Protein AF-A0A2W4LKV7-F1 (afdb_monomer)

Sequence (879 aa):
MAGLLAPLVTRWLGRWVFLPLAAIPAAAGVWVALQAPVVLAGEPVVERLEWIPELGIALSFRLDGLAWVMAMLVTVVGALVLTYCTWYFSDDEKGLGRFAALLLSFAGVMFGLVTSDDIVMMFIFWEATSVLSYLLIGHYTGRRESRGAALQALLVTTFGGLAMFVGIVILIAQAGTTSIAGILAAGLTLTDPLIVSAVILVLVGAVSKSALVPFHFWLPSAMAAPTPVSAYLHAAAMVKAGVYIVARFAPGFAETPGWTATLICLGAVTMVVSGWRSLRQYDLKLLLAYGTVSQLGFLTLVLAMGDPDVALAGLALLVGHAAFKATLFLVVGIIDHDTGTRDVRELSGVGRQRPVLAGVAIVAAASMAGLPPMLGFVAKEAVLSTMLDAADAAGGWAWVALAGAVVGSILTVAYSARFVWGAFATKPEAGATRVHRSSPAILVAPALLAVFGLVTGVAPALLERYLTPYADTLGAHPRYHLALWHGVEPALGITVLVVTAGLVMFWLRAPILRFQARAPRLPDASRGYWGVIRSVDLAGLFTTRVLQRRGLPGYLAMILVVFVGATGVTVLARLGALPGSVVAWDYPLQAVIGALMCAAAVLAAVVGQRFTAVLLAGMTGYGMVALFGFHGAPDLALTQALVETVTLVVFVLVLRRLPVKIAQRNKPTHRGLRALAGISVGVMMAVVAVIAMGSRTEPSIAEQWPEMALEGGHGQNVVNVVLVDIRAWDTLGEISLLVAVATGVASLLFVTGREGALPRLQRRGRRSAQRARAARSVQEPVAAQAVTEIGESSFDLFGDEPPVSLSDADAAPTRRSYLLAGRTLTPENRSILLEVLVRALFHPAMVVSVYLLFVGHNAPGGGFAGGLLAGLALVARYL

Radius of gyration: 43.35 Å; Cα contacts (8 Å, |Δi|>4): 1200; chains: 1; bounding box: 94×62×126 Å

Nearest PDB structures (foldseek):
  8e9h-assembly1_L  TM=8.135E-01  e=2.489E-23  Mycolicibacterium smegmatis MC2 155
  7zmb-assembly1_5  TM=7.156E-01  e=7.570E-20  Thermochaetoides thermophila DSM 1495
  6rfq-assembly1_5  TM=7.191E-01  e=1.501E-19  Yarrowia lipolytica
  8bpx-assembly1_M  TM=8.551E-01  e=3.368E-16  Arabidopsis thaliana
  8e73-assembly1_4M  TM=8.819E-01  e=2.431E-15  Vigna radiata

pLDDT: mean 87.04, std 17.15, range [24.28, 98.5]

Foldseek 3Di:
DCLVCQLVVCVPCQLNSLLVLLVVLVVQLVVLVVCLVCQLVLHKDWDWAQDPVVLQDILIFIHHLLLSLLSNLLSQLLSLLSLLSSQLDDSPDPCVSNLSSLSSVLSVLQNSLSGDQQQVSVLVSQLVNLVSLLCQLCVVVVDPLSNVLSVLSSVQLVVLSVLLVVLLVLLCVQQVHRGLVSSLVSPDDLAPPSNLSSVVSNLSNLCLQLLWPPNVVSQLSSLSGQLSSNLNCLQRGRNCSSLSSLLSCLLRHLPRPPQLVVLLVRLLCQLQVLLLVLLLDQFLSSNLSSLSSNLSSLLSNQSSNLALLSQLLSSLSSLLSNLLSSLSSLLLSLLCSFQVGRGLLQAAQVCVVCVVSLVLNLLSLCLQLLHPLFSSVLSLLSNLVVLVVVCVPPHDSSVSNNVSSLSSSLSRLQSSVVSSCSHHHHDPPNPHGHTHDGDPSSNVSSNVSSVVRNVCSQVVVVVSSSSQSSSVSSPHGHPDDRDSDPDPDVSVVSSVVSNVSSVVCNVVSVVSNVVVVPDPDDDRSVVVVVVVVVVVVVVVVVVCVVPVVDDPVVVVLVVLVVVLVVLVVVLVVVVVLFAPDDDPDPDPVLVVLVVLLVVLCVCLVVDFFQLSSLVSPLSNLLSVLVVCVVVVNNQCSLLSVLVSLVVNLVSVVVCVVPDGTPPPDHDPPCPPSSVVSVVSSVVSVVSVVSSVVSPPPDDDCVVVQQVCLCVVQVFRQSVQSCCCPVVVVVVVVVVVVVVVVVVVVVVVVVVVVVPPPDPPPCPPPPPVVVVVVVVPDPDDDDDDDDDDDDDDDDDDDDDDDYDDDDDDDDDDPPPPPPQDPPPDDDPVPDDPVLQVVLVVVLVVLLVVLVVLCVCVRYDRHHNSSSVSSNVVSVSSNRD

Structure (mmCIF, N/CA/C/O backbone):
data_AF-A0A2W4LKV7-F1
#
_entry.id   AF-A0A2W4LKV7-F1
#
loop_
_atom_site.group_PDB
_atom_site.id
_atom_site.type_symbol
_atom_site.label_atom_id
_atom_site.label_alt_id
_atom_site.label_comp_id
_atom_site.label_asym_id
_atom_site.label_entity_id
_atom_site.label_seq_id
_atom_site.pdbx_PDB_ins_code
_atom_site.Cartn_x
_atom_site.Cartn_y
_atom_site.Cartn_z
_atom_site.occupancy
_atom_site.B_iso_or_equiv
_atom_site.auth_seq_id
_atom_site.auth_comp_id
_atom_site.auth_asym_id
_atom_site.auth_atom_id
_atom_site.pdbx_PDB_model_num
ATOM 1 N N . MET A 1 1 ? 6.745 -23.989 0.542 1.00 86.94 1 MET A N 1
ATOM 2 C CA . MET A 1 1 ? 7.719 -24.989 1.051 1.00 86.94 1 MET A CA 1
ATOM 3 C C . MET A 1 1 ? 9.166 -24.655 0.691 1.00 86.94 1 MET A C 1
ATOM 5 O O . MET A 1 1 ? 9.957 -24.488 1.606 1.00 86.94 1 MET A O 1
ATOM 9 N N . ALA A 1 2 ? 9.530 -24.486 -0.587 1.00 89.06 2 ALA A N 1
ATOM 10 C CA . ALA A 1 2 ? 10.920 -24.202 -0.981 1.00 89.06 2 ALA A CA 1
ATOM 11 C C . ALA A 1 2 ? 11.547 -22.969 -0.296 1.00 89.06 2 ALA A C 1
ATOM 13 O O . ALA A 1 2 ? 12.691 -23.030 0.140 1.00 89.06 2 ALA A O 1
ATOM 14 N N . GLY A 1 3 ? 10.782 -21.886 -0.103 1.00 89.25 3 GLY A N 1
ATOM 15 C CA . GLY A 1 3 ? 11.243 -20.723 0.666 1.00 89.25 3 GLY A CA 1
ATOM 16 C C . GLY A 1 3 ? 11.610 -21.041 2.124 1.00 89.25 3 GLY A C 1
ATOM 17 O O . GLY A 1 3 ? 12.548 -20.456 2.648 1.00 89.25 3 GLY A O 1
ATOM 18 N N . LEU A 1 4 ? 10.943 -22.006 2.768 1.00 90.94 4 LEU A N 1
ATOM 19 C CA . LEU A 1 4 ? 11.266 -22.430 4.140 1.00 90.94 4 LEU A CA 1
ATOM 20 C C . LEU A 1 4 ? 12.567 -23.241 4.196 1.00 90.94 4 LEU A C 1
ATOM 22 O O . LEU A 1 4 ? 13.316 -23.136 5.162 1.00 90.94 4 LEU A O 1
ATOM 26 N N . LEU A 1 5 ? 12.840 -24.029 3.154 1.00 92.75 5 LEU A N 1
ATOM 27 C CA . LEU A 1 5 ? 14.045 -24.856 3.052 1.00 92.75 5 LEU A CA 1
ATOM 28 C C . LEU A 1 5 ? 15.261 -24.067 2.552 1.00 92.75 5 LEU A C 1
ATOM 30 O O . LEU A 1 5 ? 16.393 -24.439 2.858 1.00 92.75 5 LEU A O 1
ATOM 34 N N . ALA A 1 6 ? 15.045 -22.964 1.828 1.00 92.25 6 ALA A N 1
ATOM 35 C CA . ALA A 1 6 ? 16.108 -22.159 1.233 1.00 92.25 6 ALA A CA 1
ATOM 36 C C . ALA A 1 6 ? 17.235 -21.795 2.222 1.00 92.25 6 ALA A C 1
ATOM 38 O O . ALA A 1 6 ? 18.381 -22.078 1.885 1.00 92.25 6 ALA A O 1
ATOM 39 N N . PRO A 1 7 ? 16.985 -21.294 3.454 1.00 93.50 7 PRO A N 1
ATOM 40 C CA . PRO A 1 7 ? 18.062 -20.936 4.379 1.00 93.50 7 PRO A CA 1
ATOM 41 C C . PRO A 1 7 ? 18.931 -22.122 4.809 1.00 93.50 7 PRO A C 1
ATOM 43 O O . PRO A 1 7 ? 20.117 -21.937 5.077 1.00 93.50 7 PRO A O 1
ATOM 46 N N . LEU A 1 8 ? 18.353 -23.325 4.882 1.00 92.81 8 LEU A N 1
ATOM 47 C CA . LEU A 1 8 ? 19.078 -24.547 5.222 1.00 92.81 8 LEU A CA 1
ATOM 48 C C . LEU A 1 8 ? 19.970 -24.981 4.056 1.00 92.81 8 LEU A C 1
ATOM 50 O O . LEU A 1 8 ? 21.153 -25.236 4.261 1.00 92.81 8 LEU A O 1
ATOM 54 N N . VAL A 1 9 ? 19.439 -24.963 2.832 1.00 92.94 9 VAL A N 1
ATOM 55 C CA . VAL A 1 9 ? 20.188 -25.310 1.612 1.00 92.94 9 VAL A CA 1
ATOM 56 C C . VAL A 1 9 ? 21.293 -24.287 1.314 1.00 92.94 9 VAL A C 1
ATOM 58 O O . VAL A 1 9 ? 22.381 -24.659 0.874 1.00 92.94 9 VAL A O 1
ATOM 61 N N . THR A 1 10 ? 21.074 -23.000 1.614 1.00 94.38 10 THR A N 1
ATOM 62 C CA . THR A 1 10 ? 22.099 -21.953 1.449 1.00 94.38 10 THR A CA 1
ATOM 63 C C . THR A 1 10 ? 23.348 -22.220 2.285 1.00 94.38 10 THR A C 1
ATOM 65 O O . THR A 1 10 ? 24.434 -21.828 1.873 1.00 94.38 10 THR A O 1
ATOM 68 N N . ARG A 1 11 ? 23.240 -22.922 3.423 1.00 90.94 11 ARG A N 1
ATOM 69 C CA . ARG A 1 11 ? 24.422 -23.283 4.227 1.00 90.94 11 ARG A CA 1
ATOM 70 C C . ARG A 1 11 ? 25.385 -24.205 3.480 1.00 90.94 11 ARG A C 1
ATOM 72 O O . ARG A 1 11 ? 26.559 -24.221 3.819 1.00 90.94 11 ARG A O 1
ATOM 79 N N . TRP A 1 12 ? 24.891 -24.982 2.516 1.00 93.06 12 TRP A N 1
ATOM 80 C CA . TRP A 1 12 ? 25.694 -25.947 1.761 1.00 93.06 12 TRP A CA 1
ATOM 81 C C . TRP A 1 12 ? 26.114 -25.397 0.399 1.00 93.06 12 TRP A C 1
ATOM 83 O O . TRP A 1 12 ? 27.250 -25.589 -0.015 1.00 93.06 12 TRP A O 1
ATOM 93 N N . LEU A 1 13 ? 25.205 -24.702 -0.292 1.00 94.44 13 LEU A N 1
ATOM 94 C CA . LEU A 1 13 ? 25.440 -24.212 -1.654 1.00 94.44 13 LEU A CA 1
ATOM 95 C C . LEU A 1 13 ? 25.955 -22.765 -1.721 1.00 94.44 13 LEU A C 1
ATOM 97 O O . LEU A 1 13 ? 26.313 -22.307 -2.807 1.00 94.44 13 LEU A O 1
ATOM 101 N N . GLY A 1 14 ? 25.960 -22.017 -0.612 1.00 95.00 14 GLY A N 1
ATOM 102 C CA . GLY A 1 14 ? 26.306 -20.592 -0.619 1.00 95.00 14 GLY A CA 1
ATOM 103 C C . GLY A 1 14 ? 25.454 -19.817 -1.632 1.00 95.00 14 GLY A C 1
ATOM 104 O O . GLY A 1 14 ? 24.243 -20.031 -1.736 1.00 95.00 14 GLY A O 1
ATOM 105 N N . ARG A 1 15 ? 26.082 -18.963 -2.444 1.00 94.69 15 ARG A N 1
ATOM 106 C CA . ARG A 1 15 ? 25.440 -18.213 -3.541 1.00 94.69 15 ARG A CA 1
ATOM 107 C C . ARG A 1 15 ? 24.909 -19.085 -4.679 1.00 94.69 15 ARG A C 1
ATOM 109 O O . ARG A 1 15 ? 24.019 -18.661 -5.414 1.00 94.69 15 ARG A O 1
ATOM 116 N N . TRP A 1 16 ? 25.388 -20.319 -4.831 1.00 96.12 16 TRP A N 1
ATOM 117 C CA . TRP A 1 16 ? 24.883 -21.223 -5.869 1.00 96.12 16 TRP A CA 1
ATOM 118 C C . TRP A 1 16 ? 23.466 -21.718 -5.583 1.00 96.12 16 TRP A C 1
ATOM 120 O O . TRP A 1 16 ? 22.810 -22.211 -6.495 1.00 96.12 16 TRP A O 1
ATOM 130 N N . VAL A 1 17 ? 22.948 -21.504 -4.365 1.00 96.50 17 VAL A N 1
ATOM 131 C CA . VAL A 1 17 ? 21.556 -21.805 -3.999 1.00 96.50 17 VAL A CA 1
ATOM 132 C C . VAL A 1 17 ? 20.538 -21.127 -4.919 1.00 96.50 17 VAL A C 1
ATOM 134 O O . VAL A 1 17 ? 19.449 -21.654 -5.118 1.00 96.50 17 VAL A O 1
ATOM 137 N N . PHE A 1 18 ? 20.861 -19.975 -5.511 1.00 96.94 18 PHE A N 1
ATOM 138 C CA . PHE A 1 18 ? 19.891 -19.261 -6.332 1.00 96.94 18 PHE A CA 1
ATOM 139 C C . PHE A 1 18 ? 19.543 -19.976 -7.645 1.00 96.94 18 PHE A C 1
ATOM 141 O O . PHE A 1 18 ? 18.432 -19.786 -8.124 1.00 96.94 18 PHE A O 1
ATOM 148 N N . LEU A 1 19 ? 20.417 -20.828 -8.197 1.00 96.00 19 LEU A N 1
ATOM 149 C CA . LEU A 1 19 ? 20.120 -21.593 -9.418 1.00 96.00 19 LEU A CA 1
ATOM 150 C C . LEU A 1 19 ? 18.998 -22.631 -9.215 1.00 96.00 19 LEU A C 1
ATOM 152 O O . LEU A 1 19 ? 18.002 -22.561 -9.936 1.00 96.00 19 LEU A O 1
ATOM 156 N N . PRO A 1 20 ? 19.068 -23.554 -8.230 1.00 96.06 20 PRO A N 1
ATOM 157 C CA . PRO A 1 20 ? 17.959 -24.468 -7.969 1.00 96.06 20 PRO A CA 1
ATOM 158 C C . PRO A 1 20 ? 16.699 -23.731 -7.497 1.00 96.06 20 PRO A C 1
ATOM 160 O O . PRO A 1 20 ? 15.594 -24.165 -7.810 1.00 96.06 20 PRO A O 1
ATOM 163 N N . LEU A 1 21 ? 16.825 -22.591 -6.803 1.00 96.81 21 LEU A N 1
ATOM 164 C CA . LEU A 1 21 ? 15.650 -21.779 -6.466 1.00 96.81 21 LEU A CA 1
ATOM 165 C C . LEU A 1 21 ? 15.038 -21.089 -7.693 1.00 96.81 21 LEU A C 1
ATOM 167 O O . LEU A 1 21 ? 13.821 -20.955 -7.733 1.00 96.81 21 LEU A O 1
ATOM 171 N N . ALA A 1 22 ? 15.836 -20.679 -8.685 1.00 97.31 22 ALA A N 1
ATOM 172 C CA . ALA A 1 22 ? 15.364 -20.104 -9.948 1.00 97.31 22 ALA A CA 1
ATOM 173 C C . ALA A 1 22 ? 14.627 -21.126 -10.823 1.00 97.31 22 ALA A C 1
ATOM 175 O O . ALA A 1 22 ? 13.711 -20.753 -11.557 1.00 97.31 22 ALA A O 1
ATOM 176 N N . ALA A 1 23 ? 14.976 -22.412 -10.711 1.00 97.19 23 ALA A N 1
ATOM 177 C CA . ALA A 1 23 ? 14.299 -23.488 -11.428 1.00 97.19 23 ALA A CA 1
ATOM 178 C C . ALA A 1 23 ? 12.809 -23.601 -11.058 1.00 97.19 23 ALA A C 1
ATOM 180 O O . ALA A 1 23 ? 12.008 -24.012 -11.888 1.00 97.19 23 ALA A O 1
ATOM 181 N N . ILE A 1 24 ? 12.416 -23.189 -9.848 1.00 97.19 24 ILE A N 1
ATOM 182 C CA . ILE A 1 24 ? 11.025 -23.255 -9.377 1.00 97.19 24 ILE A CA 1
ATOM 183 C C . ILE A 1 24 ? 10.111 -22.284 -10.146 1.00 97.19 24 ILE A C 1
ATOM 185 O O . ILE A 1 24 ? 9.165 -22.753 -10.779 1.00 97.19 24 ILE A O 1
ATOM 189 N N . PRO A 1 25 ? 10.351 -20.955 -10.155 1.00 97.44 25 PRO A N 1
ATOM 190 C CA . PRO A 1 25 ? 9.565 -20.052 -10.983 1.00 97.44 25 PRO A CA 1
ATOM 191 C C . PRO A 1 25 ? 9.777 -20.313 -12.478 1.00 97.44 25 PRO A C 1
ATOM 193 O O . PRO A 1 25 ? 8.842 -20.103 -13.236 1.00 97.44 25 PRO A O 1
ATOM 196 N N . ALA A 1 26 ? 10.932 -20.830 -12.919 1.00 97.94 26 ALA A N 1
ATOM 197 C CA . ALA A 1 26 ? 11.102 -21.241 -14.315 1.00 97.94 26 ALA A CA 1
ATOM 198 C C . ALA A 1 26 ? 10.152 -22.392 -14.693 1.00 97.94 26 ALA A C 1
ATOM 200 O O . ALA A 1 26 ? 9.468 -22.305 -15.707 1.00 97.94 26 ALA A O 1
ATOM 201 N N . ALA A 1 27 ? 10.055 -23.432 -13.859 1.00 98.00 27 ALA A N 1
ATOM 202 C CA . ALA A 1 27 ? 9.130 -24.546 -14.060 1.00 98.00 27 ALA A CA 1
ATOM 203 C C . ALA A 1 27 ? 7.666 -24.085 -14.016 1.00 98.00 27 ALA A C 1
ATOM 205 O O . ALA A 1 27 ? 6.873 -24.495 -14.860 1.00 98.00 27 ALA A O 1
ATOM 206 N N . ALA A 1 28 ? 7.322 -23.179 -13.093 1.00 97.25 28 ALA A N 1
ATOM 207 C CA . ALA A 1 28 ? 6.001 -22.555 -13.064 1.00 97.25 28 ALA A CA 1
ATOM 208 C C . ALA A 1 28 ? 5.718 -21.764 -14.353 1.00 97.25 28 ALA A C 1
ATOM 210 O O . ALA A 1 28 ? 4.643 -21.900 -14.922 1.00 97.25 28 ALA A O 1
ATOM 211 N N . GLY A 1 29 ? 6.689 -20.998 -14.859 1.00 97.50 29 GLY A N 1
ATOM 212 C CA . GLY A 1 29 ? 6.564 -20.272 -16.125 1.00 97.50 29 GLY A CA 1
ATOM 213 C C . GLY A 1 29 ? 6.390 -21.198 -17.331 1.00 97.50 29 GLY A C 1
ATOM 214 O O . GLY A 1 29 ? 5.570 -20.919 -18.198 1.00 97.50 29 GLY A O 1
ATOM 215 N N . VAL A 1 30 ? 7.091 -22.337 -17.366 1.00 98.06 30 VAL A N 1
ATOM 216 C CA . VAL A 1 30 ? 6.875 -23.373 -18.392 1.00 98.06 30 VAL A CA 1
ATOM 217 C C . VAL A 1 30 ? 5.460 -23.937 -18.294 1.00 98.06 30 VAL A C 1
ATOM 219 O O . VAL A 1 30 ? 4.781 -24.036 -19.310 1.00 98.06 30 VAL A O 1
ATOM 222 N N . TRP A 1 31 ? 4.985 -24.259 -17.089 1.00 96.88 31 TRP A N 1
ATOM 223 C CA . TRP A 1 31 ? 3.622 -24.754 -16.898 1.00 96.88 31 TRP A CA 1
ATOM 224 C C . TRP A 1 31 ? 2.568 -23.735 -17.351 1.00 96.88 31 TRP A C 1
ATOM 226 O O . TRP A 1 31 ? 1.667 -24.103 -18.098 1.00 96.88 31 TRP A O 1
ATOM 236 N N . VAL A 1 32 ? 2.718 -22.454 -16.988 1.00 96.94 32 VAL A N 1
ATOM 237 C CA . VAL A 1 32 ? 1.839 -21.364 -17.451 1.00 96.94 32 VAL A CA 1
ATOM 238 C C . VAL A 1 32 ? 1.872 -21.263 -18.975 1.00 96.94 32 VAL A C 1
ATOM 240 O O . VAL A 1 32 ? 0.820 -21.191 -19.608 1.00 96.94 32 VAL A O 1
ATOM 243 N N . ALA A 1 33 ? 3.058 -21.316 -19.587 1.00 96.50 33 ALA A N 1
ATOM 244 C CA . ALA A 1 33 ? 3.199 -21.271 -21.039 1.00 96.50 33 ALA A CA 1
ATOM 245 C C . ALA A 1 33 ? 2.476 -22.436 -21.737 1.00 96.50 33 ALA A C 1
ATOM 247 O O . ALA A 1 33 ? 1.871 -22.235 -22.788 1.00 96.50 33 ALA A O 1
ATOM 248 N N . LEU A 1 34 ? 2.479 -23.632 -21.136 1.00 96.81 34 LEU A N 1
ATOM 249 C CA . LEU A 1 34 ? 1.752 -24.797 -21.650 1.00 96.81 34 LEU A CA 1
ATOM 250 C C . LEU A 1 34 ? 0.225 -24.638 -21.578 1.00 96.81 34 LEU A C 1
ATOM 252 O O . LEU A 1 34 ? -0.466 -25.270 -22.369 1.00 96.81 34 LEU A O 1
ATOM 256 N N . GLN A 1 35 ? -0.300 -23.773 -20.704 1.00 95.94 35 GLN A N 1
ATOM 257 C CA . GLN A 1 35 ? -1.736 -23.456 -20.650 1.00 95.94 35 GLN A CA 1
ATOM 258 C C . GLN A 1 35 ? -2.186 -22.466 -21.734 1.00 95.94 35 GLN A C 1
ATOM 260 O O . GLN A 1 35 ? -3.382 -22.206 -21.863 1.00 95.94 35 GLN A O 1
ATOM 265 N N . ALA A 1 36 ? -1.262 -21.914 -22.532 1.00 93.31 36 ALA A N 1
ATOM 266 C CA . ALA A 1 36 ? -1.600 -20.922 -23.548 1.00 93.31 36 ALA A CA 1
ATOM 267 C C . ALA A 1 36 ? -2.708 -21.376 -24.519 1.00 93.31 36 ALA A C 1
ATOM 269 O O . ALA A 1 36 ? -3.607 -20.578 -24.740 1.00 93.31 36 ALA A O 1
ATOM 270 N N . PRO A 1 37 ? -2.734 -22.608 -25.071 1.00 93.50 37 PRO A N 1
ATOM 271 C CA . PRO A 1 37 ? -3.789 -23.008 -26.007 1.00 93.50 37 PRO A CA 1
ATOM 272 C C . PRO A 1 37 ? -5.206 -22.905 -25.424 1.00 93.50 37 PRO A C 1
ATOM 274 O O . PRO A 1 37 ? -6.116 -22.496 -26.134 1.00 93.50 37 PRO A O 1
ATOM 277 N N . VAL A 1 38 ? -5.372 -23.230 -24.137 1.00 92.31 38 VAL A N 1
ATOM 278 C CA . VAL A 1 38 ? -6.666 -23.175 -23.435 1.00 92.31 38 VAL A CA 1
ATOM 279 C C . VAL A 1 38 ? -7.068 -21.719 -23.187 1.00 92.31 38 VAL A C 1
ATOM 281 O O . VAL A 1 38 ? -8.148 -21.294 -23.582 1.00 92.31 38 VAL A O 1
ATOM 284 N N . VAL A 1 39 ? -6.144 -20.915 -22.648 1.00 91.56 39 VAL A N 1
ATOM 285 C CA . VAL A 1 39 ? -6.386 -19.490 -22.361 1.00 91.56 39 VAL A CA 1
ATOM 286 C C . VAL A 1 39 ? -6.654 -18.683 -23.637 1.00 91.56 39 VAL A C 1
ATOM 288 O O . VAL A 1 39 ? -7.517 -17.808 -23.648 1.00 91.56 39 VAL A O 1
ATOM 291 N N . LEU A 1 40 ? -5.932 -18.979 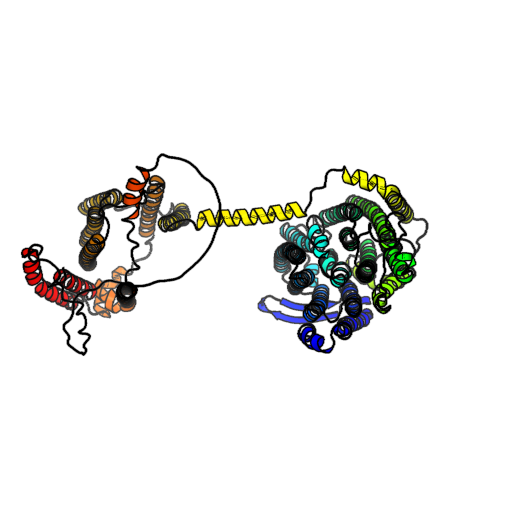-24.721 1.00 87.88 40 LEU A N 1
ATOM 292 C CA . LEU A 1 40 ? -6.103 -18.341 -26.031 1.00 87.88 40 LEU A CA 1
ATOM 293 C C . LEU A 1 40 ? -7.434 -18.710 -26.699 1.00 87.88 40 LEU A C 1
ATOM 295 O O . LEU A 1 40 ? -7.922 -17.937 -27.515 1.00 87.88 40 LEU A O 1
ATOM 299 N N . ALA A 1 41 ? -8.023 -19.858 -26.354 1.00 88.06 41 ALA A N 1
ATOM 300 C CA . ALA A 1 41 ? -9.359 -20.241 -26.806 1.00 88.06 41 ALA A CA 1
ATOM 301 C C . ALA A 1 41 ? -10.483 -19.504 -26.047 1.00 88.06 41 ALA A C 1
ATOM 303 O O . ALA A 1 41 ? -11.658 -19.744 -26.311 1.00 88.06 41 ALA A O 1
ATOM 304 N N . GLY A 1 42 ? -10.138 -18.617 -25.104 1.00 83.06 42 GLY A N 1
ATOM 305 C CA . GLY A 1 42 ? -11.094 -17.901 -24.256 1.00 83.06 42 GLY A CA 1
ATOM 306 C C . GLY A 1 42 ? -11.555 -18.703 -23.037 1.00 83.06 42 GLY A C 1
ATOM 307 O O . GLY A 1 42 ? -12.363 -18.208 -22.250 1.00 83.06 42 GLY A O 1
ATOM 308 N N . GLU A 1 43 ? -11.025 -19.913 -22.838 1.00 87.56 43 GLU A N 1
ATOM 309 C CA . GLU A 1 43 ? -11.362 -20.764 -21.702 1.00 87.56 43 GLU A CA 1
ATOM 310 C C . GLU A 1 43 ? -10.366 -20.542 -20.548 1.00 87.56 43 GLU A C 1
ATOM 312 O O . GLU A 1 43 ? -9.166 -20.797 -20.681 1.00 87.56 43 GLU A O 1
ATOM 317 N N . PRO A 1 44 ? -10.819 -20.045 -19.388 1.00 91.06 44 PRO A N 1
ATOM 318 C CA . PRO A 1 44 ? -9.959 -19.861 -18.230 1.00 91.06 44 PRO A CA 1
ATOM 319 C C . PRO A 1 44 ? -9.677 -21.204 -17.545 1.00 91.06 44 PRO A C 1
ATOM 321 O O . PRO A 1 44 ? -10.593 -21.989 -17.303 1.00 91.06 44 PRO A O 1
ATOM 324 N N . VAL A 1 45 ? -8.432 -21.436 -17.124 1.00 94.44 45 VAL A N 1
ATOM 325 C CA . VAL A 1 45 ? -8.112 -22.581 -16.252 1.00 94.44 45 VAL A CA 1
ATOM 326 C C . VAL A 1 45 ? -8.475 -22.204 -14.819 1.00 94.44 45 VAL A C 1
ATOM 328 O O . VAL A 1 45 ? -7.920 -21.243 -14.284 1.00 94.44 45 VAL A O 1
ATOM 331 N N . VAL A 1 46 ? -9.415 -22.926 -14.205 1.00 95.31 46 VAL A N 1
ATOM 332 C CA . VAL A 1 46 ? -9.919 -22.630 -12.856 1.00 95.31 46 VAL A CA 1
ATOM 333 C C . VAL A 1 46 ? -9.697 -23.817 -11.927 1.00 95.31 46 VAL A C 1
ATOM 335 O O . VAL A 1 46 ? -10.135 -24.927 -12.212 1.00 95.31 46 VAL A O 1
ATOM 338 N N . GLU A 1 47 ? -9.076 -23.558 -10.782 1.00 95.44 47 GLU A N 1
ATOM 339 C CA . GLU A 1 47 ? -8.994 -24.493 -9.663 1.00 95.44 47 GLU A CA 1
ATOM 340 C C . GLU A 1 47 ? -9.606 -23.849 -8.424 1.00 95.44 47 GLU A C 1
ATOM 342 O O . GLU A 1 47 ? -9.304 -22.704 -8.091 1.00 95.44 47 GLU A O 1
ATOM 347 N N . ARG A 1 48 ? -10.469 -24.583 -7.722 1.00 95.12 48 ARG A N 1
ATOM 348 C CA . ARG A 1 48 ? -11.161 -24.081 -6.536 1.00 95.12 48 ARG A CA 1
ATOM 349 C C . ARG A 1 48 ? -11.118 -25.119 -5.430 1.00 95.12 48 ARG A C 1
ATOM 351 O O . ARG A 1 48 ? -11.569 -26.244 -5.616 1.00 95.12 48 ARG A O 1
ATOM 358 N N . LEU A 1 49 ? -10.621 -24.709 -4.269 1.00 96.06 49 LEU A N 1
ATOM 359 C CA . LEU A 1 49 ? -10.655 -25.492 -3.036 1.00 96.06 49 LEU A CA 1
ATOM 360 C C . LEU A 1 49 ? -11.354 -24.671 -1.953 1.00 96.06 49 LEU A C 1
ATOM 362 O O . LEU A 1 49 ? -10.985 -23.524 -1.705 1.00 96.06 49 LEU A O 1
ATOM 366 N N . GLU A 1 50 ? -12.376 -25.233 -1.315 1.00 95.19 50 GLU A N 1
ATOM 367 C CA . GLU A 1 50 ? -13.067 -24.554 -0.216 1.00 95.19 50 GLU A CA 1
ATOM 368 C C . GLU A 1 50 ? -12.131 -24.363 0.983 1.00 95.19 50 GLU A C 1
ATOM 370 O O . GLU A 1 50 ? -11.363 -25.263 1.329 1.00 95.19 50 GLU A O 1
ATOM 375 N N . TRP A 1 51 ? -12.182 -23.182 1.610 1.00 95.25 51 TRP A N 1
ATOM 376 C CA . TRP A 1 51 ? -11.348 -22.871 2.773 1.00 95.25 51 TRP A CA 1
ATOM 377 C C . TRP A 1 51 ? -12.165 -22.463 3.995 1.00 95.25 51 TRP A C 1
ATOM 379 O O . TRP A 1 51 ? -11.994 -23.067 5.051 1.00 95.25 51 TRP A O 1
ATOM 389 N N . ILE A 1 52 ? -13.057 -21.474 3.856 1.00 96.00 52 ILE A N 1
ATOM 390 C CA . ILE A 1 52 ? -13.968 -21.034 4.925 1.00 96.00 52 ILE A CA 1
ATOM 391 C C . ILE A 1 52 ? -15.386 -20.936 4.342 1.00 96.00 52 ILE A C 1
ATOM 393 O O . ILE A 1 52 ? -15.798 -19.854 3.903 1.00 96.00 52 ILE A O 1
ATOM 397 N N . PRO A 1 53 ? -16.129 -22.058 4.291 1.00 92.44 53 PRO A N 1
ATOM 398 C CA . PRO A 1 53 ? -17.442 -22.118 3.656 1.00 92.44 53 PRO A CA 1
ATOM 399 C C . PRO A 1 53 ? -18.466 -21.155 4.262 1.00 92.44 53 PRO A C 1
ATOM 401 O O . PRO A 1 53 ? -19.254 -20.583 3.513 1.00 92.44 53 PRO A O 1
ATOM 404 N N . GLU A 1 54 ? -18.435 -20.897 5.579 1.00 92.88 54 GLU A N 1
ATOM 405 C CA . GLU A 1 54 ? -19.413 -19.996 6.216 1.00 92.88 54 GLU A CA 1
ATOM 406 C C . GLU A 1 54 ? -19.294 -18.543 5.737 1.00 92.88 54 GLU A C 1
ATOM 408 O O . GLU A 1 54 ? -20.252 -17.779 5.822 1.00 92.88 54 GLU A O 1
ATOM 413 N N . LEU A 1 55 ? -18.121 -18.160 5.227 1.00 89.81 55 LEU A N 1
ATOM 414 C CA . LEU A 1 55 ? -17.857 -16.838 4.660 1.00 89.81 55 LEU A CA 1
ATOM 415 C C . LEU A 1 55 ? -17.840 -16.851 3.123 1.00 89.81 55 LEU A C 1
ATOM 417 O O . LEU A 1 55 ? -17.552 -15.825 2.510 1.00 89.81 55 LEU A O 1
ATOM 421 N N . GLY A 1 56 ? -18.094 -18.005 2.498 1.00 91.38 56 GLY A N 1
ATOM 422 C CA . GLY A 1 56 ? -17.974 -18.195 1.052 1.00 91.38 56 GLY A CA 1
ATOM 423 C C . GLY A 1 56 ? -16.539 -18.104 0.515 1.00 91.38 56 GLY A C 1
ATOM 424 O O . GLY A 1 56 ? -16.360 -18.057 -0.700 1.00 91.38 56 GLY A O 1
ATOM 425 N N . ILE A 1 57 ? -15.521 -18.091 1.386 1.00 95.19 57 ILE A N 1
ATOM 426 C CA . ILE A 1 57 ? -14.118 -17.890 0.999 1.00 95.19 57 ILE A CA 1
ATOM 427 C C . ILE A 1 57 ? -13.518 -19.212 0.515 1.00 95.19 57 ILE A C 1
ATOM 429 O O . ILE A 1 57 ? -13.523 -20.225 1.227 1.00 95.19 57 ILE A O 1
ATOM 433 N N . ALA A 1 58 ? -12.925 -19.183 -0.675 1.00 94.75 58 ALA A N 1
ATOM 434 C CA . ALA A 1 58 ? -12.246 -20.325 -1.273 1.00 94.75 58 ALA A CA 1
ATOM 435 C C . ALA A 1 58 ? -10.818 -19.970 -1.709 1.00 94.75 58 ALA A C 1
ATOM 437 O O . ALA A 1 58 ? -10.521 -18.848 -2.115 1.00 94.75 58 ALA A O 1
ATOM 438 N N . LEU A 1 59 ? -9.930 -20.962 -1.702 1.00 96.44 59 LEU A N 1
ATOM 439 C CA . LEU A 1 59 ? -8.684 -20.915 -2.462 1.00 96.44 59 LEU A CA 1
ATOM 440 C C . LEU A 1 59 ? -9.041 -21.129 -3.940 1.00 96.44 59 LEU A C 1
ATOM 442 O O . LEU A 1 59 ?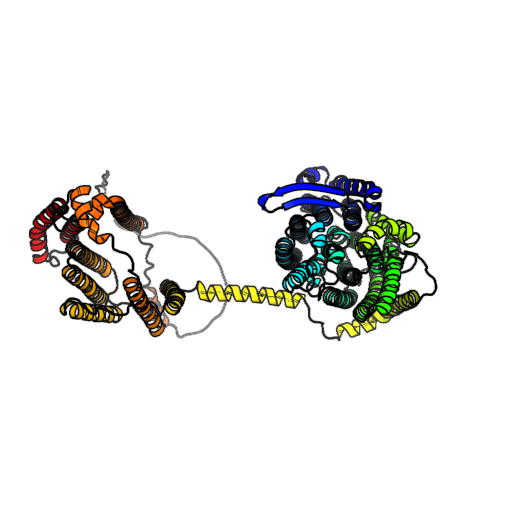 -8.981 -22.247 -4.451 1.00 96.44 59 LEU A O 1
ATOM 446 N N . SER A 1 60 ? -9.509 -20.060 -4.585 1.00 96.56 60 SER A N 1
ATOM 447 C CA . SER A 1 60 ? -9.924 -20.047 -5.989 1.00 96.56 60 SER A CA 1
ATOM 448 C C . SER A 1 60 ? -8.857 -19.372 -6.843 1.00 96.56 60 SER A C 1
ATOM 450 O O . SER A 1 60 ? -8.555 -18.191 -6.642 1.00 96.56 60 SER A O 1
ATOM 452 N N . PHE A 1 61 ? -8.303 -20.114 -7.797 1.00 97.00 61 PHE A N 1
ATOM 453 C CA . PHE A 1 61 ? -7.316 -19.647 -8.759 1.00 97.00 61 PHE A CA 1
ATOM 454 C C . PHE A 1 61 ? -7.887 -19.730 -10.173 1.00 97.00 61 PHE A C 1
ATOM 456 O O . PHE A 1 61 ? -8.416 -20.761 -10.576 1.00 97.00 61 PHE A O 1
ATOM 463 N N . ARG A 1 62 ? -7.765 -18.644 -10.934 1.00 96.12 62 ARG A N 1
ATOM 464 C CA . ARG A 1 62 ? -8.225 -18.500 -12.311 1.00 96.12 62 ARG A CA 1
ATOM 465 C C . ARG A 1 62 ? -7.106 -17.931 -13.172 1.00 96.12 62 ARG A C 1
ATOM 467 O O . ARG A 1 62 ? -6.625 -16.825 -12.937 1.00 96.12 62 ARG A O 1
ATOM 474 N N . LEU A 1 63 ? -6.732 -18.676 -14.204 1.00 96.62 63 LEU A N 1
ATOM 475 C CA . LEU A 1 63 ? -5.776 -18.261 -15.219 1.00 96.62 63 LEU A CA 1
ATOM 476 C C . LEU A 1 63 ? -6.532 -17.908 -16.508 1.00 96.62 63 LEU A C 1
ATOM 478 O O . LEU A 1 63 ? -6.841 -18.782 -17.312 1.00 96.62 63 LEU A O 1
ATOM 482 N N . ASP A 1 64 ? -6.850 -16.628 -16.679 1.00 94.88 64 ASP A N 1
ATOM 483 C CA . ASP A 1 64 ? -7.362 -16.038 -17.925 1.00 94.88 64 ASP A CA 1
ATOM 484 C C . ASP A 1 64 ? -6.288 -15.178 -18.618 1.00 94.88 64 ASP A C 1
ATOM 486 O O . ASP A 1 64 ? -5.151 -15.125 -18.153 1.00 94.88 64 ASP A O 1
ATOM 490 N N . GLY A 1 65 ? -6.610 -14.519 -19.739 1.00 94.19 65 GLY A N 1
ATOM 491 C CA . GLY A 1 65 ? -5.626 -13.799 -20.564 1.00 94.19 65 GLY A CA 1
ATOM 492 C C . GLY A 1 65 ? -4.775 -12.784 -19.789 1.00 94.19 65 GLY A C 1
ATOM 493 O O . GLY A 1 65 ? -3.547 -12.782 -19.903 1.00 94.19 65 GLY A O 1
ATOM 494 N N . LEU A 1 66 ? -5.399 -11.971 -18.929 1.00 96.00 66 LEU A N 1
ATOM 495 C CA . LEU A 1 66 ? -4.683 -10.996 -18.099 1.00 96.00 66 LEU A CA 1
ATOM 496 C C . LEU A 1 66 ? -3.791 -11.684 -17.059 1.00 96.00 66 LEU A C 1
ATOM 498 O O . LEU A 1 66 ? -2.610 -11.341 -16.923 1.00 96.00 66 LEU A O 1
ATOM 502 N N . ALA A 1 67 ? -4.353 -12.653 -16.328 1.00 96.88 67 ALA A N 1
ATOM 503 C CA . ALA A 1 67 ? -3.625 -13.417 -15.321 1.00 96.88 67 ALA A CA 1
ATOM 504 C C . ALA A 1 67 ? -2.449 -14.184 -15.943 1.00 96.88 67 ALA A C 1
ATOM 506 O O . ALA A 1 67 ? -1.379 -14.236 -15.346 1.00 96.88 67 ALA A O 1
ATOM 507 N N . TRP A 1 68 ? -2.604 -14.710 -17.161 1.00 97.19 68 TRP A N 1
ATOM 508 C CA . TRP A 1 68 ? -1.572 -15.428 -17.906 1.00 97.19 68 TRP A CA 1
ATOM 509 C C . TRP A 1 68 ? -0.385 -14.528 -18.253 1.00 97.19 68 TRP A C 1
ATOM 511 O O . TRP A 1 68 ? 0.759 -14.876 -17.949 1.00 97.19 68 TRP A O 1
ATOM 521 N N . VAL A 1 69 ? -0.637 -13.334 -18.806 1.00 96.88 69 VAL A N 1
ATOM 522 C CA . VAL A 1 69 ? 0.426 -12.361 -19.118 1.00 96.88 69 VAL A CA 1
ATOM 523 C C . VAL A 1 69 ? 1.177 -11.973 -17.844 1.00 96.88 69 VAL A C 1
ATOM 525 O O . VAL A 1 69 ? 2.409 -12.006 -17.802 1.00 96.88 69 VAL A O 1
ATOM 528 N N . MET A 1 70 ? 0.449 -11.659 -16.772 1.00 97.56 70 MET A N 1
ATOM 529 C CA . MET A 1 70 ? 1.050 -11.298 -15.489 1.00 97.56 70 MET A CA 1
ATOM 530 C C . MET A 1 70 ? 1.828 -12.456 -14.854 1.00 97.56 70 MET A C 1
ATOM 532 O O . MET A 1 70 ? 2.941 -12.253 -14.365 1.00 97.56 70 MET A O 1
ATOM 536 N N . ALA A 1 71 ? 1.291 -13.673 -14.901 1.00 97.75 71 ALA A N 1
ATOM 537 C CA . ALA A 1 71 ? 1.936 -14.886 -14.419 1.00 97.75 71 ALA A CA 1
ATOM 538 C C . ALA A 1 71 ? 3.247 -15.167 -15.163 1.00 97.75 71 ALA A C 1
ATOM 540 O O . ALA A 1 71 ? 4.261 -15.448 -14.517 1.00 97.75 71 ALA A O 1
ATOM 541 N N . MET A 1 72 ? 3.266 -15.028 -16.493 1.00 97.25 72 MET A N 1
ATOM 542 C CA . MET A 1 72 ? 4.482 -15.155 -17.302 1.00 97.25 72 MET A CA 1
ATOM 543 C C . MET A 1 72 ? 5.536 -14.117 -16.910 1.00 97.25 72 MET A C 1
ATOM 545 O O . MET A 1 72 ? 6.705 -14.458 -16.741 1.00 97.25 72 MET A O 1
ATOM 549 N N . LEU A 1 73 ? 5.142 -12.859 -16.687 1.00 97.38 73 LEU A N 1
ATOM 550 C CA . LEU A 1 73 ? 6.077 -11.817 -16.252 1.00 97.38 73 LEU A CA 1
ATOM 551 C C . LEU A 1 73 ? 6.661 -12.099 -14.864 1.00 97.38 73 LEU A C 1
ATOM 553 O O . LEU A 1 73 ? 7.875 -11.998 -14.679 1.00 97.38 73 LEU A O 1
ATOM 557 N N . VAL A 1 74 ? 5.818 -12.468 -13.898 1.00 97.81 74 VAL A N 1
ATOM 558 C CA . VAL A 1 74 ? 6.240 -12.790 -12.527 1.00 97.81 74 VAL A CA 1
ATOM 559 C C . VAL A 1 74 ? 7.204 -13.980 -12.534 1.00 97.81 74 VAL A C 1
ATOM 561 O O . VAL A 1 74 ? 8.296 -13.899 -11.973 1.00 97.81 74 VAL A O 1
ATOM 564 N N . THR A 1 75 ? 6.851 -15.069 -13.215 1.00 97.94 75 THR A N 1
ATOM 565 C CA . THR A 1 75 ? 7.646 -16.307 -13.225 1.00 97.94 75 THR A CA 1
ATOM 566 C C . THR A 1 75 ? 8.954 -16.171 -14.006 1.00 97.94 75 THR A C 1
ATOM 568 O O . THR A 1 75 ? 10.020 -16.468 -13.463 1.00 97.94 75 THR A O 1
ATOM 571 N N . VAL A 1 76 ? 8.918 -15.658 -15.241 1.00 97.62 76 VAL A N 1
ATOM 572 C CA . VAL A 1 76 ? 10.107 -15.551 -16.102 1.00 97.62 76 VAL A CA 1
ATOM 573 C C . VAL A 1 76 ? 11.094 -14.524 -15.556 1.00 97.62 76 VAL A C 1
ATOM 575 O O . VAL A 1 76 ? 12.276 -14.832 -15.388 1.00 97.62 76 VAL A O 1
ATOM 578 N N . VAL A 1 77 ? 10.638 -13.312 -15.218 1.00 97.94 77 VAL A N 1
ATOM 579 C CA . VAL A 1 77 ? 11.541 -12.294 -14.659 1.00 97.94 77 VAL A CA 1
ATOM 580 C C . VAL A 1 77 ? 12.028 -12.722 -13.275 1.00 97.94 77 VAL A C 1
ATOM 582 O O . VAL A 1 77 ? 13.200 -12.522 -12.963 1.00 97.94 77 VAL A O 1
ATOM 585 N N . GLY A 1 78 ? 11.186 -13.375 -12.468 1.00 97.38 78 GLY A N 1
ATOM 586 C CA . GLY A 1 78 ? 11.583 -13.932 -11.175 1.00 97.38 78 GLY A CA 1
ATOM 587 C C . GLY A 1 78 ? 12.705 -14.967 -11.295 1.00 97.38 78 GLY A C 1
ATOM 588 O O . GLY A 1 78 ? 13.700 -14.879 -10.573 1.00 97.38 78 GLY A O 1
ATOM 589 N N . ALA A 1 79 ? 12.598 -15.897 -12.248 1.00 98.25 79 ALA A N 1
ATOM 590 C CA . ALA A 1 79 ? 13.634 -16.890 -12.530 1.00 98.25 79 ALA A CA 1
ATOM 591 C C . ALA A 1 79 ? 14.949 -16.245 -12.998 1.00 98.25 79 ALA A C 1
ATOM 593 O O . ALA A 1 79 ? 16.027 -16.598 -12.512 1.00 98.25 79 ALA A O 1
ATOM 594 N N . LEU A 1 80 ? 14.873 -15.257 -13.894 1.00 98.25 80 LEU A N 1
ATOM 595 C CA . LEU A 1 80 ? 16.048 -14.541 -14.393 1.00 98.25 80 LEU A CA 1
ATOM 596 C C . LEU A 1 80 ? 16.730 -13.706 -13.301 1.00 98.25 80 LEU A C 1
ATOM 598 O O . LEU A 1 80 ? 17.957 -13.694 -13.220 1.00 98.25 80 LEU A O 1
ATOM 602 N N . VAL A 1 81 ? 15.962 -13.046 -12.430 1.00 98.25 81 VAL A N 1
ATOM 603 C CA . VAL A 1 81 ? 16.514 -12.279 -11.303 1.00 98.25 81 VAL A CA 1
ATOM 604 C C . VAL A 1 81 ? 17.148 -13.202 -10.263 1.00 98.25 81 VAL A C 1
ATOM 606 O O . VAL A 1 81 ? 18.234 -12.896 -9.776 1.00 98.25 81 VAL A O 1
ATOM 609 N N . LEU A 1 82 ? 16.526 -14.341 -9.937 1.00 97.81 82 LEU A N 1
ATOM 610 C CA . LEU A 1 82 ? 17.146 -15.337 -9.057 1.00 97.81 82 LEU A CA 1
ATOM 611 C C . LEU A 1 82 ? 18.453 -15.854 -9.667 1.00 97.81 82 LEU A C 1
ATOM 613 O O . LEU A 1 82 ? 19.478 -15.841 -8.998 1.00 97.81 82 LEU A O 1
ATOM 617 N N . THR A 1 83 ? 18.459 -16.192 -10.955 1.00 98.00 83 THR A N 1
ATOM 618 C CA . THR A 1 83 ? 19.675 -16.608 -11.673 1.00 98.00 83 THR A CA 1
ATOM 619 C C . THR A 1 83 ? 20.766 -15.532 -11.613 1.00 98.00 83 THR A C 1
ATOM 621 O O . THR A 1 83 ? 21.925 -15.825 -11.332 1.00 98.00 83 THR A O 1
ATOM 624 N N . TYR A 1 84 ? 20.400 -14.260 -11.788 1.00 98.12 84 TYR A N 1
ATOM 625 C CA . TYR A 1 84 ? 21.317 -13.127 -11.653 1.00 98.12 84 TYR A CA 1
ATOM 626 C C . TYR A 1 84 ? 21.938 -13.020 -10.246 1.00 98.12 84 TYR A C 1
ATOM 628 O O . TYR A 1 84 ? 23.123 -12.700 -10.119 1.00 98.12 84 TYR A O 1
ATOM 636 N N . CYS A 1 85 ? 21.181 -13.325 -9.184 1.00 97.38 85 CYS A N 1
ATOM 637 C CA . CYS A 1 85 ? 21.667 -13.262 -7.802 1.00 97.38 85 CYS A CA 1
ATOM 638 C C . CYS A 1 85 ? 22.897 -14.148 -7.543 1.00 97.38 85 CYS A C 1
ATOM 640 O O . CYS A 1 85 ? 23.716 -13.779 -6.702 1.00 97.38 85 CYS A O 1
ATOM 642 N N . THR A 1 86 ? 23.069 -15.260 -8.274 1.00 96.75 86 THR A N 1
ATOM 643 C CA . THR A 1 86 ? 24.232 -16.160 -8.146 1.00 96.75 86 THR A CA 1
ATOM 644 C C . THR A 1 86 ? 25.562 -15.446 -8.372 1.00 96.75 86 THR A C 1
ATOM 646 O O . THR A 1 86 ? 26.533 -15.734 -7.677 1.00 96.75 86 THR A O 1
ATOM 649 N N . TRP A 1 87 ? 25.615 -14.511 -9.325 1.00 96.12 87 TRP A N 1
ATOM 650 C CA . TRP A 1 87 ? 26.837 -13.761 -9.646 1.00 96.12 87 TRP A CA 1
ATOM 651 C C . TRP A 1 87 ? 26.866 -12.355 -9.049 1.00 96.12 87 TRP A C 1
ATOM 653 O O . TRP A 1 87 ? 27.910 -11.714 -9.089 1.00 96.12 87 TRP A O 1
ATOM 663 N N . TYR A 1 88 ? 25.745 -11.880 -8.504 1.00 96.06 88 TYR A N 1
ATOM 664 C CA . TYR A 1 88 ? 25.664 -10.585 -7.831 1.00 96.06 88 TYR A CA 1
ATOM 665 C C . TYR A 1 88 ? 26.123 -10.640 -6.369 1.00 96.06 88 TYR A C 1
ATOM 667 O O . TYR A 1 88 ? 26.750 -9.695 -5.897 1.00 96.06 88 TYR A O 1
ATOM 675 N N . PHE A 1 89 ? 25.791 -11.716 -5.648 1.00 95.56 89 PHE A N 1
ATOM 676 C CA . PHE A 1 89 ? 26.183 -11.885 -4.250 1.00 95.56 89 PHE A CA 1
ATOM 677 C C . PHE A 1 89 ? 27.463 -12.710 -4.098 1.00 95.56 89 PHE A C 1
ATOM 679 O O . PHE A 1 89 ? 27.764 -13.609 -4.888 1.00 95.56 89 PHE A O 1
ATOM 686 N N . SER A 1 90 ? 28.174 -12.426 -3.013 1.00 92.00 90 SER A N 1
ATOM 687 C CA . SER A 1 90 ? 29.291 -13.222 -2.513 1.00 92.00 90 SER A CA 1
ATOM 688 C C . SER A 1 90 ? 28.827 -14.146 -1.381 1.00 92.00 90 SER A C 1
ATOM 690 O O . SER A 1 90 ? 27.781 -13.915 -0.769 1.00 92.00 90 SER A O 1
ATOM 692 N N . ASP A 1 91 ? 29.590 -15.205 -1.101 1.00 90.25 91 ASP A N 1
ATOM 693 C CA . ASP A 1 91 ? 29.237 -16.206 -0.080 1.00 90.25 91 ASP A CA 1
ATOM 694 C C . ASP A 1 91 ? 29.260 -15.650 1.360 1.00 90.25 91 ASP A C 1
ATOM 696 O O . ASP A 1 91 ? 28.639 -16.217 2.257 1.00 90.25 91 ASP A O 1
ATOM 700 N N . ASP A 1 92 ? 29.928 -14.517 1.583 1.00 90.19 92 ASP A N 1
ATOM 701 C CA . ASP A 1 92 ? 30.020 -13.803 2.860 1.00 90.19 92 ASP A CA 1
ATOM 702 C C . ASP A 1 92 ? 28.858 -12.819 3.115 1.00 90.19 92 ASP A C 1
ATOM 704 O O . ASP A 1 92 ? 28.784 -12.205 4.186 1.00 90.19 92 ASP A O 1
ATOM 708 N N . GLU A 1 93 ? 27.915 -12.683 2.174 1.00 92.62 93 GLU A N 1
ATOM 709 C CA . GLU A 1 93 ? 26.757 -11.798 2.324 1.00 92.62 93 GLU A CA 1
ATOM 710 C C . GLU A 1 93 ? 25.903 -12.194 3.542 1.00 92.62 93 GLU A C 1
ATOM 712 O O . GLU A 1 93 ? 25.341 -13.292 3.656 1.00 92.62 93 GLU A O 1
ATOM 717 N N . LYS A 1 94 ? 25.736 -11.246 4.468 1.00 91.06 94 LYS A N 1
ATOM 718 C CA . LYS A 1 94 ? 24.982 -11.483 5.702 1.00 91.06 94 LYS A CA 1
ATOM 719 C C . LYS A 1 94 ? 23.503 -11.713 5.401 1.00 91.06 94 LYS A C 1
ATOM 721 O O . LYS A 1 94 ? 22.809 -10.855 4.864 1.00 91.06 94 LYS A O 1
ATOM 726 N N . GLY A 1 95 ? 22.987 -12.857 5.844 1.00 92.31 95 GLY A N 1
ATOM 727 C CA . GLY A 1 95 ? 21.574 -13.196 5.679 1.00 92.31 95 GLY A CA 1
ATOM 728 C C . GLY A 1 95 ? 21.198 -13.627 4.259 1.00 92.31 95 GLY A C 1
ATOM 729 O O . GLY A 1 95 ? 20.019 -13.550 3.917 1.00 92.31 95 GLY A O 1
ATOM 730 N N . LEU A 1 96 ? 22.158 -14.109 3.459 1.00 94.94 96 LEU A N 1
ATOM 731 C CA . LEU A 1 96 ? 21.941 -14.610 2.096 1.00 94.94 96 LEU A CA 1
ATOM 732 C C . LEU A 1 96 ? 20.788 -15.623 1.996 1.00 94.94 96 LEU A C 1
ATOM 734 O O . LEU A 1 96 ? 19.905 -15.480 1.154 1.00 94.94 96 LEU A O 1
ATOM 738 N N . GLY A 1 97 ? 20.735 -16.603 2.905 1.00 95.00 97 GLY A N 1
ATOM 739 C CA . GLY A 1 97 ? 19.677 -17.620 2.895 1.00 95.00 97 GLY A CA 1
ATOM 740 C C . GLY A 1 97 ? 18.288 -17.058 3.200 1.00 95.00 97 GLY A C 1
ATOM 741 O O . GLY A 1 97 ? 17.305 -17.450 2.573 1.00 95.00 97 GLY A O 1
ATOM 742 N N . ARG A 1 98 ? 18.204 -16.068 4.100 1.00 95.44 98 ARG A N 1
ATOM 743 C CA . ARG A 1 98 ? 16.963 -15.321 4.360 1.00 95.44 98 ARG A CA 1
ATOM 744 C C . ARG A 1 98 ? 16.550 -14.531 3.120 1.00 95.44 98 ARG A C 1
ATOM 746 O O . ARG A 1 98 ? 15.383 -14.550 2.755 1.00 95.44 98 ARG A O 1
ATOM 753 N N . PHE A 1 99 ? 17.492 -13.853 2.471 1.00 96.81 99 PHE A N 1
ATOM 754 C CA . PHE A 1 99 ? 17.225 -13.103 1.248 1.00 96.81 99 PHE A CA 1
ATOM 755 C C . PHE A 1 99 ? 16.674 -14.008 0.136 1.00 96.81 99 PHE A C 1
ATOM 757 O O . PHE A 1 99 ? 15.633 -13.703 -0.442 1.00 96.81 99 PHE A O 1
ATOM 764 N N . ALA A 1 100 ? 17.324 -15.149 -0.112 1.00 96.81 100 ALA A N 1
ATOM 765 C CA . ALA A 1 100 ? 16.904 -16.124 -1.114 1.00 96.81 100 ALA A CA 1
ATOM 766 C C . ALA A 1 100 ? 15.495 -16.676 -0.834 1.00 96.81 100 ALA A C 1
ATOM 768 O O . ALA A 1 100 ? 14.649 -16.710 -1.730 1.00 96.81 100 ALA A O 1
ATOM 769 N N . ALA A 1 101 ? 15.219 -17.023 0.427 1.00 97.25 101 ALA A N 1
ATOM 770 C CA . ALA A 1 101 ? 13.900 -17.449 0.887 1.00 97.25 101 ALA A CA 1
ATOM 771 C C . ALA A 1 101 ? 12.817 -16.393 0.634 1.00 97.25 101 ALA A C 1
ATOM 773 O O . ALA A 1 101 ? 11.751 -16.711 0.103 1.00 97.25 101 ALA A O 1
ATOM 774 N N . LEU A 1 102 ? 13.088 -15.138 1.003 1.00 97.38 102 LEU A N 1
ATOM 775 C CA . LEU A 1 102 ? 12.144 -14.031 0.864 1.00 97.38 102 LEU A CA 1
ATOM 776 C C . LEU A 1 102 ? 11.871 -13.698 -0.602 1.00 97.38 102 LEU A C 1
ATOM 778 O O . LEU A 1 102 ? 10.716 -13.493 -0.960 1.00 97.38 102 LEU A O 1
ATOM 782 N N . LEU A 1 103 ? 12.901 -13.683 -1.452 1.00 97.25 103 LEU A N 1
ATOM 783 C CA . LEU A 1 103 ? 12.751 -13.356 -2.869 1.00 97.25 103 LEU A CA 1
ATOM 784 C C . LEU A 1 103 ? 11.935 -14.427 -3.612 1.00 97.25 103 LEU A C 1
ATOM 786 O O . LEU A 1 103 ? 11.035 -14.086 -4.379 1.00 97.25 103 LEU A O 1
ATOM 790 N N . LEU A 1 104 ? 12.184 -15.712 -3.329 1.00 97.50 104 LEU A N 1
ATOM 791 C CA . LEU A 1 104 ? 11.379 -16.810 -3.871 1.00 97.50 104 LEU A CA 1
ATOM 792 C C . LEU A 1 104 ? 9.942 -16.790 -3.331 1.00 97.50 104 LEU A C 1
ATOM 794 O O . LEU A 1 104 ? 8.993 -16.955 -4.094 1.00 97.50 104 LEU A O 1
ATOM 798 N N . SER A 1 105 ? 9.767 -16.563 -2.025 1.00 97.94 105 SER A N 1
ATOM 799 C CA . SER A 1 105 ? 8.430 -16.470 -1.419 1.00 97.94 105 SER A CA 1
ATOM 800 C C . SER A 1 105 ? 7.641 -15.307 -2.011 1.00 97.94 105 SER A C 1
ATOM 802 O O . SER A 1 105 ? 6.454 -15.443 -2.281 1.00 97.94 105 SER A O 1
ATOM 804 N N . PHE A 1 106 ? 8.311 -14.187 -2.282 1.00 97.81 106 PHE A N 1
ATOM 805 C CA . PHE A 1 106 ? 7.707 -13.028 -2.922 1.00 97.81 106 PHE A CA 1
ATOM 806 C C . PHE A 1 106 ? 7.257 -13.349 -4.355 1.00 97.81 106 PHE A C 1
ATOM 808 O O . PHE A 1 106 ? 6.164 -12.948 -4.745 1.00 97.81 106 PHE A O 1
ATOM 815 N N . ALA A 1 107 ? 8.036 -14.133 -5.113 1.00 97.25 107 ALA A N 1
ATOM 816 C CA . ALA A 1 107 ? 7.614 -14.619 -6.426 1.00 97.25 107 ALA A CA 1
ATOM 817 C C . ALA A 1 107 ? 6.364 -15.510 -6.353 1.00 97.25 107 ALA A C 1
ATOM 819 O O . ALA A 1 107 ? 5.429 -15.299 -7.119 1.00 97.25 107 ALA A O 1
ATOM 820 N N . GLY A 1 108 ? 6.317 -16.450 -5.404 1.00 97.12 108 GLY A N 1
ATOM 821 C CA . GLY A 1 108 ? 5.152 -17.318 -5.207 1.00 97.12 108 GLY A CA 1
ATOM 822 C C . GLY A 1 108 ? 3.898 -16.552 -4.776 1.00 97.12 108 GLY A C 1
ATOM 823 O O . GLY A 1 108 ? 2.822 -16.780 -5.315 1.00 97.12 108 GLY A O 1
ATOM 824 N N . VAL A 1 109 ? 4.037 -15.596 -3.855 1.00 97.50 109 VAL A N 1
ATOM 825 C CA . VAL A 1 109 ? 2.925 -14.745 -3.405 1.00 97.50 109 VAL A CA 1
ATOM 826 C C . VAL A 1 109 ? 2.412 -13.852 -4.536 1.00 97.50 109 VAL A C 1
ATOM 828 O O . VAL A 1 109 ? 1.205 -13.705 -4.685 1.00 97.50 109 VAL A O 1
ATOM 831 N N . MET A 1 110 ? 3.296 -13.275 -5.355 1.00 97.56 110 MET A N 1
ATOM 832 C CA . MET A 1 110 ? 2.872 -12.493 -6.522 1.00 97.56 110 MET A CA 1
ATOM 833 C C . MET A 1 110 ? 2.183 -13.349 -7.581 1.00 97.56 110 MET A C 1
ATOM 835 O O . MET A 1 110 ? 1.220 -12.886 -8.179 1.00 97.56 110 MET A O 1
ATOM 839 N N . PHE A 1 111 ? 2.645 -14.583 -7.796 1.00 97.69 111 PHE A N 1
ATOM 840 C CA . PHE A 1 111 ? 1.972 -15.533 -8.679 1.00 97.69 111 PHE A CA 1
ATOM 841 C C . PHE A 1 111 ? 0.568 -15.875 -8.157 1.00 97.69 111 PHE A C 1
ATOM 843 O O . PHE A 1 111 ? -0.393 -15.828 -8.918 1.00 97.69 111 PHE A O 1
ATOM 850 N N . GLY A 1 112 ? 0.431 -16.114 -6.848 1.00 97.31 112 GLY A N 1
ATOM 851 C CA . GLY A 1 112 ? -0.867 -16.300 -6.196 1.00 97.31 112 GLY A CA 1
ATOM 852 C C . GLY A 1 112 ? -1.783 -15.081 -6.336 1.00 97.31 112 GLY A C 1
ATOM 853 O O . GLY A 1 112 ? -2.947 -15.233 -6.684 1.00 97.31 112 GLY A O 1
ATOM 854 N N . LEU A 1 113 ? -1.257 -13.865 -6.153 1.00 98.06 113 LEU A N 1
ATOM 855 C CA . LEU A 1 113 ? -2.018 -12.616 -6.294 1.00 98.06 113 LEU A CA 1
ATOM 856 C C . LEU A 1 113 ? -2.654 -12.482 -7.680 1.00 98.06 113 LEU A C 1
ATOM 858 O O . LEU A 1 113 ? -3.840 -12.188 -7.779 1.00 98.06 113 LEU A O 1
ATOM 862 N N . VAL A 1 114 ? -1.868 -12.687 -8.741 1.00 97.69 114 VAL A N 1
ATOM 863 C CA . VAL A 1 114 ? -2.330 -12.467 -10.124 1.00 97.69 114 VAL A CA 1
ATOM 864 C C . VAL A 1 114 ? -3.193 -13.604 -10.660 1.00 97.69 114 VAL A C 1
ATOM 866 O O . VAL A 1 114 ? -3.847 -13.427 -11.676 1.00 97.69 114 VAL A O 1
ATOM 869 N N . THR A 1 115 ? -3.195 -14.758 -9.994 1.00 97.50 115 THR A N 1
ATOM 870 C CA . THR A 1 115 ? -4.044 -15.902 -10.350 1.00 97.50 115 THR A CA 1
ATOM 871 C C . THR A 1 115 ? -5.257 -16.037 -9.439 1.00 97.50 115 THR A C 1
ATOM 873 O O . THR A 1 115 ? -6.085 -16.896 -9.689 1.00 97.50 115 THR A O 1
ATOM 876 N N . SER A 1 116 ? -5.402 -15.229 -8.385 1.00 97.88 116 SER A N 1
ATOM 877 C CA . SER A 1 116 ? -6.539 -15.346 -7.465 1.00 97.88 116 SER A CA 1
ATOM 878 C C . SER A 1 116 ? -7.836 -14.872 -8.116 1.00 97.88 116 SER A C 1
ATOM 880 O O . SER A 1 116 ? -7.909 -13.746 -8.606 1.00 97.88 116 SER A O 1
ATOM 882 N N . ASP A 1 117 ? -8.865 -15.715 -8.062 1.00 97.44 117 ASP A N 1
ATOM 883 C CA . ASP A 1 117 ? -10.244 -15.330 -8.370 1.00 97.44 117 ASP A CA 1
ATOM 884 C C . ASP A 1 117 ? -11.023 -14.957 -7.111 1.00 97.44 117 ASP A C 1
ATOM 886 O O . ASP A 1 117 ? -11.901 -14.112 -7.179 1.00 97.44 117 ASP A O 1
ATOM 890 N N . ASP A 1 118 ? -10.705 -15.531 -5.950 1.00 97.75 118 ASP A N 1
ATOM 891 C CA . ASP A 1 118 ? -11.298 -15.071 -4.693 1.00 97.75 118 ASP A CA 1
ATOM 892 C C . ASP A 1 118 ? -10.653 -13.736 -4.277 1.00 97.75 118 ASP A C 1
ATOM 894 O O . ASP A 1 118 ? -9.437 -13.640 -4.083 1.00 97.75 118 ASP A O 1
ATOM 898 N N . ILE A 1 119 ? -11.465 -12.684 -4.160 1.00 97.69 119 ILE A N 1
ATOM 899 C CA . ILE A 1 119 ? -11.012 -11.317 -3.884 1.00 97.69 119 ILE A CA 1
ATOM 900 C C . ILE A 1 119 ? -10.399 -11.174 -2.481 1.00 97.69 119 ILE A C 1
ATOM 902 O O . ILE A 1 119 ? -9.503 -10.349 -2.276 1.00 97.69 119 ILE A O 1
ATOM 906 N N . VAL A 1 120 ? -10.828 -11.997 -1.516 1.00 97.50 120 VAL A N 1
ATOM 907 C CA . VAL A 1 120 ? -10.246 -12.033 -0.169 1.00 97.50 120 VAL A CA 1
ATOM 908 C C . VAL A 1 120 ? -8.893 -12.732 -0.222 1.00 97.50 120 VAL A C 1
ATOM 910 O O . VAL A 1 120 ? -7.928 -12.237 0.362 1.00 97.50 120 VAL A O 1
ATOM 913 N N . MET A 1 121 ? -8.775 -13.825 -0.981 1.00 96.88 121 MET A N 1
ATOM 914 C CA . MET A 1 121 ? -7.485 -14.485 -1.198 1.00 96.88 121 MET A CA 1
ATOM 915 C C . MET A 1 121 ? -6.488 -13.570 -1.923 1.00 96.88 121 MET A C 1
ATOM 917 O O . MET A 1 121 ? -5.330 -13.448 -1.512 1.00 96.88 121 MET A O 1
ATOM 921 N N . MET A 1 122 ? -6.952 -12.843 -2.943 1.00 97.81 122 MET A N 1
ATOM 922 C CA . MET A 1 122 ? -6.177 -11.805 -3.620 1.00 97.81 122 MET A CA 1
ATOM 923 C C . MET A 1 122 ? -5.689 -10.741 -2.625 1.00 97.81 122 MET A C 1
ATOM 925 O O . MET A 1 122 ? -4.520 -10.354 -2.676 1.00 97.81 122 MET A O 1
ATOM 929 N N . PHE A 1 123 ? -6.539 -10.298 -1.689 1.00 98.06 123 PHE A N 1
ATOM 930 C CA . PHE A 1 123 ? -6.157 -9.360 -0.628 1.00 98.06 123 PHE A CA 1
ATOM 931 C C . PHE A 1 123 ? -5.121 -9.942 0.349 1.00 98.06 123 PHE A C 1
ATOM 933 O O . PHE A 1 123 ? -4.169 -9.261 0.735 1.00 98.06 123 PHE A O 1
ATOM 940 N N . ILE A 1 124 ? -5.243 -11.217 0.721 1.00 97.75 124 ILE A N 1
ATOM 941 C CA . ILE A 1 124 ? -4.249 -11.891 1.567 1.00 97.75 124 ILE A CA 1
ATOM 942 C C . ILE A 1 124 ? -2.889 -11.913 0.863 1.00 97.75 124 ILE A C 1
ATOM 944 O O . ILE A 1 124 ? -1.875 -11.535 1.459 1.00 97.75 124 ILE A O 1
ATOM 948 N N . PHE A 1 125 ? -2.847 -12.289 -0.420 1.00 98.19 125 PHE A N 1
ATOM 949 C CA . PHE A 1 125 ? -1.610 -12.208 -1.191 1.00 98.19 125 PHE A CA 1
ATOM 950 C C . PHE A 1 125 ? -1.129 -10.762 -1.339 1.00 98.19 125 PHE A C 1
ATOM 952 O O . PHE A 1 125 ? 0.069 -10.504 -1.222 1.00 98.19 125 PHE A O 1
ATOM 959 N N . TRP A 1 126 ? -2.033 -9.797 -1.511 1.00 98.25 126 TRP A N 1
ATOM 960 C CA . TRP A 1 126 ? -1.705 -8.374 -1.557 1.00 98.25 126 TRP A CA 1
ATOM 961 C C . TRP A 1 126 ? -0.941 -7.910 -0.316 1.00 98.25 126 TRP A C 1
ATOM 963 O O . TRP A 1 126 ? 0.126 -7.304 -0.457 1.00 98.25 126 TRP A O 1
ATOM 973 N N . GLU A 1 127 ? -1.405 -8.225 0.891 1.00 98.19 127 GLU A N 1
ATOM 974 C CA . GLU A 1 127 ? -0.679 -7.870 2.116 1.00 98.19 127 GLU A CA 1
ATOM 975 C C . GLU A 1 127 ? 0.580 -8.718 2.316 1.00 98.19 127 GLU A C 1
ATOM 977 O O . GLU A 1 127 ? 1.620 -8.194 2.727 1.00 98.19 127 GLU A O 1
ATOM 982 N N . ALA A 1 128 ? 0.567 -9.994 1.923 1.00 98.00 128 ALA A N 1
ATOM 983 C CA . ALA A 1 128 ? 1.770 -10.821 1.948 1.00 98.00 128 ALA A CA 1
ATOM 984 C C . ALA A 1 128 ? 2.889 -10.229 1.065 1.00 98.00 128 ALA A C 1
ATOM 986 O O . ALA A 1 128 ? 4.055 -10.229 1.471 1.00 98.00 128 ALA A O 1
ATOM 987 N N . THR A 1 129 ? 2.565 -9.628 -0.091 1.00 97.19 129 THR A N 1
ATOM 988 C CA . THR A 1 129 ? 3.563 -8.887 -0.887 1.00 97.19 129 THR A CA 1
ATOM 989 C C . THR A 1 129 ? 4.080 -7.648 -0.152 1.00 97.19 129 THR A C 1
ATOM 991 O O . THR A 1 129 ? 5.277 -7.367 -0.238 1.00 97.19 129 THR A O 1
ATOM 994 N N . SER A 1 130 ? 3.230 -6.923 0.598 1.00 96.75 130 SER A N 1
ATOM 995 C CA . SER A 1 130 ? 3.651 -5.773 1.421 1.00 96.75 130 SER A CA 1
ATOM 996 C C . SER A 1 130 ? 4.691 -6.217 2.448 1.00 96.75 130 SER A C 1
ATOM 998 O O . SER A 1 130 ? 5.788 -5.660 2.499 1.00 96.75 130 SER A O 1
ATOM 1000 N N . VAL A 1 131 ? 4.399 -7.279 3.201 1.00 97.69 131 VAL A N 1
ATOM 1001 C CA . VAL A 1 131 ? 5.282 -7.802 4.253 1.00 97.69 131 VAL A CA 1
ATOM 1002 C C . VAL A 1 131 ? 6.598 -8.332 3.678 1.00 97.69 131 VAL A C 1
ATOM 1004 O O . VAL A 1 131 ? 7.674 -8.002 4.178 1.00 97.69 131 VAL A O 1
ATOM 1007 N N . LEU A 1 132 ? 6.550 -9.119 2.602 1.00 97.50 132 LEU A N 1
ATOM 1008 C CA . LEU A 1 132 ? 7.763 -9.660 1.986 1.00 97.50 132 LEU A CA 1
ATOM 1009 C C . LEU A 1 132 ? 8.624 -8.556 1.359 1.00 97.50 132 LEU A C 1
ATOM 1011 O O . LEU A 1 132 ? 9.845 -8.575 1.513 1.00 97.50 132 LEU A O 1
ATOM 1015 N N . SER A 1 133 ? 8.010 -7.553 0.722 1.00 96.81 133 SER A N 1
ATOM 1016 C CA . SER A 1 133 ? 8.739 -6.394 0.195 1.00 96.81 133 SER A CA 1
ATOM 1017 C C . SER A 1 133 ? 9.392 -5.566 1.304 1.00 96.81 133 SER A C 1
ATOM 1019 O O . SER A 1 133 ? 10.550 -5.184 1.164 1.00 96.81 133 SER A O 1
ATOM 1021 N N . TYR A 1 134 ? 8.714 -5.367 2.439 1.00 97.12 134 TYR A N 1
ATOM 1022 C CA . TYR A 1 134 ? 9.275 -4.722 3.626 1.00 97.12 134 TYR A CA 1
ATOM 1023 C C . TYR A 1 134 ? 10.555 -5.429 4.090 1.00 97.12 134 TYR A C 1
ATOM 1025 O O . TYR A 1 134 ? 11.587 -4.786 4.293 1.00 97.12 134 TYR A O 1
ATOM 1033 N N . LEU A 1 135 ? 10.517 -6.760 4.188 1.00 96.94 135 LEU A N 1
ATOM 1034 C CA . LEU A 1 135 ? 11.670 -7.557 4.605 1.00 96.94 135 LEU A CA 1
ATOM 1035 C C . LEU A 1 135 ? 12.811 -7.530 3.573 1.00 96.94 135 LEU A C 1
ATOM 1037 O O . LEU A 1 135 ? 13.979 -7.508 3.963 1.00 96.94 135 LEU A O 1
ATOM 1041 N N . LEU A 1 136 ? 12.493 -7.492 2.273 1.00 97.19 136 LEU A N 1
ATOM 1042 C CA . LEU A 1 136 ? 13.480 -7.388 1.191 1.00 97.19 136 LEU A CA 1
ATOM 1043 C C . LEU A 1 136 ? 14.131 -5.995 1.118 1.00 97.19 136 LEU A C 1
ATOM 1045 O O . LEU A 1 136 ? 15.347 -5.895 0.952 1.00 97.19 136 LEU A O 1
ATOM 1049 N N . ILE A 1 137 ? 13.357 -4.918 1.289 1.00 97.00 137 ILE A N 1
ATOM 1050 C CA . ILE A 1 137 ? 13.870 -3.537 1.345 1.00 97.00 137 ILE A CA 1
ATOM 1051 C C . ILE A 1 137 ? 14.730 -3.339 2.602 1.00 97.00 137 ILE A C 1
ATOM 1053 O O . ILE A 1 137 ? 15.783 -2.695 2.561 1.00 97.00 137 ILE A O 1
ATOM 1057 N N . GLY A 1 138 ? 14.305 -3.941 3.715 1.00 95.81 138 GLY A N 1
ATOM 1058 C CA . GLY A 1 138 ? 14.983 -3.935 5.008 1.00 95.81 138 GLY A CA 1
ATOM 1059 C C . GLY A 1 138 ? 16.124 -4.949 5.145 1.00 95.81 138 GLY A C 1
ATOM 1060 O O . GLY A 1 138 ? 16.524 -5.239 6.275 1.00 95.81 138 GLY A O 1
ATOM 1061 N N . HIS A 1 139 ? 16.643 -5.509 4.040 1.00 95.44 139 HIS A N 1
ATOM 1062 C CA . HIS A 1 139 ? 17.678 -6.554 4.080 1.00 95.44 139 HIS A CA 1
ATOM 1063 C C . HIS A 1 139 ? 18.900 -6.125 4.908 1.00 95.44 139 HIS A C 1
ATOM 1065 O O . HIS A 1 139 ? 19.337 -6.860 5.799 1.00 95.44 139 HIS A O 1
ATOM 1071 N N . TYR A 1 140 ? 19.374 -4.889 4.708 1.00 93.94 140 TYR A N 1
ATOM 1072 C CA . TYR A 1 140 ? 20.483 -4.294 5.458 1.00 93.94 140 TYR A CA 1
ATOM 1073 C C . TYR A 1 140 ? 20.028 -3.703 6.802 1.00 93.94 140 TYR A C 1
ATOM 1075 O O . TYR A 1 140 ? 20.063 -2.489 7.020 1.00 93.94 140 TYR A O 1
ATOM 1083 N N . THR A 1 141 ? 19.660 -4.572 7.746 1.00 92.12 141 THR A N 1
ATOM 1084 C CA . THR A 1 141 ? 19.084 -4.197 9.055 1.00 92.12 141 THR A CA 1
ATOM 1085 C C . THR A 1 141 ? 19.959 -3.258 9.889 1.00 92.12 141 THR A C 1
ATOM 1087 O O . THR A 1 141 ? 19.427 -2.471 10.669 1.00 92.12 141 THR A O 1
ATOM 1090 N N . GLY A 1 142 ? 21.285 -3.270 9.715 1.00 91.31 142 GLY A N 1
ATOM 1091 C CA . GLY A 1 142 ? 22.204 -2.352 10.401 1.00 91.31 142 GLY A CA 1
ATOM 1092 C C . GLY A 1 142 ? 22.066 -0.885 9.963 1.00 91.31 142 GLY A C 1
ATOM 1093 O O . GLY A 1 142 ? 22.324 0.023 10.755 1.00 91.31 142 GLY A O 1
ATOM 1094 N N . ARG A 1 143 ? 21.582 -0.616 8.742 1.00 92.56 143 ARG A N 1
ATOM 1095 C CA . ARG A 1 143 ? 21.504 0.739 8.170 1.00 92.56 143 ARG A CA 1
ATOM 1096 C C . ARG A 1 143 ? 20.161 1.399 8.491 1.00 92.56 143 ARG A C 1
ATOM 1098 O O . ARG A 1 143 ? 19.106 0.887 8.125 1.00 92.56 143 ARG A O 1
ATOM 1105 N N . ARG A 1 144 ? 20.191 2.570 9.144 1.00 93.44 144 ARG A N 1
ATOM 1106 C CA . ARG A 1 144 ? 18.974 3.336 9.494 1.00 93.44 144 ARG A CA 1
ATOM 1107 C C . ARG A 1 144 ? 18.133 3.682 8.265 1.00 93.44 144 ARG A C 1
ATOM 1109 O O . ARG A 1 144 ? 16.912 3.618 8.344 1.00 93.44 144 ARG A O 1
ATOM 1116 N N . GLU A 1 145 ? 18.785 3.996 7.151 1.00 91.38 145 GLU A N 1
ATOM 1117 C CA . GLU A 1 145 ? 18.135 4.326 5.879 1.00 91.38 145 GLU A CA 1
ATOM 1118 C C . GLU A 1 145 ? 17.327 3.150 5.317 1.00 91.38 145 GLU A C 1
ATOM 1120 O O . GLU A 1 145 ? 16.158 3.328 4.995 1.00 91.38 145 GLU A O 1
ATOM 1125 N N . SER A 1 146 ? 17.896 1.937 5.293 1.00 93.50 146 SER A N 1
ATOM 1126 C CA . SER A 1 146 ? 17.199 0.723 4.830 1.00 93.50 146 SER A CA 1
ATOM 1127 C C . SER A 1 146 ? 15.989 0.397 5.712 1.00 93.50 146 SER A C 1
ATOM 1129 O O . SER A 1 146 ? 14.901 0.163 5.190 1.00 93.50 146 SER A O 1
ATOM 1131 N N . ARG A 1 147 ? 16.127 0.486 7.045 1.00 95.06 147 ARG A N 1
ATOM 1132 C CA . ARG A 1 147 ? 14.995 0.289 7.973 1.00 95.06 147 ARG A CA 1
ATOM 1133 C C . ARG A 1 147 ? 13.898 1.342 7.792 1.00 95.06 147 ARG A C 1
ATOM 1135 O O . ARG A 1 147 ? 12.720 1.003 7.779 1.00 95.06 147 ARG A O 1
ATOM 1142 N N . GLY A 1 148 ? 14.283 2.613 7.666 1.00 94.25 148 GLY A N 1
ATOM 1143 C CA . GLY A 1 148 ? 13.346 3.720 7.476 1.00 94.25 148 GLY A CA 1
ATOM 1144 C C . GLY A 1 148 ? 12.587 3.618 6.153 1.00 94.25 148 GLY A C 1
ATOM 1145 O O . GLY A 1 148 ? 11.369 3.772 6.143 1.00 94.25 148 GLY A O 1
ATOM 1146 N N . ALA A 1 149 ? 13.288 3.295 5.062 1.00 94.69 149 ALA A N 1
ATOM 1147 C CA . ALA A 1 149 ? 12.687 3.075 3.750 1.00 94.69 149 ALA A CA 1
ATOM 1148 C C . ALA A 1 149 ? 11.725 1.881 3.747 1.00 94.69 149 ALA A C 1
ATOM 1150 O O . ALA A 1 149 ? 10.624 1.988 3.210 1.00 94.69 149 ALA A O 1
ATOM 1151 N N . ALA A 1 150 ? 12.109 0.773 4.389 1.00 96.44 150 ALA A N 1
ATOM 1152 C CA . ALA A 1 150 ? 11.250 -0.395 4.531 1.00 96.44 150 ALA A CA 1
ATOM 1153 C C . ALA A 1 150 ? 9.953 -0.038 5.274 1.00 96.44 150 ALA A C 1
ATOM 1155 O O . ALA A 1 150 ? 8.866 -0.272 4.750 1.00 96.44 150 ALA A O 1
ATOM 1156 N N . LEU A 1 151 ? 10.051 0.586 6.455 1.00 95.31 151 LEU A N 1
ATOM 1157 C CA . LEU A 1 151 ? 8.877 0.998 7.237 1.00 95.31 151 LEU A CA 1
ATOM 1158 C C . LEU A 1 151 ? 7.982 1.972 6.466 1.00 95.31 151 LEU A C 1
ATOM 1160 O O . LEU A 1 151 ? 6.763 1.832 6.499 1.00 95.31 151 LEU A O 1
ATOM 1164 N N . GLN A 1 152 ? 8.570 2.931 5.746 1.00 95.38 152 GLN A N 1
ATOM 1165 C CA . GLN A 1 152 ? 7.814 3.864 4.915 1.00 95.38 152 GLN A CA 1
ATOM 1166 C C . GLN A 1 152 ? 7.030 3.133 3.814 1.00 95.38 152 GLN A C 1
ATOM 1168 O O . GLN A 1 152 ? 5.854 3.426 3.617 1.00 95.38 152 GLN A O 1
ATOM 1173 N N . ALA A 1 153 ? 7.652 2.173 3.123 1.00 95.56 153 ALA A N 1
ATOM 1174 C CA . ALA A 1 153 ? 6.976 1.373 2.106 1.00 95.56 153 ALA A CA 1
ATOM 1175 C C . ALA A 1 153 ? 5.839 0.528 2.701 1.00 95.56 153 ALA A C 1
ATOM 1177 O O . ALA A 1 153 ? 4.738 0.527 2.151 1.00 95.56 153 ALA A O 1
ATOM 1178 N N . LEU A 1 154 ? 6.065 -0.127 3.846 1.00 96.62 154 LEU A N 1
ATOM 1179 C CA . LEU A 1 154 ? 5.039 -0.924 4.525 1.00 96.62 154 LEU A CA 1
ATOM 1180 C C . LEU A 1 154 ? 3.842 -0.062 4.936 1.00 96.62 154 LEU A C 1
ATOM 1182 O O . LEU A 1 154 ? 2.718 -0.367 4.568 1.00 96.62 154 LEU A O 1
ATOM 1186 N N . LEU A 1 155 ? 4.077 1.051 5.638 1.00 96.19 155 LEU A N 1
ATOM 1187 C CA . LEU A 1 155 ? 3.000 1.909 6.138 1.00 96.19 155 LEU A CA 1
ATOM 1188 C C . LEU A 1 155 ? 2.147 2.493 5.008 1.00 96.19 155 LEU A C 1
ATOM 1190 O O . LEU A 1 155 ? 0.925 2.506 5.113 1.00 96.19 155 LEU A O 1
ATOM 1194 N N . VAL A 1 156 ? 2.772 2.953 3.921 1.00 96.31 156 VAL A N 1
ATOM 1195 C CA . VAL A 1 156 ? 2.040 3.533 2.785 1.00 96.31 156 VAL A CA 1
ATOM 1196 C C . VAL A 1 156 ? 1.233 2.472 2.039 1.00 96.31 156 VAL A C 1
ATOM 1198 O O . VAL A 1 156 ? 0.080 2.716 1.687 1.00 96.31 156 VAL A O 1
ATOM 1201 N N . THR A 1 157 ? 1.815 1.294 1.809 1.00 96.38 157 THR A N 1
ATOM 1202 C CA . THR A 1 157 ? 1.143 0.232 1.047 1.00 96.38 157 THR A CA 1
ATOM 1203 C C . THR A 1 157 ? 0.072 -0.490 1.859 1.00 96.38 157 THR A C 1
ATOM 1205 O O . THR A 1 157 ? -0.975 -0.799 1.301 1.00 96.38 157 THR A O 1
ATOM 1208 N N . THR A 1 158 ? 0.266 -0.675 3.168 1.00 96.81 158 THR A N 1
ATOM 1209 C CA . THR A 1 158 ? -0.765 -1.201 4.076 1.00 96.81 158 THR A CA 1
ATOM 1210 C C . THR A 1 158 ? -1.878 -0.183 4.316 1.00 96.81 158 THR A C 1
ATOM 1212 O O . THR A 1 158 ? -3.034 -0.575 4.401 1.00 96.81 158 THR A O 1
ATOM 1215 N N . PHE A 1 159 ? -1.592 1.126 4.361 1.00 96.56 159 PHE A N 1
ATOM 1216 C CA . PHE A 1 159 ? -2.653 2.141 4.398 1.00 96.56 159 PHE A CA 1
ATOM 1217 C C . PHE A 1 159 ? -3.588 2.015 3.186 1.00 96.56 159 PHE A C 1
ATOM 1219 O O . PHE A 1 159 ? -4.804 1.939 3.351 1.00 96.56 159 PHE A O 1
ATOM 1226 N N . GLY A 1 160 ? -3.025 1.943 1.975 1.00 97.25 160 GLY A N 1
ATOM 1227 C CA . GLY A 1 160 ? -3.834 1.751 0.773 1.00 97.25 160 GLY A CA 1
ATOM 1228 C C . GLY A 1 160 ? -4.496 0.374 0.710 1.00 97.25 160 GLY A C 1
ATOM 1229 O O . GLY A 1 160 ? -5.643 0.274 0.289 1.00 97.25 160 GLY A O 1
ATOM 1230 N N . GLY A 1 161 ? -3.817 -0.677 1.175 1.00 97.62 161 GLY A N 1
ATOM 1231 C CA . GLY A 1 161 ? -4.379 -2.023 1.274 1.00 97.62 161 GLY A CA 1
ATOM 1232 C C . GLY A 1 161 ? -5.591 -2.099 2.203 1.00 97.62 161 GLY A C 1
ATOM 1233 O O . GLY A 1 161 ? -6.623 -2.629 1.811 1.00 97.62 161 GLY A O 1
ATOM 1234 N N . LEU A 1 162 ? -5.526 -1.491 3.389 1.00 97.81 162 LEU A N 1
ATOM 1235 C CA . LEU A 1 162 ? -6.658 -1.429 4.318 1.00 97.81 162 LEU A CA 1
ATOM 1236 C C . LEU A 1 162 ? -7.828 -0.609 3.758 1.00 97.81 162 LEU A C 1
ATOM 1238 O O . LEU A 1 162 ? -8.976 -1.001 3.944 1.00 97.81 162 LEU A O 1
ATOM 1242 N N . ALA A 1 163 ? -7.560 0.489 3.043 1.00 98.19 163 ALA A N 1
ATOM 1243 C CA . ALA A 1 163 ? -8.609 1.226 2.337 1.00 98.19 163 ALA A CA 1
ATOM 1244 C C . ALA A 1 163 ? -9.284 0.345 1.269 1.00 98.19 163 ALA A C 1
ATOM 1246 O O . ALA A 1 163 ? -10.509 0.246 1.241 1.00 98.19 163 ALA A O 1
ATOM 1247 N N . MET A 1 164 ? -8.490 -0.367 0.462 1.00 98.38 164 MET A N 1
ATOM 1248 C CA . MET A 1 164 ? -8.993 -1.333 -0.516 1.00 98.38 164 MET A CA 1
ATOM 1249 C C . MET A 1 164 ? -9.798 -2.455 0.141 1.00 98.38 164 MET A C 1
ATOM 1251 O O . MET A 1 164 ? -10.825 -2.835 -0.404 1.00 98.38 164 MET A O 1
ATOM 1255 N N . PHE A 1 165 ? -9.397 -2.948 1.316 1.00 98.44 165 PHE A N 1
ATOM 1256 C CA . PHE A 1 165 ? -10.140 -3.981 2.037 1.00 98.44 165 PHE A CA 1
ATOM 1257 C C . PHE A 1 165 ? -11.561 -3.535 2.395 1.00 98.44 165 PHE A C 1
ATOM 1259 O O . PHE A 1 165 ? -12.502 -4.303 2.215 1.00 98.44 165 PHE A O 1
ATOM 1266 N N . VAL A 1 166 ? -11.744 -2.280 2.823 1.00 98.50 166 VAL A N 1
ATOM 1267 C CA . VAL A 1 166 ? -13.088 -1.721 3.056 1.00 98.50 166 VAL A CA 1
ATOM 1268 C C . VAL A 1 166 ? -13.911 -1.733 1.765 1.00 98.50 166 VAL A C 1
ATOM 1270 O O . VAL A 1 166 ? -15.065 -2.153 1.786 1.00 98.50 166 VAL A O 1
ATOM 1273 N N . GLY A 1 167 ? -13.316 -1.339 0.633 1.00 98.31 167 GLY A N 1
ATOM 1274 C CA . GLY A 1 167 ? -13.972 -1.413 -0.676 1.00 98.31 167 GLY A CA 1
ATOM 1275 C C . GLY A 1 167 ? -14.339 -2.845 -1.083 1.00 98.31 167 GLY A C 1
ATOM 1276 O O . GLY A 1 167 ? -15.463 -3.091 -1.508 1.00 98.31 167 GLY A O 1
ATOM 1277 N N . ILE A 1 168 ? -13.433 -3.804 -0.874 1.00 98.19 168 ILE A N 1
ATOM 1278 C CA . ILE A 1 168 ? -13.658 -5.234 -1.130 1.00 98.19 168 ILE A CA 1
ATOM 1279 C C . ILE A 1 168 ? -14.845 -5.759 -0.316 1.00 98.19 168 ILE A C 1
ATOM 1281 O O . ILE A 1 168 ? -15.717 -6.411 -0.878 1.00 98.19 168 ILE A O 1
ATOM 1285 N N . VAL A 1 169 ? -14.917 -5.453 0.984 1.00 97.81 169 VAL A N 1
ATOM 1286 C CA . VAL A 1 169 ? -16.024 -5.900 1.849 1.00 97.81 169 VAL A CA 1
ATOM 1287 C C . VAL A 1 169 ? -17.368 -5.361 1.355 1.00 97.81 169 VAL A C 1
ATOM 1289 O O . VAL A 1 169 ? -18.347 -6.104 1.333 1.00 97.81 169 VAL A O 1
ATOM 1292 N N . ILE A 1 170 ? -17.416 -4.101 0.913 1.00 98.06 170 ILE A N 1
ATOM 1293 C CA . ILE A 1 170 ? -18.633 -3.512 0.338 1.00 98.06 170 ILE A CA 1
ATOM 1294 C C . ILE A 1 170 ? -19.018 -4.227 -0.965 1.00 98.06 170 ILE A C 1
ATOM 1296 O O . ILE A 1 170 ? -20.182 -4.577 -1.136 1.00 98.06 170 ILE A O 1
ATOM 1300 N N . LEU A 1 171 ? -18.059 -4.488 -1.864 1.00 97.81 171 LEU A N 1
ATOM 1301 C CA . LEU A 1 171 ? -18.327 -5.208 -3.114 1.00 97.81 171 LEU A CA 1
ATOM 1302 C C . LEU A 1 171 ? -18.831 -6.634 -2.861 1.00 97.81 171 LEU A C 1
ATOM 1304 O O . LEU A 1 171 ? -19.792 -7.044 -3.502 1.00 97.81 171 LEU A O 1
ATOM 1308 N N . ILE A 1 172 ? -18.243 -7.362 -1.906 1.00 97.06 172 ILE A N 1
ATOM 1309 C CA . ILE A 1 172 ? -18.705 -8.705 -1.517 1.00 97.06 172 ILE A CA 1
ATOM 1310 C C . ILE A 1 172 ? -20.140 -8.641 -0.986 1.00 97.06 172 ILE A C 1
ATOM 1312 O O . ILE A 1 172 ? -20.977 -9.442 -1.396 1.00 97.06 172 ILE A O 1
ATOM 1316 N N . ALA A 1 173 ? -20.435 -7.685 -0.099 1.00 96.25 173 ALA A N 1
ATOM 1317 C CA . ALA A 1 173 ? -21.764 -7.536 0.487 1.00 96.25 173 ALA A CA 1
ATOM 1318 C C . ALA A 1 173 ? -22.840 -7.236 -0.570 1.00 96.25 173 ALA A C 1
ATOM 1320 O O . ALA A 1 173 ? -23.947 -7.754 -0.462 1.00 96.25 173 ALA A O 1
ATOM 1321 N N . GLN A 1 174 ? -22.503 -6.447 -1.597 1.00 96.62 174 GLN A N 1
ATOM 1322 C CA . GLN A 1 174 ? -23.438 -6.075 -2.664 1.00 96.62 174 GLN A CA 1
ATOM 1323 C C . GLN A 1 174 ? -23.551 -7.127 -3.774 1.00 96.62 174 GLN A C 1
ATOM 1325 O O . GLN A 1 174 ? -24.636 -7.324 -4.311 1.00 96.62 174 GLN A O 1
ATOM 1330 N N . ALA A 1 175 ? -22.461 -7.817 -4.119 1.00 96.19 175 ALA A N 1
ATOM 1331 C CA . ALA A 1 175 ? -22.464 -8.860 -5.147 1.00 96.19 175 ALA A CA 1
ATOM 1332 C C . ALA A 1 175 ? -22.913 -10.236 -4.623 1.00 96.19 175 ALA A C 1
ATOM 1334 O O . ALA A 1 175 ? -23.266 -11.107 -5.413 1.00 96.19 175 ALA A O 1
ATOM 1335 N N . GLY A 1 176 ? -22.857 -10.466 -3.305 1.00 95.50 176 GLY A N 1
ATOM 1336 C CA . GLY A 1 176 ? -23.197 -11.749 -2.681 1.00 95.50 176 GLY A CA 1
ATOM 1337 C C . GLY A 1 176 ? -22.185 -12.872 -2.944 1.00 95.50 176 GLY A C 1
ATOM 1338 O O . GLY A 1 176 ? -22.506 -14.044 -2.762 1.00 95.50 176 GLY A O 1
ATOM 1339 N N . THR A 1 177 ? -20.968 -12.546 -3.392 1.00 95.69 177 THR A N 1
ATOM 1340 C CA . THR A 1 177 ? -19.919 -13.521 -3.730 1.00 95.69 177 THR A CA 1
ATOM 1341 C C . THR A 1 177 ? -18.521 -12.951 -3.497 1.00 95.69 177 THR A C 1
ATOM 1343 O O . THR A 1 177 ? -18.306 -11.742 -3.580 1.00 95.69 177 THR A O 1
ATOM 1346 N N . THR A 1 178 ? -17.553 -13.825 -3.212 1.00 96.50 178 THR A N 1
ATOM 1347 C CA . THR A 1 178 ? -16.127 -13.478 -3.094 1.00 96.50 178 THR A CA 1
ATOM 1348 C C . THR A 1 178 ? -15.362 -13.653 -4.408 1.00 96.50 178 THR A C 1
ATOM 1350 O O . THR A 1 178 ? -14.215 -13.223 -4.503 1.00 96.50 178 THR A O 1
ATOM 1353 N N . SER A 1 179 ? -15.962 -14.267 -5.434 1.00 96.81 179 SER A N 1
ATOM 1354 C CA . SER A 1 179 ? -15.329 -14.429 -6.750 1.00 96.81 179 SER A CA 1
ATOM 1355 C C . SER A 1 179 ? -15.273 -13.091 -7.487 1.00 96.81 179 SER A C 1
ATOM 1357 O O . SER A 1 179 ? -16.303 -12.454 -7.680 1.00 96.81 179 SER A O 1
ATOM 1359 N N . ILE A 1 180 ? -14.093 -12.684 -7.956 1.00 97.12 180 ILE A N 1
ATOM 1360 C CA . ILE A 1 180 ? -13.888 -11.490 -8.780 1.00 97.12 180 ILE A CA 1
ATOM 1361 C C . ILE A 1 180 ? -14.681 -11.622 -10.079 1.00 97.12 180 ILE A C 1
ATOM 1363 O O . ILE A 1 180 ? -15.395 -10.690 -10.439 1.00 97.12 180 ILE A O 1
ATOM 1367 N N . ALA A 1 181 ? -14.615 -12.776 -10.755 1.00 95.00 181 ALA A N 1
ATOM 1368 C CA . ALA A 1 181 ? -15.432 -13.020 -11.943 1.00 95.00 181 ALA A CA 1
ATOM 1369 C C . ALA A 1 181 ? -16.937 -12.893 -11.635 1.00 95.00 181 ALA A C 1
ATOM 1371 O O . ALA A 1 181 ? -17.670 -12.274 -12.402 1.00 95.00 181 ALA A O 1
ATOM 1372 N N . GLY A 1 182 ? -17.382 -13.412 -10.484 1.00 95.69 182 GLY A N 1
ATOM 1373 C CA . GLY A 1 182 ? -18.760 -13.263 -10.014 1.00 95.69 182 GLY A CA 1
ATOM 1374 C C . GLY A 1 182 ? -19.156 -11.813 -9.714 1.00 95.69 182 GLY A C 1
ATOM 1375 O O . GLY A 1 182 ? -20.235 -11.391 -10.113 1.00 95.69 182 GLY A O 1
ATOM 1376 N N . ILE A 1 183 ? -18.280 -11.029 -9.074 1.00 97.12 183 ILE A N 1
ATOM 1377 C CA . ILE A 1 183 ? -18.507 -9.605 -8.769 1.00 97.12 183 ILE A CA 1
ATOM 1378 C C . ILE A 1 183 ? -18.665 -8.793 -10.058 1.00 97.12 183 ILE A C 1
ATOM 1380 O O . ILE A 1 183 ? -19.579 -7.979 -10.156 1.00 97.12 183 ILE A O 1
ATOM 1384 N N . LEU A 1 184 ? -17.801 -9.022 -11.053 1.00 95.00 184 LEU A N 1
ATOM 1385 C CA . LEU A 1 184 ? -17.875 -8.328 -12.344 1.00 95.00 184 LEU A CA 1
ATOM 1386 C C . LEU A 1 184 ? -19.151 -8.696 -13.121 1.00 95.00 184 LEU A C 1
ATOM 1388 O O . LEU A 1 184 ? -19.691 -7.860 -13.836 1.00 95.00 184 LEU A O 1
ATOM 1392 N N . ALA A 1 185 ? -19.655 -9.921 -12.947 1.00 94.25 185 ALA A N 1
ATOM 1393 C CA . ALA A 1 185 ? -20.876 -10.407 -13.588 1.00 94.25 185 ALA A CA 1
ATOM 1394 C C . ALA A 1 185 ? -22.172 -10.100 -12.808 1.00 94.25 185 ALA A C 1
ATOM 1396 O O . ALA A 1 185 ? -23.259 -10.360 -13.319 1.00 94.25 185 ALA A O 1
ATOM 1397 N N . ALA A 1 186 ? -22.092 -9.550 -11.590 1.00 93.62 186 ALA A N 1
ATOM 1398 C CA . ALA A 1 186 ? -23.245 -9.371 -10.701 1.00 93.62 186 ALA A CA 1
ATOM 1399 C C . ALA A 1 186 ? -24.245 -8.286 -11.157 1.00 93.62 186 ALA A C 1
ATOM 1401 O O . ALA A 1 186 ? -25.299 -8.136 -10.543 1.00 93.62 186 ALA A O 1
ATOM 1402 N N . GLY A 1 187 ? -23.932 -7.521 -12.213 1.00 89.88 187 GLY A N 1
ATOM 1403 C CA . GLY A 1 187 ? -24.824 -6.484 -12.744 1.00 89.88 187 GLY A CA 1
ATOM 1404 C C . GLY A 1 187 ? -25.052 -5.321 -11.773 1.00 89.88 187 GLY A C 1
ATOM 1405 O O . GLY A 1 187 ? -26.158 -4.793 -11.688 1.00 89.88 187 GLY A O 1
ATOM 1406 N N . LEU A 1 188 ? -24.021 -4.949 -11.005 1.00 93.94 188 LEU A N 1
ATOM 1407 C CA . LEU A 1 188 ? -24.100 -3.874 -10.014 1.00 93.94 188 LEU A CA 1
ATOM 1408 C C . LEU A 1 188 ? -24.390 -2.520 -10.678 1.00 93.94 188 LEU A C 1
ATOM 1410 O O . LEU A 1 188 ? -23.816 -2.176 -11.711 1.00 93.94 188 LEU A O 1
ATOM 1414 N N . THR A 1 189 ? -25.229 -1.706 -10.039 1.00 95.19 189 THR A N 1
ATOM 1415 C CA . THR A 1 189 ? -25.528 -0.348 -10.506 1.00 95.19 189 THR A CA 1
ATOM 1416 C C . THR A 1 189 ? -24.321 0.566 -10.292 1.00 95.19 189 THR A C 1
ATOM 1418 O O . THR A 1 189 ? -24.085 1.050 -9.186 1.00 95.19 189 THR A O 1
ATOM 1421 N N . LEU A 1 190 ? -23.567 0.845 -11.358 1.00 94.81 190 LEU A N 1
ATOM 1422 C CA . LEU A 1 190 ? -22.300 1.592 -11.293 1.00 94.81 190 LEU A CA 1
ATOM 1423 C C . LEU A 1 190 ? -22.441 3.039 -10.792 1.00 94.81 190 LEU A C 1
ATOM 1425 O O . LEU A 1 190 ? -21.466 3.638 -10.349 1.00 94.81 190 LEU A O 1
ATOM 1429 N N . THR A 1 191 ? -23.646 3.610 -10.834 1.00 95.50 191 THR A N 1
ATOM 1430 C CA . THR A 1 191 ? -23.934 4.960 -10.328 1.00 95.50 191 THR A CA 1
ATOM 1431 C C . THR A 1 191 ? -24.340 4.996 -8.853 1.00 95.50 191 THR A C 1
ATOM 1433 O O . THR A 1 191 ? -24.511 6.088 -8.312 1.00 95.50 191 THR A O 1
ATOM 1436 N N . ASP A 1 192 ? -24.524 3.846 -8.193 1.00 96.50 192 ASP A N 1
ATOM 1437 C CA . ASP A 1 192 ? -24.823 3.791 -6.757 1.00 96.50 192 ASP A CA 1
ATOM 1438 C C . ASP A 1 192 ? -23.650 4.401 -5.961 1.00 96.50 192 ASP A C 1
ATOM 1440 O O . ASP A 1 192 ? -22.518 3.916 -6.084 1.00 96.50 192 ASP A O 1
ATOM 1444 N N . PRO A 1 193 ? -23.877 5.435 -5.121 1.00 96.75 193 PRO A N 1
ATOM 1445 C CA . PRO A 1 193 ? -22.832 6.047 -4.303 1.00 96.75 193 PRO A CA 1
ATOM 1446 C C . PRO A 1 193 ? -22.010 5.050 -3.478 1.00 96.75 193 PRO A C 1
ATOM 1448 O O . PRO A 1 193 ? -20.821 5.286 -3.242 1.00 96.75 193 PRO A O 1
ATOM 1451 N N . LEU A 1 194 ? -22.616 3.943 -3.038 1.00 97.06 194 LEU A N 1
ATOM 1452 C CA . LEU A 1 194 ? -21.921 2.914 -2.272 1.00 97.06 194 LEU A CA 1
ATOM 1453 C C . LEU A 1 194 ? -20.946 2.113 -3.149 1.00 97.06 194 LEU A C 1
ATOM 1455 O O . LEU A 1 194 ? -19.806 1.898 -2.735 1.00 97.06 194 LEU A O 1
ATOM 1459 N N . ILE A 1 195 ? -21.346 1.748 -4.373 1.00 97.75 195 ILE A N 1
ATOM 1460 C CA . ILE A 1 195 ? -20.479 1.076 -5.356 1.00 97.75 195 ILE A CA 1
ATOM 1461 C C . ILE A 1 195 ? -19.365 2.011 -5.820 1.00 97.75 195 ILE A C 1
ATOM 1463 O O . ILE A 1 195 ? -18.199 1.622 -5.799 1.00 97.75 195 ILE A O 1
ATOM 1467 N N . VAL A 1 196 ? -19.690 3.268 -6.137 1.00 97.81 196 VAL A N 1
ATOM 1468 C CA . VAL A 1 196 ? -18.692 4.294 -6.481 1.00 97.81 196 VAL A CA 1
ATOM 1469 C C . VAL A 1 196 ? -17.651 4.413 -5.366 1.00 97.81 196 VAL A C 1
ATOM 1471 O O . VAL A 1 196 ? -16.449 4.357 -5.622 1.00 97.81 196 VAL A O 1
ATOM 1474 N N . SER A 1 197 ? -18.095 4.511 -4.110 1.00 97.69 197 SER A N 1
ATOM 1475 C CA . SER A 1 197 ? -17.193 4.595 -2.956 1.00 97.69 197 SER A CA 1
ATOM 1476 C C . SER A 1 197 ? -16.325 3.344 -2.811 1.00 97.69 197 SER A C 1
ATOM 1478 O O . SER A 1 197 ? -15.124 3.459 -2.564 1.00 97.69 197 SER A O 1
ATOM 1480 N N . ALA A 1 198 ? -16.903 2.155 -3.001 1.00 98.12 198 ALA A N 1
ATOM 1481 C CA . ALA A 1 198 ? -16.183 0.888 -2.931 1.00 98.12 198 ALA A CA 1
ATOM 1482 C C . ALA A 1 198 ? -15.090 0.789 -4.004 1.00 98.12 198 ALA A C 1
ATOM 1484 O O . ALA A 1 198 ? -13.944 0.464 -3.692 1.00 98.12 198 ALA A O 1
ATOM 1485 N N . VAL A 1 199 ? -15.415 1.153 -5.245 1.00 97.75 199 VAL A N 1
ATOM 1486 C CA . VAL A 1 199 ? -14.478 1.182 -6.372 1.00 97.75 199 VAL A CA 1
ATOM 1487 C C . VAL A 1 199 ? -13.348 2.179 -6.113 1.00 97.75 199 VAL A C 1
ATOM 1489 O O . VAL A 1 199 ? -12.178 1.818 -6.231 1.00 97.75 199 VAL A O 1
ATOM 1492 N N . ILE A 1 200 ? -13.654 3.407 -5.675 1.00 97.81 200 ILE A N 1
ATOM 1493 C CA . ILE A 1 200 ? -12.622 4.400 -5.333 1.00 97.81 200 ILE A CA 1
ATOM 1494 C C . ILE A 1 200 ? -11.713 3.900 -4.202 1.00 97.81 200 ILE A C 1
ATOM 1496 O O . ILE A 1 200 ? -10.496 4.070 -4.279 1.00 97.81 200 ILE A O 1
ATOM 1500 N N . LEU A 1 201 ? -12.259 3.241 -3.176 1.00 98.31 201 LEU A N 1
ATOM 1501 C CA . LEU A 1 201 ? -11.472 2.644 -2.094 1.00 98.31 201 LEU A CA 1
ATOM 1502 C C . LEU A 1 201 ? -10.538 1.532 -2.598 1.00 98.31 201 LEU A C 1
ATOM 1504 O O . LEU A 1 201 ? -9.371 1.493 -2.200 1.00 98.31 201 LEU A O 1
ATOM 1508 N N . VAL A 1 202 ? -11.001 0.684 -3.523 1.00 98.25 202 VAL A N 1
ATOM 1509 C CA . VAL A 1 202 ? -10.150 -0.310 -4.200 1.00 98.25 202 VAL A CA 1
ATOM 1510 C C . VAL A 1 202 ? -9.029 0.376 -4.988 1.00 98.25 202 VAL A C 1
ATOM 1512 O O . VAL A 1 202 ? -7.858 -0.009 -4.879 1.00 98.25 202 VAL A O 1
ATOM 1515 N N . LEU A 1 203 ? -9.347 1.459 -5.704 1.00 97.69 203 LEU A N 1
ATOM 1516 C CA . LEU A 1 203 ? -8.359 2.245 -6.441 1.00 97.69 203 LEU A CA 1
ATOM 1517 C C . LEU A 1 203 ? -7.324 2.914 -5.527 1.00 97.69 203 LEU A C 1
ATOM 1519 O O . LEU A 1 203 ? -6.158 2.986 -5.909 1.00 97.69 203 LEU A O 1
ATOM 1523 N N . VAL A 1 204 ? -7.672 3.344 -4.307 1.00 98.00 204 VAL A N 1
ATOM 1524 C CA . VAL A 1 204 ? -6.682 3.861 -3.336 1.00 98.00 204 VAL A CA 1
ATOM 1525 C C . VAL A 1 204 ? -5.602 2.811 -3.045 1.00 98.00 204 VAL A C 1
ATOM 1527 O O . VAL A 1 204 ? -4.411 3.143 -3.005 1.00 98.00 204 VAL A O 1
ATOM 1530 N N . GLY A 1 205 ? -5.983 1.535 -2.931 1.00 97.31 205 GLY A N 1
ATOM 1531 C CA . GLY A 1 205 ? -5.037 0.420 -2.865 1.00 97.31 205 GLY A CA 1
ATOM 1532 C C . GLY A 1 205 ? -4.134 0.359 -4.093 1.00 97.31 205 GLY A C 1
ATOM 1533 O O . GLY A 1 205 ? -2.906 0.433 -3.958 1.00 97.31 205 GLY A O 1
ATOM 1534 N N . ALA A 1 206 ? -4.724 0.314 -5.289 1.00 97.12 206 ALA A N 1
ATOM 1535 C CA . ALA A 1 206 ? -3.995 0.238 -6.557 1.00 97.12 206 ALA A CA 1
ATOM 1536 C C . ALA A 1 206 ? -2.986 1.389 -6.753 1.00 97.12 206 ALA A C 1
ATOM 1538 O O . ALA A 1 206 ? -1.816 1.155 -7.084 1.00 97.12 206 ALA A O 1
ATOM 1539 N N . VAL A 1 207 ? -3.417 2.624 -6.481 1.00 97.00 207 VAL A N 1
ATOM 1540 C CA . VAL A 1 207 ? -2.627 3.862 -6.578 1.00 97.00 207 VAL A CA 1
ATOM 1541 C C . VAL A 1 207 ? -1.462 3.841 -5.577 1.00 97.00 207 VAL A C 1
ATOM 1543 O O . VAL A 1 207 ? -0.338 4.204 -5.934 1.00 97.00 207 VAL A O 1
ATOM 1546 N N . SER A 1 208 ? -1.686 3.369 -4.343 1.00 97.00 208 SER A N 1
ATOM 1547 C CA . SER A 1 208 ? -0.638 3.308 -3.312 1.00 97.00 208 SER A CA 1
ATOM 1548 C C . SER A 1 208 ? 0.494 2.328 -3.665 1.00 97.00 208 SER A C 1
ATOM 1550 O O . SER A 1 208 ? 1.676 2.676 -3.566 1.00 97.00 208 SER A O 1
ATOM 1552 N N . LYS A 1 209 ? 0.150 1.123 -4.143 1.00 96.69 209 LYS A N 1
ATOM 1553 C CA . LYS A 1 209 ? 1.096 0.040 -4.468 1.00 96.69 209 LYS A CA 1
ATOM 1554 C C . LYS A 1 209 ? 1.825 0.258 -5.790 1.00 96.69 209 LYS A C 1
ATOM 1556 O O . LYS A 1 209 ? 2.969 -0.164 -5.931 1.00 96.69 209 LYS A O 1
ATOM 1561 N N . SER A 1 210 ? 1.202 0.969 -6.728 1.00 96.75 210 SER A N 1
ATOM 1562 C CA . SER A 1 210 ? 1.829 1.378 -7.995 1.00 96.75 210 SER A CA 1
ATOM 1563 C C . SER A 1 210 ? 2.613 2.686 -7.872 1.00 96.75 210 SER A C 1
ATOM 1565 O O . SER A 1 210 ? 3.082 3.223 -8.872 1.00 96.75 210 SER A O 1
ATOM 1567 N N . ALA A 1 211 ? 2.773 3.203 -6.647 1.00 96.38 211 ALA A N 1
ATOM 1568 C CA . ALA A 1 211 ? 3.541 4.407 -6.354 1.00 96.38 211 ALA A CA 1
ATOM 1569 C C . ALA A 1 211 ? 3.103 5.621 -7.197 1.00 96.38 211 ALA A C 1
ATOM 1571 O O . ALA A 1 211 ? 3.947 6.404 -7.625 1.00 96.38 211 ALA A O 1
ATOM 1572 N N . LEU A 1 212 ? 1.803 5.793 -7.443 1.00 96.94 212 LEU A N 1
ATOM 1573 C CA . LEU A 1 212 ? 1.290 6.989 -8.113 1.00 96.94 212 LEU A CA 1
ATOM 1574 C C . LEU A 1 212 ? 1.283 8.179 -7.148 1.00 96.94 212 LEU A C 1
ATOM 1576 O O . LEU A 1 212 ? 1.317 8.007 -5.929 1.00 96.94 212 LEU A O 1
ATOM 1580 N N . VAL A 1 213 ? 1.244 9.403 -7.669 1.00 94.38 213 VAL A N 1
ATOM 1581 C CA . VAL A 1 213 ? 1.063 10.613 -6.851 1.00 94.38 213 VAL A CA 1
ATOM 1582 C C . VAL A 1 213 ? -0.272 10.500 -6.093 1.00 94.38 213 VAL A C 1
ATOM 1584 O O . VAL A 1 213 ? -1.268 10.137 -6.710 1.00 94.38 213 VAL A O 1
ATOM 1587 N N . PRO A 1 214 ? -0.332 10.793 -4.777 1.00 93.69 214 PRO A N 1
ATOM 1588 C CA . PRO A 1 214 ? 0.717 11.356 -3.917 1.00 93.69 214 PRO A CA 1
ATOM 1589 C C . PRO A 1 214 ? 1.583 10.324 -3.166 1.00 93.69 214 PRO A C 1
ATOM 1591 O O . PRO A 1 214 ? 2.425 10.711 -2.359 1.00 93.69 214 PRO A O 1
ATOM 1594 N N . PHE A 1 215 ? 1.407 9.026 -3.398 1.00 96.00 215 PHE A N 1
ATOM 1595 C CA . PHE A 1 215 ? 2.107 7.944 -2.695 1.00 96.00 215 PHE A CA 1
ATOM 1596 C C . PHE A 1 215 ? 3.466 7.572 -3.305 1.00 96.00 215 PHE A C 1
ATOM 1598 O O . PHE A 1 215 ? 4.161 6.708 -2.786 1.00 96.00 215 PHE A O 1
ATOM 1605 N N . HIS A 1 216 ? 3.908 8.239 -4.370 1.00 95.06 216 HIS A N 1
ATOM 1606 C CA . HIS A 1 216 ? 5.102 7.868 -5.140 1.00 95.06 216 HIS A CA 1
ATOM 1607 C C . HIS A 1 216 ? 6.430 7.858 -4.378 1.00 95.06 216 HIS A C 1
ATOM 1609 O O . HIS A 1 216 ? 7.399 7.260 -4.838 1.00 95.06 216 HIS A O 1
ATOM 1615 N N . PHE A 1 217 ? 6.514 8.540 -3.238 1.00 93.56 217 PHE A N 1
ATOM 1616 C CA . PHE A 1 217 ? 7.766 8.775 -2.516 1.00 93.56 217 PHE A CA 1
ATOM 1617 C C . PHE A 1 217 ? 8.387 7.514 -1.897 1.00 93.56 217 PHE A C 1
ATOM 1619 O O . PHE A 1 217 ? 9.598 7.502 -1.678 1.00 93.56 217 PHE A O 1
ATOM 1626 N N . TRP A 1 218 ? 7.609 6.460 -1.622 1.00 95.44 218 TRP A N 1
ATOM 1627 C CA . TRP A 1 218 ? 8.159 5.241 -1.016 1.00 95.44 218 TRP A CA 1
ATOM 1628 C C . TRP A 1 218 ? 9.050 4.459 -1.991 1.00 95.44 218 TRP A C 1
ATOM 1630 O O . TRP A 1 218 ? 10.022 3.839 -1.562 1.00 95.44 218 TRP A O 1
ATOM 1640 N N . LEU A 1 219 ? 8.767 4.513 -3.299 1.00 95.50 219 LEU A N 1
ATOM 1641 C CA . LEU A 1 219 ? 9.484 3.725 -4.304 1.00 95.50 219 LEU A CA 1
ATOM 1642 C C . LEU A 1 219 ? 10.933 4.211 -4.503 1.00 95.50 219 LEU A C 1
ATOM 1644 O O . LEU A 1 219 ? 11.838 3.380 -4.453 1.00 95.50 219 LEU A O 1
ATOM 1648 N N . PRO A 1 220 ? 11.222 5.522 -4.651 1.00 94.88 220 PRO A N 1
ATOM 1649 C CA . PRO A 1 220 ? 12.596 6.018 -4.628 1.00 94.88 220 PRO A CA 1
ATOM 1650 C C . PRO A 1 220 ? 13.332 5.689 -3.322 1.00 94.88 220 PRO A C 1
ATOM 1652 O O . PRO A 1 220 ? 14.491 5.285 -3.374 1.00 94.88 220 PRO A O 1
ATOM 1655 N N . SER A 1 221 ? 12.671 5.793 -2.162 1.00 93.06 221 SER A N 1
ATOM 1656 C CA . SER A 1 221 ? 13.266 5.406 -0.872 1.00 93.06 221 SER A CA 1
ATOM 1657 C C . SER A 1 221 ? 13.631 3.916 -0.827 1.00 93.06 221 SER A C 1
ATOM 1659 O O . SER A 1 221 ? 14.667 3.547 -0.274 1.00 93.06 221 SER A O 1
ATOM 1661 N N . ALA A 1 222 ? 12.827 3.052 -1.458 1.00 95.31 222 ALA A N 1
ATOM 1662 C CA . ALA A 1 222 ? 13.061 1.610 -1.533 1.00 95.31 222 ALA A CA 1
ATOM 1663 C C . ALA A 1 222 ? 14.325 1.216 -2.329 1.00 95.31 222 ALA A C 1
ATOM 1665 O O . ALA A 1 222 ? 14.765 0.071 -2.232 1.00 95.31 222 ALA A O 1
ATOM 1666 N N . MET A 1 223 ? 14.983 2.151 -3.035 1.00 95.50 223 MET A N 1
ATOM 1667 C CA . MET A 1 223 ? 16.281 1.919 -3.701 1.00 95.50 223 MET A CA 1
ATOM 1668 C C . MET A 1 223 ? 17.447 1.659 -2.728 1.00 95.50 223 MET A C 1
ATOM 1670 O O . MET A 1 223 ? 18.578 1.421 -3.160 1.00 95.50 223 MET A O 1
ATOM 1674 N N . ALA A 1 224 ? 17.190 1.693 -1.417 1.00 92.38 224 ALA A N 1
ATOM 1675 C CA . ALA A 1 224 ? 18.097 1.179 -0.394 1.00 92.38 224 ALA A CA 1
ATOM 1676 C C . ALA A 1 224 ? 18.269 -0.356 -0.450 1.00 92.38 224 ALA A C 1
ATOM 1678 O O . ALA A 1 224 ? 19.233 -0.879 0.114 1.00 92.38 224 ALA A O 1
ATOM 1679 N N . ALA A 1 225 ? 17.350 -1.071 -1.108 1.00 94.69 225 ALA A N 1
ATOM 1680 C CA . ALA A 1 225 ? 17.408 -2.518 -1.288 1.00 94.69 225 ALA A CA 1
ATOM 1681 C C . ALA A 1 225 ? 18.548 -2.955 -2.240 1.00 94.69 225 ALA A C 1
ATOM 1683 O O . ALA A 1 225 ? 19.000 -2.167 -3.080 1.00 94.69 225 ALA A O 1
ATOM 1684 N N . PRO A 1 226 ? 18.992 -4.226 -2.173 1.00 95.69 226 PRO A N 1
ATOM 1685 C CA . PRO A 1 226 ? 19.859 -4.809 -3.196 1.00 95.69 226 PRO A CA 1
ATOM 1686 C C . PRO A 1 226 ? 19.243 -4.700 -4.598 1.00 95.69 226 PRO A C 1
ATOM 1688 O O . PRO A 1 226 ? 18.034 -4.854 -4.768 1.00 95.69 226 PRO A O 1
ATOM 1691 N N . THR A 1 227 ? 20.065 -4.492 -5.630 1.00 96.06 227 THR A N 1
ATOM 1692 C CA . THR A 1 227 ? 19.563 -4.264 -6.999 1.00 96.06 227 THR A CA 1
ATOM 1693 C C . THR A 1 227 ? 18.660 -5.373 -7.550 1.00 96.06 227 THR A C 1
ATOM 1695 O O . THR A 1 227 ? 17.688 -5.025 -8.220 1.00 96.06 227 THR A O 1
ATOM 1698 N N . PRO A 1 228 ? 18.905 -6.677 -7.289 1.00 96.81 228 PRO A N 1
ATOM 1699 C CA . PRO A 1 228 ? 17.994 -7.731 -7.736 1.00 96.81 228 PRO A CA 1
ATOM 1700 C C . PRO A 1 228 ? 16.563 -7.542 -7.216 1.00 96.81 228 PRO A C 1
ATOM 1702 O O . PRO A 1 228 ? 15.604 -7.764 -7.949 1.00 96.81 228 PRO A O 1
ATOM 1705 N N . VAL A 1 229 ? 16.407 -7.047 -5.981 1.00 96.94 229 VAL A N 1
ATOM 1706 C CA . VAL A 1 229 ? 15.091 -6.704 -5.416 1.00 96.94 229 VAL A CA 1
ATOM 1707 C C . VAL A 1 229 ? 14.453 -5.598 -6.240 1.00 96.94 229 VAL A C 1
ATOM 1709 O O . VAL A 1 229 ? 13.309 -5.738 -6.658 1.00 96.94 229 VAL A O 1
ATOM 1712 N N . SER A 1 230 ? 15.194 -4.524 -6.526 1.00 96.25 230 SER A N 1
ATOM 1713 C CA . SER A 1 230 ? 14.685 -3.421 -7.342 1.00 96.25 230 SER A CA 1
ATOM 1714 C C . SER A 1 230 ? 14.295 -3.879 -8.749 1.00 96.25 230 SER A C 1
ATOM 1716 O O . SER A 1 230 ? 13.228 -3.507 -9.232 1.00 96.25 230 SER A O 1
ATOM 1718 N N . ALA A 1 231 ? 15.115 -4.722 -9.383 1.00 96.81 231 ALA A N 1
ATOM 1719 C CA . ALA A 1 231 ? 14.824 -5.288 -10.693 1.00 96.81 231 ALA A CA 1
ATOM 1720 C C . ALA A 1 231 ? 13.522 -6.094 -10.673 1.00 96.81 231 ALA A C 1
ATOM 1722 O O . ALA A 1 231 ? 12.693 -5.916 -11.555 1.00 96.81 231 ALA A O 1
ATOM 1723 N N . TYR A 1 232 ? 13.288 -6.924 -9.657 1.00 96.62 232 TYR A N 1
ATOM 1724 C CA . TYR A 1 232 ? 12.079 -7.740 -9.624 1.00 96.62 232 TYR A CA 1
ATOM 1725 C C . TYR A 1 232 ? 10.831 -6.960 -9.194 1.00 96.62 232 TYR A C 1
ATOM 1727 O O . TYR A 1 232 ? 9.832 -6.923 -9.920 1.00 96.62 232 TYR A O 1
ATOM 1735 N N . LEU A 1 233 ? 10.891 -6.282 -8.042 1.00 94.19 233 LEU A N 1
ATOM 1736 C CA . LEU A 1 233 ? 9.749 -5.575 -7.455 1.00 94.19 233 LEU A CA 1
ATOM 1737 C C . LEU A 1 233 ? 9.266 -4.431 -8.346 1.00 94.19 233 LEU A C 1
ATOM 1739 O O . LEU A 1 233 ? 8.058 -4.210 -8.428 1.00 94.19 233 LEU A O 1
ATOM 1743 N N . HIS A 1 234 ? 10.182 -3.716 -9.005 1.00 90.50 234 HIS A N 1
ATOM 1744 C CA . HIS A 1 234 ? 9.845 -2.528 -9.791 1.00 90.50 234 HIS A CA 1
ATOM 1745 C C . HIS A 1 234 ? 9.720 -2.794 -11.290 1.00 90.50 234 HIS A C 1
ATOM 1747 O O . HIS A 1 234 ? 9.156 -1.958 -11.990 1.00 90.50 234 HIS A O 1
ATOM 1753 N N . ALA A 1 235 ? 10.193 -3.939 -11.795 1.00 88.31 235 ALA A N 1
ATOM 1754 C CA . ALA A 1 235 ? 10.010 -4.277 -13.202 1.00 88.31 235 ALA A CA 1
ATOM 1755 C C . ALA A 1 235 ? 8.909 -5.298 -13.460 1.00 88.31 235 ALA A C 1
ATOM 1757 O O . ALA A 1 235 ? 8.249 -5.151 -14.471 1.00 88.31 235 ALA A O 1
ATOM 1758 N N . ALA A 1 236 ? 8.647 -6.299 -12.620 1.00 86.88 236 ALA A N 1
ATOM 1759 C CA . ALA A 1 236 ? 7.692 -7.359 -12.990 1.00 86.88 236 ALA A CA 1
ATOM 1760 C C . ALA A 1 236 ? 6.592 -7.616 -11.960 1.00 86.88 236 ALA A C 1
ATOM 1762 O O . ALA A 1 236 ? 5.550 -8.152 -12.317 1.00 86.88 236 ALA A O 1
ATOM 1763 N N . ALA A 1 237 ? 6.805 -7.220 -10.707 1.00 91.75 237 ALA A N 1
ATOM 1764 C CA . ALA A 1 237 ? 6.025 -7.758 -9.605 1.00 91.75 237 ALA A CA 1
ATOM 1765 C C . ALA A 1 237 ? 5.245 -6.694 -8.811 1.00 91.75 237 ALA A C 1
ATOM 1767 O O . ALA A 1 237 ? 4.164 -6.287 -9.229 1.00 91.75 237 ALA A O 1
ATOM 1768 N N . MET A 1 238 ? 5.779 -6.233 -7.672 1.00 94.50 238 MET A N 1
ATOM 1769 C CA . MET A 1 238 ? 5.040 -5.445 -6.670 1.00 94.50 238 MET A CA 1
ATOM 1770 C C . MET A 1 238 ? 4.304 -4.246 -7.264 1.00 94.50 238 MET A C 1
ATOM 1772 O O . MET A 1 238 ? 3.125 -4.036 -7.003 1.00 94.50 238 MET A O 1
ATOM 1776 N N . VAL A 1 239 ? 5.010 -3.454 -8.065 1.00 96.44 239 VAL A N 1
ATOM 1777 C CA . VAL A 1 239 ? 4.481 -2.182 -8.563 1.00 96.44 239 VAL A CA 1
ATOM 1778 C C . VAL A 1 239 ? 3.454 -2.356 -9.678 1.00 96.44 239 VAL A C 1
ATOM 1780 O O . VAL A 1 239 ? 2.717 -1.427 -9.980 1.00 96.44 239 VAL A O 1
ATOM 1783 N N . LYS A 1 240 ? 3.400 -3.546 -10.288 1.00 96.88 240 LYS A N 1
ATOM 1784 C CA . LYS A 1 240 ? 2.377 -3.905 -11.269 1.00 96.88 240 LYS A CA 1
ATOM 1785 C C . LYS A 1 240 ? 1.126 -4.471 -10.617 1.00 96.88 240 LYS A C 1
ATOM 1787 O O . LYS A 1 240 ? 0.123 -4.564 -11.302 1.00 96.88 240 LYS A O 1
ATOM 1792 N N . ALA A 1 241 ? 1.147 -4.808 -9.326 1.00 97.00 241 ALA A N 1
ATOM 1793 C CA . ALA A 1 241 ? -0.037 -5.326 -8.648 1.00 97.00 241 ALA A CA 1
ATOM 1794 C C . ALA A 1 241 ? -1.206 -4.331 -8.715 1.00 97.00 241 ALA A C 1
ATOM 1796 O O . ALA A 1 241 ? -2.320 -4.729 -9.020 1.00 97.00 241 ALA A O 1
ATOM 1797 N N . GLY A 1 242 ? -0.967 -3.030 -8.511 1.00 96.62 242 GLY A N 1
ATOM 1798 C CA . GLY A 1 242 ? -2.042 -2.044 -8.651 1.00 96.62 242 GLY A CA 1
ATOM 1799 C C . GLY A 1 242 ? -2.472 -1.815 -10.103 1.00 96.62 242 GLY A C 1
ATOM 1800 O O . GLY A 1 242 ? -3.664 -1.702 -10.359 1.00 96.62 242 GLY A O 1
ATOM 1801 N N . VAL A 1 243 ? -1.538 -1.837 -11.061 1.00 97.25 243 VAL A N 1
ATOM 1802 C CA . VAL A 1 243 ? -1.861 -1.812 -12.503 1.00 97.25 243 VAL A CA 1
ATOM 1803 C C . VAL A 1 243 ? -2.715 -3.025 -12.897 1.00 97.25 243 VAL A C 1
ATOM 1805 O O . VAL A 1 243 ? -3.676 -2.884 -13.644 1.00 97.25 243 VAL A O 1
ATOM 1808 N N . TYR A 1 244 ? -2.409 -4.200 -12.343 1.00 97.69 244 TYR A N 1
ATOM 1809 C CA . TYR A 1 244 ? -3.195 -5.418 -12.506 1.00 97.69 244 TYR A CA 1
ATOM 1810 C C . TYR A 1 244 ? -4.598 -5.267 -11.921 1.00 97.69 244 TYR A C 1
ATOM 1812 O O . TYR A 1 244 ? -5.540 -5.647 -12.593 1.00 97.69 244 TYR A O 1
ATOM 1820 N N . ILE A 1 245 ? -4.770 -4.669 -10.735 1.00 97.38 245 ILE A N 1
ATOM 1821 C CA . ILE A 1 245 ? -6.109 -4.392 -10.183 1.00 97.38 245 ILE A CA 1
ATOM 1822 C C . ILE A 1 245 ? -6.902 -3.453 -11.095 1.00 97.38 245 ILE A C 1
ATOM 1824 O O . ILE A 1 245 ? -8.064 -3.724 -11.373 1.00 97.38 245 ILE A O 1
ATOM 1828 N N . VAL A 1 246 ? -6.283 -2.387 -11.611 1.00 97.44 246 VAL A N 1
ATOM 1829 C CA . VAL A 1 246 ? -6.954 -1.487 -12.565 1.00 97.44 246 VAL A CA 1
ATOM 1830 C C . VAL A 1 246 ? -7.416 -2.266 -13.798 1.00 97.44 246 VAL A C 1
ATOM 1832 O O . VAL A 1 246 ? -8.590 -2.207 -14.139 1.00 97.44 246 VAL A O 1
ATOM 1835 N N . ALA A 1 247 ? -6.534 -3.062 -14.406 1.00 97.06 247 ALA A N 1
ATOM 1836 C CA . ALA A 1 247 ? -6.875 -3.896 -15.558 1.00 97.06 247 ALA A CA 1
ATOM 1837 C C . ALA A 1 247 ? -7.938 -4.961 -15.233 1.00 97.06 247 ALA A C 1
ATOM 1839 O O . ALA A 1 247 ? -8.858 -5.196 -16.006 1.00 97.06 247 ALA A O 1
ATOM 1840 N N . ARG A 1 248 ? -7.845 -5.596 -14.061 1.00 96.81 248 ARG A N 1
ATOM 1841 C CA . ARG A 1 248 ? -8.736 -6.680 -13.637 1.00 96.81 248 ARG A CA 1
ATOM 1842 C C . ARG A 1 248 ? -10.166 -6.202 -13.420 1.00 96.81 248 ARG A C 1
ATOM 1844 O O . ARG A 1 248 ? -11.092 -6.950 -13.703 1.00 96.81 248 ARG A O 1
ATOM 1851 N N . PHE A 1 249 ? -10.333 -4.985 -12.907 1.00 96.38 249 PHE A N 1
ATOM 1852 C CA . PHE A 1 249 ? -11.640 -4.405 -12.601 1.00 96.38 249 PHE A CA 1
ATOM 1853 C C . PHE A 1 249 ? -12.186 -3.516 -13.729 1.00 96.38 249 PHE A C 1
ATOM 1855 O O . PHE A 1 249 ? -13.382 -3.230 -13.726 1.00 96.38 249 PHE A O 1
ATOM 1862 N N . ALA A 1 250 ? -11.364 -3.122 -14.711 1.00 95.44 250 ALA A N 1
ATOM 1863 C CA . ALA A 1 250 ? -11.797 -2.297 -15.839 1.00 95.44 250 ALA A CA 1
ATOM 1864 C C . ALA A 1 250 ? -13.025 -2.864 -16.588 1.00 95.44 250 ALA A C 1
ATOM 1866 O O . ALA A 1 250 ? -13.964 -2.089 -16.766 1.00 95.44 250 ALA A O 1
ATOM 1867 N N . PRO A 1 251 ? -13.115 -4.173 -16.924 1.00 93.94 251 PRO A N 1
ATOM 1868 C CA . PRO A 1 251 ? -14.277 -4.726 -17.631 1.00 93.94 251 PRO A CA 1
ATOM 1869 C C . PRO A 1 251 ? -15.633 -4.506 -16.958 1.00 93.94 251 PRO A C 1
ATOM 1871 O O . PRO A 1 251 ? -16.637 -4.390 -17.647 1.00 93.94 251 PRO A O 1
ATOM 1874 N N . GLY A 1 252 ? -15.678 -4.443 -15.623 1.00 93.06 252 GLY A N 1
ATOM 1875 C CA . GLY A 1 252 ? -16.929 -4.245 -14.883 1.00 93.06 252 GLY A CA 1
ATOM 1876 C C . GLY A 1 252 ? -17.128 -2.832 -14.339 1.00 93.06 252 GLY A C 1
ATOM 1877 O O . GLY A 1 252 ? -18.251 -2.467 -14.016 1.00 93.06 252 GLY A O 1
ATOM 1878 N N . PHE A 1 253 ? -16.061 -2.036 -14.202 1.00 95.44 253 PHE A N 1
ATOM 1879 C CA . PHE A 1 253 ? -16.109 -0.777 -13.448 1.00 95.44 253 PHE A CA 1
ATOM 1880 C C . PHE A 1 253 ? -15.540 0.444 -14.178 1.00 95.44 253 PHE A C 1
ATOM 1882 O O . PHE A 1 253 ? -15.602 1.533 -13.603 1.00 95.44 253 PHE A O 1
ATOM 1889 N N . ALA A 1 254 ? -15.034 0.328 -15.412 1.00 92.88 254 ALA A N 1
ATOM 1890 C CA . ALA A 1 254 ? -14.464 1.472 -16.138 1.00 92.88 254 ALA A CA 1
ATOM 1891 C C . ALA A 1 254 ? -15.461 2.630 -16.344 1.00 92.88 254 ALA A C 1
ATOM 1893 O O . ALA A 1 254 ? -15.067 3.796 -16.325 1.00 92.88 254 ALA A O 1
ATOM 1894 N N . GLU A 1 255 ? -16.755 2.322 -16.457 1.00 92.06 255 GLU A N 1
ATOM 1895 C CA . GLU A 1 255 ? -17.832 3.313 -16.603 1.00 92.06 255 GLU A CA 1
ATOM 1896 C C . GLU A 1 255 ? -18.297 3.926 -15.268 1.00 92.06 255 GLU A C 1
ATOM 1898 O O . GLU A 1 255 ? -19.133 4.832 -15.243 1.00 92.06 255 GLU A O 1
ATOM 1903 N N . THR A 1 256 ? -17.750 3.473 -14.134 1.00 95.44 256 THR A N 1
ATOM 1904 C CA . THR A 1 256 ? -18.102 4.001 -12.808 1.00 95.44 256 THR A CA 1
ATOM 1905 C C . THR A 1 256 ? -17.720 5.484 -12.707 1.00 95.44 256 THR A C 1
ATOM 1907 O O . THR A 1 256 ? -16.567 5.845 -12.986 1.00 95.44 256 THR A O 1
ATOM 1910 N N . PRO A 1 257 ? -18.622 6.369 -12.237 1.00 94.88 257 PRO A N 1
ATOM 1911 C CA . PRO A 1 257 ? -18.312 7.777 -12.029 1.00 94.88 257 PRO A CA 1
ATOM 1912 C C . PRO A 1 257 ? -17.031 7.985 -11.213 1.00 94.88 257 PRO A C 1
ATOM 1914 O O . PRO A 1 257 ? -16.882 7.490 -10.098 1.00 94.88 257 PRO A O 1
ATOM 1917 N N . GLY A 1 258 ? -16.090 8.745 -11.775 1.00 92.94 258 GLY A N 1
ATOM 1918 C CA . GLY A 1 258 ? -14.813 9.059 -11.134 1.00 92.94 258 GLY A CA 1
ATOM 1919 C C . GLY A 1 258 ? -13.667 8.085 -11.427 1.00 92.94 258 GLY A C 1
ATOM 1920 O O . GLY A 1 258 ? -12.527 8.473 -11.173 1.00 92.94 258 GLY A O 1
ATOM 1921 N N . TRP A 1 259 ? -13.902 6.902 -12.013 1.00 95.69 259 TRP A N 1
ATOM 1922 C CA . TRP A 1 259 ? -12.842 5.949 -12.394 1.00 95.69 259 TRP A CA 1
ATOM 1923 C C . TRP A 1 259 ? -11.834 6.579 -13.367 1.00 95.69 259 TRP A C 1
ATOM 1925 O O . TRP A 1 259 ? -10.679 6.841 -13.015 1.00 95.69 259 TRP A O 1
ATOM 1935 N N . THR A 1 260 ? -12.305 6.909 -14.571 1.00 93.69 260 THR A N 1
ATOM 1936 C CA . THR A 1 260 ? -11.486 7.410 -15.682 1.00 93.69 260 THR A CA 1
ATOM 1937 C C . THR A 1 260 ? -10.835 8.747 -15.339 1.00 93.69 260 THR A C 1
ATOM 1939 O O . THR A 1 260 ? -9.625 8.914 -15.494 1.00 93.69 260 THR A O 1
ATOM 1942 N N . ALA A 1 261 ? -11.609 9.680 -14.773 1.00 93.56 261 ALA A N 1
ATOM 1943 C CA . ALA A 1 261 ? -11.123 10.998 -14.364 1.00 93.56 261 ALA A CA 1
ATOM 1944 C C . ALA A 1 261 ? -9.987 10.905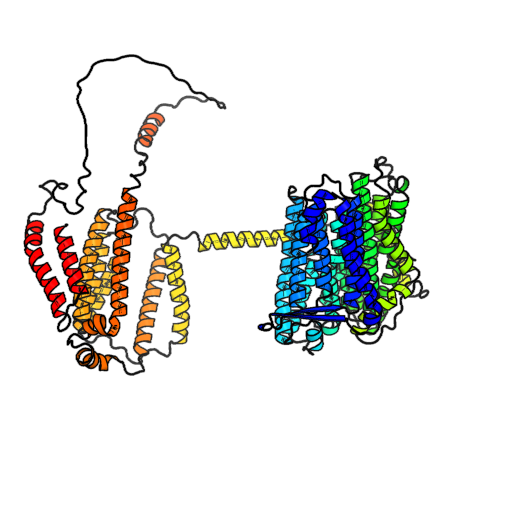 -13.330 1.00 93.56 261 ALA A C 1
ATOM 1946 O O . ALA A 1 261 ? -8.963 11.578 -13.465 1.00 93.56 261 ALA A O 1
ATOM 1947 N N . THR A 1 262 ? -10.143 10.051 -12.312 1.00 95.31 262 THR A N 1
ATOM 1948 C CA . THR A 1 262 ? -9.137 9.890 -11.255 1.00 95.31 262 THR A CA 1
ATOM 1949 C C . THR A 1 262 ? -7.875 9.240 -11.804 1.00 95.31 262 THR A C 1
ATOM 1951 O O . THR A 1 262 ? -6.781 9.770 -11.615 1.00 95.31 262 THR A O 1
ATOM 1954 N N . LEU A 1 263 ? -8.002 8.118 -12.513 1.00 96.94 263 LEU A N 1
ATOM 1955 C CA . LEU A 1 263 ? -6.847 7.350 -12.976 1.00 96.94 263 LEU A CA 1
ATOM 1956 C C . LEU A 1 263 ? -6.054 8.063 -14.077 1.00 96.94 263 LEU A C 1
ATOM 1958 O O . LEU A 1 263 ? -4.825 8.075 -14.010 1.00 96.94 263 LEU A O 1
ATOM 1962 N N . ILE A 1 264 ? -6.720 8.723 -15.032 1.00 95.69 264 ILE A N 1
ATOM 1963 C CA . ILE A 1 264 ? -6.040 9.515 -16.069 1.00 95.69 264 ILE A CA 1
ATOM 1964 C C . ILE A 1 264 ? -5.338 10.722 -15.446 1.00 95.69 264 ILE A C 1
ATOM 1966 O O . ILE A 1 264 ? -4.165 10.962 -15.737 1.00 95.69 264 ILE A O 1
ATOM 1970 N N . CYS A 1 265 ? -6.006 11.462 -14.554 1.00 95.75 265 CYS A N 1
ATOM 1971 C CA . CYS A 1 265 ? -5.404 12.622 -13.896 1.00 95.75 265 CYS A CA 1
ATOM 1972 C C . CYS A 1 265 ? -4.189 12.218 -13.049 1.00 95.75 265 CYS A C 1
ATOM 1974 O O . CYS A 1 265 ? -3.096 12.768 -13.215 1.00 95.75 265 CYS A O 1
ATOM 1976 N N . LEU A 1 266 ? -4.344 11.210 -12.183 1.00 96.75 266 LEU A N 1
ATOM 1977 C CA . LEU A 1 266 ? -3.250 10.711 -11.353 1.00 96.75 266 LEU A CA 1
ATOM 1978 C C . LEU A 1 266 ? -2.122 10.129 -12.207 1.00 96.75 266 LEU A C 1
ATOM 1980 O O . LEU A 1 266 ? -0.955 10.398 -11.919 1.00 96.75 266 LEU A O 1
ATOM 1984 N N . GLY A 1 267 ? -2.440 9.386 -13.266 1.00 97.44 267 GLY A N 1
ATOM 1985 C CA . GLY A 1 267 ? -1.468 8.829 -14.201 1.00 97.44 267 GLY A CA 1
ATOM 1986 C C . GLY A 1 267 ? -0.655 9.913 -14.910 1.00 97.44 267 GLY A C 1
ATOM 1987 O O . GLY A 1 267 ? 0.574 9.908 -14.814 1.00 97.44 267 GLY A O 1
ATOM 1988 N N . ALA A 1 268 ? -1.316 10.906 -15.512 1.00 96.94 268 ALA A N 1
ATOM 1989 C CA . ALA A 1 268 ? -0.672 12.022 -16.209 1.00 96.94 268 ALA A CA 1
ATOM 1990 C C . ALA A 1 268 ? 0.211 12.858 -15.267 1.00 96.94 268 ALA A C 1
ATOM 1992 O O . ALA A 1 268 ? 1.386 13.108 -15.555 1.00 96.94 268 ALA A O 1
ATOM 1993 N N . VAL A 1 269 ? -0.311 13.240 -14.096 1.00 96.38 269 VAL A N 1
ATOM 1994 C CA . VAL A 1 269 ? 0.463 13.986 -13.090 1.00 96.38 269 VAL A CA 1
ATOM 1995 C C . VAL A 1 269 ? 1.664 13.164 -12.623 1.00 96.38 269 VAL A C 1
ATOM 1997 O O . VAL A 1 269 ? 2.774 13.692 -12.514 1.00 96.38 269 VAL A O 1
ATOM 2000 N N . THR A 1 270 ? 1.485 11.861 -12.399 1.00 97.06 270 THR A N 1
ATOM 2001 C CA . THR A 1 270 ? 2.567 10.957 -11.994 1.00 97.06 270 THR A CA 1
ATOM 2002 C C . THR A 1 270 ? 3.652 10.852 -13.063 1.00 97.06 270 THR A C 1
ATOM 2004 O O . THR A 1 270 ? 4.840 10.951 -12.726 1.00 97.06 270 THR A O 1
ATOM 2007 N N . MET A 1 271 ? 3.265 10.705 -14.335 1.00 96.38 271 MET A N 1
ATOM 2008 C CA . MET A 1 271 ? 4.178 10.667 -15.480 1.00 96.38 271 MET A CA 1
ATOM 2009 C C . MET A 1 271 ? 5.073 11.903 -15.511 1.00 96.38 271 MET A C 1
ATOM 2011 O O . MET A 1 271 ? 6.302 11.770 -15.557 1.00 96.38 271 MET A O 1
ATOM 2015 N N . VAL A 1 272 ? 4.463 13.089 -15.432 1.00 95.81 272 VAL A N 1
ATOM 2016 C CA . VAL A 1 272 ? 5.151 14.379 -15.555 1.00 95.81 272 VAL A CA 1
ATOM 2017 C C . VAL A 1 272 ? 6.012 14.677 -14.329 1.00 95.81 272 VAL A C 1
ATOM 2019 O O . VAL A 1 272 ? 7.210 14.942 -14.464 1.00 95.81 272 VAL A O 1
ATOM 2022 N N . VAL A 1 273 ? 5.448 14.587 -13.119 1.00 94.19 273 VAL A N 1
ATOM 2023 C CA . VAL A 1 273 ? 6.169 14.890 -11.869 1.00 94.19 273 VAL A CA 1
ATOM 2024 C C . VAL A 1 273 ? 7.377 13.969 -11.703 1.00 94.19 273 VAL A C 1
ATOM 2026 O O . VAL A 1 273 ? 8.463 14.426 -11.331 1.00 94.19 273 VAL A O 1
ATOM 2029 N N . SER A 1 274 ? 7.221 12.681 -12.007 1.00 94.81 274 SER A N 1
ATOM 2030 C CA . SER A 1 274 ? 8.294 11.700 -11.833 1.00 94.81 274 SER A CA 1
ATOM 2031 C C . SER A 1 274 ? 9.328 11.769 -12.950 1.00 94.81 274 SER A C 1
ATOM 2033 O O . SER A 1 274 ? 10.521 11.694 -12.663 1.00 94.81 274 SER A O 1
ATOM 2035 N N . GLY A 1 275 ? 8.912 12.017 -14.197 1.00 95.31 275 GLY A N 1
ATOM 2036 C CA . GLY A 1 275 ? 9.834 12.276 -15.305 1.00 95.31 275 GLY A CA 1
ATOM 2037 C C . GLY A 1 275 ? 10.712 13.504 -15.043 1.00 95.31 275 GLY A C 1
ATOM 2038 O O . GLY A 1 275 ? 11.936 13.440 -15.172 1.00 95.31 275 GLY A O 1
ATOM 2039 N N . TRP A 1 276 ? 10.117 14.593 -14.547 1.00 93.31 276 TRP A N 1
ATOM 2040 C CA . TRP A 1 276 ? 10.847 15.802 -14.162 1.00 93.31 276 TRP A CA 1
ATOM 2041 C C . TRP A 1 276 ? 11.811 15.561 -12.991 1.00 93.31 276 TRP A C 1
ATOM 2043 O O . TRP A 1 276 ? 12.957 16.017 -13.019 1.00 93.31 276 TRP A O 1
ATOM 2053 N N . ARG A 1 277 ? 11.385 14.802 -11.968 1.00 92.31 277 ARG A N 1
ATOM 2054 C CA . ARG A 1 277 ? 12.247 14.419 -10.834 1.00 92.31 277 ARG A CA 1
ATOM 2055 C C . ARG A 1 277 ? 13.375 13.468 -11.243 1.00 92.31 277 ARG A C 1
ATOM 2057 O O . ARG A 1 277 ? 14.454 13.570 -10.662 1.00 92.31 277 ARG A O 1
ATOM 2064 N N . SER A 1 278 ? 13.168 12.599 -12.232 1.00 94.75 278 SER A N 1
ATOM 2065 C CA . SER A 1 278 ? 14.186 11.675 -12.756 1.00 94.75 278 SER A CA 1
ATOM 2066 C C . SER A 1 278 ? 15.395 12.423 -13.332 1.00 94.75 278 SER A C 1
ATOM 2068 O O . SER A 1 278 ? 16.540 12.109 -13.007 1.00 94.75 278 SER A O 1
ATOM 2070 N N . LEU A 1 279 ? 15.155 13.505 -14.085 1.00 92.75 279 LEU A N 1
ATOM 2071 C CA . LEU A 1 279 ? 16.212 14.342 -14.673 1.00 92.75 279 LEU A CA 1
ATOM 2072 C C . LEU A 1 279 ? 17.128 15.014 -13.633 1.00 92.75 279 LEU A C 1
ATOM 2074 O O . LEU A 1 279 ? 18.268 15.355 -13.954 1.00 92.75 279 LEU A O 1
ATOM 2078 N N . ARG A 1 280 ? 16.658 15.173 -12.387 1.00 90.38 280 ARG A N 1
ATOM 2079 C CA . ARG A 1 280 ? 17.437 15.732 -11.267 1.00 90.38 280 ARG A CA 1
ATOM 2080 C C . ARG A 1 280 ? 18.344 14.728 -10.577 1.00 90.38 280 ARG A C 1
ATOM 2082 O O . ARG A 1 280 ? 19.198 15.143 -9.796 1.00 90.38 280 ARG A O 1
ATOM 2089 N N . GLN A 1 281 ? 18.141 13.435 -10.802 1.00 93.75 281 GLN A N 1
ATOM 2090 C CA . GLN A 1 281 ? 18.890 12.419 -10.079 1.00 93.75 281 GLN A CA 1
ATOM 2091 C C . GLN A 1 281 ? 20.309 12.286 -10.638 1.00 93.75 281 GLN A C 1
ATOM 2093 O O . GLN A 1 281 ? 20.553 12.428 -11.845 1.00 93.75 281 GLN A O 1
ATOM 2098 N N . TYR A 1 282 ? 21.240 12.023 -9.723 1.00 94.81 282 TYR A N 1
ATOM 2099 C CA . TYR A 1 282 ? 22.630 11.686 -10.033 1.00 94.81 282 TYR A CA 1
ATOM 2100 C C . TYR A 1 282 ? 22.923 10.199 -9.826 1.00 94.81 282 TYR A C 1
ATOM 2102 O O . TYR A 1 282 ? 23.830 9.662 -10.440 1.00 94.81 282 TYR A O 1
ATOM 2110 N N . ASP A 1 283 ? 22.126 9.516 -9.015 1.00 97.00 283 ASP A N 1
ATOM 2111 C CA . ASP A 1 283 ? 22.217 8.078 -8.796 1.00 97.00 283 ASP A CA 1
ATOM 2112 C C . ASP A 1 283 ? 21.425 7.326 -9.877 1.00 97.00 283 ASP A C 1
ATOM 2114 O O . ASP A 1 283 ? 20.248 7.621 -10.110 1.00 97.00 283 ASP A O 1
ATOM 2118 N N . LEU A 1 284 ? 22.061 6.354 -10.542 1.00 97.12 284 LEU A N 1
ATOM 2119 C CA . LEU A 1 284 ? 21.433 5.584 -11.620 1.00 97.12 284 LEU A CA 1
ATOM 2120 C C . LEU A 1 284 ? 20.205 4.776 -11.161 1.00 97.12 284 LEU A C 1
ATOM 2122 O O . LEU A 1 284 ? 19.226 4.706 -11.908 1.00 97.12 284 LEU A O 1
ATOM 2126 N N . LYS A 1 285 ? 20.204 4.195 -9.949 1.00 96.44 285 LYS A N 1
ATOM 2127 C CA . LYS A 1 285 ? 19.036 3.456 -9.430 1.00 96.44 285 LYS A CA 1
ATOM 2128 C C . LYS A 1 285 ? 17.890 4.413 -9.133 1.00 96.44 285 LYS A C 1
ATOM 2130 O O . LYS A 1 285 ? 16.762 4.125 -9.519 1.00 96.44 285 LYS A O 1
ATOM 2135 N N . LEU A 1 286 ? 18.163 5.566 -8.518 1.00 96.12 286 LEU A N 1
ATOM 2136 C CA . LEU A 1 286 ? 17.136 6.584 -8.254 1.00 96.12 286 LEU A CA 1
ATOM 2137 C C . LEU A 1 286 ? 16.567 7.190 -9.543 1.00 96.12 286 LEU A C 1
ATOM 2139 O O . LEU A 1 286 ? 15.359 7.421 -9.623 1.00 96.12 286 LEU A O 1
ATOM 2143 N N . LEU A 1 287 ? 17.400 7.412 -10.565 1.00 97.38 287 LEU A N 1
ATOM 2144 C CA . LEU A 1 287 ? 16.945 7.827 -11.897 1.00 97.38 287 LEU A CA 1
ATOM 2145 C C . LEU A 1 287 ? 15.958 6.794 -12.460 1.00 97.38 287 LEU A C 1
ATOM 2147 O O . LEU A 1 287 ? 14.843 7.140 -12.859 1.00 97.38 287 LEU A O 1
ATOM 2151 N N . LEU A 1 288 ? 16.319 5.507 -12.430 1.00 97.31 288 LEU A N 1
ATOM 2152 C CA . LEU A 1 288 ? 15.432 4.439 -12.890 1.00 97.31 288 LEU A CA 1
ATOM 2153 C C . LEU A 1 288 ? 14.181 4.279 -12.022 1.00 97.31 288 LEU A C 1
ATOM 2155 O O . LEU A 1 288 ? 13.134 3.949 -12.580 1.00 97.31 288 LEU A O 1
ATOM 2159 N N . ALA A 1 289 ? 14.256 4.534 -10.716 1.00 97.12 289 ALA A N 1
ATOM 2160 C CA . ALA A 1 289 ? 13.130 4.486 -9.787 1.00 97.12 289 ALA A CA 1
ATOM 2161 C C . ALA A 1 289 ? 12.059 5.517 -10.155 1.00 97.12 289 ALA A C 1
ATOM 2163 O O . ALA A 1 289 ? 10.922 5.146 -10.438 1.00 97.12 289 ALA A O 1
ATOM 2164 N N . TYR A 1 290 ? 12.434 6.795 -10.277 1.00 97.12 290 TYR A N 1
ATOM 2165 C CA . TYR A 1 290 ? 11.516 7.840 -10.746 1.00 97.12 290 TYR A CA 1
ATOM 2166 C C . TYR A 1 290 ? 11.038 7.593 -12.180 1.00 97.12 290 TYR A C 1
ATOM 2168 O O . TYR A 1 290 ? 9.867 7.811 -12.487 1.00 97.12 290 TYR A O 1
ATOM 2176 N N . GLY A 1 291 ? 11.906 7.072 -13.051 1.00 97.00 291 GLY A N 1
ATOM 2177 C CA . GLY A 1 291 ? 11.488 6.625 -14.376 1.00 97.00 291 GLY A CA 1
ATOM 2178 C C . GLY A 1 291 ? 10.462 5.486 -14.321 1.00 97.00 291 GLY A C 1
ATOM 2179 O O . GLY A 1 291 ? 9.600 5.410 -15.180 1.00 97.00 291 GLY A O 1
ATOM 2180 N N . THR A 1 292 ? 10.519 4.602 -13.321 1.00 97.62 292 THR A N 1
ATOM 2181 C CA . THR A 1 292 ? 9.529 3.527 -13.142 1.00 97.62 292 THR A CA 1
ATOM 2182 C C . THR A 1 292 ? 8.197 4.097 -12.694 1.00 97.62 292 THR A C 1
ATOM 2184 O O . THR A 1 292 ? 7.190 3.792 -13.315 1.00 97.62 292 THR A O 1
ATOM 2187 N N . VAL A 1 293 ? 8.196 4.997 -11.707 1.00 97.75 293 VAL A N 1
ATOM 2188 C CA . VAL A 1 293 ? 6.980 5.718 -11.306 1.00 97.75 293 VAL A CA 1
ATOM 2189 C C . VAL A 1 293 ? 6.326 6.405 -12.511 1.00 97.75 293 VAL A C 1
ATOM 2191 O O . VAL A 1 293 ? 5.118 6.307 -12.699 1.00 97.75 293 VAL A O 1
ATOM 2194 N N . SER A 1 294 ? 7.128 7.049 -13.365 1.00 97.75 294 SER A N 1
ATOM 2195 C CA . SER A 1 294 ? 6.635 7.673 -14.597 1.00 97.75 294 SER A CA 1
ATOM 2196 C C . SER A 1 294 ? 5.949 6.652 -15.519 1.00 97.75 294 SER A C 1
ATOM 2198 O O . SER A 1 294 ? 4.825 6.882 -15.946 1.00 97.75 294 SER A O 1
ATOM 2200 N N . GLN A 1 295 ? 6.558 5.487 -15.759 1.00 97.94 295 GLN A N 1
ATOM 2201 C CA . GLN A 1 295 ? 5.959 4.432 -16.590 1.00 97.94 295 GLN A CA 1
ATOM 2202 C C . GLN A 1 295 ? 4.715 3.779 -15.963 1.00 97.94 295 GLN A C 1
ATOM 2204 O O . GLN A 1 295 ? 3.807 3.398 -16.688 1.00 97.94 295 GLN A O 1
ATOM 2209 N N . LEU A 1 296 ? 4.631 3.671 -14.635 1.00 97.75 296 LEU A N 1
ATOM 2210 C CA . LEU A 1 296 ? 3.428 3.170 -13.957 1.00 97.75 296 LEU A CA 1
ATOM 2211 C C . LEU A 1 296 ? 2.263 4.152 -14.074 1.00 97.75 296 LEU A C 1
ATOM 2213 O O . LEU A 1 296 ? 1.128 3.728 -14.278 1.00 97.75 296 LEU A O 1
ATOM 2217 N N . GLY A 1 297 ? 2.553 5.457 -14.016 1.00 97.81 297 GLY A N 1
ATOM 2218 C CA . GLY A 1 297 ? 1.586 6.494 -14.367 1.00 97.81 297 GLY A CA 1
ATOM 2219 C C . GLY A 1 297 ? 1.085 6.338 -15.802 1.00 97.81 297 GLY A C 1
ATOM 2220 O O . GLY A 1 297 ? -0.114 6.449 -16.032 1.00 97.81 297 GLY A O 1
ATOM 2221 N N . PHE A 1 298 ? 1.980 5.993 -16.734 1.00 97.81 298 PHE A N 1
ATOM 2222 C CA . PHE A 1 298 ? 1.617 5.743 -18.130 1.00 97.81 298 PHE A CA 1
ATOM 2223 C C . PHE A 1 298 ? 0.710 4.519 -18.276 1.00 97.81 298 PHE A C 1
ATOM 2225 O O . PHE A 1 298 ? -0.373 4.625 -18.837 1.00 97.81 298 PHE A O 1
ATOM 2232 N N . LEU A 1 299 ? 1.101 3.384 -17.697 1.00 97.81 299 LEU A N 1
ATOM 2233 C CA . LEU A 1 299 ? 0.306 2.154 -17.729 1.00 97.81 299 LEU A CA 1
ATOM 2234 C C . LEU A 1 299 ? -1.082 2.339 -17.112 1.00 97.81 299 LEU A C 1
ATOM 2236 O O . LEU A 1 299 ? -2.066 1.874 -17.674 1.00 97.81 299 LEU A O 1
ATOM 2240 N N . THR A 1 300 ? -1.162 3.041 -15.980 1.00 97.56 300 THR A N 1
ATOM 2241 C CA . THR A 1 300 ? -2.440 3.307 -15.306 1.00 97.56 300 THR A CA 1
ATOM 2242 C C . THR A 1 300 ? -3.343 4.186 -16.165 1.00 97.56 300 THR A C 1
ATOM 2244 O O . THR A 1 300 ? -4.523 3.897 -16.296 1.00 97.56 300 THR A O 1
ATOM 2247 N N . LEU A 1 301 ? -2.788 5.244 -16.763 1.00 95.00 301 LEU A N 1
ATOM 2248 C CA . LEU A 1 301 ? -3.530 6.164 -17.623 1.00 95.00 301 LEU A CA 1
ATOM 2249 C C . LEU A 1 301 ? -4.095 5.463 -18.863 1.00 95.00 301 LEU A C 1
ATOM 2251 O O . LEU A 1 301 ? -5.231 5.735 -19.232 1.00 95.00 301 LEU A O 1
ATOM 2255 N N . VAL A 1 302 ? -3.325 4.561 -19.475 1.00 94.94 302 VAL A N 1
ATOM 2256 C CA . VAL A 1 302 ? -3.748 3.801 -20.663 1.00 94.94 302 VAL A CA 1
ATOM 2257 C C . VAL A 1 302 ? -4.840 2.792 -20.299 1.00 94.94 302 VAL A C 1
ATOM 2259 O O . VAL A 1 302 ? -5.918 2.806 -20.882 1.00 94.94 302 VAL A O 1
ATOM 2262 N N . LEU A 1 303 ? -4.611 1.963 -19.277 1.00 94.75 303 LEU A N 1
ATOM 2263 C CA . LEU A 1 303 ? -5.548 0.899 -18.890 1.00 94.75 303 LEU A CA 1
ATOM 2264 C C . LEU A 1 303 ? -6.825 1.419 -18.206 1.00 94.75 303 LEU A C 1
ATOM 2266 O O . LEU A 1 303 ? -7.757 0.651 -17.990 1.00 94.75 303 LEU A O 1
ATOM 2270 N N . ALA A 1 304 ? -6.890 2.710 -17.874 1.00 93.06 304 ALA A N 1
ATOM 2271 C CA . ALA A 1 304 ? -8.071 3.334 -17.288 1.00 93.06 304 ALA A CA 1
ATOM 2272 C C . ALA A 1 304 ? -9.204 3.601 -18.288 1.00 93.06 304 ALA A C 1
ATOM 2274 O O . ALA A 1 304 ? -10.328 3.813 -17.843 1.00 93.06 304 ALA A O 1
ATOM 2275 N N . MET A 1 305 ? -8.926 3.630 -19.598 1.00 88.62 305 MET A N 1
ATOM 2276 C CA . MET A 1 305 ? -9.919 4.029 -20.607 1.00 88.62 305 MET A CA 1
ATOM 2277 C C . MET A 1 305 ? -11.038 3.010 -20.816 1.00 88.62 305 MET A C 1
ATOM 2279 O O . MET A 1 305 ? -12.123 3.405 -21.222 1.00 88.62 305 MET A O 1
ATOM 2283 N N . GLY A 1 306 ? -10.785 1.729 -20.536 1.00 87.31 306 GLY A N 1
ATOM 2284 C CA . GLY A 1 306 ? -11.769 0.665 -20.745 1.00 87.31 306 GLY A CA 1
ATOM 2285 C C . GLY A 1 306 ? -12.037 0.322 -22.215 1.00 87.31 306 GLY A C 1
ATOM 2286 O O . GLY A 1 306 ? -13.007 -0.366 -22.493 1.00 87.31 306 GLY A O 1
ATOM 2287 N N . ASP A 1 307 ? -11.193 0.781 -23.143 1.00 90.50 307 ASP A N 1
ATOM 2288 C CA . ASP A 1 307 ? -11.322 0.504 -24.576 1.00 90.50 307 ASP A CA 1
ATOM 2289 C C . ASP A 1 307 ? -10.474 -0.723 -24.997 1.00 90.50 307 ASP A C 1
ATOM 2291 O O . ASP A 1 307 ? -9.319 -0.821 -24.557 1.00 90.50 307 ASP A O 1
ATOM 2295 N N . PRO A 1 308 ? -10.996 -1.651 -25.830 1.00 92.00 308 PRO A N 1
ATOM 2296 C CA . PRO A 1 308 ? -10.274 -2.851 -26.268 1.00 92.00 308 PRO A CA 1
ATOM 2297 C C . PRO A 1 308 ? -8.957 -2.574 -27.011 1.00 92.00 308 PRO A C 1
ATOM 2299 O O . PRO A 1 308 ? -7.945 -3.228 -26.735 1.00 92.00 308 PRO A O 1
ATOM 2302 N N . ASP A 1 309 ? -8.935 -1.598 -27.922 1.00 92.62 309 ASP A N 1
ATOM 2303 C CA . ASP A 1 309 ? -7.754 -1.279 -28.731 1.00 92.62 309 ASP A CA 1
ATOM 2304 C C . ASP A 1 309 ? -6.663 -0.646 -27.849 1.00 92.62 309 ASP A C 1
ATOM 2306 O O . ASP A 1 309 ? -5.493 -1.055 -27.867 1.00 92.62 309 ASP A O 1
ATOM 2310 N N . VAL A 1 310 ? -7.062 0.284 -26.975 1.00 92.94 310 VAL A N 1
ATOM 2311 C CA . VAL A 1 310 ? -6.168 0.905 -25.985 1.00 92.94 310 VAL A CA 1
ATOM 2312 C C . VAL A 1 310 ? -5.646 -0.132 -24.979 1.00 92.94 310 VAL A C 1
ATOM 2314 O O . VAL A 1 310 ? -4.485 -0.076 -24.562 1.00 92.94 310 VAL A O 1
ATOM 2317 N N . ALA A 1 311 ? -6.467 -1.110 -24.592 1.00 94.12 311 ALA A N 1
ATOM 2318 C CA . ALA A 1 311 ? -6.086 -2.184 -23.681 1.00 94.12 311 ALA A CA 1
ATOM 2319 C C . ALA A 1 311 ? -5.031 -3.128 -24.276 1.00 94.12 311 ALA A C 1
ATOM 2321 O O . ALA A 1 311 ? -4.069 -3.478 -23.580 1.00 94.12 311 ALA A O 1
ATOM 2322 N N . LEU A 1 312 ? -5.160 -3.487 -25.560 1.00 95.56 312 LEU A N 1
ATOM 2323 C CA . LEU A 1 312 ? -4.151 -4.259 -26.291 1.00 95.56 312 LEU A CA 1
ATOM 2324 C C . LEU A 1 312 ? -2.798 -3.529 -26.285 1.00 95.56 312 LEU A C 1
ATOM 2326 O O . LEU A 1 312 ? -1.766 -4.103 -25.914 1.00 95.56 312 LEU A O 1
ATOM 2330 N N . ALA A 1 313 ? -2.810 -2.235 -26.616 1.00 95.69 313 ALA A N 1
ATOM 2331 C CA . ALA A 1 313 ? -1.620 -1.390 -26.596 1.00 95.69 313 ALA A CA 1
ATOM 2332 C C . ALA A 1 313 ? -1.031 -1.242 -25.176 1.00 95.69 313 ALA A C 1
ATOM 2334 O O . ALA A 1 313 ? 0.187 -1.323 -24.976 1.00 95.69 313 ALA A O 1
ATOM 2335 N N . GLY A 1 314 ? -1.891 -1.101 -24.164 1.00 96.50 314 GLY A N 1
ATOM 2336 C CA . GLY A 1 314 ? -1.516 -1.026 -22.753 1.00 96.50 314 GLY A CA 1
ATOM 2337 C C . GLY A 1 314 ? -0.838 -2.294 -22.233 1.00 96.50 314 GLY A C 1
ATOM 2338 O O . GLY A 1 314 ? 0.155 -2.204 -21.506 1.00 96.50 314 GLY A O 1
ATOM 2339 N N . LEU A 1 315 ? -1.301 -3.477 -22.644 1.00 96.69 315 LEU A N 1
ATOM 2340 C CA . LEU A 1 315 ? -0.639 -4.742 -22.322 1.00 96.69 315 LEU A CA 1
ATOM 2341 C C . LEU A 1 315 ? 0.718 -4.889 -23.019 1.00 96.69 315 LEU A C 1
ATOM 2343 O O . LEU A 1 315 ? 1.686 -5.320 -22.384 1.00 96.69 315 LEU A O 1
ATOM 2347 N N . ALA A 1 316 ? 0.829 -4.484 -24.287 1.00 97.56 316 ALA A N 1
ATOM 2348 C CA . ALA A 1 316 ? 2.112 -4.474 -24.989 1.00 97.56 316 ALA A CA 1
ATOM 2349 C C . ALA A 1 316 ? 3.116 -3.555 -24.270 1.00 97.56 316 ALA A C 1
ATOM 2351 O O . ALA A 1 316 ? 4.277 -3.925 -24.054 1.00 97.56 316 ALA A O 1
ATOM 2352 N N . LEU A 1 317 ? 2.648 -2.391 -23.803 1.00 97.50 317 LEU A N 1
ATOM 2353 C CA . LEU A 1 317 ? 3.439 -1.463 -22.997 1.00 97.50 317 LEU A CA 1
ATOM 2354 C C . LEU A 1 317 ? 3.826 -2.076 -21.646 1.00 97.50 317 LEU A C 1
ATOM 2356 O O . LEU A 1 317 ? 4.959 -1.894 -21.198 1.00 97.50 317 LEU A O 1
ATOM 2360 N N . LEU A 1 318 ? 2.927 -2.828 -21.005 1.00 97.75 318 LEU A N 1
ATOM 2361 C CA . LEU A 1 318 ? 3.165 -3.497 -19.724 1.00 97.75 318 LEU A CA 1
ATOM 2362 C C . LEU A 1 318 ? 4.284 -4.542 -19.833 1.00 97.75 318 LEU A C 1
ATOM 2364 O O . LEU A 1 318 ? 5.192 -4.560 -18.989 1.00 97.75 318 LEU A O 1
ATOM 2368 N N . VAL A 1 319 ? 4.247 -5.367 -20.884 1.00 97.81 319 VAL A N 1
ATOM 2369 C CA . VAL A 1 319 ? 5.266 -6.384 -21.190 1.00 97.81 319 VAL A CA 1
ATOM 2370 C C . VAL A 1 319 ? 6.598 -5.725 -21.542 1.00 97.81 319 VAL A C 1
ATOM 2372 O O . VAL A 1 319 ? 7.629 -6.062 -20.950 1.00 97.81 319 VAL A O 1
ATOM 2375 N N . GLY A 1 320 ? 6.582 -4.729 -22.434 1.00 97.38 320 GLY A N 1
ATOM 2376 C CA . GLY A 1 320 ? 7.775 -3.963 -22.789 1.00 97.38 320 GLY A CA 1
ATOM 2377 C C . GLY A 1 320 ? 8.421 -3.331 -21.559 1.00 97.38 320 GLY A C 1
ATOM 2378 O O . GLY A 1 320 ? 9.622 -3.489 -21.335 1.00 97.38 320 GLY A O 1
ATOM 2379 N N . HIS A 1 321 ? 7.613 -2.700 -20.704 1.00 98.00 321 HIS A N 1
ATOM 2380 C CA . HIS A 1 321 ? 8.059 -2.089 -19.459 1.00 98.00 321 HIS A CA 1
ATOM 2381 C C . HIS A 1 321 ? 8.732 -3.076 -18.513 1.00 98.00 321 HIS A C 1
ATOM 2383 O O . HIS A 1 321 ? 9.773 -2.743 -17.937 1.00 98.00 321 HIS A O 1
ATOM 2389 N N . ALA A 1 322 ? 8.189 -4.286 -18.374 1.00 97.62 322 ALA A N 1
ATOM 2390 C CA . ALA A 1 322 ? 8.835 -5.323 -17.584 1.00 97.62 322 ALA A CA 1
ATOM 2391 C C . ALA A 1 322 ? 10.212 -5.698 -18.136 1.00 97.62 322 ALA A C 1
ATOM 2393 O O . ALA A 1 322 ? 11.186 -5.696 -17.381 1.00 97.62 322 ALA A O 1
ATOM 2394 N N . ALA A 1 323 ? 10.308 -5.937 -19.446 1.00 97.81 323 ALA A N 1
ATOM 2395 C CA . ALA A 1 323 ? 11.555 -6.321 -20.093 1.00 97.81 323 ALA A CA 1
ATOM 2396 C C . ALA A 1 323 ? 12.631 -5.233 -19.953 1.00 97.81 323 ALA A C 1
ATOM 2398 O O . ALA A 1 323 ? 13.693 -5.482 -19.375 1.00 97.81 323 ALA A O 1
ATOM 2399 N N . PHE A 1 324 ? 12.352 -3.998 -20.394 1.00 97.88 324 PHE A N 1
ATOM 2400 C CA . PHE A 1 324 ? 13.375 -2.952 -20.384 1.00 97.88 324 PHE A CA 1
ATOM 2401 C C . PHE A 1 324 ? 13.751 -2.491 -18.972 1.00 97.88 324 PHE A C 1
ATOM 2403 O O . PHE A 1 324 ? 14.921 -2.194 -18.730 1.00 97.88 324 PHE A O 1
ATOM 2410 N N . LYS A 1 325 ? 12.819 -2.442 -18.003 1.00 97.94 325 LYS A N 1
ATOM 2411 C CA . LYS A 1 325 ? 13.185 -2.046 -16.631 1.00 97.94 325 LYS A CA 1
ATOM 2412 C C . LYS A 1 325 ? 13.981 -3.115 -15.917 1.00 97.94 325 LYS A C 1
ATOM 2414 O O . LYS A 1 325 ? 14.945 -2.756 -15.241 1.00 97.94 325 LYS A O 1
ATOM 2419 N N . ALA A 1 326 ? 13.616 -4.387 -16.070 1.00 98.00 326 ALA A N 1
ATOM 2420 C CA . ALA A 1 326 ? 14.375 -5.475 -15.476 1.00 98.00 326 ALA A CA 1
ATOM 2421 C C . ALA A 1 326 ? 15.809 -5.444 -16.017 1.00 98.00 326 ALA A C 1
ATOM 2423 O O . ALA A 1 326 ? 16.747 -5.375 -15.225 1.00 98.00 326 ALA A O 1
ATOM 2424 N N . THR A 1 327 ? 15.989 -5.336 -17.342 1.00 98.50 327 THR A N 1
ATOM 2425 C CA . THR A 1 327 ? 17.319 -5.174 -17.946 1.00 98.50 327 THR A CA 1
ATOM 2426 C C . THR A 1 327 ? 18.072 -3.977 -17.371 1.00 98.50 327 THR A C 1
ATOM 2428 O O . THR A 1 327 ? 19.203 -4.139 -16.923 1.00 98.50 327 THR A O 1
ATOM 2431 N N . LEU A 1 328 ? 17.472 -2.782 -17.344 1.00 98.44 328 LEU A N 1
ATOM 2432 C CA . LEU A 1 328 ? 18.164 -1.568 -16.899 1.00 98.44 328 LEU A CA 1
ATOM 2433 C C . LEU A 1 328 ? 18.558 -1.621 -15.416 1.00 98.44 328 LEU A C 1
ATOM 2435 O O . LEU A 1 328 ? 19.665 -1.209 -15.076 1.00 98.44 328 LEU A O 1
ATOM 2439 N N . PHE A 1 329 ? 17.710 -2.154 -14.530 1.00 98.44 329 PHE A N 1
ATOM 2440 C CA . PHE A 1 329 ? 18.082 -2.329 -13.124 1.00 98.44 329 PHE A CA 1
ATOM 2441 C C . PHE A 1 329 ? 19.207 -3.352 -12.959 1.00 98.44 329 PHE A C 1
ATOM 2443 O O . PHE A 1 329 ? 20.161 -3.074 -12.235 1.00 98.44 329 PHE A O 1
ATOM 2450 N N . LEU A 1 330 ? 19.147 -4.492 -13.652 1.00 98.31 330 LEU A N 1
ATOM 2451 C CA . LEU A 1 330 ? 20.220 -5.489 -13.614 1.00 98.31 330 LEU A CA 1
ATOM 2452 C C . LEU A 1 330 ? 21.539 -4.916 -14.162 1.00 98.31 330 LEU A C 1
ATOM 2454 O O . LEU A 1 330 ? 22.576 -5.081 -13.531 1.00 98.31 330 LEU A O 1
ATOM 2458 N N . VAL A 1 331 ? 21.501 -4.142 -15.253 1.00 98.31 331 VAL A N 1
ATOM 2459 C CA . VAL A 1 331 ? 22.663 -3.404 -15.785 1.00 98.31 331 VAL A CA 1
ATOM 2460 C C . VAL A 1 331 ? 23.247 -2.453 -14.742 1.00 98.31 331 VAL A C 1
ATOM 2462 O O . VAL A 1 331 ? 24.460 -2.440 -14.547 1.00 98.31 331 VAL A O 1
ATOM 2465 N N . VAL A 1 332 ? 22.415 -1.672 -14.045 1.00 98.00 332 VAL A N 1
ATOM 2466 C CA . VAL A 1 332 ? 22.900 -0.796 -12.965 1.00 98.00 332 VAL A CA 1
ATOM 2467 C C . VAL A 1 332 ? 23.524 -1.609 -11.837 1.00 98.00 332 VAL A C 1
ATOM 2469 O O . VAL A 1 332 ? 24.505 -1.167 -11.252 1.00 98.00 332 VAL A O 1
ATOM 2472 N N . GLY A 1 333 ? 23.000 -2.800 -11.549 1.00 97.19 333 GLY A N 1
ATOM 2473 C CA . GLY A 1 333 ? 23.586 -3.719 -10.578 1.00 97.19 333 GLY A CA 1
ATOM 2474 C C . GLY A 1 333 ? 24.981 -4.190 -10.978 1.00 97.19 333 GLY A C 1
ATOM 2475 O O . GLY A 1 333 ? 25.853 -4.235 -10.117 1.00 97.19 333 GLY A O 1
ATOM 2476 N N . ILE A 1 334 ? 25.196 -4.473 -12.266 1.00 97.50 334 ILE A N 1
ATOM 2477 C CA . ILE A 1 334 ? 26.511 -4.829 -12.815 1.00 97.50 334 ILE A CA 1
ATOM 2478 C C . ILE A 1 334 ? 27.464 -3.633 -12.734 1.00 97.50 334 ILE A C 1
ATOM 2480 O O . ILE A 1 334 ? 28.604 -3.811 -12.330 1.00 97.50 334 ILE A O 1
ATOM 2484 N N . ILE A 1 335 ? 27.007 -2.419 -13.068 1.00 96.94 335 ILE A N 1
ATOM 2485 C CA . ILE A 1 335 ? 27.827 -1.201 -12.945 1.00 96.94 335 ILE A CA 1
ATOM 2486 C C . ILE A 1 335 ? 28.257 -1.004 -11.488 1.00 96.94 335 ILE A C 1
ATOM 2488 O O . ILE A 1 335 ? 29.448 -0.927 -11.229 1.00 96.94 335 ILE A O 1
ATOM 2492 N N . ASP A 1 336 ? 27.306 -0.996 -10.551 1.00 95.38 336 ASP A N 1
ATOM 2493 C CA . ASP A 1 336 ? 27.543 -0.819 -9.107 1.00 95.38 336 ASP A CA 1
ATOM 2494 C C . ASP A 1 336 ? 28.553 -1.855 -8.576 1.00 95.38 336 ASP A C 1
ATOM 2496 O O . ASP A 1 336 ? 29.479 -1.514 -7.845 1.00 95.38 336 ASP A O 1
ATOM 2500 N N . HIS A 1 337 ? 28.422 -3.111 -9.013 1.00 93.94 337 HIS A N 1
ATOM 2501 C CA . HIS A 1 337 ? 29.333 -4.200 -8.662 1.00 93.94 337 HIS A CA 1
ATOM 2502 C C . HIS A 1 337 ? 30.736 -4.042 -9.284 1.00 93.94 337 HIS A C 1
ATOM 2504 O O . HIS A 1 337 ? 31.739 -4.282 -8.618 1.00 93.94 337 HIS A O 1
ATOM 2510 N N . ASP A 1 338 ? 30.824 -3.646 -10.556 1.00 94.44 338 ASP A N 1
ATOM 2511 C CA . ASP A 1 338 ? 32.085 -3.568 -11.302 1.00 94.44 338 ASP A CA 1
ATOM 2512 C C . ASP A 1 338 ? 32.896 -2.296 -10.977 1.00 94.44 338 ASP A C 1
ATOM 2514 O O . ASP A 1 338 ? 34.124 -2.310 -11.080 1.00 94.44 338 ASP A O 1
ATOM 2518 N N . THR A 1 339 ? 32.246 -1.185 -10.613 1.00 94.44 339 THR A N 1
ATOM 2519 C CA . THR A 1 339 ? 32.900 0.126 -10.402 1.00 94.44 339 THR A CA 1
ATOM 2520 C C . THR A 1 339 ? 32.873 0.605 -8.949 1.00 94.44 339 THR A C 1
ATOM 2522 O O . THR A 1 339 ? 33.632 1.510 -8.603 1.00 94.44 339 THR A O 1
ATOM 2525 N N . GLY A 1 340 ? 31.991 0.059 -8.103 1.00 93.31 340 GLY A N 1
ATOM 2526 C CA . GLY A 1 340 ? 31.774 0.509 -6.722 1.00 93.31 340 GLY A CA 1
ATOM 2527 C C . GLY A 1 340 ? 31.028 1.843 -6.583 1.00 93.31 340 GLY A C 1
ATOM 2528 O O . GLY A 1 340 ? 30.828 2.315 -5.464 1.00 93.31 340 GLY A O 1
ATOM 2529 N N . THR A 1 341 ? 30.616 2.466 -7.692 1.00 93.94 341 THR A N 1
ATOM 2530 C CA . THR A 1 341 ? 29.831 3.707 -7.700 1.00 93.94 341 THR A CA 1
ATOM 2531 C C . THR A 1 341 ? 28.763 3.666 -8.783 1.00 93.94 341 THR A C 1
ATOM 2533 O O . THR A 1 341 ? 28.937 3.105 -9.864 1.00 93.94 341 THR A O 1
ATOM 2536 N N . ARG A 1 342 ? 27.640 4.319 -8.508 1.00 95.44 342 ARG A N 1
ATOM 2537 C CA . ARG A 1 342 ? 26.505 4.463 -9.430 1.00 95.44 342 ARG A CA 1
ATOM 2538 C C . ARG A 1 342 ? 26.137 5.927 -9.671 1.00 95.44 342 ARG A C 1
ATOM 2540 O O . ARG A 1 342 ? 25.039 6.213 -10.156 1.00 95.44 342 ARG A O 1
ATOM 2547 N N . ASP A 1 343 ? 27.031 6.847 -9.305 1.00 95.75 343 ASP A N 1
ATOM 2548 C CA . ASP A 1 343 ? 26.862 8.282 -9.513 1.00 95.75 343 ASP A CA 1
ATOM 2549 C C . ASP A 1 343 ? 27.260 8.670 -10.945 1.00 95.75 343 ASP A C 1
ATOM 2551 O O . ASP A 1 343 ? 28.401 8.505 -11.379 1.00 95.75 343 ASP A O 1
ATOM 2555 N N . VAL A 1 344 ? 26.318 9.245 -11.693 1.00 93.94 344 VAL A N 1
ATOM 2556 C CA . VAL A 1 344 ? 26.535 9.714 -13.069 1.00 93.94 344 VAL A CA 1
ATOM 2557 C C . VAL A 1 344 ? 27.553 10.849 -13.174 1.00 93.94 344 VAL A C 1
ATOM 2559 O O . VAL A 1 344 ? 27.883 11.245 -14.285 1.00 93.94 344 VAL A O 1
ATOM 2562 N N . ARG A 1 345 ? 28.026 11.438 -12.079 1.00 91.81 345 ARG A N 1
ATOM 2563 C CA . ARG A 1 345 ? 29.095 12.447 -12.090 1.00 91.81 345 ARG A CA 1
ATOM 2564 C C . ARG A 1 345 ? 30.480 11.804 -12.031 1.00 91.81 345 ARG A C 1
ATOM 2566 O O . ARG A 1 345 ? 31.421 12.382 -12.557 1.00 91.81 345 ARG A O 1
ATOM 2573 N N . GLU A 1 346 ? 30.577 10.609 -11.454 1.00 92.50 346 GLU A N 1
ATOM 2574 C CA . GLU A 1 346 ? 31.830 9.868 -11.254 1.00 92.50 346 GLU A CA 1
ATOM 2575 C C . GLU A 1 346 ? 32.077 8.823 -12.352 1.00 92.50 346 GLU A C 1
ATOM 2577 O O . GLU A 1 346 ? 33.220 8.506 -12.681 1.00 92.50 346 GLU A O 1
ATOM 2582 N N . LEU A 1 347 ? 31.006 8.285 -12.944 1.00 94.25 347 LEU A N 1
ATOM 2583 C CA . LEU A 1 347 ? 31.093 7.286 -14.008 1.00 94.25 347 LEU A CA 1
ATOM 2584 C C . LEU A 1 347 ? 31.590 7.902 -15.321 1.00 94.25 347 LEU A C 1
ATOM 2586 O O . LEU A 1 347 ? 30.959 8.804 -15.876 1.00 94.25 347 LEU A O 1
ATOM 2590 N N . SER A 1 348 ? 32.693 7.389 -15.859 1.00 95.00 348 SER A N 1
ATOM 2591 C CA . SER A 1 348 ? 33.304 7.870 -17.096 1.00 95.00 348 SER A CA 1
ATOM 2592 C C . SER A 1 348 ? 34.087 6.762 -17.801 1.00 95.00 348 SER A C 1
ATOM 2594 O O . SER A 1 348 ? 34.921 6.074 -17.210 1.00 95.00 348 SER A O 1
ATOM 2596 N N . GLY A 1 349 ? 33.815 6.576 -19.095 1.00 91.94 349 GLY A N 1
ATOM 2597 C CA . GLY A 1 349 ? 34.536 5.626 -19.950 1.00 91.94 349 GLY A CA 1
ATOM 2598 C C . GLY A 1 349 ? 34.142 4.154 -19.774 1.00 91.94 349 GLY A C 1
ATOM 2599 O O . GLY A 1 349 ? 34.759 3.287 -20.394 1.00 91.94 349 GLY A O 1
ATOM 2600 N N . VAL A 1 350 ? 33.101 3.851 -18.988 1.00 94.38 350 VAL A N 1
ATOM 2601 C CA . VAL A 1 350 ? 32.610 2.477 -18.756 1.00 94.38 350 VAL A CA 1
ATOM 2602 C C . VAL A 1 350 ? 32.169 1.807 -20.061 1.00 94.38 350 VAL A C 1
ATOM 2604 O O . VAL A 1 350 ? 32.444 0.627 -20.262 1.00 94.38 350 VAL A O 1
ATOM 2607 N N . GLY A 1 351 ? 31.563 2.552 -20.995 1.00 94.25 351 GLY A N 1
ATOM 2608 C CA . GLY A 1 351 ? 31.095 1.996 -22.270 1.00 94.25 351 GLY A CA 1
ATOM 2609 C C . GLY A 1 351 ? 32.214 1.431 -23.144 1.00 94.25 351 GLY A C 1
ATOM 2610 O O . GLY A 1 351 ? 32.043 0.383 -23.758 1.00 94.25 351 GLY A O 1
ATOM 2611 N N . ARG A 1 352 ? 33.392 2.071 -23.141 1.00 92.88 352 ARG A N 1
ATOM 2612 C CA . ARG A 1 352 ? 34.575 1.569 -23.863 1.00 92.88 352 ARG A CA 1
ATOM 2613 C C . ARG A 1 352 ? 35.189 0.345 -23.182 1.00 92.88 352 ARG A C 1
ATOM 2615 O O . ARG A 1 352 ? 35.704 -0.534 -23.860 1.00 92.88 352 ARG A O 1
ATOM 2622 N N . GLN A 1 353 ? 35.120 0.277 -21.852 1.00 93.81 353 GLN A N 1
ATOM 2623 C CA . GLN A 1 353 ? 35.673 -0.832 -21.068 1.00 93.81 353 GLN A CA 1
ATOM 2624 C C . GLN A 1 353 ? 34.762 -2.077 -21.064 1.00 93.81 353 GLN A C 1
ATOM 2626 O O . GLN A 1 353 ? 35.260 -3.202 -20.967 1.00 93.81 353 GLN A O 1
ATOM 2631 N N . ARG A 1 354 ? 33.436 -1.888 -21.172 1.00 94.56 354 ARG A N 1
ATOM 2632 C CA . ARG A 1 354 ? 32.393 -2.933 -21.143 1.00 94.56 354 ARG A CA 1
ATOM 2633 C C . ARG A 1 354 ? 31.383 -2.747 -22.301 1.00 94.56 354 ARG A C 1
ATOM 2635 O O . ARG A 1 354 ? 30.212 -2.459 -22.048 1.00 94.56 354 ARG A O 1
ATOM 2642 N N . PRO A 1 355 ? 31.788 -2.941 -23.572 1.00 95.56 355 PRO A N 1
ATOM 2643 C CA . PRO A 1 355 ? 30.948 -2.629 -24.736 1.00 95.56 355 PRO A CA 1
ATOM 2644 C C . PRO A 1 355 ? 29.679 -3.484 -24.835 1.00 95.56 355 PRO A C 1
ATOM 2646 O O . PRO A 1 355 ? 28.628 -2.970 -25.203 1.00 95.56 355 PRO A O 1
ATOM 2649 N N . VAL A 1 356 ? 29.733 -4.765 -24.449 1.00 96.38 356 VAL A N 1
ATOM 2650 C CA . VAL A 1 356 ? 28.551 -5.649 -24.479 1.00 96.38 356 VAL A CA 1
ATOM 2651 C C . VAL A 1 356 ? 27.501 -5.201 -23.454 1.00 96.38 356 VAL A C 1
ATOM 2653 O O . VAL A 1 356 ? 26.316 -5.142 -23.770 1.00 96.38 356 VAL A O 1
ATOM 2656 N N . LEU A 1 357 ? 27.935 -4.807 -22.249 1.00 97.12 357 LEU A N 1
ATOM 2657 C CA . LEU A 1 357 ? 27.051 -4.243 -21.223 1.00 97.12 357 LEU A CA 1
ATOM 2658 C C . LEU A 1 357 ? 26.393 -2.949 -21.719 1.00 97.12 357 LEU A C 1
ATOM 2660 O O . LEU A 1 357 ? 25.189 -2.770 -21.549 1.00 97.12 357 LEU A O 1
ATOM 2664 N N . ALA A 1 358 ? 27.173 -2.075 -22.366 1.00 97.69 358 ALA A N 1
ATOM 2665 C CA . ALA A 1 358 ? 26.660 -0.851 -22.970 1.00 97.69 358 ALA A CA 1
ATOM 2666 C C . ALA A 1 358 ? 25.641 -1.146 -24.080 1.00 97.69 358 ALA A C 1
ATOM 2668 O O . ALA A 1 358 ? 24.585 -0.525 -24.098 1.00 97.69 358 ALA A O 1
ATOM 2669 N N . GLY A 1 359 ? 25.903 -2.124 -24.953 1.00 98.00 359 GLY A N 1
ATOM 2670 C CA . GLY A 1 359 ? 24.973 -2.546 -26.004 1.00 98.00 359 GLY A CA 1
ATOM 2671 C C . GLY A 1 359 ? 23.630 -3.023 -25.447 1.00 98.00 359 GLY A C 1
ATOM 2672 O O . GLY A 1 359 ? 22.586 -2.509 -25.842 1.00 98.00 359 GLY A O 1
ATOM 2673 N N . VAL A 1 360 ? 23.651 -3.928 -24.460 1.00 98.38 360 VAL A N 1
ATOM 2674 C CA . VAL A 1 360 ? 22.438 -4.413 -23.770 1.00 98.38 360 VAL A CA 1
ATOM 2675 C C . VAL A 1 360 ? 21.664 -3.255 -23.128 1.00 98.38 360 VAL A C 1
ATOM 2677 O O . VAL A 1 360 ? 20.441 -3.169 -23.247 1.00 98.38 360 VAL A O 1
ATOM 2680 N N . ALA A 1 361 ? 22.373 -2.327 -22.483 1.00 98.25 361 ALA A N 1
ATOM 2681 C CA . ALA A 1 361 ? 21.767 -1.160 -21.856 1.00 98.25 361 ALA A CA 1
ATOM 2682 C C . ALA A 1 361 ? 21.163 -0.177 -22.870 1.00 98.25 361 ALA A C 1
ATOM 2684 O O . ALA A 1 361 ? 20.098 0.377 -22.612 1.00 98.25 361 ALA A O 1
ATOM 2685 N N . ILE A 1 362 ? 21.823 0.035 -24.013 1.00 98.31 362 ILE A N 1
ATOM 2686 C CA . ILE A 1 362 ? 21.347 0.901 -25.098 1.00 98.31 362 ILE A CA 1
ATOM 2687 C C . ILE A 1 362 ? 20.083 0.317 -25.723 1.00 98.31 362 ILE A C 1
ATOM 2689 O O . ILE A 1 362 ? 19.125 1.060 -25.895 1.00 98.31 362 ILE A O 1
ATOM 2693 N N . VAL A 1 363 ? 20.036 -0.993 -25.991 1.00 98.31 363 VAL A N 1
ATOM 2694 C CA . VAL A 1 363 ? 18.831 -1.671 -26.507 1.00 98.31 363 VAL A CA 1
ATOM 2695 C C . VAL A 1 363 ? 17.657 -1.492 -25.539 1.00 98.31 363 VAL A C 1
ATOM 2697 O O . VAL A 1 363 ? 16.581 -1.041 -25.933 1.00 98.31 363 VAL A O 1
ATOM 2700 N N . ALA A 1 364 ? 17.867 -1.741 -24.244 1.00 98.31 364 ALA A N 1
ATOM 2701 C CA . ALA A 1 364 ? 16.817 -1.549 -23.246 1.00 98.31 364 ALA A CA 1
ATOM 2702 C C . ALA A 1 364 ? 16.411 -0.071 -23.081 1.00 98.31 364 ALA A C 1
ATOM 2704 O O . ALA A 1 364 ? 15.225 0.234 -22.956 1.00 98.31 364 ALA A O 1
ATOM 2705 N N . ALA A 1 365 ? 17.360 0.868 -23.116 1.00 98.38 365 ALA A N 1
ATOM 2706 C CA . ALA A 1 365 ? 17.071 2.299 -23.043 1.00 98.38 365 ALA A CA 1
ATOM 2707 C C . ALA A 1 365 ? 16.354 2.816 -24.300 1.00 98.38 365 ALA A C 1
ATOM 2709 O O . ALA A 1 365 ? 15.474 3.664 -24.178 1.00 98.38 365 ALA A O 1
ATOM 2710 N N . ALA A 1 366 ? 16.677 2.288 -25.483 1.00 98.31 366 ALA A N 1
ATOM 2711 C CA . ALA A 1 366 ? 15.975 2.567 -26.731 1.00 98.31 366 ALA A CA 1
ATOM 2712 C C . ALA A 1 366 ? 14.530 2.057 -26.667 1.00 98.31 366 ALA A C 1
ATOM 2714 O O . ALA A 1 366 ? 13.608 2.786 -27.029 1.00 98.31 366 ALA A O 1
ATOM 2715 N N . SER A 1 367 ? 14.309 0.864 -26.103 1.00 98.31 367 SER A N 1
ATOM 2716 C CA . SER A 1 367 ? 12.958 0.362 -25.843 1.00 98.31 367 SER A CA 1
ATOM 2717 C C . SER A 1 367 ? 12.214 1.241 -24.838 1.00 98.31 367 SER A C 1
ATOM 2719 O O . SER A 1 367 ? 11.061 1.582 -25.066 1.00 98.31 367 SER A O 1
ATOM 2721 N N . MET A 1 368 ? 12.860 1.667 -23.748 1.00 97.94 368 MET A N 1
ATOM 2722 C CA . MET A 1 368 ? 12.249 2.579 -22.773 1.00 97.94 368 MET A CA 1
ATOM 2723 C C . MET A 1 368 ? 11.916 3.945 -23.387 1.00 97.94 368 MET A C 1
ATOM 2725 O O . MET A 1 368 ? 10.879 4.520 -23.062 1.00 97.94 368 MET A O 1
ATOM 2729 N N . ALA A 1 369 ? 12.765 4.465 -24.277 1.00 97.62 369 ALA A N 1
ATOM 2730 C CA . ALA A 1 369 ? 12.534 5.707 -25.010 1.00 97.62 369 ALA A CA 1
ATOM 2731 C C . ALA A 1 369 ? 11.399 5.563 -26.039 1.00 97.62 369 ALA A C 1
ATOM 2733 O O . ALA A 1 369 ? 10.625 6.500 -26.203 1.00 97.62 369 ALA A O 1
ATOM 2734 N N . GLY A 1 370 ? 11.211 4.372 -26.609 1.00 96.31 370 GLY A N 1
ATOM 2735 C CA . GLY A 1 370 ? 10.250 4.112 -27.681 1.00 96.31 370 GLY A CA 1
ATOM 2736 C C . GLY A 1 370 ? 10.857 4.374 -29.056 1.00 96.31 370 GLY A C 1
ATOM 2737 O O . GLY A 1 370 ? 10.288 5.122 -29.834 1.00 96.31 370 GLY A O 1
ATOM 2738 N N . LEU A 1 371 ? 12.043 3.820 -29.330 1.00 96.81 371 LEU A N 1
ATOM 2739 C CA . LEU A 1 371 ? 12.720 3.941 -30.627 1.00 96.81 371 LEU A CA 1
ATOM 2740 C C . LEU A 1 371 ? 12.551 2.665 -31.475 1.00 96.81 371 LEU A C 1
ATOM 2742 O O . LEU A 1 371 ? 12.661 1.566 -30.918 1.00 96.81 371 LEU A O 1
ATOM 2746 N N . PRO A 1 372 ? 12.342 2.767 -32.802 1.00 94.50 372 PRO A N 1
ATOM 2747 C CA . PRO A 1 372 ? 12.332 1.602 -33.685 1.00 94.50 372 PRO A CA 1
ATOM 2748 C C . PRO A 1 372 ? 13.686 0.860 -33.677 1.00 94.50 372 PRO A C 1
ATOM 2750 O O . PRO A 1 372 ? 14.726 1.520 -33.594 1.00 94.50 372 PRO A O 1
ATOM 2753 N N . PRO A 1 373 ? 13.729 -0.485 -33.796 1.00 95.62 373 PRO A N 1
ATOM 2754 C CA . PRO A 1 373 ? 12.608 -1.427 -33.902 1.00 95.62 373 PRO A CA 1
ATOM 2755 C C . PRO A 1 373 ? 12.230 -2.108 -32.566 1.00 95.62 373 PRO A C 1
ATOM 2757 O O . PRO A 1 373 ? 11.993 -3.311 -32.519 1.00 95.62 373 PRO A O 1
ATOM 2760 N N . ME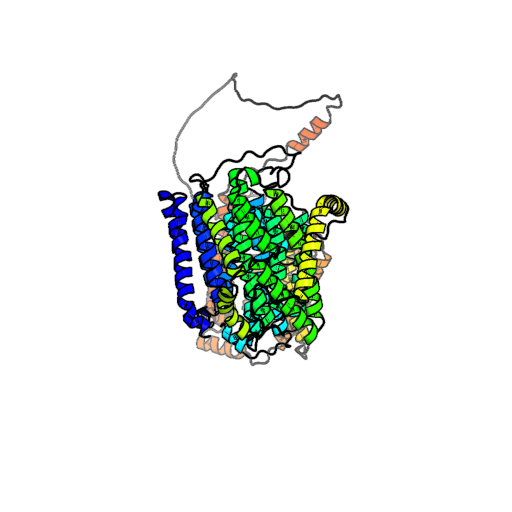T A 1 374 ? 12.249 -1.388 -31.441 1.00 97.50 374 MET A N 1
ATOM 2761 C CA . MET A 1 374 ? 12.028 -1.992 -30.117 1.00 97.50 374 MET A CA 1
ATOM 2762 C C . MET A 1 374 ? 10.541 -2.204 -29.798 1.00 97.50 374 MET A C 1
ATOM 2764 O O . MET A 1 374 ? 9.706 -1.402 -30.208 1.00 97.50 374 MET A O 1
ATOM 2768 N N . LEU A 1 375 ? 10.206 -3.183 -28.944 1.00 96.88 375 LEU A N 1
ATOM 2769 C CA . LEU A 1 375 ? 8.829 -3.390 -28.461 1.00 96.88 375 LEU A CA 1
ATOM 2770 C C . LEU A 1 375 ? 8.233 -2.127 -27.821 1.00 96.88 375 LEU A C 1
ATOM 2772 O O . LEU A 1 375 ? 7.054 -1.838 -27.982 1.00 96.88 375 LEU A O 1
ATOM 2776 N N . GLY A 1 376 ? 9.046 -1.336 -27.117 1.00 96.50 376 GLY A N 1
ATOM 2777 C CA . GLY A 1 376 ? 8.562 -0.085 -26.538 1.00 96.50 376 GLY A CA 1
ATOM 2778 C C . GLY A 1 376 ? 8.209 1.001 -27.562 1.00 96.50 376 GLY A C 1
ATOM 2779 O O . GLY A 1 376 ? 7.477 1.915 -27.201 1.00 96.50 376 GLY A O 1
ATOM 2780 N N . PHE A 1 377 ? 8.701 0.922 -28.806 1.00 97.06 377 PHE A N 1
ATOM 2781 C CA . PHE A 1 377 ? 8.200 1.755 -29.905 1.00 97.06 377 PHE A CA 1
ATOM 2782 C C . PHE A 1 377 ? 6.824 1.260 -30.341 1.00 97.06 377 PHE A C 1
ATOM 2784 O O . PHE A 1 377 ? 5.876 2.025 -30.243 1.00 97.06 377 PHE A O 1
ATOM 2791 N N . VAL A 1 378 ? 6.696 -0.031 -30.676 1.00 96.88 378 VAL A N 1
ATOM 2792 C CA . VAL A 1 378 ? 5.418 -0.651 -31.080 1.00 96.88 378 VAL A CA 1
ATOM 2793 C C . VAL A 1 378 ? 4.310 -0.358 -30.070 1.00 96.88 378 VAL A C 1
ATOM 2795 O O . VAL A 1 378 ? 3.232 0.094 -30.436 1.00 96.88 378 VAL A O 1
ATOM 2798 N N . ALA A 1 379 ? 4.589 -0.568 -28.783 1.00 96.56 379 ALA A N 1
ATOM 2799 C CA . ALA A 1 379 ? 3.611 -0.356 -27.729 1.00 96.56 379 ALA A CA 1
ATOM 2800 C C . ALA A 1 379 ? 3.193 1.115 -27.590 1.00 96.56 379 ALA A C 1
ATOM 2802 O O . ALA A 1 379 ? 2.015 1.400 -27.420 1.00 96.56 379 ALA A O 1
ATOM 2803 N N . LYS A 1 380 ? 4.138 2.063 -27.646 1.00 96.12 380 LYS A N 1
ATOM 2804 C CA . LYS A 1 380 ? 3.809 3.489 -27.504 1.00 96.12 380 LYS A CA 1
ATOM 2805 C C . LYS A 1 380 ? 3.137 4.056 -28.741 1.00 96.12 380 LYS A C 1
ATOM 2807 O O . LYS A 1 380 ? 2.237 4.867 -28.588 1.00 96.12 380 LYS A O 1
ATOM 2812 N N . GLU A 1 381 ? 3.558 3.626 -29.922 1.00 95.19 381 GLU A N 1
ATOM 2813 C CA . GLU A 1 381 ? 2.921 3.990 -31.183 1.00 95.19 381 GLU A CA 1
ATOM 2814 C C . GLU A 1 381 ? 1.467 3.504 -31.195 1.00 95.19 381 GLU A C 1
ATOM 2816 O O . GLU A 1 381 ? 0.563 4.298 -31.429 1.00 95.19 381 GLU A O 1
ATOM 2821 N N . ALA A 1 382 ? 1.233 2.246 -30.796 1.00 95.12 382 ALA A N 1
ATOM 2822 C CA . ALA A 1 382 ? -0.109 1.695 -30.632 1.00 95.12 382 ALA A CA 1
ATOM 2823 C C . ALA A 1 382 ? -0.946 2.482 -29.620 1.00 95.12 382 ALA A C 1
ATOM 2825 O O . ALA A 1 382 ? -2.099 2.802 -29.889 1.00 95.12 382 ALA A O 1
ATOM 2826 N N . VAL A 1 383 ? -0.365 2.852 -28.475 1.00 95.31 383 VAL A N 1
ATOM 2827 C CA . VAL A 1 383 ? -1.052 3.687 -27.483 1.00 95.31 383 VAL A CA 1
ATOM 2828 C C . VAL A 1 383 ? -1.413 5.055 -28.070 1.00 95.31 383 VAL A C 1
ATOM 2830 O O . VAL A 1 383 ? -2.531 5.513 -27.881 1.00 95.31 383 VAL A O 1
ATOM 2833 N N . LEU A 1 384 ? -0.504 5.718 -28.790 1.00 94.62 384 LEU A N 1
ATOM 2834 C CA . LEU A 1 384 ? -0.781 7.029 -29.383 1.00 94.62 384 LEU A CA 1
ATOM 2835 C C . LEU A 1 384 ? -1.855 6.956 -30.474 1.00 94.62 384 LEU A C 1
ATOM 2837 O O . LEU A 1 384 ? -2.728 7.817 -30.492 1.00 94.62 384 LEU A O 1
ATOM 2841 N N . SER A 1 385 ? -1.803 5.942 -31.342 1.00 94.12 385 SER A N 1
ATOM 2842 C CA . SER A 1 385 ? -2.778 5.737 -32.420 1.00 94.12 385 SER A CA 1
ATOM 2843 C C . SER A 1 385 ? -4.178 5.462 -31.858 1.00 94.12 385 SER A C 1
ATOM 2845 O O . SER A 1 385 ? -5.107 6.231 -32.084 1.00 94.12 385 SER A O 1
ATOM 2847 N N . THR A 1 386 ? -4.300 4.472 -30.971 1.00 92.06 386 THR A N 1
ATOM 2848 C CA . THR A 1 386 ? -5.589 4.100 -30.356 1.00 92.06 386 THR A CA 1
ATOM 2849 C C . THR A 1 386 ? -6.175 5.200 -29.465 1.00 92.06 386 THR A C 1
ATOM 2851 O O . THR A 1 386 ? -7.387 5.396 -29.432 1.00 92.06 386 THR A O 1
ATOM 2854 N N . MET A 1 387 ? -5.340 5.983 -28.767 1.00 91.25 387 MET A N 1
ATOM 2855 C CA . MET A 1 387 ? -5.817 7.130 -27.984 1.00 91.25 387 MET A CA 1
ATOM 2856 C C . MET A 1 387 ? -6.258 8.312 -28.852 1.00 91.25 387 MET A C 1
ATOM 2858 O O . MET A 1 387 ? -7.125 9.063 -28.409 1.00 91.25 387 MET A O 1
ATOM 2862 N N . LEU A 1 388 ? -5.665 8.513 -30.035 1.00 91.12 388 LEU A N 1
ATOM 2863 C CA . LEU A 1 388 ? -6.131 9.519 -30.996 1.00 91.12 388 LEU A CA 1
ATOM 2864 C C . LEU A 1 388 ? -7.526 9.149 -31.504 1.00 91.12 388 LEU A C 1
ATOM 2866 O O . LEU A 1 388 ? -8.438 9.965 -31.394 1.00 91.12 388 LEU A O 1
ATOM 2870 N N . ASP A 1 389 ? -7.707 7.899 -31.932 1.00 88.62 389 ASP A N 1
ATOM 2871 C CA . ASP A 1 389 ? -9.003 7.390 -32.391 1.00 88.62 389 ASP A CA 1
ATOM 2872 C C . ASP A 1 389 ? -10.074 7.504 -31.291 1.00 88.62 389 ASP A C 1
ATOM 2874 O O . ASP A 1 389 ? -11.187 7.982 -31.525 1.00 88.62 389 ASP A O 1
ATOM 2878 N N . ALA A 1 390 ? -9.722 7.146 -30.050 1.00 85.75 390 ALA A N 1
ATOM 2879 C CA . ALA A 1 390 ? -10.611 7.288 -28.898 1.00 85.75 390 ALA A CA 1
ATOM 2880 C C . ALA A 1 390 ? -10.937 8.760 -28.569 1.00 85.75 390 ALA A C 1
ATOM 2882 O O . ALA A 1 390 ? -12.059 9.077 -28.157 1.00 85.75 390 ALA A O 1
ATOM 2883 N N . ALA A 1 391 ? -9.974 9.673 -28.741 1.00 84.69 391 ALA A N 1
ATOM 2884 C CA . ALA A 1 391 ? -10.160 11.101 -28.488 1.00 84.69 391 ALA A CA 1
ATOM 2885 C C . ALA A 1 391 ? -11.085 11.771 -29.510 1.00 84.69 391 ALA A C 1
ATOM 2887 O O . ALA A 1 391 ? -11.862 12.65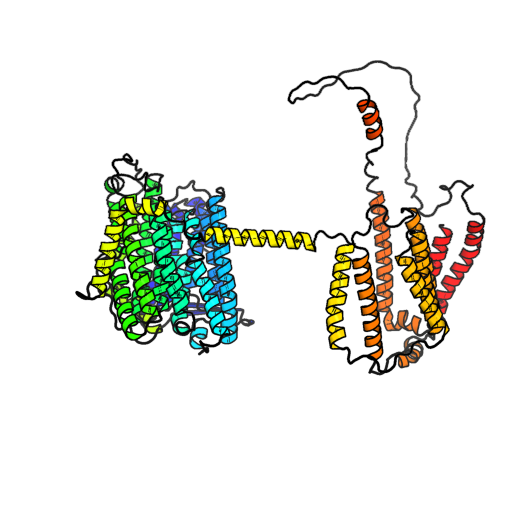4 -29.128 1.00 84.69 391 ALA A O 1
ATOM 2888 N N . ASP A 1 392 ? -11.041 11.320 -30.762 1.00 80.06 392 ASP A N 1
ATOM 2889 C CA . ASP A 1 392 ? -11.933 11.778 -31.826 1.00 80.06 392 ASP A CA 1
ATOM 2890 C C . ASP A 1 392 ? -13.362 11.231 -31.657 1.00 80.06 392 ASP A C 1
ATOM 2892 O O . ASP A 1 392 ? -14.330 11.921 -31.981 1.00 80.06 392 ASP A O 1
ATOM 2896 N N . ALA A 1 393 ? -13.518 10.029 -31.087 1.00 73.06 393 ALA A N 1
ATOM 2897 C CA . ALA A 1 393 ? -14.817 9.379 -30.912 1.00 73.06 393 ALA A CA 1
ATOM 2898 C C . ALA A 1 393 ? -15.601 9.800 -29.647 1.00 73.06 393 ALA A C 1
ATOM 2900 O O . ALA A 1 393 ? -16.825 9.928 -29.715 1.00 73.06 393 ALA A O 1
ATOM 2901 N N . ALA A 1 394 ? -14.946 9.977 -28.487 1.00 57.59 394 ALA A N 1
ATOM 2902 C CA . ALA A 1 394 ? -15.631 9.936 -27.179 1.00 57.59 394 ALA A CA 1
ATOM 2903 C C . ALA A 1 394 ? -15.300 11.066 -26.167 1.00 57.59 394 ALA A C 1
ATOM 2905 O O . ALA A 1 394 ? -15.815 11.059 -25.046 1.00 57.59 394 ALA A O 1
ATOM 2906 N N . GLY A 1 395 ? -14.514 12.092 -26.526 1.00 65.12 395 GLY A N 1
ATOM 2907 C CA . GLY A 1 395 ? -14.437 13.351 -25.759 1.00 65.12 395 GLY A CA 1
ATOM 2908 C C . GLY A 1 395 ? -13.248 13.556 -24.794 1.00 65.12 395 GLY A C 1
ATOM 2909 O O . GLY A 1 395 ? -12.216 12.891 -24.840 1.00 65.12 395 GLY A O 1
ATOM 2910 N N . GLY A 1 396 ? -13.365 14.584 -23.935 1.00 78.56 396 GLY A N 1
ATOM 2911 C CA . GLY A 1 396 ? -12.243 15.364 -23.372 1.00 78.56 396 GLY A CA 1
ATOM 2912 C C . GLY A 1 396 ? -11.196 14.654 -22.495 1.00 78.56 396 GLY A C 1
ATOM 2913 O O . GLY A 1 396 ? -10.045 15.091 -22.480 1.00 78.56 396 GLY A O 1
ATOM 2914 N N . TRP A 1 397 ? -11.523 13.568 -21.782 1.00 87.62 397 TRP A N 1
ATOM 2915 C CA . TRP A 1 397 ? -10.531 12.874 -20.936 1.00 87.62 397 TRP A CA 1
ATOM 2916 C C . TRP A 1 397 ? -9.465 12.133 -21.750 1.00 87.62 397 TRP A C 1
ATOM 2918 O O . TRP A 1 397 ? -8.315 12.075 -21.314 1.00 87.62 397 TRP A O 1
ATOM 2928 N N . ALA A 1 398 ? -9.808 11.635 -22.941 1.00 86.75 398 ALA A N 1
ATOM 2929 C CA . ALA A 1 398 ? -8.847 11.019 -23.854 1.00 86.75 398 ALA A CA 1
ATOM 2930 C C . ALA A 1 398 ? -7.806 12.041 -24.349 1.00 86.75 398 ALA A C 1
ATOM 2932 O O . ALA A 1 398 ? -6.615 11.740 -24.362 1.00 86.75 398 ALA A O 1
ATOM 2933 N N . TRP A 1 399 ? -8.208 13.295 -24.604 1.00 90.38 399 TRP A N 1
ATOM 2934 C CA . TRP A 1 399 ? -7.276 14.393 -24.910 1.00 90.38 399 TRP A CA 1
ATOM 2935 C C . TRP A 1 399 ? -6.328 14.713 -23.750 1.00 90.38 399 TRP A C 1
ATOM 2937 O O . TRP A 1 399 ? -5.130 14.914 -23.960 1.00 90.38 399 TRP A O 1
ATOM 2947 N N . VAL A 1 400 ? -6.837 14.730 -22.513 1.00 92.44 400 VAL A N 1
ATOM 2948 C CA . VAL A 1 400 ? -5.998 14.907 -21.313 1.00 92.44 400 VAL A CA 1
ATOM 2949 C C . VAL A 1 400 ? -4.999 13.757 -21.185 1.00 92.44 400 VAL A C 1
ATOM 2951 O O . VAL A 1 400 ? -3.823 13.982 -20.886 1.00 92.44 400 VAL A O 1
ATOM 2954 N N . ALA A 1 401 ? -5.452 12.531 -21.441 1.00 92.56 401 ALA A N 1
ATOM 2955 C CA . ALA A 1 401 ? -4.617 11.346 -21.398 1.00 92.56 401 ALA A CA 1
ATOM 2956 C C . ALA A 1 401 ? -3.515 11.393 -22.465 1.00 92.56 401 ALA A C 1
ATOM 2958 O O . ALA A 1 401 ? -2.346 11.192 -22.137 1.00 92.56 401 ALA A O 1
ATOM 2959 N N . LEU A 1 402 ? -3.863 11.732 -23.710 1.00 94.06 402 LEU A N 1
ATOM 2960 C CA . LEU A 1 402 ? -2.927 11.878 -24.823 1.00 94.06 402 LEU A CA 1
ATOM 2961 C C . LEU A 1 402 ? -1.885 12.963 -24.528 1.00 94.06 402 LEU A C 1
ATOM 2963 O O . LEU A 1 402 ? -0.685 12.720 -24.642 1.00 94.06 402 LEU A O 1
ATOM 2967 N N . ALA A 1 403 ? -2.313 14.138 -24.057 1.00 94.62 403 ALA A N 1
ATOM 2968 C CA . ALA A 1 403 ? -1.401 15.211 -23.667 1.00 94.62 403 ALA A CA 1
ATOM 2969 C C . ALA A 1 403 ? -0.435 14.764 -22.552 1.00 94.62 403 ALA A C 1
ATOM 2971 O O . ALA A 1 403 ? 0.775 14.999 -22.635 1.00 94.62 403 ALA A O 1
ATOM 2972 N N . GLY A 1 404 ? -0.948 14.070 -21.530 1.00 95.31 404 GLY A N 1
ATOM 2973 C CA . GLY A 1 404 ? -0.138 13.478 -20.463 1.00 95.31 404 GLY A CA 1
ATOM 2974 C C . GLY A 1 404 ? 0.870 12.448 -20.983 1.00 95.31 404 GLY A C 1
ATOM 2975 O O . GLY A 1 404 ? 2.048 12.495 -20.608 1.00 95.31 404 GLY A O 1
ATOM 2976 N N . ALA A 1 405 ? 0.434 11.567 -21.887 1.00 96.19 405 ALA A N 1
ATOM 2977 C CA . ALA A 1 405 ? 1.258 10.544 -22.520 1.00 96.19 405 ALA A CA 1
ATOM 2978 C C . ALA A 1 405 ? 2.390 11.155 -23.358 1.00 96.19 405 ALA A C 1
ATOM 2980 O O . ALA A 1 405 ? 3.544 10.741 -23.216 1.00 96.19 405 ALA A O 1
ATOM 2981 N N . VAL A 1 406 ? 2.102 12.186 -24.158 1.00 97.31 406 VAL A N 1
ATOM 2982 C CA . VAL A 1 406 ? 3.088 12.902 -24.985 1.00 97.31 406 VAL A CA 1
ATOM 2983 C C . VAL A 1 406 ? 4.121 13.616 -24.115 1.00 97.31 406 VAL A C 1
ATOM 2985 O O . VAL A 1 406 ? 5.322 13.366 -24.246 1.00 97.31 406 VAL A O 1
ATOM 2988 N N . VAL A 1 407 ? 3.685 14.453 -23.166 1.00 97.69 407 VAL A N 1
ATOM 2989 C CA . VAL A 1 407 ? 4.601 15.215 -22.296 1.00 97.69 407 VAL A CA 1
ATOM 2990 C C . VAL A 1 407 ? 5.448 14.280 -21.427 1.00 97.69 407 VAL A C 1
ATOM 2992 O O . VAL A 1 407 ? 6.663 14.461 -21.300 1.00 97.69 407 VAL A O 1
ATOM 2995 N N . GLY A 1 408 ? 4.840 13.244 -20.845 1.00 97.31 408 GLY A N 1
ATOM 2996 C CA . GLY A 1 408 ? 5.568 12.243 -20.068 1.00 97.31 408 GLY A CA 1
ATOM 2997 C C . GLY A 1 408 ? 6.535 11.409 -20.918 1.00 97.31 408 GLY A C 1
ATOM 2998 O O . GLY A 1 408 ? 7.623 11.053 -20.447 1.00 97.31 408 GLY A O 1
ATOM 2999 N N . SER A 1 409 ? 6.204 11.144 -22.183 1.00 98.06 409 SER A N 1
ATOM 3000 C CA . SER A 1 409 ? 7.090 10.432 -23.109 1.00 98.06 409 SER A CA 1
ATOM 3001 C C . SER A 1 409 ? 8.285 11.282 -23.550 1.00 98.06 409 SER A C 1
ATOM 3003 O O . SER A 1 409 ? 9.395 10.752 -23.603 1.00 98.06 409 SER A O 1
ATOM 3005 N N . ILE A 1 410 ? 8.125 12.601 -23.732 1.00 98.50 410 ILE A N 1
ATOM 3006 C CA . ILE A 1 410 ? 9.245 13.540 -23.965 1.00 98.50 410 ILE A CA 1
ATOM 3007 C C . ILE A 1 410 ? 10.255 13.454 -22.815 1.00 98.50 410 ILE A C 1
ATOM 3009 O O . ILE A 1 410 ? 11.459 13.272 -23.028 1.00 98.50 410 ILE A O 1
ATOM 3013 N N . LEU A 1 411 ? 9.761 13.521 -21.573 1.00 97.81 411 LEU A N 1
ATOM 3014 C CA . LEU A 1 411 ? 10.596 13.373 -20.378 1.00 97.81 411 LEU A CA 1
ATOM 3015 C C . LEU A 1 411 ? 11.262 11.994 -20.329 1.00 97.81 411 LEU A C 1
ATOM 3017 O O . LEU A 1 411 ? 12.421 11.889 -19.924 1.00 97.81 411 LEU A O 1
ATOM 3021 N N . THR A 1 412 ? 10.555 10.952 -20.776 1.00 98.19 412 THR A N 1
ATOM 3022 C CA . THR A 1 412 ? 11.073 9.583 -20.863 1.00 98.19 412 THR A CA 1
ATOM 3023 C C . THR A 1 412 ? 12.249 9.455 -21.809 1.00 98.19 412 THR A C 1
ATOM 3025 O O . THR A 1 412 ? 13.276 8.895 -21.420 1.00 98.19 412 THR A O 1
ATOM 3028 N N . VAL A 1 413 ? 12.158 10.021 -23.009 1.00 98.44 413 VAL A N 1
ATOM 3029 C CA . VAL A 1 413 ? 13.285 10.071 -23.946 1.00 98.44 413 VAL A CA 1
ATOM 3030 C C . VAL A 1 413 ? 14.458 10.832 -23.320 1.00 98.44 413 VAL A C 1
ATOM 3032 O O . VAL A 1 413 ? 15.582 10.325 -23.303 1.00 98.44 413 VAL A O 1
ATOM 3035 N N . ALA A 1 414 ? 14.199 11.994 -22.711 1.00 98.06 414 ALA A N 1
ATOM 3036 C CA . ALA A 1 414 ? 15.236 12.822 -22.100 1.00 98.06 414 ALA A CA 1
ATOM 3037 C C . ALA A 1 414 ? 15.997 12.096 -20.972 1.00 98.06 414 ALA A C 1
ATOM 3039 O O . ALA A 1 414 ? 17.233 12.107 -20.949 1.00 98.06 414 ALA A O 1
ATOM 3040 N N . TYR A 1 415 ? 15.294 11.433 -20.040 1.00 97.56 415 TYR A N 1
ATOM 3041 C CA . TYR A 1 415 ? 15.967 10.701 -18.960 1.00 97.56 415 TYR A CA 1
ATOM 3042 C C . TYR A 1 415 ? 16.581 9.374 -19.429 1.00 97.56 415 TYR A C 1
ATOM 3044 O O . TYR A 1 415 ? 17.565 8.936 -18.833 1.00 97.56 415 TYR A O 1
ATOM 3052 N N . SER A 1 416 ? 16.069 8.754 -20.499 1.00 98.19 416 SER A N 1
ATOM 3053 C CA . SER A 1 416 ? 16.682 7.563 -21.114 1.00 98.19 416 SER A CA 1
ATOM 3054 C C . SER A 1 416 ? 18.027 7.911 -21.756 1.00 98.19 416 SER A C 1
ATOM 3056 O O . SER A 1 416 ? 19.032 7.255 -21.486 1.00 98.19 416 SER A O 1
ATOM 3058 N N . ALA A 1 417 ? 18.083 9.010 -22.516 1.00 97.88 417 ALA A N 1
ATOM 3059 C CA . ALA A 1 417 ? 19.328 9.537 -23.070 1.00 97.88 417 ALA A CA 1
ATOM 3060 C C . ALA A 1 417 ? 20.315 9.938 -21.959 1.00 97.88 417 ALA A C 1
ATOM 3062 O O . ALA A 1 417 ? 21.500 9.596 -22.012 1.00 97.88 417 ALA A O 1
ATOM 3063 N N . ARG A 1 418 ? 19.818 10.586 -20.893 1.00 96.44 418 ARG A N 1
ATOM 3064 C CA . ARG A 1 418 ? 20.616 10.918 -19.702 1.00 96.44 418 ARG A CA 1
ATOM 3065 C C . ARG A 1 418 ? 21.185 9.678 -19.015 1.00 96.44 418 ARG A C 1
ATOM 3067 O O . ARG A 1 418 ? 22.327 9.738 -18.573 1.00 96.44 418 ARG A O 1
ATOM 3074 N N . PHE A 1 419 ? 20.426 8.588 -18.919 1.00 97.94 419 PHE A N 1
ATOM 3075 C CA . PHE A 1 419 ? 20.898 7.327 -18.350 1.00 97.94 419 PHE A CA 1
ATOM 3076 C C . PHE A 1 419 ? 22.069 6.760 -19.158 1.00 97.94 419 PHE A C 1
ATOM 3078 O O . PHE A 1 419 ? 23.133 6.515 -18.593 1.00 97.94 419 PHE A O 1
ATOM 3085 N N . VAL A 1 420 ? 21.910 6.622 -20.481 1.00 97.81 420 VAL A N 1
ATOM 3086 C CA . VAL A 1 420 ? 22.952 6.064 -21.363 1.00 97.81 420 VAL A CA 1
ATOM 3087 C C . VAL A 1 420 ? 24.218 6.922 -21.325 1.00 97.81 420 VAL A C 1
ATOM 3089 O O . VAL A 1 420 ? 25.314 6.406 -21.107 1.00 97.81 420 VAL A O 1
ATOM 3092 N N . TRP A 1 421 ? 24.075 8.244 -21.463 1.00 96.44 421 TRP A N 1
ATOM 3093 C CA . TRP A 1 421 ? 25.199 9.176 -21.359 1.00 96.44 421 TRP A CA 1
ATOM 3094 C C . TRP A 1 421 ? 25.845 9.148 -19.967 1.00 96.44 421 TRP A C 1
ATOM 3096 O O . TRP A 1 421 ? 27.067 9.113 -19.838 1.00 96.44 421 TRP A O 1
ATOM 3106 N N . GLY A 1 422 ? 25.025 9.145 -18.916 1.00 94.75 422 GLY A N 1
ATOM 3107 C CA . GLY A 1 422 ? 25.467 9.162 -17.528 1.00 94.75 422 GLY A CA 1
ATOM 3108 C C . GLY A 1 422 ? 26.262 7.917 -17.149 1.00 94.75 422 GLY A C 1
ATOM 3109 O O . GLY A 1 422 ? 27.281 8.051 -16.479 1.00 94.75 422 GLY A O 1
ATOM 3110 N N . ALA A 1 423 ? 25.833 6.744 -17.612 1.00 96.19 423 ALA A N 1
ATOM 3111 C CA . ALA A 1 423 ? 26.463 5.467 -17.302 1.00 96.19 423 ALA A CA 1
ATOM 3112 C C . ALA A 1 423 ? 27.691 5.159 -18.175 1.00 96.19 423 ALA A C 1
ATOM 3114 O O . ALA A 1 423 ? 28.679 4.642 -17.661 1.00 96.19 423 ALA A O 1
ATOM 3115 N N . PHE A 1 424 ? 27.650 5.459 -19.481 1.00 96.88 424 PHE A N 1
ATOM 3116 C CA . PHE A 1 424 ? 28.613 4.888 -20.434 1.00 96.88 424 PHE A CA 1
ATOM 3117 C C . PHE A 1 424 ? 29.506 5.896 -21.164 1.00 96.88 424 PHE A C 1
ATOM 3119 O O . PHE A 1 424 ? 30.530 5.478 -21.712 1.00 96.88 424 PHE A O 1
ATOM 3126 N N . ALA A 1 425 ? 29.172 7.191 -21.182 1.00 94.44 425 ALA A N 1
ATOM 3127 C CA . ALA A 1 425 ? 29.967 8.179 -21.913 1.00 94.44 425 ALA A CA 1
ATOM 3128 C C . ALA A 1 425 ? 31.349 8.409 -21.277 1.00 94.44 425 ALA A C 1
ATOM 3130 O O . ALA A 1 425 ? 31.536 8.281 -20.066 1.00 94.44 425 ALA A O 1
ATOM 3131 N N . THR A 1 426 ? 32.321 8.805 -22.097 1.00 92.62 426 THR A N 1
ATOM 3132 C CA . THR A 1 426 ? 33.613 9.309 -21.616 1.00 92.62 426 THR A CA 1
ATOM 3133 C C . THR A 1 426 ? 33.473 10.790 -21.285 1.00 92.62 426 THR A C 1
ATOM 3135 O O . THR A 1 426 ? 33.140 11.587 -22.162 1.00 92.62 426 THR A O 1
ATOM 3138 N N . LYS A 1 427 ? 33.714 11.160 -20.026 1.00 89.88 427 LYS A N 1
ATOM 3139 C CA . LYS A 1 427 ? 33.611 12.537 -19.531 1.00 89.88 427 LYS A CA 1
ATOM 3140 C C . LYS A 1 427 ? 35.022 13.068 -19.269 1.00 89.88 427 LYS A C 1
ATOM 3142 O O . LYS A 1 427 ? 35.685 12.531 -18.383 1.00 89.88 427 LYS A O 1
ATOM 3147 N N . PRO A 1 428 ? 35.486 14.093 -20.012 1.00 76.81 428 PRO A N 1
ATOM 3148 C CA . PRO A 1 428 ? 36.856 14.601 -19.893 1.00 76.81 428 PRO A CA 1
ATOM 3149 C C . PRO A 1 428 ? 37.220 15.055 -18.473 1.00 76.81 428 PRO A C 1
ATOM 3151 O O . PRO A 1 428 ? 38.339 14.846 -18.025 1.00 76.81 428 PRO A O 1
ATOM 3154 N N . GLU A 1 429 ? 36.253 15.628 -17.756 1.00 76.12 429 GLU A N 1
ATOM 3155 C CA . GLU A 1 429 ? 36.451 16.250 -16.441 1.00 76.12 429 GLU A CA 1
ATOM 3156 C C . GLU A 1 429 ? 36.525 15.249 -15.270 1.00 76.12 429 GLU A C 1
ATOM 3158 O O . GLU A 1 429 ? 36.989 15.615 -14.196 1.00 76.12 429 GLU A O 1
ATOM 3163 N N . ALA A 1 430 ? 36.080 13.997 -15.445 1.00 74.25 430 ALA A N 1
ATOM 3164 C CA . ALA A 1 430 ? 35.870 13.048 -14.338 1.00 74.25 430 ALA A CA 1
ATOM 3165 C C . ALA A 1 430 ? 36.966 11.967 -14.190 1.00 74.25 430 ALA A C 1
ATOM 3167 O O . ALA A 1 430 ? 36.861 11.104 -13.320 1.00 74.25 430 ALA A O 1
ATOM 3168 N N . GLY A 1 431 ? 38.013 11.979 -15.027 1.00 77.56 431 GLY A N 1
ATOM 3169 C CA . GLY A 1 431 ? 38.972 10.865 -15.116 1.00 77.56 431 GLY A CA 1
ATOM 3170 C C . GLY A 1 431 ? 38.320 9.566 -15.623 1.00 77.56 431 GLY A C 1
ATOM 3171 O O . GLY A 1 431 ? 37.117 9.519 -15.866 1.00 77.56 431 GLY A O 1
ATOM 3172 N N . ALA A 1 432 ? 39.096 8.502 -15.852 1.00 82.81 432 ALA A N 1
ATOM 3173 C CA . ALA A 1 432 ? 38.539 7.197 -16.229 1.00 82.81 432 ALA A CA 1
ATOM 3174 C C . ALA A 1 432 ? 38.166 6.392 -14.975 1.00 82.81 432 ALA A C 1
ATOM 3176 O O . ALA A 1 432 ? 39.007 6.187 -14.098 1.00 82.81 432 ALA A O 1
ATOM 3177 N N . THR A 1 433 ? 36.930 5.892 -14.899 1.00 89.69 433 THR A N 1
ATOM 3178 C CA . THR A 1 433 ? 36.509 5.030 -13.787 1.00 89.69 433 THR A CA 1
ATOM 3179 C C . THR A 1 433 ? 37.221 3.681 -13.880 1.00 89.69 433 THR A C 1
ATOM 3181 O O . THR A 1 433 ? 37.266 3.073 -14.953 1.00 89.69 433 THR A O 1
ATOM 3184 N N . ARG A 1 434 ? 37.767 3.193 -12.761 1.00 89.12 434 ARG A N 1
ATOM 3185 C CA . ARG A 1 434 ? 38.326 1.836 -12.678 1.00 89.12 434 ARG A CA 1
ATOM 3186 C C . ARG A 1 434 ? 37.186 0.815 -12.679 1.00 89.12 434 ARG A C 1
ATOM 3188 O O . ARG A 1 434 ? 36.240 0.963 -11.914 1.00 89.12 434 ARG A O 1
ATOM 3195 N N . VAL A 1 435 ? 37.287 -0.207 -13.528 1.00 90.19 435 VAL A N 1
ATOM 3196 C CA . VAL A 1 435 ? 36.264 -1.250 -13.690 1.00 90.19 435 VAL A CA 1
ATOM 3197 C C . VAL A 1 435 ? 36.887 -2.617 -13.412 1.00 90.19 435 VAL A C 1
ATOM 3199 O O . VAL A 1 435 ? 37.773 -3.061 -14.144 1.00 90.19 435 VAL A O 1
ATOM 3202 N N . HIS A 1 436 ? 36.416 -3.301 -12.373 1.00 91.25 436 HIS A N 1
ATOM 3203 C CA . HIS A 1 436 ? 36.666 -4.725 -12.176 1.00 91.25 436 HIS A CA 1
ATOM 3204 C C . HIS A 1 436 ? 35.709 -5.541 -13.057 1.00 91.25 436 HIS A C 1
ATOM 3206 O O . HIS A 1 436 ? 34.549 -5.180 -13.224 1.00 91.25 436 HIS A O 1
ATOM 3212 N N . ARG A 1 437 ? 36.180 -6.638 -13.659 1.00 83.75 437 ARG A N 1
ATOM 3213 C CA . ARG A 1 437 ? 35.352 -7.454 -14.557 1.00 83.75 437 ARG A CA 1
ATOM 3214 C C . ARG A 1 437 ? 34.678 -8.587 -13.788 1.00 83.75 437 ARG A C 1
ATOM 3216 O O . ARG A 1 437 ? 35.321 -9.588 -13.491 1.00 83.75 437 ARG A O 1
ATOM 3223 N N . SER A 1 438 ? 33.375 -8.453 -13.550 1.00 87.06 438 SER A N 1
ATOM 3224 C CA . SER A 1 438 ? 32.522 -9.567 -13.122 1.00 87.06 438 SER A CA 1
ATOM 3225 C C . SER A 1 438 ? 32.440 -10.687 -14.167 1.00 87.06 438 SER A C 1
ATOM 3227 O O . SER A 1 438 ? 32.701 -10.488 -15.360 1.00 87.06 438 SER A O 1
ATOM 3229 N N . SER A 1 439 ? 32.038 -11.877 -13.703 1.00 91.44 439 SER A N 1
ATOM 3230 C CA . SER A 1 439 ? 31.772 -13.044 -14.551 1.00 91.44 439 SER A CA 1
ATOM 3231 C C . SER A 1 439 ? 30.841 -12.681 -15.717 1.00 91.44 439 SER A C 1
ATOM 3233 O O . SER A 1 439 ? 29.787 -12.095 -15.469 1.00 91.44 439 SER A O 1
ATOM 3235 N N . PRO A 1 440 ? 31.145 -13.068 -16.972 1.00 91.81 440 PRO A N 1
ATOM 3236 C CA . PRO A 1 440 ? 30.262 -12.822 -18.116 1.00 91.81 440 PRO A CA 1
ATOM 3237 C C . PRO A 1 440 ? 28.834 -13.356 -17.928 1.00 91.81 440 PRO A C 1
ATOM 3239 O O . PRO A 1 440 ? 27.892 -12.790 -18.478 1.00 91.81 440 PRO A O 1
ATOM 3242 N N . ALA A 1 441 ? 28.660 -14.400 -17.110 1.00 94.56 441 ALA A N 1
ATOM 3243 C CA . ALA A 1 441 ? 27.363 -15.011 -16.831 1.00 94.56 441 ALA A CA 1
ATOM 3244 C C . ALA A 1 441 ? 26.360 -14.054 -16.157 1.00 94.56 441 ALA A C 1
ATOM 3246 O O . ALA A 1 441 ? 25.156 -14.188 -16.370 1.00 94.56 441 ALA A O 1
ATOM 3247 N N . ILE A 1 442 ? 26.832 -13.029 -15.429 1.00 95.94 442 ILE A N 1
ATOM 3248 C CA . ILE A 1 442 ? 25.958 -12.014 -14.813 1.00 95.94 442 ILE A CA 1
ATOM 3249 C C . ILE A 1 442 ? 25.129 -11.243 -15.859 1.00 95.94 442 ILE A C 1
ATOM 3251 O O . ILE A 1 442 ? 24.072 -10.697 -15.547 1.00 95.94 442 ILE A O 1
ATOM 3255 N N . LEU A 1 443 ? 25.587 -11.218 -17.117 1.00 96.56 443 LEU A N 1
ATOM 3256 C CA . LEU A 1 443 ? 24.933 -10.517 -18.219 1.00 96.56 443 LEU A CA 1
ATOM 3257 C C . LEU A 1 443 ? 23.826 -11.343 -18.896 1.00 96.56 443 LEU A C 1
ATOM 3259 O O . LEU A 1 443 ? 23.039 -10.778 -19.651 1.00 96.56 443 LEU A O 1
ATOM 3263 N N . VAL A 1 444 ? 23.723 -12.651 -18.628 1.00 97.00 444 VAL A N 1
ATOM 3264 C CA . VAL A 1 444 ? 22.767 -13.543 -19.313 1.00 97.00 444 VAL A CA 1
ATOM 3265 C C . VAL A 1 444 ? 21.327 -13.064 -19.125 1.00 97.00 444 VAL A C 1
ATOM 3267 O O . VAL A 1 444 ? 20.620 -12.844 -20.103 1.00 97.00 444 VAL A O 1
ATOM 3270 N N . ALA A 1 445 ? 20.908 -12.821 -17.881 1.00 97.44 445 ALA A N 1
ATOM 3271 C CA . ALA A 1 445 ? 19.557 -12.355 -17.572 1.00 97.44 445 ALA A CA 1
ATOM 3272 C C . ALA A 1 445 ? 19.189 -11.016 -18.256 1.00 97.44 445 ALA A C 1
ATOM 3274 O O . ALA A 1 445 ? 18.187 -10.979 -18.976 1.00 97.44 445 ALA A O 1
ATOM 3275 N N . PRO A 1 446 ? 19.962 -9.918 -18.102 1.00 98.06 446 PRO A N 1
ATOM 3276 C CA . PRO A 1 446 ? 19.646 -8.661 -18.782 1.00 98.06 446 PRO A CA 1
ATOM 3277 C C . PRO A 1 446 ? 19.729 -8.754 -20.313 1.00 98.06 446 PRO A C 1
ATOM 3279 O O . PRO A 1 446 ? 18.940 -8.090 -20.988 1.00 98.06 446 PRO A O 1
ATOM 3282 N N . ALA A 1 447 ? 20.634 -9.571 -20.867 1.00 98.06 447 ALA A N 1
ATOM 3283 C CA . ALA A 1 447 ? 20.748 -9.772 -22.311 1.00 98.06 447 ALA A CA 1
ATOM 3284 C C . ALA A 1 447 ? 19.532 -10.508 -22.890 1.00 98.06 447 ALA A C 1
ATOM 3286 O O . ALA A 1 447 ? 18.986 -10.051 -23.890 1.00 98.06 447 ALA A O 1
ATOM 3287 N N . LEU A 1 448 ? 19.060 -11.583 -22.246 1.00 98.19 448 LEU A N 1
ATOM 3288 C CA . LEU A 1 448 ? 17.864 -12.316 -22.682 1.00 98.19 448 LEU A CA 1
ATOM 3289 C C . LEU A 1 448 ? 16.626 -11.412 -22.725 1.00 98.19 448 LEU A C 1
ATOM 3291 O O . LEU A 1 448 ? 15.879 -11.437 -23.698 1.00 98.19 448 LEU A O 1
ATOM 3295 N N . LEU A 1 449 ? 16.445 -10.560 -21.714 1.00 98.00 449 LEU A N 1
ATOM 3296 C CA . LEU A 1 449 ? 15.341 -9.596 -21.663 1.00 98.00 449 LEU A CA 1
ATOM 3297 C C . LEU A 1 449 ? 15.454 -8.502 -22.739 1.00 98.00 449 LEU A C 1
ATOM 3299 O O . LEU A 1 449 ? 14.448 -8.117 -23.334 1.00 98.00 449 LEU A O 1
ATOM 3303 N N . ALA A 1 450 ? 16.670 -8.023 -23.027 1.00 98.06 450 ALA A N 1
ATOM 3304 C CA . ALA A 1 450 ? 16.901 -7.051 -24.097 1.00 98.06 450 ALA A CA 1
ATOM 3305 C C . ALA A 1 450 ? 16.634 -7.655 -25.484 1.00 98.06 450 ALA A C 1
ATOM 3307 O O . ALA A 1 450 ? 15.985 -7.024 -26.316 1.00 98.06 450 ALA A O 1
ATOM 3308 N N . VAL A 1 451 ? 17.095 -8.889 -25.714 1.00 97.94 451 VAL A N 1
ATOM 3309 C CA . VAL A 1 451 ? 16.837 -9.638 -26.951 1.00 97.94 451 VAL A CA 1
ATOM 3310 C C . VAL A 1 451 ? 15.346 -9.907 -27.108 1.00 97.94 451 VAL A C 1
ATOM 3312 O O . VAL A 1 451 ? 14.815 -9.677 -28.187 1.00 97.94 451 VAL A O 1
ATOM 3315 N N . PHE A 1 452 ? 14.648 -10.304 -26.040 1.00 97.19 452 PHE A N 1
ATOM 3316 C CA . PHE A 1 452 ? 13.195 -10.472 -26.063 1.00 97.19 452 PHE A CA 1
ATOM 3317 C C . PHE A 1 452 ? 12.482 -9.190 -26.516 1.00 97.19 452 PHE A C 1
ATOM 3319 O O . PHE A 1 452 ? 11.656 -9.248 -27.424 1.00 97.19 452 PHE A O 1
ATOM 3326 N N . GLY A 1 453 ? 12.842 -8.029 -25.953 1.00 96.31 453 GLY A N 1
ATOM 3327 C CA . GLY A 1 453 ? 12.261 -6.738 -26.344 1.00 96.31 453 GLY A CA 1
ATOM 3328 C C . GLY A 1 453 ? 12.576 -6.309 -27.784 1.00 96.31 453 GLY A C 1
ATOM 3329 O O . GLY A 1 453 ? 11.764 -5.632 -28.411 1.00 96.31 453 GLY A O 1
ATOM 3330 N N . LEU A 1 454 ? 13.727 -6.710 -28.332 1.00 97.38 454 LEU A N 1
ATOM 3331 C CA . LEU A 1 454 ? 14.073 -6.482 -29.738 1.00 97.38 454 LEU A CA 1
ATOM 3332 C C . LEU A 1 454 ? 13.294 -7.424 -30.669 1.00 97.38 454 LEU A C 1
ATOM 3334 O O . LEU A 1 454 ? 12.686 -6.966 -31.630 1.00 97.38 454 LEU A O 1
ATOM 3338 N N . VAL A 1 455 ? 13.277 -8.728 -30.379 1.00 97.06 455 VAL A N 1
ATOM 3339 C CA . VAL A 1 455 ? 12.601 -9.744 -31.206 1.00 97.06 455 VAL A CA 1
ATOM 3340 C C . VAL A 1 455 ? 11.100 -9.474 -31.281 1.00 97.06 455 VAL A C 1
ATOM 3342 O O . VAL A 1 455 ? 10.533 -9.468 -32.368 1.00 97.06 455 VAL A O 1
ATOM 3345 N N . THR A 1 456 ? 10.466 -9.187 -30.143 1.00 95.38 456 THR A N 1
ATOM 3346 C CA . THR A 1 456 ? 9.035 -8.840 -30.091 1.00 95.38 456 THR A CA 1
ATOM 3347 C C . THR A 1 456 ? 8.730 -7.447 -30.641 1.00 95.38 456 THR A C 1
ATOM 3349 O O . THR A 1 456 ? 7.592 -7.185 -31.003 1.00 95.38 456 THR A O 1
ATOM 3352 N N . GLY A 1 457 ? 9.723 -6.560 -30.753 1.00 94.62 457 GLY A N 1
ATOM 3353 C CA . GLY A 1 457 ? 9.577 -5.287 -31.461 1.00 94.62 457 GLY A CA 1
ATOM 3354 C C . GLY A 1 457 ? 9.614 -5.437 -32.981 1.00 94.62 457 GLY A C 1
ATOM 3355 O O . GLY A 1 457 ? 8.844 -4.788 -33.680 1.00 94.62 457 GLY A O 1
ATOM 3356 N N . VAL A 1 458 ? 10.469 -6.328 -33.493 1.00 96.00 458 VAL A N 1
ATOM 3357 C CA . VAL A 1 458 ? 10.559 -6.638 -34.930 1.00 96.00 458 VAL A CA 1
ATOM 3358 C C . VAL A 1 458 ? 9.383 -7.498 -35.396 1.00 96.00 458 VAL A C 1
ATOM 3360 O O . VAL A 1 458 ? 8.863 -7.281 -36.487 1.00 96.00 458 VAL A O 1
ATOM 3363 N N . ALA A 1 459 ? 8.951 -8.457 -34.574 1.00 94.56 459 ALA A N 1
ATOM 3364 C CA . ALA A 1 459 ? 7.850 -9.373 -34.867 1.00 94.56 459 ALA A CA 1
ATOM 3365 C C . ALA A 1 459 ? 6.730 -9.264 -33.808 1.00 94.56 459 ALA A C 1
ATOM 3367 O O . ALA A 1 459 ? 6.520 -10.201 -33.030 1.00 94.56 459 ALA A O 1
ATOM 3368 N N . PRO A 1 460 ? 5.998 -8.135 -33.758 1.00 93.25 460 PRO A N 1
ATOM 3369 C CA . PRO A 1 460 ? 4.984 -7.879 -32.732 1.00 93.25 460 PRO A CA 1
ATOM 3370 C C . PRO A 1 460 ? 3.785 -8.830 -32.775 1.00 93.25 460 PRO A C 1
ATOM 3372 O O . PRO A 1 460 ? 3.221 -9.134 -31.724 1.00 93.25 460 PRO A O 1
ATOM 3375 N N . ALA A 1 461 ? 3.482 -9.414 -33.937 1.00 90.94 461 ALA A N 1
ATOM 3376 C CA . ALA A 1 461 ? 2.470 -10.461 -34.084 1.00 90.94 461 ALA A CA 1
ATOM 3377 C C . ALA A 1 461 ? 2.724 -11.691 -33.183 1.00 90.94 461 ALA A C 1
ATOM 3379 O O . ALA A 1 461 ? 1.785 -12.382 -32.788 1.00 90.94 461 ALA A O 1
ATOM 3380 N N . LEU A 1 462 ? 3.987 -11.964 -32.810 1.00 90.81 462 LEU A N 1
ATOM 3381 C CA . LEU A 1 462 ? 4.316 -13.032 -31.857 1.00 90.81 462 LEU A CA 1
ATOM 3382 C C . LEU A 1 462 ? 3.754 -12.756 -30.462 1.00 90.81 462 LEU A C 1
ATOM 3384 O O . LEU A 1 462 ? 3.475 -13.702 -29.728 1.00 90.81 462 LEU A O 1
ATOM 3388 N N . LEU A 1 463 ? 3.639 -11.481 -30.090 1.00 92.69 463 LEU A N 1
ATOM 3389 C CA . LEU A 1 463 ? 3.137 -11.054 -28.793 1.00 92.69 463 LEU A CA 1
ATOM 3390 C C . LEU A 1 463 ? 1.628 -10.809 -28.834 1.00 92.69 463 LEU A C 1
ATOM 3392 O O . LEU A 1 463 ? 0.941 -11.253 -27.921 1.00 92.69 463 LEU A O 1
ATOM 3396 N N . GLU A 1 464 ? 1.127 -10.164 -29.892 1.00 93.31 464 GLU A N 1
ATOM 3397 C CA . GLU A 1 464 ? -0.278 -9.761 -30.058 1.00 93.31 464 GLU A CA 1
ATOM 3398 C C . GLU A 1 464 ? -1.260 -10.874 -29.701 1.00 93.31 464 GLU A C 1
ATOM 3400 O O . GLU A 1 464 ? -2.109 -10.678 -28.835 1.00 93.31 464 GLU A O 1
ATOM 3405 N N . ARG A 1 465 ? -1.050 -12.076 -30.256 1.00 90.81 465 ARG A N 1
ATOM 3406 C CA . ARG A 1 465 ? -1.922 -13.237 -30.034 1.00 90.81 465 ARG A CA 1
ATOM 3407 C C . ARG A 1 465 ? -2.174 -13.553 -28.558 1.00 90.81 465 ARG A C 1
ATOM 3409 O O . ARG A 1 465 ? -3.225 -14.072 -28.224 1.00 90.81 465 ARG A O 1
ATOM 3416 N N . TYR A 1 466 ? -1.206 -13.278 -27.681 1.00 92.69 466 TYR A N 1
ATOM 3417 C CA . TYR A 1 466 ? -1.306 -13.554 -26.246 1.00 92.69 466 TYR A CA 1
ATOM 3418 C C . TYR A 1 466 ? -1.942 -12.414 -25.452 1.00 92.69 466 TYR A C 1
ATOM 3420 O O . TYR A 1 466 ? -2.291 -12.605 -24.290 1.00 92.69 466 TYR A O 1
ATOM 3428 N N . LEU A 1 467 ? -2.052 -11.228 -26.047 1.00 94.62 467 LEU A N 1
ATOM 3429 C CA . LEU A 1 467 ? -2.603 -10.038 -25.409 1.00 94.62 467 LEU A CA 1
ATOM 3430 C C . LEU A 1 467 ? -4.083 -9.836 -25.765 1.00 94.62 467 LEU A C 1
ATOM 3432 O O . LEU A 1 467 ? -4.846 -9.369 -24.920 1.00 94.62 467 LEU A O 1
ATOM 3436 N N . THR A 1 468 ? -4.494 -10.237 -26.973 1.00 92.25 468 THR A N 1
ATOM 3437 C CA . THR A 1 468 ? -5.873 -10.123 -27.478 1.00 92.25 468 THR A CA 1
ATOM 3438 C C . THR A 1 468 ? -6.942 -10.687 -26.531 1.00 92.25 468 THR A C 1
ATOM 3440 O O . THR A 1 468 ? -7.909 -9.969 -26.288 1.00 92.25 468 THR A O 1
ATOM 3443 N N . PRO A 1 469 ? -6.776 -11.865 -25.885 1.00 92.31 469 PRO A N 1
ATOM 3444 C CA . PRO A 1 469 ? -7.837 -12.422 -25.038 1.00 92.31 469 PRO A CA 1
ATOM 3445 C C . PRO A 1 469 ? -8.254 -11.534 -23.860 1.00 92.31 469 PRO A C 1
ATOM 3447 O O . PRO A 1 469 ? -9.362 -11.667 -23.357 1.00 92.31 469 PRO A O 1
ATOM 3450 N N . TYR A 1 470 ? -7.379 -10.643 -23.379 1.00 92.69 470 TYR A N 1
ATOM 3451 C CA . TYR A 1 470 ? -7.775 -9.644 -22.383 1.00 92.69 470 TYR A CA 1
ATOM 3452 C C . TYR A 1 470 ? -8.531 -8.472 -23.015 1.00 92.69 470 TYR A C 1
ATOM 3454 O O . TYR A 1 470 ? -9.528 -8.035 -22.448 1.00 92.69 470 TYR A O 1
ATOM 3462 N N . ALA A 1 471 ? -8.078 -7.970 -24.167 1.00 91.38 471 ALA A N 1
ATOM 3463 C CA . ALA A 1 471 ? -8.758 -6.886 -24.877 1.00 91.38 471 ALA A CA 1
ATOM 3464 C C . ALA A 1 471 ? -10.216 -7.259 -25.201 1.00 91.38 471 ALA A C 1
ATOM 3466 O O . ALA A 1 471 ? -11.113 -6.447 -24.991 1.00 91.38 471 ALA A O 1
ATOM 3467 N N . ASP A 1 472 ? -10.460 -8.519 -25.566 1.00 89.75 472 ASP A N 1
ATOM 3468 C CA . ASP A 1 472 ? -11.798 -9.062 -25.830 1.00 89.75 472 ASP A CA 1
ATOM 3469 C C . ASP A 1 472 ? -12.740 -8.992 -24.611 1.00 89.75 472 ASP A C 1
ATOM 3471 O O . ASP A 1 472 ? -13.957 -8.952 -24.761 1.00 89.75 472 ASP A O 1
ATOM 3475 N N . THR A 1 473 ? -12.208 -8.936 -23.383 1.00 89.44 473 THR A N 1
ATOM 3476 C CA . THR A 1 473 ? -13.045 -8.801 -22.173 1.00 89.44 473 THR A CA 1
ATOM 3477 C C . THR A 1 473 ? -13.652 -7.408 -22.003 1.00 89.44 473 THR A C 1
ATOM 3479 O O . THR A 1 473 ? -14.565 -7.245 -21.198 1.00 89.44 473 THR A O 1
ATOM 3482 N N . LEU A 1 474 ? -13.162 -6.411 -22.746 1.00 88.00 474 LEU A N 1
ATOM 3483 C CA . LEU A 1 474 ? -13.604 -5.015 -22.678 1.00 88.00 474 LEU A CA 1
ATOM 3484 C C . LEU A 1 474 ? -14.638 -4.654 -23.756 1.00 88.00 474 LEU A C 1
ATOM 3486 O O . LEU A 1 474 ? -15.001 -3.488 -23.885 1.00 88.00 474 LEU A O 1
ATOM 3490 N N . GLY A 1 475 ? -15.130 -5.628 -24.529 1.00 80.94 475 GLY A N 1
ATOM 3491 C CA . GLY A 1 475 ? -16.186 -5.409 -25.514 1.00 80.94 475 GLY A CA 1
ATOM 3492 C C . GLY A 1 475 ? -15.948 -6.164 -26.816 1.00 80.94 475 GLY A C 1
ATOM 3493 O O . GLY A 1 475 ? -15.764 -7.377 -26.820 1.00 80.94 475 GLY A O 1
ATOM 3494 N N . ALA A 1 476 ? -16.018 -5.454 -27.942 1.00 75.44 476 ALA A N 1
ATOM 3495 C CA . ALA A 1 476 ? -15.760 -6.047 -29.250 1.00 75.44 476 ALA A CA 1
ATOM 3496 C C . ALA A 1 476 ? -14.266 -6.355 -29.437 1.00 75.44 476 ALA A C 1
ATOM 3498 O O . ALA A 1 476 ? -13.415 -5.657 -28.885 1.00 75.44 476 ALA A O 1
ATOM 3499 N N . HIS A 1 477 ? -13.966 -7.364 -30.262 1.00 79.56 477 HIS A N 1
ATOM 3500 C CA . HIS A 1 477 ? -12.595 -7.693 -30.652 1.00 79.56 477 HIS A CA 1
ATOM 3501 C C . HIS A 1 477 ? -11.832 -6.439 -31.111 1.00 79.56 477 HIS A C 1
ATOM 3503 O O . HIS A 1 477 ? -12.394 -5.650 -31.886 1.00 79.56 477 HIS A O 1
ATOM 3509 N N . PRO A 1 478 ? -10.572 -6.256 -30.668 1.00 79.06 478 PRO A N 1
ATOM 3510 C CA . PRO A 1 478 ? -9.781 -5.099 -31.049 1.00 79.06 478 PRO A CA 1
ATOM 3511 C C . PRO A 1 478 ? -9.627 -5.057 -32.572 1.00 79.06 478 PRO A C 1
ATOM 3513 O O . PRO A 1 478 ? -9.357 -6.068 -33.225 1.00 79.06 478 PRO A O 1
ATOM 3516 N N . ARG A 1 479 ? -9.841 -3.873 -33.142 1.00 83.44 479 ARG A N 1
ATOM 3517 C CA . ARG A 1 479 ? -9.664 -3.600 -34.573 1.00 83.44 479 ARG A CA 1
ATOM 3518 C C . ARG A 1 479 ? -8.220 -3.222 -34.888 1.00 83.44 479 ARG A C 1
ATOM 3520 O O . ARG A 1 479 ? -7.786 -3.353 -36.034 1.00 83.44 479 ARG A O 1
ATOM 3527 N N . TYR A 1 480 ? -7.481 -2.764 -33.883 1.00 88.06 480 TYR A N 1
ATOM 3528 C CA . TYR A 1 480 ? -6.072 -2.434 -33.988 1.00 88.06 480 TYR A CA 1
ATOM 3529 C C . TYR A 1 480 ? -5.196 -3.695 -33.946 1.00 88.06 480 TYR A C 1
ATOM 3531 O O . TYR A 1 480 ? -5.429 -4.601 -33.151 1.00 88.06 480 TYR A O 1
ATOM 3539 N N . HIS A 1 481 ? -4.140 -3.722 -34.760 1.00 90.94 481 HIS A N 1
ATOM 3540 C CA . HIS A 1 481 ? -3.136 -4.789 -34.774 1.00 90.94 481 HIS A CA 1
ATOM 3541 C C . HIS A 1 481 ? -1.745 -4.213 -34.494 1.00 90.94 481 HIS A C 1
ATOM 3543 O O . HIS A 1 481 ? -1.397 -3.108 -34.931 1.00 90.94 481 HIS A O 1
ATOM 3549 N N . LEU A 1 482 ? -0.917 -4.958 -33.763 1.00 91.94 482 LEU A N 1
ATOM 3550 C CA . LEU A 1 482 ? 0.429 -4.527 -33.414 1.00 91.94 482 LEU A CA 1
ATOM 3551 C C . LEU A 1 482 ? 1.353 -4.737 -34.616 1.00 91.94 482 LEU A C 1
ATOM 3553 O O . LEU A 1 482 ? 1.711 -5.861 -34.964 1.00 91.94 482 LEU A O 1
ATOM 3557 N N . ALA A 1 483 ? 1.820 -3.642 -35.208 1.00 90.88 483 ALA A N 1
ATOM 3558 C CA . ALA A 1 483 ? 2.841 -3.661 -36.248 1.00 90.88 483 ALA A CA 1
ATOM 3559 C C . ALA A 1 483 ? 4.025 -2.761 -35.886 1.00 90.88 483 ALA A C 1
ATOM 3561 O O . ALA A 1 483 ? 3.913 -1.818 -35.104 1.00 90.88 483 ALA A O 1
ATOM 3562 N N . LEU A 1 484 ? 5.188 -3.075 -36.464 1.00 88.44 484 LEU A N 1
ATOM 3563 C CA . LEU A 1 484 ? 6.371 -2.223 -36.357 1.00 88.44 484 LEU A CA 1
ATOM 3564 C C . LEU A 1 484 ? 6.210 -0.934 -37.172 1.00 88.44 484 LEU A C 1
ATOM 3566 O O . LEU A 1 484 ? 6.876 0.052 -36.886 1.00 88.44 484 LEU A O 1
ATOM 3570 N N . TRP A 1 485 ? 5.389 -0.947 -38.217 1.00 84.88 485 TRP A N 1
ATOM 3571 C CA . TRP A 1 485 ? 5.235 0.193 -39.105 1.00 84.88 485 TRP A CA 1
ATOM 3572 C C . TRP A 1 485 ? 3.862 0.170 -39.771 1.00 84.88 485 TRP A C 1
ATOM 3574 O O . TRP A 1 485 ? 3.595 -0.715 -40.582 1.00 84.88 485 TRP A O 1
ATOM 3584 N N . HIS A 1 486 ? 3.025 1.157 -39.451 1.00 81.75 486 HIS A N 1
ATOM 3585 C CA . HIS A 1 486 ? 1.687 1.328 -40.035 1.00 81.75 486 HIS A CA 1
ATOM 3586 C C . HIS A 1 486 ? 1.659 2.336 -41.196 1.00 81.75 486 HIS A C 1
ATOM 3588 O O . HIS A 1 486 ? 0.696 2.392 -41.948 1.00 81.75 486 HIS A O 1
ATOM 3594 N N . GLY A 1 487 ? 2.749 3.080 -41.420 1.00 85.94 487 GLY A N 1
ATOM 3595 C CA . GLY A 1 487 ? 2.835 4.124 -42.445 1.00 85.94 487 GLY A CA 1
ATOM 3596 C C . GLY A 1 487 ? 3.111 5.501 -41.847 1.00 85.94 487 GLY A C 1
ATOM 3597 O O . GLY A 1 487 ? 3.513 5.624 -40.692 1.00 85.94 487 GLY A O 1
ATOM 3598 N N . VAL A 1 488 ? 2.930 6.553 -42.649 1.00 87.19 488 VAL A N 1
ATOM 3599 C CA . VAL A 1 488 ? 3.024 7.940 -42.168 1.00 87.19 488 VAL A CA 1
ATOM 3600 C C . VAL A 1 488 ? 1.669 8.344 -41.592 1.00 87.19 488 VAL A C 1
ATOM 3602 O O . VAL A 1 488 ? 0.853 8.963 -42.269 1.00 87.19 488 VAL A O 1
ATOM 3605 N N . GLU A 1 489 ? 1.433 7.952 -40.345 1.00 89.12 489 GLU A N 1
ATOM 3606 C CA . GLU A 1 489 ? 0.221 8.275 -39.589 1.00 89.12 489 GLU A CA 1
ATOM 3607 C C . GLU A 1 489 ? 0.454 9.451 -38.620 1.00 89.12 489 GLU A C 1
ATOM 3609 O O . GLU A 1 489 ? 1.604 9.766 -38.283 1.00 89.12 489 GLU A O 1
ATOM 3614 N N . PRO A 1 490 ? -0.609 10.121 -38.130 1.00 91.69 490 PRO A N 1
ATOM 3615 C CA . PRO A 1 490 ? -0.477 11.187 -37.135 1.00 91.69 490 PRO A CA 1
ATOM 3616 C C . PRO A 1 490 ? 0.271 10.747 -35.867 1.00 91.69 490 PRO A C 1
ATOM 3618 O O . PRO A 1 490 ? 1.072 11.521 -35.335 1.00 91.69 490 PRO A O 1
ATOM 3621 N N . ALA A 1 491 ? 0.071 9.498 -35.425 1.00 91.94 491 ALA A N 1
ATOM 3622 C CA . ALA A 1 491 ? 0.785 8.902 -34.296 1.00 91.94 491 ALA A CA 1
ATOM 3623 C C . ALA A 1 491 ? 2.312 8.949 -34.493 1.00 91.94 491 ALA A C 1
ATOM 3625 O O . ALA A 1 491 ? 3.030 9.408 -33.599 1.00 91.94 491 ALA A O 1
ATOM 3626 N N . LEU A 1 492 ? 2.796 8.648 -35.704 1.00 93.19 492 LEU A N 1
ATOM 3627 C CA . LEU A 1 492 ? 4.223 8.675 -36.020 1.00 93.19 492 LEU A CA 1
ATOM 3628 C C . LEU A 1 492 ? 4.766 10.103 -35.943 1.00 93.19 492 LEU A C 1
ATOM 3630 O O . LEU A 1 492 ? 5.861 10.327 -35.423 1.00 93.19 492 LEU A O 1
ATOM 3634 N N . GLY A 1 493 ? 3.992 11.087 -36.413 1.00 94.38 493 GLY A N 1
ATOM 3635 C CA . GLY A 1 493 ? 4.319 12.507 -36.269 1.00 94.38 493 GLY A CA 1
ATOM 3636 C C . GLY A 1 493 ? 4.486 12.923 -34.803 1.00 94.38 493 GLY A C 1
ATOM 3637 O O . GLY A 1 493 ? 5.457 13.605 -34.455 1.00 94.38 493 GLY A O 1
ATOM 3638 N N . ILE A 1 494 ? 3.596 12.452 -33.923 1.00 95.50 494 ILE A N 1
ATOM 3639 C CA . ILE A 1 494 ? 3.702 12.657 -32.473 1.00 95.50 494 ILE A CA 1
ATOM 3640 C C . ILE A 1 494 ? 4.936 11.942 -31.913 1.00 95.50 494 ILE A C 1
ATOM 3642 O O . ILE A 1 494 ? 5.665 12.532 -31.115 1.00 95.50 494 ILE A O 1
ATOM 3646 N N . THR A 1 495 ? 5.236 10.718 -32.344 1.00 96.25 495 THR A N 1
ATOM 3647 C CA . THR A 1 495 ? 6.433 9.991 -31.901 1.00 96.25 495 THR A CA 1
ATOM 3648 C C . THR A 1 495 ? 7.722 10.696 -32.325 1.00 96.25 495 THR A C 1
ATOM 3650 O O . THR A 1 495 ? 8.630 10.859 -31.502 1.00 96.25 495 THR A O 1
ATOM 3653 N N . VAL A 1 496 ? 7.804 11.216 -33.556 1.00 96.50 496 VAL A N 1
ATOM 3654 C CA . VAL A 1 496 ? 8.936 12.051 -33.996 1.00 96.50 496 VAL A CA 1
ATOM 3655 C C . VAL A 1 496 ? 9.049 13.303 -33.129 1.00 96.50 496 VAL A C 1
ATOM 3657 O O . VAL A 1 496 ? 10.150 13.638 -32.681 1.00 96.50 496 VAL A O 1
ATOM 3660 N N . LEU A 1 497 ? 7.936 13.973 -32.820 1.00 97.06 497 LEU A N 1
ATOM 3661 C CA . LEU A 1 497 ? 7.927 15.124 -31.914 1.00 97.06 497 LEU A CA 1
ATOM 3662 C C . LEU A 1 497 ? 8.433 14.746 -30.512 1.00 97.06 497 LEU A C 1
ATOM 3664 O O . LEU A 1 497 ? 9.283 15.438 -29.955 1.00 97.06 497 LEU A O 1
ATOM 3668 N N . VAL A 1 498 ? 7.963 13.630 -29.953 1.00 97.88 498 VAL A N 1
ATOM 3669 C CA . VAL A 1 498 ? 8.358 13.127 -28.630 1.00 97.88 498 VAL A CA 1
ATOM 3670 C C . VAL A 1 498 ? 9.860 12.856 -28.570 1.00 97.88 498 VAL A C 1
ATOM 3672 O O . VAL A 1 498 ? 10.542 13.294 -27.636 1.00 97.88 498 VAL A O 1
ATOM 3675 N N . VAL A 1 499 ? 10.389 12.158 -29.576 1.00 97.75 499 VAL A N 1
ATOM 3676 C CA . VAL A 1 499 ? 11.809 11.804 -29.660 1.00 97.75 499 VAL A CA 1
ATOM 3677 C C . VAL A 1 499 ? 12.667 13.050 -29.852 1.00 97.75 499 VAL A C 1
ATOM 3679 O O . VAL A 1 499 ? 13.635 13.248 -29.114 1.00 97.75 499 VAL A O 1
ATOM 3682 N N . THR A 1 500 ? 12.308 13.921 -30.794 1.00 97.94 500 THR A N 1
ATOM 3683 C CA . THR A 1 500 ? 13.078 15.140 -31.080 1.00 97.94 500 THR A CA 1
ATOM 3684 C C . THR A 1 500 ? 13.062 16.099 -29.892 1.00 97.94 500 THR A C 1
ATOM 3686 O O . THR A 1 500 ? 14.130 16.502 -29.432 1.00 97.94 500 THR A O 1
ATOM 3689 N N . ALA A 1 501 ? 11.897 16.393 -29.306 1.00 97.81 501 ALA A N 1
ATOM 3690 C CA . ALA A 1 501 ? 11.791 17.254 -28.131 1.00 97.81 501 ALA A CA 1
ATOM 3691 C C . ALA A 1 501 ? 12.534 16.672 -26.918 1.00 97.81 501 ALA A C 1
ATOM 3693 O O . ALA A 1 501 ? 13.233 17.403 -26.213 1.00 97.81 501 ALA A O 1
ATOM 3694 N N . GLY A 1 502 ? 12.455 15.356 -26.688 1.00 97.69 502 GLY A N 1
ATOM 3695 C CA . GLY A 1 502 ? 13.173 14.692 -25.599 1.00 97.69 502 GLY A CA 1
ATOM 3696 C C . GLY A 1 502 ? 14.695 14.724 -25.769 1.00 97.69 502 GLY A C 1
ATOM 3697 O O . GLY A 1 502 ? 15.427 14.981 -24.808 1.00 97.69 502 GLY A O 1
ATOM 3698 N N . LEU A 1 503 ? 15.194 14.525 -26.993 1.00 97.56 503 LEU A N 1
ATOM 3699 C CA . LEU A 1 503 ? 16.622 14.633 -27.306 1.00 97.56 503 LEU A CA 1
ATOM 3700 C C . LEU A 1 503 ? 17.125 16.078 -27.225 1.00 97.56 503 LEU A C 1
ATOM 3702 O O . LEU A 1 503 ? 18.200 16.307 -26.670 1.00 97.56 503 LEU A O 1
ATOM 3706 N N . VAL A 1 504 ? 16.343 17.055 -27.693 1.00 97.56 504 VAL A N 1
ATOM 3707 C CA . VAL A 1 504 ? 16.639 18.489 -27.525 1.00 97.56 504 VAL A CA 1
ATOM 3708 C C . VAL A 1 504 ? 16.706 18.845 -26.042 1.00 97.56 504 VAL A C 1
ATOM 3710 O O . VAL A 1 504 ? 17.645 19.510 -25.604 1.00 97.56 504 VAL A O 1
ATOM 3713 N N . MET A 1 505 ? 15.774 18.340 -25.235 1.00 96.19 505 MET A N 1
ATOM 3714 C CA . MET A 1 505 ? 15.790 18.523 -23.787 1.00 96.19 505 MET A CA 1
ATOM 3715 C C . MET A 1 505 ? 17.056 17.924 -23.150 1.00 96.19 505 MET A C 1
ATOM 3717 O O . MET A 1 505 ? 17.688 18.552 -22.301 1.00 96.19 505 MET A O 1
ATOM 3721 N N . PHE A 1 506 ? 17.487 16.736 -23.579 1.00 96.25 506 PHE A N 1
ATOM 3722 C CA . PHE A 1 506 ? 18.755 16.150 -23.133 1.00 96.25 506 PHE A CA 1
ATOM 3723 C C . PHE A 1 506 ? 19.986 16.950 -23.606 1.00 96.25 506 PHE A C 1
ATOM 3725 O O . PHE A 1 506 ? 20.956 17.116 -22.855 1.00 96.25 506 PHE A O 1
ATOM 3732 N N . TRP A 1 507 ? 19.967 17.485 -24.825 1.00 95.56 507 TRP A N 1
ATOM 3733 C CA . TRP A 1 507 ? 21.030 18.351 -25.333 1.00 95.56 507 TRP A CA 1
ATOM 3734 C C . TRP A 1 507 ? 21.144 19.629 -24.485 1.00 95.56 507 TRP A C 1
ATOM 3736 O O . TRP A 1 507 ? 22.230 19.966 -24.009 1.00 95.56 507 TRP A O 1
ATOM 3746 N N . LEU A 1 508 ? 20.003 20.229 -24.133 1.00 94.69 508 LEU A N 1
ATOM 3747 C CA . LEU A 1 508 ? 19.859 21.369 -23.221 1.00 94.69 508 LEU A CA 1
ATOM 3748 C C . LEU A 1 508 ? 19.926 20.992 -21.725 1.00 94.69 508 LEU A C 1
ATOM 3750 O O . LEU A 1 508 ? 19.513 21.768 -20.860 1.00 94.69 508 LEU A O 1
ATOM 3754 N N . ARG A 1 509 ? 20.483 19.831 -21.359 1.00 91.88 509 ARG A N 1
ATOM 3755 C CA . ARG A 1 509 ? 20.539 19.373 -19.954 1.00 91.88 509 ARG A CA 1
ATOM 3756 C C . ARG A 1 509 ? 21.186 20.374 -18.993 1.00 91.88 509 ARG A C 1
ATOM 3758 O O . ARG A 1 509 ? 20.717 20.511 -17.869 1.00 91.88 509 ARG A O 1
ATOM 3765 N N . ALA A 1 510 ? 22.248 21.074 -19.402 1.00 88.81 510 ALA A N 1
ATOM 3766 C CA . ALA A 1 510 ? 22.961 22.024 -18.542 1.00 88.81 510 ALA A CA 1
ATOM 3767 C C . ALA A 1 510 ? 22.108 23.254 -18.160 1.00 88.81 510 ALA A C 1
ATOM 3769 O O . ALA A 1 510 ? 21.961 23.513 -16.960 1.00 88.81 510 ALA A O 1
ATOM 3770 N N . PRO A 1 511 ? 21.502 23.999 -19.109 1.00 91.56 511 PRO A N 1
ATOM 3771 C CA . PRO A 1 511 ? 20.583 25.078 -18.757 1.00 91.56 511 PRO A CA 1
ATOM 3772 C C . PRO A 1 511 ? 19.335 24.571 -18.021 1.00 91.56 511 PRO A C 1
ATOM 3774 O O . PRO A 1 511 ? 18.904 25.227 -17.076 1.00 91.56 511 PRO A O 1
ATOM 3777 N N . ILE A 1 512 ? 18.808 23.386 -18.354 1.00 88.88 512 ILE A N 1
ATOM 3778 C CA . ILE A 1 512 ? 17.654 22.802 -17.648 1.00 88.88 512 ILE A CA 1
ATOM 3779 C C . ILE A 1 512 ? 17.987 22.489 -16.189 1.00 88.88 512 ILE A C 1
ATOM 3781 O O . ILE A 1 512 ? 17.196 22.813 -15.307 1.00 88.88 512 ILE A O 1
ATOM 3785 N N . LEU A 1 513 ? 19.165 21.927 -15.903 1.00 87.06 513 LEU A N 1
ATOM 3786 C CA . LEU A 1 513 ? 19.630 21.694 -14.531 1.00 87.06 513 LEU A CA 1
ATOM 3787 C C . LEU A 1 513 ? 19.766 23.010 -13.751 1.00 87.06 513 LEU A C 1
ATOM 3789 O O . LEU A 1 513 ? 19.353 23.080 -12.594 1.00 87.06 513 LEU A O 1
ATOM 3793 N N . ARG A 1 514 ? 20.285 24.073 -14.382 1.00 88.06 514 ARG A N 1
ATOM 3794 C CA . ARG A 1 514 ? 20.385 25.413 -13.769 1.00 88.06 514 ARG A CA 1
ATOM 3795 C C . ARG A 1 514 ? 19.011 26.028 -13.505 1.00 88.06 514 ARG A C 1
ATOM 3797 O O . ARG A 1 514 ? 18.787 26.574 -12.427 1.00 88.06 514 ARG A O 1
ATOM 3804 N N . PHE A 1 515 ? 18.088 25.917 -14.459 1.00 88.50 515 PHE A N 1
ATOM 3805 C CA . PHE A 1 515 ? 16.701 26.354 -14.296 1.00 88.50 515 PHE A CA 1
ATOM 3806 C C . PHE A 1 515 ? 16.029 25.596 -13.153 1.00 88.50 515 PHE A C 1
ATOM 3808 O O . PHE A 1 515 ? 15.466 26.194 -12.242 1.00 88.50 515 PHE A O 1
ATOM 3815 N N . GLN A 1 516 ? 16.178 24.275 -13.138 1.00 86.81 516 GLN A N 1
ATOM 3816 C CA . GLN A 1 516 ? 15.682 23.428 -12.072 1.00 86.81 516 GLN A CA 1
ATOM 3817 C C . GLN A 1 516 ? 16.266 23.816 -10.707 1.00 86.81 516 GLN A C 1
ATOM 3819 O O . GLN A 1 516 ? 15.521 23.840 -9.735 1.00 86.81 516 GLN A O 1
ATOM 3824 N N . ALA A 1 517 ? 17.552 24.142 -10.602 1.00 84.38 517 ALA A N 1
ATOM 3825 C CA . ALA A 1 517 ? 18.139 24.567 -9.333 1.00 84.38 517 ALA A CA 1
ATOM 3826 C C . ALA A 1 517 ? 17.532 25.880 -8.794 1.00 84.38 517 ALA A C 1
ATOM 3828 O O . ALA A 1 517 ? 17.472 26.058 -7.579 1.00 84.38 517 ALA A O 1
ATOM 3829 N N . ARG A 1 518 ? 17.066 26.771 -9.683 1.00 85.25 518 ARG A N 1
ATOM 3830 C CA . ARG A 1 518 ? 16.423 28.053 -9.335 1.00 85.25 518 ARG A CA 1
ATOM 3831 C C . ARG A 1 518 ? 14.914 27.943 -9.115 1.00 85.25 518 ARG A C 1
ATOM 3833 O O . ARG A 1 518 ? 14.357 28.726 -8.355 1.00 85.25 518 ARG A O 1
ATOM 3840 N N . ALA A 1 519 ? 14.253 26.999 -9.782 1.00 80.56 519 ALA A N 1
ATOM 3841 C CA . ALA A 1 519 ? 12.812 26.816 -9.678 1.00 80.56 519 ALA A CA 1
ATOM 3842 C C . ALA A 1 519 ? 12.402 26.411 -8.246 1.00 80.56 519 ALA A C 1
ATOM 3844 O O . ALA A 1 519 ? 13.081 25.571 -7.635 1.00 80.56 519 ALA A O 1
ATOM 3845 N N . PRO A 1 520 ? 11.274 26.933 -7.720 1.00 74.50 520 PRO A N 1
ATOM 3846 C CA . PRO A 1 520 ? 10.731 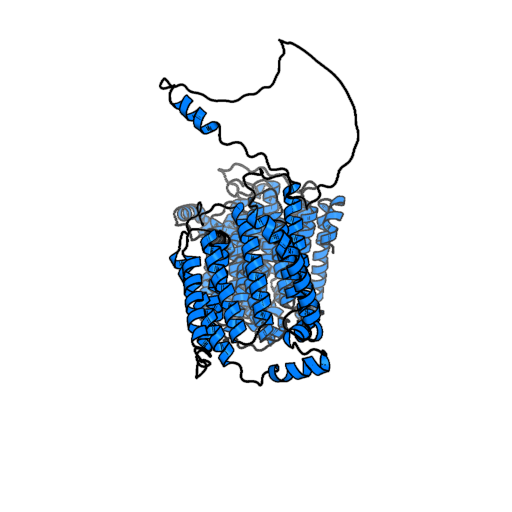26.502 -6.439 1.00 74.50 520 PRO A CA 1
ATOM 3847 C C . PRO A 1 520 ? 10.610 24.978 -6.394 1.00 74.50 520 PRO A C 1
ATOM 3849 O O . PRO A 1 520 ? 10.202 24.328 -7.362 1.00 74.50 520 PRO A O 1
ATOM 3852 N N . ARG A 1 521 ? 10.992 24.372 -5.268 1.00 69.06 521 ARG A N 1
ATOM 3853 C CA . ARG A 1 521 ? 10.827 22.927 -5.098 1.00 69.06 521 ARG A CA 1
ATOM 3854 C C . ARG A 1 521 ? 9.326 22.636 -5.039 1.00 69.06 521 ARG A C 1
ATOM 3856 O O . ARG A 1 521 ? 8.666 23.116 -4.122 1.00 69.06 521 ARG A O 1
ATOM 3863 N N . LEU A 1 522 ? 8.814 21.860 -6.001 1.00 68.38 522 LEU A N 1
ATOM 3864 C CA . LEU A 1 522 ? 7.445 21.329 -5.969 1.00 68.38 522 LEU A CA 1
ATOM 3865 C C . LEU A 1 522 ? 7.147 20.716 -4.587 1.00 68.38 522 LEU A C 1
ATOM 3867 O O . LEU A 1 522 ? 8.075 20.157 -3.984 1.00 68.38 522 LEU A O 1
ATOM 3871 N N . PRO A 1 523 ? 5.889 20.780 -4.102 1.00 67.94 523 PRO A N 1
ATOM 3872 C CA . PRO A 1 523 ? 5.492 20.161 -2.844 1.00 67.94 523 PRO A CA 1
ATOM 3873 C C . PRO A 1 523 ? 6.019 18.731 -2.761 1.00 67.94 523 PRO A C 1
ATOM 3875 O O . PRO A 1 523 ? 5.853 17.921 -3.678 1.00 67.94 523 PRO A O 1
ATOM 3878 N N . ASP A 1 524 ? 6.737 18.437 -1.682 1.00 78.94 524 ASP A N 1
ATOM 3879 C CA . ASP A 1 524 ? 7.361 17.137 -1.523 1.00 78.94 524 ASP A CA 1
ATOM 3880 C C . ASP A 1 524 ? 6.427 16.206 -0.762 1.00 78.94 524 ASP A C 1
ATOM 3882 O O . ASP A 1 524 ? 6.233 16.373 0.442 1.00 78.94 524 ASP A O 1
ATOM 3886 N N . ALA A 1 525 ? 5.858 15.223 -1.460 1.00 83.00 525 ALA A N 1
ATOM 3887 C CA . ALA A 1 525 ? 4.940 14.255 -0.865 1.00 83.00 525 ALA A CA 1
ATOM 3888 C C . ALA A 1 525 ? 5.551 13.541 0.354 1.00 83.00 525 ALA A C 1
ATOM 3890 O O . ALA A 1 525 ? 4.854 13.293 1.336 1.00 83.00 525 ALA A O 1
ATOM 3891 N N . SER A 1 526 ? 6.876 13.331 0.366 1.00 85.38 526 SER A N 1
ATOM 3892 C CA . SER A 1 526 ? 7.561 12.791 1.544 1.00 85.38 526 SER A CA 1
ATOM 3893 C C . SER A 1 526 ? 7.454 13.705 2.771 1.00 85.38 526 SER A C 1
ATOM 3895 O O . SER A 1 526 ? 7.377 13.196 3.886 1.00 85.38 526 SER A O 1
ATOM 3897 N N . ARG A 1 527 ? 7.450 15.037 2.613 1.00 86.75 527 ARG A N 1
ATOM 3898 C CA . ARG A 1 527 ? 7.237 15.975 3.733 1.00 86.75 527 ARG A CA 1
ATOM 3899 C C . ARG A 1 527 ? 5.799 15.919 4.234 1.00 86.75 527 ARG A C 1
ATOM 3901 O O . ARG A 1 527 ? 5.593 15.987 5.441 1.00 86.75 527 ARG A O 1
ATOM 3908 N N . GLY A 1 528 ? 4.837 15.762 3.321 1.00 87.12 528 GLY A N 1
ATOM 3909 C CA . GLY A 1 528 ? 3.432 15.535 3.664 1.00 87.12 528 GLY A CA 1
ATOM 3910 C C . GLY A 1 528 ? 3.266 14.292 4.537 1.00 87.12 528 GLY A C 1
ATOM 3911 O O . GLY A 1 528 ? 2.708 14.384 5.626 1.00 87.12 528 GLY A O 1
ATOM 3912 N N . TYR A 1 529 ? 3.864 13.171 4.123 1.00 90.94 529 TYR A N 1
ATOM 3913 C CA . TYR A 1 529 ? 3.903 11.933 4.908 1.00 90.94 529 TYR A CA 1
ATOM 3914 C C . TYR A 1 529 ? 4.455 12.149 6.325 1.00 90.94 529 TYR A C 1
ATOM 3916 O O . TYR A 1 529 ? 3.791 11.811 7.303 1.00 90.94 529 TYR A O 1
ATOM 3924 N N . TRP A 1 530 ? 5.632 12.769 6.466 1.00 90.38 530 TRP A N 1
ATOM 3925 C CA . TRP A 1 530 ? 6.208 13.030 7.792 1.00 90.38 530 TRP A CA 1
ATOM 3926 C C . TRP A 1 530 ? 5.358 13.990 8.633 1.00 90.38 530 TRP A C 1
ATOM 3928 O O . TRP A 1 530 ? 5.317 13.855 9.855 1.00 90.38 530 TRP A O 1
ATOM 3938 N N . GLY A 1 531 ? 4.655 14.930 7.995 1.00 92.62 531 GLY A N 1
ATOM 3939 C CA . GLY A 1 531 ? 3.658 15.775 8.646 1.00 92.62 531 GLY A CA 1
ATOM 3940 C C . GLY A 1 531 ? 2.500 14.963 9.229 1.00 92.62 531 GLY A C 1
ATOM 3941 O O . GLY A 1 531 ? 2.156 15.161 10.391 1.00 92.62 531 GLY A O 1
ATOM 3942 N N . VAL A 1 532 ? 1.952 14.011 8.466 1.00 92.31 532 VAL A N 1
ATOM 3943 C CA . VAL A 1 532 ? 0.879 13.110 8.926 1.00 92.31 532 VAL A CA 1
ATOM 3944 C C . VAL A 1 532 ? 1.345 12.247 10.097 1.00 92.31 532 VAL A C 1
ATOM 3946 O O . VAL A 1 532 ? 0.684 12.239 11.132 1.00 92.31 532 VAL A O 1
ATOM 3949 N N . ILE A 1 533 ? 2.502 11.585 9.982 1.00 92.94 533 ILE A N 1
ATOM 3950 C CA . ILE A 1 533 ? 3.050 10.753 11.068 1.00 92.94 533 ILE A CA 1
ATOM 3951 C C . ILE A 1 533 ? 3.249 11.580 12.343 1.00 92.94 533 ILE A C 1
ATOM 3953 O O . ILE A 1 533 ? 2.801 11.185 13.417 1.00 92.94 533 ILE A O 1
ATOM 3957 N N . ARG A 1 534 ? 3.823 12.784 12.225 1.00 94.94 534 ARG A N 1
ATOM 3958 C CA . ARG A 1 534 ? 3.989 13.692 13.365 1.00 94.94 534 ARG A CA 1
ATOM 3959 C C . ARG A 1 534 ? 2.650 14.085 13.994 1.00 94.94 534 ARG A C 1
ATOM 3961 O O . ARG A 1 534 ? 2.571 14.192 15.214 1.00 94.94 534 ARG A O 1
ATOM 3968 N N . SER A 1 535 ? 1.611 14.318 13.196 1.00 95.44 535 SER A N 1
ATOM 3969 C CA . SER A 1 535 ? 0.272 14.630 13.706 1.00 95.44 535 SER A CA 1
ATOM 3970 C C . SER A 1 535 ? -0.334 13.461 14.481 1.00 95.44 535 SER A C 1
ATOM 3972 O O . SER A 1 535 ? -0.926 13.689 15.534 1.00 95.44 535 SER A O 1
ATOM 3974 N N . VAL A 1 536 ? -0.140 12.222 14.017 1.00 95.25 536 VAL A N 1
ATOM 3975 C CA . VAL A 1 536 ? -0.571 11.011 14.735 1.00 95.25 536 VAL A CA 1
ATOM 3976 C C . VAL A 1 536 ? 0.156 10.887 16.074 1.00 95.25 536 VAL A C 1
ATOM 3978 O O . VAL A 1 536 ? -0.496 10.711 17.103 1.00 95.25 536 VAL A O 1
ATOM 3981 N N . ASP A 1 537 ? 1.477 11.073 16.098 1.00 95.12 537 ASP A N 1
ATOM 3982 C CA . ASP A 1 537 ? 2.259 11.040 17.341 1.00 95.12 537 ASP A CA 1
ATOM 3983 C C . ASP A 1 537 ? 1.797 12.123 18.328 1.00 95.12 537 ASP A C 1
ATOM 3985 O O . ASP A 1 537 ? 1.591 11.863 19.516 1.00 95.12 537 ASP A O 1
ATOM 3989 N N . LEU A 1 538 ? 1.577 13.349 17.839 1.00 95.56 538 LEU A N 1
ATOM 3990 C CA . LEU A 1 538 ? 1.070 14.453 18.654 1.00 95.56 538 LEU A CA 1
ATOM 3991 C C . LEU A 1 538 ? -0.343 14.177 19.182 1.00 95.56 538 LEU A C 1
ATOM 3993 O O . LEU A 1 538 ? -0.621 14.492 20.340 1.00 95.56 538 LEU A O 1
ATOM 3997 N N . ALA A 1 539 ? -1.216 13.561 18.382 1.00 95.94 539 ALA A N 1
ATOM 3998 C CA . ALA A 1 539 ? -2.551 13.151 18.807 1.00 95.94 539 ALA A CA 1
ATOM 3999 C C . ALA A 1 539 ? -2.498 12.041 19.869 1.00 95.94 539 ALA A C 1
ATOM 4001 O O . ALA A 1 539 ? -3.231 12.105 20.859 1.00 95.94 539 ALA A O 1
ATOM 4002 N N . GLY A 1 540 ? -1.594 11.068 19.724 1.00 95.94 540 GLY A N 1
ATOM 4003 C CA . GLY A 1 540 ? -1.359 10.026 20.724 1.00 95.94 540 GLY A CA 1
ATOM 4004 C C . GLY A 1 540 ? -0.872 10.612 22.050 1.00 95.94 540 GLY A C 1
ATOM 4005 O O . GLY A 1 540 ? -1.430 10.321 23.113 1.00 95.94 540 GLY A O 1
ATOM 4006 N N . LEU A 1 541 ? 0.107 11.520 21.991 1.00 94.69 541 LEU A N 1
ATOM 4007 C CA . LEU A 1 541 ? 0.609 12.245 23.160 1.00 94.69 541 LEU A CA 1
ATOM 4008 C C . LEU A 1 541 ? -0.481 13.099 23.815 1.00 94.69 541 LEU A C 1
ATOM 4010 O O . LEU A 1 541 ? -0.598 13.112 25.042 1.00 94.69 541 LEU A O 1
ATOM 4014 N N . PHE A 1 542 ? -1.293 13.795 23.018 1.00 93.44 542 PHE A N 1
ATOM 4015 C CA . PHE A 1 542 ? -2.408 14.598 23.511 1.00 93.44 542 PHE A CA 1
ATOM 4016 C C . PHE A 1 542 ? -3.454 13.730 24.216 1.00 93.44 542 PHE A C 1
ATOM 4018 O O . PHE A 1 542 ? -3.793 13.999 25.369 1.00 93.44 542 PHE A O 1
ATOM 4025 N N . THR A 1 543 ? -3.900 12.650 23.575 1.00 92.81 543 THR A N 1
ATOM 4026 C CA . THR A 1 543 ? -4.905 11.721 24.116 1.00 92.81 543 THR A CA 1
ATOM 4027 C C . THR A 1 543 ? -4.426 11.098 25.423 1.00 92.81 543 THR A C 1
ATOM 4029 O O . THR A 1 543 ? -5.130 11.131 26.434 1.00 92.81 543 THR A O 1
ATOM 4032 N N . THR A 1 544 ? -3.177 10.632 25.448 1.00 91.75 544 THR A N 1
ATOM 4033 C CA . THR A 1 544 ? -2.542 10.065 26.644 1.00 91.75 544 THR A CA 1
ATOM 4034 C C . THR A 1 544 ? -2.455 11.099 27.764 1.00 91.75 544 THR A C 1
ATOM 4036 O O . THR A 1 544 ? -2.820 10.830 28.910 1.00 91.75 544 THR A O 1
ATOM 4039 N N . ARG A 1 545 ? -2.041 12.328 27.441 1.00 88.44 545 ARG A N 1
ATOM 4040 C CA . ARG A 1 545 ? -1.945 13.427 28.408 1.00 88.44 545 ARG A CA 1
ATOM 4041 C C . ARG A 1 545 ? -3.305 13.818 28.990 1.00 88.44 545 ARG A C 1
ATOM 4043 O O . ARG A 1 545 ? -3.359 14.183 30.167 1.00 88.44 545 ARG A O 1
ATOM 4050 N N . VAL A 1 546 ? -4.372 13.783 28.194 1.00 84.62 546 VAL A N 1
ATOM 4051 C CA . VAL A 1 546 ? -5.730 14.155 28.621 1.00 84.62 546 VAL A CA 1
ATOM 4052 C C . VAL A 1 546 ? -6.374 13.050 29.461 1.00 84.62 546 VAL A C 1
ATOM 4054 O O . VAL A 1 546 ? -6.944 13.355 30.513 1.00 84.62 546 VAL A O 1
ATOM 4057 N N . LEU A 1 547 ? -6.258 11.789 29.032 1.00 84.81 547 LEU A N 1
ATOM 4058 C CA . LEU A 1 547 ? -6.953 10.657 29.651 1.00 84.81 547 LEU A CA 1
ATOM 4059 C C . LEU A 1 547 ? -6.164 10.014 30.801 1.00 84.81 547 LEU A C 1
ATOM 4061 O O . LEU A 1 547 ? -6.730 9.800 31.870 1.00 84.81 547 LEU A O 1
ATOM 4065 N N . GLN A 1 548 ? -4.863 9.749 30.632 1.00 85.25 548 GLN A N 1
ATOM 4066 C CA . GLN A 1 548 ? -4.089 8.894 31.553 1.00 85.25 548 GLN A CA 1
ATOM 4067 C C . GLN A 1 548 ? -3.314 9.649 32.651 1.00 85.25 548 GLN A C 1
ATOM 4069 O O . GLN A 1 548 ? -2.784 9.042 33.579 1.00 85.25 548 GLN A O 1
ATOM 4074 N N . ARG A 1 549 ? -3.241 10.986 32.604 1.00 70.62 549 ARG A N 1
ATOM 4075 C CA . ARG A 1 549 ? -2.510 11.790 33.613 1.00 70.62 549 ARG A CA 1
ATOM 4076 C C . ARG A 1 549 ? -3.290 11.989 34.923 1.00 70.62 549 ARG A C 1
ATOM 4078 O O . ARG A 1 549 ? -2.784 12.590 35.873 1.00 70.62 549 ARG A O 1
ATOM 4085 N N . ARG A 1 550 ? -4.557 11.580 34.975 1.00 65.69 550 ARG A N 1
ATOM 4086 C CA . ARG A 1 550 ? -5.440 11.896 36.102 1.00 65.69 550 ARG A CA 1
ATOM 4087 C C . ARG A 1 550 ? -5.178 10.947 37.277 1.00 65.69 550 ARG A C 1
ATOM 4089 O O . ARG A 1 550 ? -4.958 9.761 37.095 1.00 65.69 550 ARG A O 1
ATOM 4096 N N . GLY A 1 551 ? -5.192 11.474 38.503 1.00 80.00 551 GLY A N 1
ATOM 4097 C CA . GLY A 1 551 ? -5.276 10.631 39.704 1.00 80.00 551 GLY A CA 1
ATOM 4098 C C . GLY A 1 551 ? -6.682 10.042 39.861 1.00 80.00 551 GLY A C 1
ATOM 4099 O O . GLY A 1 551 ? -7.597 10.454 39.147 1.00 80.00 551 GLY A O 1
ATOM 4100 N N . LEU A 1 552 ? -6.886 9.162 40.849 1.00 82.88 552 LEU A N 1
ATOM 4101 C CA . LEU A 1 552 ? -8.186 8.532 41.143 1.00 82.88 552 LEU A CA 1
ATOM 4102 C C . LEU A 1 552 ? -9.397 9.495 41.068 1.00 82.88 552 LEU A C 1
ATOM 4104 O O . LEU A 1 552 ? -10.369 9.148 40.402 1.00 82.88 552 LEU A O 1
ATOM 4108 N N . PRO A 1 553 ? -9.358 10.730 41.625 1.00 81.12 553 PRO A N 1
ATOM 4109 C CA . PRO A 1 553 ? -10.499 11.647 41.532 1.00 81.12 553 PRO A CA 1
ATOM 4110 C C . PRO A 1 553 ? -10.859 12.068 40.104 1.00 81.12 553 PRO A C 1
ATOM 4112 O O . PRO A 1 553 ? -12.006 12.404 39.838 1.00 81.12 553 PRO A O 1
ATOM 4115 N N . GLY A 1 554 ? -9.886 12.109 39.192 1.00 81.56 554 GLY A N 1
ATOM 4116 C CA . GLY A 1 554 ? -10.135 12.465 37.798 1.00 81.56 554 GLY A CA 1
ATOM 4117 C C . GLY A 1 554 ? -10.681 11.299 36.975 1.00 81.56 554 GLY A C 1
ATOM 4118 O O . GLY A 1 554 ? -11.498 11.544 36.093 1.00 81.56 554 GLY A O 1
ATOM 4119 N N . TYR A 1 555 ? -10.297 10.056 37.290 1.00 87.81 555 TYR A N 1
ATOM 4120 C CA . TYR A 1 555 ? -10.952 8.869 36.729 1.00 87.81 555 TYR A CA 1
ATOM 4121 C C . TYR A 1 555 ? -12.386 8.736 37.239 1.00 87.81 555 TYR A C 1
ATOM 4123 O O . TYR A 1 555 ? -13.296 8.557 36.440 1.00 87.81 555 TYR A O 1
ATOM 4131 N N . LEU A 1 556 ? -12.606 8.932 38.543 1.00 88.38 556 LEU A N 1
ATOM 4132 C CA . LEU A 1 556 ? -13.948 8.911 39.123 1.00 88.38 556 LEU A CA 1
ATOM 4133 C C . LEU A 1 556 ? -14.840 9.995 38.510 1.00 88.38 556 LEU A C 1
ATOM 4135 O O . LEU A 1 556 ? -15.955 9.708 38.100 1.00 88.38 556 LEU A O 1
ATOM 4139 N N . ALA A 1 557 ? -14.334 11.225 38.369 1.00 85.75 557 ALA A N 1
ATOM 4140 C CA . ALA A 1 557 ? -15.075 12.289 37.697 1.00 85.75 557 ALA A CA 1
ATOM 4141 C C . ALA A 1 557 ? -15.434 11.921 36.248 1.00 85.75 557 ALA A C 1
ATOM 4143 O O . ALA A 1 557 ? -16.532 12.229 35.806 1.00 85.75 557 ALA A O 1
ATOM 4144 N N . MET A 1 558 ? -14.539 11.246 35.520 1.00 87.44 558 MET A N 1
ATOM 4145 C CA . MET A 1 558 ? -14.820 10.777 34.161 1.00 87.44 558 MET A CA 1
ATOM 4146 C C . MET A 1 558 ? -15.929 9.722 34.141 1.00 87.44 558 MET A C 1
ATOM 4148 O O . MET A 1 558 ? -16.856 9.859 33.353 1.00 87.44 558 MET A O 1
ATOM 4152 N N . ILE A 1 559 ? -15.880 8.733 35.040 1.00 91.75 559 ILE A N 1
ATOM 4153 C CA . ILE A 1 559 ? -16.934 7.715 35.189 1.00 91.75 559 ILE A CA 1
ATOM 4154 C C . ILE A 1 559 ? -18.282 8.381 35.483 1.00 91.75 559 ILE A C 1
ATOM 4156 O O . ILE A 1 559 ? -19.265 8.099 34.808 1.00 91.75 559 ILE A O 1
ATOM 4160 N N . LEU A 1 560 ? -18.318 9.307 36.445 1.00 92.25 560 LEU A N 1
ATOM 4161 C CA . LEU A 1 560 ? -19.540 10.013 36.833 1.00 92.25 560 LEU A CA 1
ATOM 4162 C C . LEU A 1 560 ? -20.098 10.886 35.699 1.00 92.25 560 LEU A C 1
ATOM 4164 O O . LEU A 1 560 ? -21.307 10.922 35.497 1.00 92.25 560 LEU A O 1
ATOM 4168 N N . VAL A 1 561 ? -19.237 11.563 34.935 1.00 89.94 561 VAL A N 1
ATOM 4169 C CA . VAL A 1 561 ? -19.659 12.363 33.774 1.00 89.94 561 VAL A CA 1
ATOM 4170 C C . VAL A 1 561 ? -20.207 11.475 32.658 1.00 89.94 561 VAL A C 1
ATOM 4172 O O . VAL A 1 561 ? -21.242 11.806 32.088 1.00 89.94 561 VAL A O 1
ATOM 4175 N N . VAL A 1 562 ? -19.558 10.344 32.365 1.00 92.56 562 VAL A N 1
ATOM 4176 C CA . VAL A 1 562 ? -20.057 9.374 31.377 1.00 92.56 562 VAL A CA 1
ATOM 4177 C C . VAL A 1 562 ? -21.388 8.779 31.831 1.00 92.56 562 VAL A C 1
ATOM 4179 O O . VAL A 1 562 ? -22.303 8.697 31.021 1.00 92.56 562 VAL A O 1
ATOM 4182 N N . PHE A 1 563 ? -21.534 8.441 33.116 1.00 93.75 563 PHE A N 1
ATOM 4183 C CA . PHE A 1 563 ? -22.799 7.978 33.691 1.00 93.75 563 PHE A CA 1
ATOM 4184 C C . PHE A 1 563 ? -23.919 9.010 33.508 1.00 93.75 563 PHE A C 1
ATOM 4186 O O . PHE A 1 563 ? -24.969 8.681 32.968 1.00 93.75 563 PHE A O 1
ATOM 4193 N N . VAL A 1 564 ? -23.690 10.271 33.892 1.00 94.31 564 VAL A N 1
ATOM 4194 C CA . VAL A 1 564 ? -24.687 11.341 33.717 1.00 94.31 564 VAL A CA 1
ATOM 4195 C C . VAL A 1 564 ? -25.008 11.561 32.238 1.00 94.31 564 VAL A C 1
ATOM 4197 O O . VAL A 1 564 ? -26.173 11.730 31.897 1.00 94.31 564 VAL A O 1
ATOM 4200 N N . GLY A 1 565 ? -24.009 11.543 31.353 1.00 92.81 565 GLY A N 1
ATOM 4201 C CA . GLY A 1 565 ? -24.214 11.725 29.916 1.00 92.81 565 GLY A CA 1
ATOM 4202 C C . GLY A 1 565 ? -25.021 10.590 29.285 1.00 92.81 565 GLY A C 1
ATOM 4203 O O . GLY A 1 565 ? -26.041 10.842 28.651 1.00 92.81 565 GLY A O 1
ATOM 4204 N N . ALA A 1 566 ? -24.596 9.341 29.489 1.00 91.44 566 ALA A N 1
ATOM 4205 C CA . ALA A 1 566 ? -25.241 8.166 28.909 1.00 91.44 566 ALA A CA 1
ATOM 4206 C C . ALA A 1 566 ? -26.661 7.963 29.461 1.00 91.44 566 ALA A C 1
ATOM 4208 O O . ALA A 1 566 ? -27.616 7.867 28.691 1.00 91.44 566 ALA A O 1
ATOM 4209 N N . THR A 1 567 ? -26.821 7.975 30.789 1.00 89.38 567 THR A N 1
ATOM 4210 C CA . THR A 1 567 ? -28.134 7.826 31.433 1.00 89.38 567 THR A CA 1
ATOM 4211 C C . THR A 1 567 ? -29.021 9.040 31.153 1.00 89.38 567 THR A C 1
ATOM 4213 O O . THR A 1 567 ? -30.213 8.888 30.900 1.00 89.38 567 THR A O 1
ATOM 4216 N N . GLY A 1 568 ? -28.454 10.247 31.101 1.00 87.69 568 GLY A N 1
ATOM 4217 C CA . GLY A 1 568 ? -29.201 11.466 30.802 1.00 87.69 568 GLY A CA 1
ATOM 4218 C C . GLY A 1 568 ? -29.859 11.456 29.429 1.00 87.69 568 GLY A C 1
ATOM 4219 O O . GLY A 1 568 ? -31.023 11.826 29.330 1.00 87.69 568 GLY A O 1
ATOM 4220 N N . VAL A 1 569 ? -29.179 10.956 28.391 1.00 87.12 569 VAL A N 1
ATOM 4221 C CA . VAL A 1 569 ? -29.793 10.780 27.061 1.00 87.12 569 VAL A CA 1
ATOM 4222 C C . VAL A 1 569 ? -31.009 9.850 27.137 1.00 87.12 569 VAL A C 1
ATOM 4224 O O . VAL A 1 569 ? -32.057 10.163 26.574 1.00 87.12 569 VAL A O 1
ATOM 4227 N N . THR A 1 570 ? -30.913 8.744 27.883 1.00 83.88 570 THR A N 1
ATOM 4228 C CA . THR A 1 570 ? -32.040 7.808 28.044 1.00 83.88 570 THR A CA 1
ATOM 4229 C C . THR A 1 570 ? -33.202 8.394 28.847 1.00 83.88 570 THR A C 1
ATOM 4231 O O . THR A 1 570 ? -34.358 8.184 28.487 1.00 83.88 570 THR A O 1
ATOM 4234 N N . VAL A 1 571 ? -32.910 9.169 29.896 1.00 83.94 571 VAL A N 1
ATOM 4235 C CA . VAL A 1 571 ? -33.914 9.870 30.708 1.00 83.94 571 VAL A CA 1
ATOM 4236 C C . VAL A 1 571 ? -34.633 10.927 29.874 1.00 83.94 571 VAL A C 1
ATOM 4238 O O . VAL A 1 571 ? -35.859 10.971 29.889 1.00 83.94 571 VAL A O 1
ATOM 4241 N N . LEU A 1 572 ? -33.895 11.727 29.094 1.00 83.75 572 LEU A N 1
ATOM 4242 C CA . LEU A 1 572 ? -34.468 12.726 28.186 1.00 83.75 572 LEU A CA 1
ATOM 4243 C C . LEU A 1 572 ? -35.402 12.085 27.150 1.00 83.75 572 LEU A C 1
ATOM 4245 O O . LEU A 1 572 ? -36.485 12.605 26.898 1.00 83.75 572 LEU A O 1
ATOM 4249 N N . ALA A 1 573 ? -35.029 10.923 26.607 1.00 81.88 573 ALA A N 1
ATOM 4250 C CA . ALA A 1 573 ? -35.870 10.170 25.677 1.00 81.88 573 ALA A CA 1
ATOM 4251 C C . ALA A 1 573 ? -37.146 9.585 26.320 1.00 81.88 573 ALA A C 1
ATOM 4253 O O . ALA A 1 573 ? -38.063 9.193 25.602 1.00 81.88 573 ALA A O 1
ATOM 4254 N N . ARG A 1 574 ? -37.224 9.513 27.658 1.00 74.75 574 ARG A N 1
ATOM 4255 C CA . ARG A 1 574 ? -38.340 8.918 28.418 1.00 74.75 574 ARG A CA 1
ATOM 4256 C C . ARG A 1 574 ? -39.025 9.894 29.380 1.00 74.75 574 ARG A C 1
ATOM 4258 O O . ARG A 1 574 ? -39.727 9.457 30.286 1.00 74.75 574 ARG A O 1
ATOM 4265 N N . LEU A 1 575 ? -38.886 11.206 29.175 1.00 70.56 575 LEU A N 1
ATOM 4266 C CA . LEU A 1 575 ? -39.523 12.227 30.024 1.00 70.56 575 LEU A CA 1
ATOM 4267 C C . LEU A 1 575 ? -41.057 12.103 30.098 1.00 70.56 575 LEU A C 1
ATOM 4269 O O . LEU A 1 575 ? -41.651 12.518 31.086 1.00 70.56 575 LEU A O 1
ATOM 4273 N N . GLY A 1 576 ? -41.698 11.498 29.091 1.00 68.19 576 GLY A N 1
ATOM 4274 C CA . GLY A 1 576 ? -43.137 11.210 29.101 1.00 68.19 576 GLY A CA 1
ATOM 4275 C C . GLY A 1 576 ? -43.570 10.081 30.049 1.00 68.19 576 GLY A C 1
ATOM 4276 O O . GLY A 1 576 ? -44.763 9.900 30.247 1.00 68.19 576 GLY A O 1
ATOM 4277 N N . ALA A 1 577 ? -42.630 9.333 30.640 1.00 67.31 577 ALA A N 1
ATOM 4278 C CA . ALA A 1 577 ? -42.895 8.239 31.582 1.00 67.31 577 ALA A CA 1
ATOM 4279 C C . ALA A 1 577 ? -42.817 8.680 33.058 1.00 67.31 577 ALA A C 1
ATOM 4281 O O . ALA A 1 577 ? -42.643 7.850 33.951 1.00 67.31 577 ALA A O 1
ATOM 4282 N N . LEU A 1 578 ? -42.887 9.988 33.327 1.00 71.88 578 LEU A N 1
ATOM 4283 C CA . LEU A 1 578 ? -42.958 10.493 34.694 1.00 71.88 578 LEU A CA 1
ATOM 4284 C C . LEU A 1 578 ? -44.295 10.079 35.335 1.00 71.88 578 LEU A C 1
ATOM 4286 O O . LEU A 1 578 ? -45.339 10.196 34.690 1.00 71.88 578 LEU A O 1
ATOM 4290 N N . PRO A 1 579 ? -44.289 9.608 36.593 1.00 71.12 579 PRO A N 1
ATOM 4291 C CA . PRO A 1 579 ? -45.515 9.228 37.280 1.00 71.12 579 PRO A CA 1
ATOM 4292 C C . PRO A 1 579 ? -46.452 10.434 37.432 1.00 71.12 579 PRO A C 1
ATOM 4294 O O . PRO A 1 579 ? -46.016 11.529 37.786 1.00 71.12 579 PRO A O 1
ATOM 4297 N N . GLY A 1 580 ? -47.752 10.224 37.193 1.00 70.50 580 GLY A N 1
ATOM 4298 C CA . GLY A 1 580 ? -48.777 11.276 37.268 1.00 70.50 580 GLY A CA 1
ATOM 4299 C C . GLY A 1 580 ? -49.042 11.812 38.681 1.00 70.50 580 GLY A C 1
ATOM 4300 O O . GLY A 1 580 ? -49.589 12.901 38.830 1.00 70.50 580 GLY A O 1
ATOM 4301 N N . SER A 1 581 ? -48.627 11.084 39.721 1.00 75.12 581 SER A N 1
ATOM 4302 C CA . SER A 1 581 ? -48.708 11.511 41.120 1.00 75.12 581 SER A CA 1
ATOM 4303 C C . SER A 1 581 ? -47.485 11.034 41.899 1.00 75.12 581 SER A C 1
ATOM 4305 O O . SER A 1 581 ? -47.133 9.856 41.837 1.00 75.12 581 SER A O 1
ATOM 4307 N N . VAL A 1 582 ? -46.862 11.934 42.661 1.00 76.38 582 VAL A N 1
ATOM 4308 C CA . VAL A 1 582 ? -45.740 11.623 43.556 1.00 76.38 582 VAL A CA 1
ATOM 4309 C C . VAL A 1 582 ? -46.221 11.758 44.996 1.00 76.38 582 VAL A C 1
ATOM 4311 O O . VAL A 1 582 ? -46.636 12.839 45.411 1.00 76.38 582 VAL A O 1
ATOM 4314 N N . VAL A 1 583 ? -46.162 10.667 45.760 1.00 81.25 583 VAL A N 1
ATOM 4315 C CA . VAL A 1 583 ? -46.392 10.701 47.210 1.00 81.25 583 VAL A CA 1
ATOM 4316 C C . VAL A 1 583 ? -45.133 11.259 47.870 1.00 81.25 583 VAL A C 1
ATOM 4318 O O . VAL A 1 583 ? -44.046 10.715 47.694 1.00 81.25 583 VAL A O 1
ATOM 4321 N N . ALA A 1 584 ? -45.267 12.375 48.588 1.00 79.44 584 ALA A N 1
ATOM 4322 C CA . ALA A 1 584 ? -44.121 13.066 49.178 1.00 79.44 584 ALA A CA 1
ATOM 4323 C C . ALA A 1 584 ? -43.609 12.390 50.465 1.00 79.44 584 ALA A C 1
ATOM 4325 O O . ALA A 1 584 ? -42.400 12.323 50.681 1.00 79.44 584 ALA A O 1
ATOM 4326 N N . TRP A 1 585 ? -44.518 11.906 51.315 1.00 85.06 585 TRP A N 1
ATOM 4327 C CA . TRP A 1 585 ? -44.239 11.137 52.533 1.00 85.06 585 TRP A CA 1
ATOM 4328 C C . TRP A 1 585 ? -45.522 10.448 53.017 1.00 85.06 585 TRP A C 1
ATOM 4330 O O . TRP A 1 585 ? -46.611 11.001 52.855 1.00 85.06 585 TRP A O 1
ATOM 4340 N N . ASP A 1 586 ? -45.388 9.289 53.660 1.00 87.81 586 ASP A N 1
ATOM 4341 C CA . ASP A 1 586 ? -46.498 8.584 54.318 1.00 87.81 586 ASP A CA 1
ATOM 4342 C C . ASP A 1 586 ? -46.745 9.157 55.722 1.00 87.81 586 ASP A C 1
ATOM 4344 O O . ASP A 1 586 ? -47.881 9.357 56.151 1.00 87.81 586 ASP A O 1
ATOM 4348 N N . TYR A 1 587 ? -45.658 9.499 56.423 1.00 89.31 587 TYR A N 1
ATOM 4349 C CA . TYR A 1 587 ? -45.687 10.113 57.750 1.00 89.31 587 TYR A CA 1
ATOM 4350 C C . TYR A 1 587 ? -44.913 11.438 57.736 1.00 89.31 587 TYR A C 1
ATOM 4352 O O . TYR A 1 587 ? -43.770 11.456 57.275 1.00 89.31 587 TYR A O 1
ATOM 4360 N N . PRO A 1 588 ? -45.436 12.539 58.316 1.00 88.62 588 PRO A N 1
ATOM 4361 C CA . PRO A 1 588 ? -44.741 13.834 58.330 1.00 88.62 588 PRO A CA 1
ATOM 4362 C C . PRO A 1 588 ? -43.321 13.780 58.914 1.00 88.62 588 PRO A C 1
ATOM 4364 O O . PRO A 1 588 ? -42.449 14.554 58.521 1.00 88.62 588 PRO A O 1
ATOM 4367 N N . LEU A 1 589 ? -43.056 12.840 59.829 1.00 90.88 589 LEU A N 1
ATOM 4368 C CA . LEU A 1 589 ? -41.732 12.670 60.423 1.00 90.88 589 LEU A CA 1
ATOM 4369 C C . LEU A 1 589 ? -40.681 12.172 59.416 1.00 90.88 589 LEU A C 1
ATOM 4371 O O . LEU A 1 589 ? -39.509 12.512 59.560 1.00 90.88 589 LEU A O 1
ATOM 4375 N N . GLN A 1 590 ? -41.074 11.445 58.364 1.00 92.69 590 GLN A N 1
ATOM 4376 C CA . GLN A 1 590 ? -40.158 11.033 57.292 1.00 92.69 590 GLN A CA 1
ATOM 4377 C C . GLN A 1 590 ? -39.566 12.252 56.573 1.00 92.69 590 GLN A C 1
ATOM 4379 O O . GLN A 1 590 ? -38.372 12.266 56.280 1.00 92.69 590 GLN A O 1
ATOM 4384 N N . ALA A 1 591 ? -40.360 13.309 56.362 1.00 90.88 591 ALA A N 1
ATOM 4385 C CA . ALA A 1 591 ? -39.885 14.556 55.763 1.00 90.88 591 ALA A CA 1
ATOM 4386 C C . ALA A 1 591 ? -38.850 15.259 56.656 1.00 90.88 591 ALA A C 1
ATOM 4388 O O . ALA A 1 591 ? -37.834 15.752 56.167 1.00 90.88 591 ALA A O 1
ATOM 4389 N N . VAL A 1 592 ? -39.069 15.252 57.976 1.00 93.31 592 VAL A N 1
ATOM 4390 C CA . VAL A 1 592 ? -38.119 15.804 58.956 1.00 93.31 592 VAL A CA 1
ATOM 4391 C C . VAL A 1 592 ? -36.812 15.008 58.953 1.00 93.31 592 VAL A C 1
ATOM 4393 O O . VAL A 1 592 ? -35.735 15.599 58.876 1.00 93.31 592 VAL A O 1
ATOM 4396 N N . ILE A 1 593 ? -36.890 13.674 58.980 1.00 94.12 593 ILE A N 1
ATOM 4397 C CA . ILE A 1 593 ? -35.715 12.792 58.916 1.00 94.12 593 ILE A CA 1
ATOM 4398 C C . ILE A 1 593 ? -34.956 13.013 57.600 1.00 94.12 593 ILE A C 1
ATOM 4400 O O . ILE A 1 593 ? -33.743 13.211 57.620 1.00 94.12 593 ILE A O 1
ATOM 4404 N N . GLY A 1 594 ? -35.659 13.067 56.467 1.00 92.75 594 GLY A N 1
ATOM 4405 C CA . GLY A 1 594 ? -35.071 13.343 55.157 1.00 92.75 594 GLY A CA 1
ATOM 4406 C C . GLY A 1 594 ? -34.379 14.708 55.087 1.00 92.75 594 GLY A C 1
ATOM 4407 O O . GLY A 1 594 ? -33.257 14.804 54.585 1.00 92.75 594 GLY A O 1
ATOM 4408 N N . ALA A 1 595 ? -34.986 15.756 55.653 1.00 93.62 595 ALA A N 1
ATOM 4409 C CA . ALA A 1 595 ? -34.379 17.085 55.739 1.00 93.62 595 ALA A CA 1
ATOM 4410 C C . ALA A 1 595 ? -33.095 17.077 56.588 1.00 93.62 595 ALA A C 1
ATOM 4412 O O . ALA A 1 595 ? -32.083 17.656 56.184 1.00 93.62 595 ALA A O 1
ATOM 4413 N N . LEU A 1 596 ? -33.102 16.369 57.724 1.00 94.69 596 LEU A N 1
ATOM 4414 C CA . LEU A 1 596 ? -31.918 16.184 58.568 1.00 94.69 596 LEU A CA 1
ATOM 4415 C C . LEU A 1 596 ? -30.814 15.405 57.842 1.00 94.69 596 LEU A C 1
ATOM 4417 O O . LEU A 1 596 ? -29.650 15.798 57.916 1.00 94.69 596 LEU A O 1
ATOM 4421 N N . MET A 1 597 ? -31.160 14.352 57.094 1.00 95.56 597 MET A N 1
ATOM 4422 C CA . MET A 1 597 ? -30.207 13.596 56.274 1.00 95.56 597 MET A CA 1
ATOM 4423 C C . MET A 1 597 ? -29.588 14.468 55.175 1.00 95.56 597 MET A C 1
ATOM 4425 O O . MET A 1 597 ? -28.370 14.447 54.993 1.00 95.56 597 MET A O 1
ATOM 4429 N N . CYS A 1 598 ? -30.393 15.278 54.480 1.00 93.44 598 CYS A N 1
ATOM 4430 C CA . CYS A 1 598 ? -29.905 16.212 53.463 1.00 93.44 598 CYS A CA 1
ATOM 4431 C C . CYS A 1 598 ? -28.944 17.245 54.067 1.00 93.44 598 CYS A C 1
ATOM 4433 O O . CYS A 1 598 ? -27.855 17.468 53.532 1.00 93.44 598 CYS A O 1
ATOM 4435 N N . ALA A 1 599 ? -29.309 17.837 55.209 1.00 95.06 599 ALA A N 1
ATOM 4436 C CA . ALA A 1 599 ? -28.453 18.778 55.924 1.00 95.06 599 ALA A CA 1
ATOM 4437 C C . ALA A 1 599 ? -27.136 18.119 56.369 1.00 95.06 599 ALA A C 1
ATOM 4439 O O . ALA A 1 599 ? -26.060 18.671 56.132 1.00 95.06 599 ALA A O 1
ATOM 4440 N N . ALA A 1 600 ? -27.200 16.917 56.948 1.00 94.69 600 ALA A N 1
ATOM 4441 C CA . ALA A 1 600 ? -26.029 16.162 57.380 1.00 94.69 600 ALA A CA 1
ATOM 4442 C C . ALA A 1 600 ? -25.099 15.809 56.206 1.00 94.69 600 ALA A C 1
ATOM 4444 O O . ALA A 1 600 ? -23.889 16.006 56.313 1.00 94.69 600 ALA A O 1
ATOM 4445 N N . ALA A 1 601 ? -25.643 15.384 55.061 1.00 92.50 601 ALA A N 1
ATOM 4446 C CA . ALA A 1 601 ? -24.870 15.078 53.856 1.00 92.50 601 ALA A CA 1
ATOM 4447 C C . ALA A 1 601 ? -24.161 16.318 53.278 1.00 92.50 601 ALA A C 1
ATOM 4449 O O . ALA A 1 601 ? -22.971 16.264 52.950 1.00 92.50 601 ALA A O 1
ATOM 4450 N N . VAL A 1 602 ? -24.857 17.461 53.201 1.00 91.56 602 VAL A N 1
ATOM 4451 C CA . VAL A 1 602 ? -24.269 18.733 52.742 1.00 91.56 602 VAL A CA 1
ATOM 4452 C C . VAL A 1 602 ? -23.168 19.193 53.699 1.00 91.56 602 VAL A C 1
ATOM 4454 O O . VAL A 1 602 ? -22.071 19.544 53.258 1.00 91.56 602 VAL A O 1
ATOM 4457 N N . LEU A 1 603 ? -23.414 19.145 55.011 1.00 92.38 603 LEU A N 1
ATOM 4458 C CA . LEU A 1 603 ? -22.418 19.509 56.019 1.00 92.38 603 LEU A CA 1
ATOM 4459 C C . LEU A 1 603 ? -21.203 18.571 55.976 1.00 92.38 603 LEU A C 1
ATOM 4461 O O . LEU A 1 603 ? -20.069 19.052 56.012 1.00 92.38 603 LEU A O 1
ATOM 4465 N N . ALA A 1 604 ? -21.407 17.259 55.819 1.00 90.69 604 ALA A N 1
ATOM 4466 C CA . ALA A 1 604 ? -20.328 16.279 55.695 1.00 90.69 604 ALA A CA 1
ATOM 4467 C C . ALA A 1 604 ? -19.411 16.576 54.494 1.00 90.69 604 ALA A C 1
ATOM 4469 O O . ALA A 1 604 ? -18.192 16.423 54.595 1.00 90.69 604 ALA A O 1
ATOM 4470 N N . ALA A 1 605 ? -19.973 17.058 53.380 1.00 86.38 605 ALA A N 1
ATOM 4471 C CA . ALA A 1 605 ? -19.218 17.426 52.182 1.00 86.38 605 ALA A CA 1
ATOM 4472 C C . ALA A 1 605 ? -18.400 18.727 52.333 1.00 86.38 605 ALA A C 1
ATOM 4474 O O . ALA A 1 605 ? -17.409 18.922 51.619 1.00 86.38 605 ALA A O 1
ATOM 4475 N N . VAL A 1 606 ? -18.797 19.622 53.245 1.00 86.00 606 VAL A N 1
ATOM 4476 C CA . VAL A 1 606 ? -18.182 20.951 53.433 1.00 86.00 606 VAL A CA 1
ATOM 4477 C C . VAL A 1 606 ? -17.187 20.978 54.598 1.00 86.00 606 VAL A C 1
ATOM 4479 O O . VAL A 1 606 ? -16.200 21.722 54.562 1.00 86.00 606 VAL A O 1
ATOM 4482 N N . VAL A 1 607 ? -17.412 20.167 55.632 1.00 89.56 607 VAL A N 1
ATOM 4483 C CA . VAL A 1 607 ? -16.605 20.161 56.854 1.00 89.56 607 VAL A CA 1
ATOM 4484 C C . VAL A 1 607 ? -15.152 19.748 56.586 1.00 89.56 607 VAL A C 1
ATOM 4486 O O . VAL A 1 607 ? -14.848 18.771 55.910 1.00 89.56 607 VAL A O 1
ATOM 4489 N N . GLY A 1 608 ? -14.207 20.498 57.163 1.00 81.38 608 GLY A N 1
ATOM 4490 C CA . GLY A 1 608 ? -12.768 20.272 56.969 1.00 81.38 608 GLY A CA 1
ATOM 4491 C C . GLY A 1 608 ? -12.125 19.248 57.915 1.00 81.38 608 GLY A C 1
ATOM 4492 O O . GLY A 1 608 ? -10.949 18.914 57.741 1.00 81.38 608 GLY A O 1
ATOM 4493 N N . GLN A 1 609 ? -12.852 18.777 58.931 1.00 88.12 609 GLN A N 1
ATOM 4494 C CA . GLN A 1 609 ? -12.369 17.842 59.953 1.00 88.12 609 GLN A CA 1
ATOM 4495 C C . GLN A 1 609 ? -12.876 16.428 59.660 1.00 88.12 609 GLN A C 1
ATOM 4497 O O . GLN A 1 609 ? -14.074 16.224 59.491 1.00 88.12 609 GLN A O 1
ATOM 4502 N N . ARG A 1 610 ? -11.973 15.438 59.624 1.00 86.56 610 ARG A N 1
ATOM 4503 C CA . ARG A 1 610 ? -12.330 14.054 59.261 1.00 86.56 610 ARG A CA 1
ATOM 4504 C C . ARG A 1 610 ? -13.327 13.422 60.225 1.00 86.56 610 ARG A C 1
ATOM 4506 O O . ARG A 1 610 ? -14.262 12.776 59.780 1.00 86.56 610 ARG A O 1
ATOM 4513 N N . PHE A 1 611 ? -13.105 13.613 61.523 1.00 87.75 611 PHE A N 1
ATOM 4514 C CA . PHE A 1 611 ? -13.951 13.040 62.566 1.00 87.75 611 PHE A CA 1
ATOM 4515 C C . PHE A 1 611 ? -15.388 13.561 62.457 1.00 87.75 611 PHE A C 1
ATOM 4517 O O . PHE A 1 611 ? -16.323 12.780 62.352 1.00 87.75 611 PHE A O 1
ATOM 4524 N N . THR A 1 612 ? -15.547 14.880 62.347 1.00 90.19 612 THR A N 1
ATOM 4525 C CA . THR A 1 612 ? -16.849 15.527 62.161 1.00 90.19 612 THR A CA 1
ATOM 4526 C C . THR A 1 612 ? -17.527 15.104 60.854 1.00 90.19 612 THR A C 1
ATOM 4528 O O . THR A 1 612 ? -18.725 14.860 60.854 1.00 90.19 612 THR A O 1
ATOM 4531 N N . ALA A 1 613 ? -16.781 14.953 59.752 1.00 88.75 613 ALA A N 1
ATOM 4532 C CA . ALA A 1 613 ? -17.340 14.461 58.490 1.00 88.75 613 ALA A CA 1
ATOM 4533 C C . ALA A 1 613 ? -17.859 13.015 58.598 1.00 88.75 613 ALA A C 1
ATOM 4535 O O . ALA A 1 613 ? -18.918 12.713 58.058 1.00 88.75 613 ALA A O 1
ATOM 4536 N N . VAL A 1 614 ? -17.149 12.140 59.320 1.00 89.94 614 VAL A N 1
ATOM 4537 C CA . VAL A 1 614 ? -17.595 10.760 59.579 1.00 89.94 614 VAL A CA 1
ATOM 4538 C C . VAL A 1 614 ? -18.837 10.734 60.469 1.00 89.94 614 VAL A C 1
ATOM 4540 O O . VAL A 1 614 ? -19.773 10.010 60.157 1.00 89.94 614 VAL A O 1
ATOM 4543 N N . LEU A 1 615 ? -18.894 11.552 61.525 1.00 90.81 615 LEU A N 1
ATOM 4544 C CA . LEU A 1 615 ? -20.087 11.644 62.376 1.00 90.81 615 LEU A CA 1
ATOM 4545 C C . LEU A 1 615 ? -21.315 12.137 61.602 1.00 90.81 615 LEU A C 1
ATOM 4547 O O . LEU A 1 615 ? -22.390 11.559 61.725 1.00 90.81 615 LEU A O 1
ATOM 4551 N N . LEU A 1 616 ? -21.153 13.174 60.775 1.00 92.50 616 L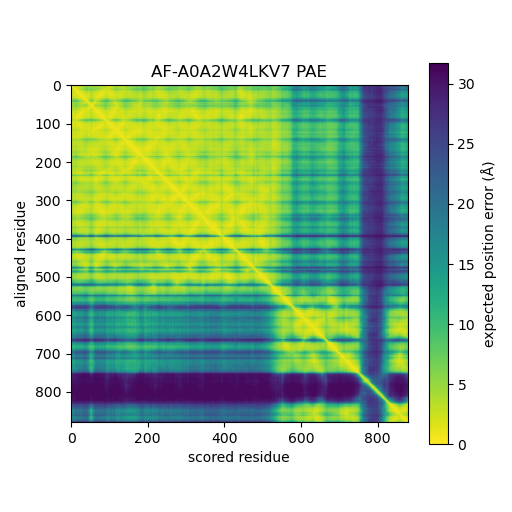EU A N 1
ATOM 4552 C CA . LEU A 1 616 ? -22.229 13.698 59.930 1.00 92.50 616 LEU A CA 1
ATOM 4553 C C . LEU A 1 616 ? -22.669 12.684 58.866 1.00 92.50 616 LEU A C 1
ATOM 4555 O O . LEU A 1 616 ? -23.861 12.559 58.607 1.00 92.50 616 LEU A O 1
ATOM 4559 N N . ALA A 1 617 ? -21.737 11.923 58.285 1.00 90.50 617 ALA A N 1
ATOM 4560 C CA . ALA A 1 617 ? -22.087 10.803 57.416 1.00 90.50 617 ALA A CA 1
ATOM 4561 C C . ALA A 1 617 ? -22.883 9.736 58.187 1.00 90.50 617 ALA A C 1
ATOM 4563 O O . ALA A 1 617 ? -23.919 9.291 57.701 1.00 90.50 617 ALA A O 1
ATOM 4564 N N . GLY A 1 618 ? -22.489 9.406 59.419 1.00 92.19 618 GLY A N 1
ATOM 4565 C CA . GLY A 1 618 ? -23.214 8.429 60.231 1.00 92.19 618 GLY A CA 1
ATOM 4566 C C . GLY A 1 618 ? -24.609 8.874 60.668 1.00 92.19 618 GLY A C 1
ATOM 4567 O O . GLY A 1 618 ? -25.510 8.044 60.777 1.00 92.19 618 GLY A O 1
ATOM 4568 N N . MET A 1 619 ? -24.856 10.183 60.805 1.00 94.12 619 MET A N 1
ATOM 4569 C CA . MET A 1 619 ? -26.221 10.700 60.983 1.00 94.12 619 MET A CA 1
ATOM 4570 C C . MET A 1 619 ? -27.142 10.310 59.820 1.00 94.12 619 MET A C 1
ATOM 4572 O O . MET A 1 619 ? -28.326 10.068 60.042 1.00 94.12 619 MET A O 1
ATOM 4576 N N . THR A 1 620 ? -26.619 10.207 58.592 1.00 94.00 620 THR A N 1
ATOM 4577 C CA . THR A 1 620 ? -27.416 9.723 57.453 1.00 94.00 620 THR A CA 1
ATOM 4578 C C . THR A 1 620 ? -27.728 8.230 57.569 1.00 94.00 620 THR A C 1
ATOM 4580 O O . THR A 1 620 ? -28.851 7.827 57.281 1.00 94.00 620 THR A O 1
ATOM 4583 N N . GLY A 1 621 ? -26.797 7.427 58.094 1.00 93.88 621 GLY A N 1
ATOM 4584 C CA . GLY A 1 621 ? -27.008 6.008 58.388 1.00 93.88 621 GLY A CA 1
ATOM 4585 C C . GLY A 1 621 ? -28.102 5.763 59.426 1.00 93.88 621 GLY A C 1
ATOM 4586 O O . GLY A 1 621 ? -29.021 4.984 59.181 1.00 93.88 621 GLY A O 1
ATOM 4587 N N . TYR A 1 622 ? -28.075 6.485 60.549 1.00 94.69 622 TYR A N 1
ATOM 4588 C CA . TYR A 1 622 ? -29.145 6.416 61.555 1.00 94.69 622 TYR A CA 1
ATOM 4589 C C . TYR A 1 622 ? -30.474 7.010 61.063 1.00 94.69 622 TYR A C 1
ATOM 4591 O O . TYR A 1 622 ? -31.540 6.549 61.470 1.00 94.69 622 TYR A O 1
ATOM 4599 N N . GLY A 1 623 ? -30.434 7.979 60.144 1.00 95.50 623 GLY A N 1
ATOM 4600 C CA . GLY A 1 623 ? -31.622 8.426 59.417 1.00 95.50 623 GLY A CA 1
ATOM 4601 C C . GLY A 1 623 ? -32.276 7.287 58.625 1.00 95.50 623 GLY A C 1
ATOM 4602 O O . GLY A 1 623 ? -33.488 7.107 58.713 1.00 95.50 623 GLY A O 1
ATOM 4603 N N . MET A 1 624 ? -31.481 6.452 57.940 1.00 95.12 624 MET A N 1
ATOM 4604 C CA . MET A 1 624 ? -31.997 5.257 57.254 1.00 95.12 624 MET A CA 1
ATOM 4605 C C . MET A 1 624 ? -32.596 4.232 58.223 1.00 95.12 624 MET A C 1
ATOM 4607 O O . MET A 1 624 ? -33.630 3.657 57.906 1.00 95.12 624 MET A O 1
ATOM 4611 N N . VAL A 1 625 ? -32.010 4.037 59.412 1.00 96.19 625 VAL A N 1
ATOM 4612 C CA . VAL A 1 625 ? -32.588 3.165 60.458 1.00 96.19 625 VAL A CA 1
ATOM 4613 C C . VAL A 1 625 ? -34.004 3.614 60.816 1.00 96.19 625 VAL A C 1
ATOM 4615 O O . VAL A 1 625 ? -34.923 2.797 60.852 1.00 96.19 625 VAL A O 1
ATOM 4618 N N . ALA A 1 626 ? -34.192 4.917 61.042 1.00 94.38 626 ALA A N 1
ATOM 4619 C CA . ALA A 1 626 ? -35.505 5.468 61.351 1.00 94.38 626 ALA A CA 1
ATOM 4620 C C . ALA A 1 626 ? -36.487 5.279 60.182 1.00 94.38 626 ALA A C 1
ATOM 4622 O O . ALA A 1 626 ? -37.615 4.845 60.405 1.00 94.38 626 ALA A O 1
ATOM 4623 N N . LEU A 1 627 ? -36.057 5.539 58.940 1.00 94.38 627 LEU A N 1
ATOM 4624 C CA . LEU A 1 627 ? -36.895 5.337 57.752 1.00 94.38 627 LEU A CA 1
ATOM 4625 C C . LEU A 1 627 ? -37.291 3.865 57.556 1.00 94.38 627 LEU A C 1
ATOM 4627 O O . LEU A 1 627 ? -38.463 3.596 57.307 1.00 94.38 627 LEU A O 1
ATOM 4631 N N . PHE A 1 628 ? -36.372 2.909 57.730 1.00 95.00 628 PHE A N 1
ATOM 4632 C CA . PHE A 1 628 ? -36.702 1.479 57.687 1.00 95.00 628 PHE A CA 1
ATOM 4633 C C . PHE A 1 628 ? -37.718 1.093 58.763 1.00 95.00 628 PHE A C 1
ATOM 4635 O O . PHE A 1 628 ? -38.654 0.352 58.472 1.00 95.00 628 PHE A O 1
ATOM 4642 N N . GLY A 1 629 ? -37.592 1.647 59.972 1.00 92.50 629 GLY A N 1
ATOM 4643 C CA . GLY A 1 629 ? -38.587 1.469 61.030 1.00 92.50 629 GLY A CA 1
ATOM 4644 C C . GLY A 1 629 ? -39.979 1.962 60.621 1.00 92.50 629 GLY A C 1
ATOM 4645 O O . GLY A 1 629 ? -40.951 1.225 60.768 1.00 92.50 629 GLY A O 1
ATOM 4646 N N . PHE A 1 630 ? -40.079 3.165 60.040 1.00 92.12 630 PHE A N 1
ATOM 4647 C CA . PHE A 1 630 ? -41.353 3.715 59.550 1.00 92.12 630 PHE A CA 1
ATOM 4648 C C . PHE A 1 630 ? -41.949 2.941 58.371 1.00 92.12 630 PHE A C 1
ATOM 4650 O O . PHE A 1 630 ? -43.166 2.931 58.216 1.00 92.12 630 PHE A O 1
ATOM 4657 N N . HIS A 1 631 ? -41.119 2.278 57.566 1.00 90.88 631 HIS A N 1
ATOM 4658 C CA . HIS A 1 631 ? -41.569 1.403 56.481 1.00 90.88 631 HIS A CA 1
ATOM 4659 C C . HIS A 1 631 ? -41.844 -0.043 56.926 1.00 90.88 631 HIS A C 1
ATOM 4661 O O . HIS A 1 631 ? -42.081 -0.900 56.080 1.00 90.88 631 HIS A O 1
ATOM 4667 N N . GLY A 1 632 ? -41.817 -0.337 58.232 1.00 91.06 632 GLY A N 1
ATOM 4668 C CA . GLY A 1 632 ? -42.116 -1.675 58.746 1.00 91.06 632 GLY A CA 1
ATOM 4669 C C . GLY A 1 632 ? -41.038 -2.716 58.432 1.00 91.06 632 GLY A C 1
ATOM 4670 O O . GLY A 1 632 ? -41.346 -3.901 58.360 1.00 91.06 632 GLY A O 1
ATOM 4671 N N . ALA A 1 633 ? -39.780 -2.295 58.259 1.00 93.56 633 ALA A N 1
ATOM 4672 C CA . ALA A 1 633 ? -38.632 -3.159 57.976 1.00 93.56 633 ALA A CA 1
ATOM 4673 C C . ALA A 1 633 ? -37.686 -3.266 59.198 1.00 93.56 633 ALA A C 1
ATOM 4675 O O . ALA A 1 633 ? -36.576 -2.718 59.176 1.00 93.56 633 ALA A O 1
ATOM 4676 N N . PRO A 1 634 ? -38.098 -3.944 60.290 1.00 92.88 634 PRO A N 1
ATOM 4677 C CA . PRO A 1 634 ? -37.340 -3.989 61.541 1.00 92.88 634 PRO A CA 1
ATOM 4678 C C . PRO A 1 634 ? -35.993 -4.712 61.408 1.00 92.88 634 PRO A C 1
ATOM 4680 O O . PRO A 1 634 ? -35.024 -4.282 62.032 1.00 92.88 634 PRO A O 1
ATOM 4683 N N . ASP A 1 635 ? -35.900 -5.749 60.568 1.00 91.94 635 ASP A N 1
ATOM 4684 C CA . ASP A 1 635 ? -34.639 -6.453 60.293 1.00 91.94 635 ASP A CA 1
ATOM 4685 C C . ASP A 1 635 ? -33.603 -5.533 59.650 1.00 91.94 635 ASP A C 1
ATOM 4687 O O . ASP A 1 635 ? -32.481 -5.425 60.143 1.00 91.94 635 ASP A O 1
ATOM 4691 N N . LEU A 1 636 ? -34.003 -4.797 58.606 1.00 94.00 636 LEU A N 1
ATOM 4692 C CA . LEU A 1 636 ? -33.133 -3.840 57.921 1.00 94.00 636 LEU A CA 1
ATOM 4693 C C . LEU A 1 636 ? -32.712 -2.707 58.862 1.00 94.00 636 LEU A C 1
ATOM 4695 O O . LEU A 1 636 ? -31.553 -2.293 58.844 1.00 94.00 636 LEU A O 1
ATOM 4699 N N . ALA A 1 637 ? -33.629 -2.219 59.703 1.00 95.31 637 ALA A N 1
ATOM 4700 C CA . ALA A 1 637 ? -33.331 -1.197 60.701 1.00 95.31 637 ALA A CA 1
ATOM 4701 C C . ALA A 1 637 ? -32.288 -1.689 61.721 1.00 95.31 637 ALA A C 1
ATOM 4703 O O . ALA A 1 637 ? -31.305 -0.989 61.984 1.00 95.31 637 ALA A O 1
ATOM 4704 N N . LEU A 1 638 ? -32.458 -2.908 62.249 1.00 93.25 638 LEU A N 1
ATOM 4705 C CA . LEU A 1 638 ? -31.524 -3.529 63.187 1.00 93.25 638 LEU A CA 1
ATOM 4706 C C . LEU A 1 638 ? -30.145 -3.732 62.547 1.00 93.25 638 LEU A C 1
ATOM 4708 O O . LEU A 1 638 ? -29.133 -3.314 63.115 1.00 93.25 638 LEU A O 1
ATOM 4712 N N . THR A 1 639 ? -30.085 -4.327 61.352 1.00 93.19 639 THR A N 1
ATOM 4713 C CA . THR A 1 639 ? -28.813 -4.560 60.655 1.00 93.19 639 THR A CA 1
ATOM 4714 C C . THR A 1 639 ? -28.125 -3.253 60.291 1.00 93.19 639 THR A C 1
ATOM 4716 O O . THR A 1 639 ? -26.922 -3.130 60.502 1.00 93.19 639 THR A O 1
ATOM 4719 N N . GLN A 1 640 ? -28.865 -2.249 59.814 1.00 95.38 640 GLN A N 1
ATOM 4720 C CA . GLN A 1 640 ? -28.299 -0.952 59.452 1.00 95.38 640 GLN A CA 1
ATOM 4721 C C . GLN A 1 640 ? -27.721 -0.233 60.676 1.00 95.38 640 GLN A C 1
ATOM 4723 O O . GLN A 1 640 ? -26.632 0.329 60.585 1.00 95.38 640 GLN A O 1
ATOM 4728 N N . ALA A 1 641 ? -28.390 -0.292 61.833 1.00 94.69 641 ALA A N 1
ATOM 4729 C CA . ALA A 1 641 ? -27.873 0.286 63.073 1.00 94.69 641 ALA A CA 1
ATOM 4730 C C . ALA A 1 641 ? -26.562 -0.388 63.514 1.00 94.69 641 ALA A C 1
ATOM 4732 O O . ALA A 1 641 ? -25.597 0.289 63.882 1.00 94.69 641 ALA A O 1
ATOM 4733 N N . LEU A 1 642 ? -26.498 -1.721 63.432 1.00 93.62 642 LEU A N 1
ATOM 4734 C CA . LEU A 1 642 ? -25.292 -2.483 63.756 1.00 93.62 642 LEU A CA 1
ATOM 4735 C C . LEU A 1 642 ? -24.147 -2.178 62.779 1.00 93.62 642 LEU A C 1
ATOM 4737 O O . LEU A 1 642 ? -23.032 -1.897 63.221 1.00 93.62 642 LEU A O 1
ATOM 4741 N N . VAL A 1 643 ? -24.415 -2.170 61.468 1.00 93.00 643 VAL A N 1
ATOM 4742 C CA . VAL A 1 643 ? -23.427 -1.835 60.427 1.00 93.00 643 VAL A CA 1
ATOM 4743 C C . VAL A 1 643 ? -22.904 -0.413 60.603 1.00 93.00 643 VAL A C 1
ATOM 4745 O O . VAL A 1 643 ? -21.691 -0.203 60.534 1.00 93.00 643 VAL A O 1
ATOM 4748 N N . GLU A 1 644 ? -23.781 0.555 60.867 1.00 93.81 644 GLU A N 1
ATOM 4749 C CA . GLU A 1 644 ? -23.391 1.949 61.079 1.00 93.81 644 GLU A CA 1
ATOM 4750 C C . GLU A 1 644 ? -22.475 2.076 62.301 1.00 93.81 644 GLU A C 1
ATOM 4752 O O . GLU A 1 644 ? -21.411 2.694 62.237 1.00 93.81 644 GLU A O 1
ATOM 4757 N N . THR A 1 645 ? -22.819 1.397 63.399 1.00 91.25 645 THR A N 1
ATOM 4758 C CA . THR A 1 645 ? -21.999 1.403 64.616 1.00 91.25 645 THR A CA 1
ATOM 4759 C C . THR A 1 645 ? -20.627 0.764 64.379 1.00 91.25 645 THR A C 1
ATOM 4761 O O . THR A 1 645 ? -19.605 1.350 64.745 1.00 91.25 645 THR A O 1
ATOM 4764 N N . VAL A 1 646 ? -20.564 -0.398 63.715 1.00 89.12 646 VAL A N 1
ATOM 4765 C CA . VAL A 1 646 ? -19.293 -1.058 63.359 1.00 89.12 646 VAL A CA 1
ATOM 4766 C C . VAL A 1 646 ? -18.450 -0.159 62.451 1.00 89.12 646 VAL A C 1
ATOM 4768 O O . VAL A 1 646 ? -17.254 0.018 62.685 1.00 89.12 646 VAL A O 1
ATOM 4771 N N . THR A 1 647 ? -19.070 0.452 61.445 1.00 88.38 647 THR A N 1
ATOM 4772 C CA . THR A 1 647 ? -18.398 1.323 60.476 1.00 88.38 647 THR A CA 1
ATOM 4773 C C . THR A 1 647 ? -17.814 2.560 61.154 1.00 88.38 647 THR A C 1
ATOM 4775 O O . THR A 1 647 ? -16.647 2.886 60.924 1.00 88.38 647 THR A O 1
ATOM 4778 N N . LEU A 1 648 ? -18.558 3.204 62.059 1.00 88.25 648 LEU A N 1
ATOM 4779 C CA . LEU A 1 648 ? -18.062 4.315 62.876 1.00 88.25 648 LEU A CA 1
ATOM 4780 C C . LEU A 1 648 ? -16.852 3.903 63.722 1.00 88.25 648 LEU A C 1
ATOM 4782 O O . LEU A 1 648 ? -15.844 4.613 63.730 1.00 88.25 648 LEU A O 1
ATOM 4786 N N . VAL A 1 649 ? -16.905 2.743 64.383 1.00 85.56 649 VAL A N 1
ATOM 4787 C CA . VAL A 1 649 ? -15.783 2.232 65.186 1.00 85.56 649 VAL A CA 1
ATOM 4788 C C . VAL A 1 649 ? -14.543 1.981 64.321 1.00 85.56 649 VAL A C 1
ATOM 4790 O O . VAL A 1 649 ? -13.447 2.440 64.660 1.00 85.56 649 VAL A O 1
ATOM 4793 N N . VAL A 1 650 ? -14.703 1.319 63.171 1.00 84.06 650 VAL A N 1
ATOM 4794 C CA . VAL A 1 650 ? -13.610 1.076 62.215 1.00 84.06 650 VAL A CA 1
ATOM 4795 C C . VAL A 1 650 ? -13.032 2.396 61.702 1.00 84.06 650 VAL A C 1
ATOM 4797 O O . VAL A 1 650 ? -11.810 2.569 61.681 1.00 84.06 650 VAL A O 1
ATOM 4800 N N . PHE A 1 651 ? -13.874 3.370 61.347 1.00 84.12 651 PHE A N 1
ATOM 4801 C CA . PHE A 1 651 ? -13.403 4.686 60.925 1.00 84.12 651 PHE A CA 1
ATOM 4802 C C . PHE A 1 651 ? -12.626 5.396 62.029 1.00 84.12 651 PHE A C 1
ATOM 4804 O O . PHE A 1 651 ? -11.556 5.926 61.745 1.00 84.12 651 PHE A O 1
ATOM 4811 N N . VAL A 1 652 ? -13.097 5.389 63.277 1.00 81.19 652 VAL A N 1
ATOM 4812 C CA . VAL A 1 652 ? -12.377 5.997 64.408 1.00 81.19 652 VAL A CA 1
ATOM 4813 C C . VAL A 1 652 ? -10.993 5.361 64.586 1.00 81.19 652 VAL A C 1
ATOM 4815 O O . VAL A 1 652 ? -9.994 6.079 64.713 1.00 81.19 652 VAL A O 1
ATOM 4818 N N . LEU A 1 653 ? -10.905 4.030 64.503 1.00 80.12 653 LEU A N 1
ATOM 4819 C CA . LEU A 1 653 ? -9.641 3.291 64.561 1.00 80.12 653 LEU A CA 1
ATOM 4820 C C . LEU A 1 653 ? -8.672 3.691 63.438 1.00 80.12 653 LEU A C 1
ATOM 4822 O O . LEU A 1 653 ? -7.484 3.917 63.690 1.00 80.12 653 LEU A O 1
ATOM 4826 N N . VAL A 1 654 ? -9.169 3.834 62.207 1.00 81.88 654 VAL A N 1
ATOM 4827 C CA . VAL A 1 654 ? -8.366 4.255 61.047 1.00 81.88 654 VAL A CA 1
ATOM 4828 C C . VAL A 1 654 ? -7.962 5.729 61.150 1.00 81.88 654 VAL A C 1
ATOM 4830 O O . VAL A 1 654 ? -6.808 6.086 60.887 1.00 81.88 654 VAL A O 1
ATOM 4833 N N . LEU A 1 655 ? -8.879 6.604 61.572 1.00 82.44 655 LEU A N 1
ATOM 4834 C CA . LEU A 1 655 ? -8.653 8.043 61.701 1.00 82.44 655 LEU A CA 1
ATOM 4835 C C . LEU A 1 655 ? -7.569 8.373 62.729 1.00 82.44 655 LEU A C 1
ATOM 4837 O O . LEU A 1 655 ? -6.848 9.350 62.530 1.00 82.44 655 LEU A O 1
ATOM 4841 N N . ARG A 1 656 ? -7.359 7.525 63.747 1.00 79.25 656 ARG A N 1
ATOM 4842 C CA . ARG A 1 656 ? -6.245 7.654 64.706 1.00 79.25 656 ARG A CA 1
ATOM 4843 C C . ARG A 1 656 ? -4.863 7.658 64.035 1.00 79.25 656 ARG A C 1
ATOM 4845 O O . ARG A 1 656 ? -3.908 8.191 64.596 1.00 79.25 656 ARG A O 1
ATOM 4852 N N . ARG A 1 657 ? -4.730 7.073 62.839 1.00 79.12 657 ARG A N 1
ATOM 4853 C CA . ARG A 1 657 ? -3.472 7.013 62.068 1.00 79.12 657 ARG A CA 1
ATOM 4854 C C . ARG A 1 657 ? -3.358 8.104 60.994 1.00 79.12 657 ARG A C 1
ATOM 4856 O O . ARG A 1 657 ? -2.318 8.201 60.344 1.00 79.12 657 ARG A O 1
ATOM 4863 N N . LEU A 1 658 ? -4.394 8.924 60.798 1.00 78.44 658 LEU A N 1
ATOM 4864 C CA . LEU A 1 658 ? -4.487 9.922 59.728 1.00 78.44 658 LEU A CA 1
ATOM 4865 C C . LEU A 1 658 ? -4.503 11.362 60.280 1.00 78.44 658 LEU A C 1
ATOM 4867 O O . LEU A 1 658 ? -4.879 11.596 61.424 1.00 78.44 658 LEU A O 1
ATOM 4871 N N . PRO A 1 659 ? -4.106 12.372 59.482 1.00 79.75 659 PRO A N 1
ATOM 4872 C CA . PRO A 1 659 ? -4.144 13.768 59.918 1.00 79.75 659 PRO A CA 1
ATOM 4873 C C . PRO A 1 659 ? -5.582 14.267 60.118 1.00 79.75 659 PRO A C 1
ATOM 4875 O O . PRO A 1 659 ? -6.446 14.010 59.281 1.00 79.75 659 PRO A O 1
ATOM 4878 N N . VAL A 1 660 ? -5.805 15.072 61.165 1.00 81.00 660 VAL A N 1
ATOM 4879 C CA . VAL A 1 660 ? -7.131 15.562 61.608 1.00 81.00 660 VAL A CA 1
ATOM 4880 C C . VAL A 1 660 ? -7.909 16.314 60.514 1.00 81.00 660 VAL A C 1
ATOM 4882 O O . VAL A 1 660 ? -9.125 16.158 60.390 1.00 81.00 660 VAL A O 1
ATOM 4885 N N . LYS A 1 661 ? -7.219 17.123 59.695 1.00 80.38 661 LYS A N 1
ATOM 4886 C CA . LYS A 1 661 ? -7.842 17.915 58.618 1.00 80.38 661 LYS A CA 1
ATOM 4887 C C . LYS A 1 661 ? -7.812 17.181 57.274 1.00 80.38 661 LYS A C 1
ATOM 4889 O O . LYS A 1 661 ? -6.812 16.555 56.905 1.00 80.38 661 LYS A O 1
ATOM 4894 N N . ILE A 1 662 ? -8.890 17.317 56.509 1.00 77.44 662 ILE A N 1
ATOM 4895 C CA . ILE A 1 662 ? -9.012 16.820 55.134 1.00 77.44 662 ILE A CA 1
ATOM 4896 C C . ILE A 1 662 ? -8.143 17.690 54.200 1.00 77.44 662 ILE A C 1
ATOM 4898 O O . ILE A 1 662 ? -8.063 18.905 54.355 1.00 77.44 662 ILE A O 1
ATOM 4902 N N . ALA A 1 663 ? -7.468 17.064 53.226 1.00 62.00 663 ALA A N 1
ATOM 4903 C CA . ALA A 1 663 ? -6.756 17.733 52.122 1.00 62.00 663 ALA A CA 1
ATOM 4904 C C . ALA A 1 663 ? -5.626 18.734 52.492 1.00 62.00 663 ALA A C 1
ATOM 4906 O O . ALA A 1 663 ? -5.498 19.789 51.875 1.00 62.00 663 ALA A O 1
ATOM 4907 N N . GLN A 1 664 ? -4.737 18.392 53.434 1.00 58.41 664 GLN A N 1
ATOM 4908 C CA . GLN A 1 664 ? -3.623 19.276 53.838 1.00 58.41 664 GLN A CA 1
ATOM 4909 C C . GLN A 1 664 ? -2.547 19.536 52.758 1.00 58.41 664 GLN A C 1
ATOM 4911 O O . GLN A 1 664 ? -1.893 20.573 52.806 1.00 58.41 664 GLN A O 1
ATOM 4916 N N . ARG A 1 665 ? -2.336 18.619 51.798 1.00 51.88 665 ARG A N 1
ATOM 4917 C CA . ARG A 1 665 ? -1.277 18.745 50.766 1.00 51.88 665 ARG A CA 1
ATOM 4918 C C . ARG A 1 665 ? -1.781 19.043 49.352 1.00 51.88 665 ARG A C 1
ATOM 4920 O O . ARG A 1 665 ? -1.074 19.707 48.609 1.00 51.88 665 ARG A O 1
ATOM 4927 N N . ASN A 1 666 ? -2.998 18.620 49.005 1.00 57.47 666 ASN A N 1
ATOM 4928 C CA . ASN A 1 666 ? -3.566 18.762 47.661 1.00 57.47 666 ASN A CA 1
ATOM 4929 C C . ASN A 1 666 ? -4.952 19.408 47.759 1.00 57.47 666 ASN A C 1
ATOM 4931 O O . ASN A 1 666 ? -5.962 18.709 47.866 1.00 57.47 666 ASN A O 1
ATOM 4935 N N . LYS A 1 667 ? -5.012 20.746 47.762 1.00 60.28 667 LYS A N 1
ATOM 4936 C CA . LYS A 1 667 ? -6.296 21.458 47.689 1.00 60.28 667 LYS A CA 1
ATOM 4937 C C . LYS A 1 667 ? -7.005 21.079 46.375 1.00 60.28 667 LYS A C 1
ATOM 4939 O O . LYS A 1 667 ? -6.332 20.951 45.353 1.00 60.28 667 LYS A O 1
ATOM 4944 N N . PRO A 1 668 ? -8.339 20.902 46.362 1.00 62.19 668 PRO A N 1
ATOM 4945 C CA . PRO A 1 668 ? -9.062 20.636 45.123 1.00 62.19 668 PRO A CA 1
ATOM 4946 C C . PRO A 1 668 ? -8.883 21.813 44.160 1.00 62.19 668 PRO A C 1
ATOM 4948 O O . PRO A 1 668 ? -9.297 22.923 44.484 1.00 62.19 668 PRO A O 1
ATOM 4951 N N . THR A 1 669 ? -8.287 21.573 42.994 1.00 63.81 669 THR A N 1
ATOM 4952 C CA . THR A 1 669 ? -8.000 22.620 41.998 1.00 63.81 669 THR A CA 1
ATOM 4953 C C . THR A 1 669 ? -9.274 23.168 41.341 1.00 63.81 669 THR A C 1
ATOM 4955 O O . THR A 1 669 ? -9.306 24.325 40.948 1.00 63.81 669 THR A O 1
ATOM 4958 N N . HIS A 1 670 ? -10.353 22.372 41.288 1.00 73.12 670 HIS A N 1
ATOM 4959 C CA . HIS A 1 670 ? -11.633 22.743 40.667 1.00 73.12 670 HIS A CA 1
ATOM 4960 C C . HIS A 1 670 ? -12.826 22.318 41.535 1.00 73.12 670 HIS A C 1
ATOM 4962 O O . HIS A 1 670 ? -13.499 21.326 41.257 1.00 73.12 670 HIS A O 1
ATOM 4968 N N . ARG A 1 671 ? -13.071 23.044 42.632 1.00 78.56 671 ARG A N 1
ATOM 4969 C CA . ARG A 1 671 ? -14.173 22.744 43.568 1.00 78.56 671 ARG A CA 1
ATOM 4970 C C . ARG A 1 671 ? -15.549 22.821 42.901 1.00 78.56 671 ARG A C 1
ATOM 4972 O O . ARG A 1 671 ? -16.343 21.909 43.094 1.00 78.56 671 ARG A O 1
ATOM 4979 N N . GLY A 1 672 ? -15.781 23.841 42.072 1.00 83.56 672 GLY A N 1
ATOM 4980 C CA . GLY A 1 672 ? -17.048 24.029 41.356 1.00 83.56 672 GLY A CA 1
ATOM 4981 C C . GLY A 1 672 ? -17.379 22.877 40.407 1.00 83.56 672 GLY A C 1
ATOM 4982 O O . GLY A 1 672 ? -18.466 22.328 40.483 1.00 83.56 672 GLY A O 1
ATOM 4983 N N . LEU A 1 673 ? -16.419 22.424 39.591 1.00 82.19 673 LEU A N 1
ATOM 4984 C CA . LEU A 1 673 ? -16.633 21.289 38.678 1.00 82.19 673 LEU A CA 1
ATOM 4985 C C . LEU A 1 673 ? -16.915 19.974 39.417 1.00 82.19 673 LEU A C 1
ATOM 4987 O O . LEU A 1 673 ? -17.706 19.163 38.950 1.00 82.19 673 LEU A O 1
ATOM 4991 N N . ARG A 1 674 ? -16.289 19.755 40.579 1.00 83.88 674 ARG A N 1
ATOM 4992 C CA . ARG A 1 674 ? -16.576 18.575 41.411 1.00 83.88 674 ARG A CA 1
ATOM 4993 C C . ARG A 1 674 ? -17.967 18.639 42.029 1.00 83.88 674 ARG A C 1
ATOM 4995 O O . ARG A 1 674 ? -18.653 17.625 42.044 1.00 83.88 674 ARG A O 1
ATOM 5002 N N . ALA A 1 675 ? -18.364 19.813 42.517 1.00 87.19 675 ALA A N 1
ATOM 5003 C CA . ALA A 1 675 ? -19.710 20.035 43.027 1.00 87.19 675 ALA A CA 1
ATOM 5004 C C . ALA A 1 675 ? -20.744 19.828 41.915 1.00 87.19 675 ALA A C 1
ATOM 5006 O O . ALA A 1 675 ? -21.679 19.067 42.110 1.00 87.19 675 ALA A O 1
ATOM 5007 N N . LEU A 1 676 ? -20.520 20.401 40.729 1.00 90.12 676 LEU A N 1
ATOM 5008 C CA . LEU A 1 676 ? -21.377 20.208 39.561 1.00 90.12 676 LEU A CA 1
ATOM 5009 C C . LEU A 1 676 ? -21.518 18.727 39.200 1.00 90.12 676 LEU A C 1
ATOM 5011 O O . LEU A 1 676 ? -22.637 18.259 39.030 1.00 90.12 676 LEU A O 1
ATOM 5015 N N . ALA A 1 677 ? -20.413 17.978 39.127 1.00 88.19 677 ALA A N 1
ATOM 5016 C CA . ALA A 1 677 ? -20.459 16.544 38.846 1.00 88.19 677 ALA A CA 1
ATOM 5017 C C . ALA A 1 677 ? -21.259 15.777 39.913 1.00 88.19 677 ALA A C 1
ATOM 5019 O O . ALA A 1 677 ? -22.121 14.978 39.565 1.00 88.19 677 ALA A O 1
ATOM 5020 N N . GLY A 1 678 ? -21.024 16.052 41.201 1.00 90.00 678 GLY A N 1
ATOM 5021 C CA . GLY A 1 678 ? -21.762 15.418 42.297 1.00 90.00 678 GLY A CA 1
ATOM 5022 C C . GLY A 1 678 ? -23.257 15.751 42.289 1.00 90.00 678 GLY A C 1
ATOM 5023 O O . GLY A 1 678 ? -24.080 14.848 42.396 1.00 90.00 678 GLY A O 1
ATOM 5024 N N . ILE A 1 679 ? -23.610 17.025 42.095 1.00 92.31 679 ILE A N 1
ATOM 5025 C CA . ILE A 1 679 ? -25.002 17.486 41.989 1.00 92.31 679 ILE A CA 1
ATOM 5026 C C . ILE A 1 679 ? -25.680 16.834 40.785 1.00 92.31 679 ILE A C 1
ATOM 5028 O O . ILE A 1 679 ? -26.782 16.318 40.919 1.00 92.31 679 ILE A O 1
ATOM 5032 N N . SER A 1 680 ? -25.011 16.796 39.631 1.00 92.94 680 SER A N 1
ATOM 5033 C CA . SER A 1 680 ? -25.563 16.193 38.412 1.00 92.94 680 SER A CA 1
ATOM 5034 C C . SER A 1 680 ? -25.853 14.705 38.602 1.00 92.94 680 SER A C 1
ATOM 5036 O O . SER A 1 680 ? -26.905 14.233 38.189 1.00 92.94 680 SER A O 1
ATOM 5038 N N . VAL A 1 681 ? -24.956 13.972 39.269 1.00 94.81 681 VAL A N 1
ATOM 5039 C CA . VAL A 1 681 ? -25.173 12.558 39.614 1.00 94.81 681 VAL A CA 1
ATOM 5040 C C . VAL A 1 681 ? -26.333 12.405 40.596 1.00 94.81 681 VAL A C 1
ATOM 5042 O O . VAL A 1 681 ? -27.176 11.539 40.393 1.00 94.81 681 VAL A O 1
ATOM 5045 N N . GLY A 1 682 ? -26.407 13.247 41.631 1.00 93.06 682 GLY A N 1
ATOM 5046 C CA . GLY A 1 682 ? -27.497 13.213 42.609 1.00 93.06 682 GLY A CA 1
ATOM 5047 C C . GLY A 1 682 ? -28.865 13.469 41.975 1.00 93.06 682 GLY A C 1
ATOM 5048 O O . GLY A 1 682 ? -29.791 12.691 42.183 1.00 93.06 682 GLY A O 1
ATOM 5049 N N . VAL A 1 683 ? -28.973 14.507 41.138 1.00 92.00 683 VAL A N 1
ATOM 5050 C CA . VAL A 1 683 ? -30.192 14.814 40.370 1.00 92.00 683 VAL A CA 1
ATOM 5051 C C . VAL A 1 683 ? -30.531 13.669 39.418 1.00 92.00 683 VAL A C 1
ATOM 5053 O O . VAL A 1 683 ? -31.680 13.244 39.373 1.00 92.00 683 VAL A O 1
ATOM 5056 N N . MET A 1 684 ? -29.541 13.125 38.702 1.00 91.62 684 MET A N 1
ATOM 5057 C CA . MET A 1 684 ? -29.749 11.983 37.809 1.00 91.62 684 MET A CA 1
ATOM 5058 C C . MET A 1 684 ? -30.319 10.778 38.561 1.00 91.62 684 MET A C 1
ATOM 5060 O O . MET A 1 684 ? -31.313 10.208 38.129 1.00 91.62 684 MET A O 1
ATOM 5064 N N . MET A 1 685 ? -29.736 10.415 39.707 1.00 92.56 685 MET A N 1
ATOM 5065 C CA . MET A 1 685 ? -30.221 9.303 40.529 1.00 92.56 685 MET A CA 1
ATOM 5066 C C . MET A 1 685 ? -31.628 9.549 41.074 1.00 92.56 685 MET A C 1
ATOM 5068 O O . MET A 1 685 ? -32.424 8.615 41.108 1.00 92.56 685 MET A O 1
ATOM 5072 N N . ALA A 1 686 ? -31.958 10.787 41.451 1.00 89.25 686 ALA A N 1
ATOM 5073 C CA . ALA A 1 686 ? -33.309 11.143 41.873 1.00 89.25 686 ALA A CA 1
ATOM 5074 C C . ALA A 1 686 ? -34.322 10.959 40.731 1.00 89.25 686 ALA A C 1
ATOM 5076 O O . ALA A 1 686 ? -35.362 10.337 40.929 1.00 89.25 686 ALA A O 1
ATOM 5077 N N . VAL A 1 687 ? -34.001 11.428 39.520 1.00 86.69 687 VAL A N 1
ATOM 5078 C CA . VAL A 1 687 ? -34.870 11.252 38.345 1.00 86.69 687 VAL A CA 1
ATOM 5079 C C . VAL A 1 687 ? -35.009 9.776 37.973 1.00 86.69 687 VAL A C 1
ATOM 5081 O O . VAL A 1 687 ? -36.121 9.311 37.736 1.00 86.69 687 VAL A O 1
ATOM 5084 N N . VAL A 1 688 ? -33.908 9.017 37.976 1.00 87.69 688 VAL A N 1
ATOM 5085 C CA . VAL A 1 688 ? -33.931 7.563 37.747 1.00 87.69 688 VAL A CA 1
ATOM 5086 C C . VAL A 1 688 ? -34.821 6.867 38.774 1.00 87.69 688 VAL A C 1
ATOM 5088 O O . VAL A 1 688 ? -35.631 6.032 38.387 1.00 87.69 688 VAL A O 1
ATOM 5091 N N . ALA A 1 689 ? -34.723 7.226 40.056 1.00 87.12 689 ALA A N 1
ATOM 5092 C CA . ALA A 1 689 ? -35.571 6.659 41.100 1.00 87.12 689 ALA A CA 1
ATOM 5093 C C . ALA A 1 689 ? -37.058 6.970 40.864 1.00 87.12 689 ALA A C 1
ATOM 5095 O O . ALA A 1 689 ? -37.885 6.067 40.957 1.00 87.12 689 ALA A O 1
ATOM 5096 N N . VAL A 1 690 ? -37.404 8.211 40.499 1.00 83.94 690 VAL A N 1
ATOM 5097 C CA . VAL A 1 690 ? -38.789 8.610 40.185 1.00 83.94 690 VAL A CA 1
ATOM 5098 C C . VAL A 1 690 ? -39.343 7.829 38.991 1.00 83.94 690 VAL A C 1
ATOM 5100 O O . VAL A 1 690 ? -40.443 7.287 39.076 1.00 83.94 690 VAL A O 1
ATOM 5103 N N . ILE A 1 691 ? -38.575 7.717 37.903 1.00 82.56 691 ILE A N 1
ATOM 5104 C CA . ILE A 1 691 ? -38.973 6.942 36.717 1.00 82.56 691 ILE A CA 1
ATOM 5105 C C . ILE A 1 691 ? -39.119 5.455 37.070 1.00 82.56 691 ILE A C 1
ATOM 5107 O O . ILE A 1 691 ? -40.109 4.831 36.699 1.00 82.56 691 ILE A O 1
ATOM 5111 N N . ALA A 1 692 ? -38.169 4.886 37.818 1.00 84.31 692 ALA A N 1
ATOM 5112 C CA . ALA A 1 692 ? -38.205 3.481 38.218 1.00 84.31 692 ALA A CA 1
ATOM 5113 C C . ALA A 1 692 ? -39.428 3.165 39.094 1.00 84.31 692 ALA A C 1
ATOM 5115 O O . ALA A 1 692 ? -40.094 2.154 38.872 1.00 84.31 692 ALA A O 1
ATOM 5116 N N . MET A 1 693 ? -39.771 4.042 40.043 1.00 80.06 693 MET A N 1
ATOM 5117 C CA . MET A 1 693 ? -40.982 3.897 40.856 1.00 80.06 693 MET A CA 1
ATOM 5118 C C . MET A 1 693 ? -42.257 3.985 40.008 1.00 80.06 693 MET A C 1
ATOM 5120 O O . MET A 1 693 ? -43.159 3.176 40.202 1.00 80.06 693 MET A O 1
ATOM 5124 N N . GLY A 1 694 ? -42.308 4.905 39.038 1.00 77.62 694 GLY A N 1
ATOM 5125 C CA . GLY A 1 694 ? -43.436 5.044 38.109 1.00 77.62 694 GLY A CA 1
ATOM 5126 C C . GLY A 1 694 ? -43.566 3.911 37.082 1.00 77.62 694 GLY A C 1
ATOM 5127 O O . GLY A 1 694 ? -44.621 3.757 36.480 1.00 77.62 694 GLY A O 1
ATOM 5128 N N . SER A 1 695 ? -42.519 3.102 36.892 1.00 78.12 695 SER A N 1
ATOM 5129 C CA . SER A 1 695 ? -42.489 2.009 35.908 1.00 78.12 695 SER A CA 1
ATOM 5130 C C . SER A 1 695 ? -43.021 0.661 36.414 1.00 78.12 695 SER A C 1
ATOM 5132 O O . SER A 1 695 ? -42.998 -0.322 35.676 1.00 78.12 695 SER A O 1
ATOM 5134 N N . ARG A 1 696 ? -43.494 0.585 37.665 1.00 76.44 696 ARG A N 1
ATOM 5135 C CA . ARG A 1 696 ? -44.097 -0.630 38.238 1.00 76.44 696 ARG A CA 1
ATOM 5136 C C . ARG A 1 696 ? -45.520 -0.823 37.698 1.00 76.44 696 ARG A C 1
ATOM 5138 O O . ARG A 1 696 ? -46.474 -0.364 38.315 1.00 76.44 696 ARG A O 1
ATOM 5145 N N . THR A 1 697 ? -45.648 -1.462 36.536 1.00 78.75 697 THR A N 1
ATOM 5146 C CA . THR A 1 697 ? -46.939 -1.690 35.856 1.00 78.75 697 THR A CA 1
ATOM 5147 C C . THR A 1 697 ? -47.526 -3.085 36.069 1.00 78.75 697 THR A C 1
ATOM 5149 O O . THR A 1 697 ? -48.715 -3.270 35.842 1.00 78.75 697 THR A O 1
ATOM 5152 N N . GLU A 1 698 ? -46.714 -4.053 36.499 1.00 83.25 698 GLU A N 1
ATOM 5153 C CA . GLU A 1 698 ? -47.135 -5.438 36.747 1.00 83.25 698 GLU A CA 1
ATOM 5154 C C . GLU A 1 698 ? -47.373 -5.698 38.245 1.00 83.25 698 GLU A C 1
ATOM 5156 O O . GLU A 1 698 ? -46.713 -5.065 39.083 1.00 83.25 698 GLU A O 1
ATOM 5161 N N . PRO A 1 699 ? -48.268 -6.639 38.606 1.00 81.44 699 PRO A N 1
ATOM 5162 C CA . PRO A 1 699 ? -48.462 -7.069 39.987 1.00 81.44 699 PRO A CA 1
ATOM 5163 C C . PRO A 1 699 ? -47.148 -7.528 40.629 1.00 81.44 699 PRO A C 1
ATOM 5165 O O . PRO A 1 699 ? -46.353 -8.256 40.031 1.00 81.44 699 PRO A O 1
ATOM 5168 N N . SER A 1 700 ? -46.907 -7.098 41.868 1.00 84.38 700 SER A N 1
ATOM 5169 C CA . SER A 1 700 ? -45.694 -7.458 42.601 1.00 84.38 700 SER A CA 1
ATOM 5170 C C . SER A 1 700 ? -45.795 -8.877 43.155 1.00 84.38 700 SER A C 1
ATOM 5172 O O . SER A 1 700 ? -46.780 -9.220 43.801 1.00 84.38 700 SER A O 1
ATOM 5174 N N . ILE A 1 701 ? -44.716 -9.657 43.049 1.00 87.94 701 ILE A N 1
ATOM 5175 C CA . ILE A 1 701 ? -44.585 -10.942 43.762 1.00 87.94 701 ILE A CA 1
ATOM 5176 C C . ILE A 1 701 ? -44.595 -10.780 45.293 1.00 87.94 701 ILE A C 1
ATOM 5178 O O . ILE A 1 701 ? -44.626 -11.769 46.020 1.00 87.94 701 ILE A O 1
ATOM 5182 N N . ALA A 1 702 ? -44.553 -9.538 45.797 1.00 86.25 702 ALA A N 1
ATOM 5183 C CA . ALA A 1 702 ? -44.493 -9.255 47.222 1.00 86.25 702 ALA A CA 1
ATOM 5184 C C . ALA A 1 702 ? -45.669 -9.822 48.024 1.00 86.25 702 ALA A C 1
ATOM 5186 O O . ALA A 1 702 ? -45.489 -10.189 49.182 1.00 86.25 702 ALA A O 1
ATOM 5187 N N . GLU A 1 703 ? -46.839 -9.927 47.395 1.00 87.19 703 GLU A N 1
ATOM 5188 C CA . GLU A 1 703 ? -48.062 -10.445 48.015 1.00 87.19 703 GLU A CA 1
ATOM 5189 C C . GLU A 1 703 ? -47.972 -11.945 48.330 1.00 87.19 703 GLU A C 1
ATOM 5191 O O . GLU A 1 703 ? -48.618 -12.411 49.261 1.00 87.19 703 GLU A O 1
ATOM 5196 N N . GLN A 1 704 ? -47.124 -12.687 47.610 1.00 89.69 704 GLN A N 1
ATOM 5197 C CA . GLN A 1 704 ? -46.957 -14.136 47.771 1.00 89.69 704 GLN A CA 1
ATOM 5198 C C . GLN A 1 704 ? -45.883 -14.497 48.813 1.00 89.69 704 GLN A C 1
ATOM 5200 O O . GLN A 1 704 ? -45.828 -15.632 49.282 1.00 89.69 704 GLN A O 1
ATOM 5205 N N . TRP A 1 705 ? -45.007 -13.555 49.194 1.00 90.94 705 TRP A N 1
ATOM 5206 C CA . TRP A 1 705 ? -43.893 -13.838 50.110 1.00 90.94 705 TRP A CA 1
ATOM 5207 C C . TRP A 1 705 ? -44.308 -14.335 51.502 1.00 90.94 705 TRP A C 1
ATOM 5209 O O . TRP A 1 705 ? -43.626 -15.231 51.994 1.00 90.94 705 TRP A O 1
ATOM 5219 N N . PRO A 1 706 ? -45.367 -13.817 52.159 1.00 91.81 706 PRO A N 1
ATOM 5220 C CA . PRO A 1 706 ? -45.768 -14.310 53.478 1.00 91.81 706 PRO A CA 1
ATOM 5221 C C . PRO A 1 706 ? -46.197 -15.781 53.470 1.00 91.81 706 PRO A C 1
ATOM 5223 O O . PRO A 1 706 ? -45.796 -16.537 54.353 1.00 91.81 706 PRO A O 1
ATOM 5226 N N . GLU A 1 707 ? -46.962 -16.194 52.458 1.00 91.00 707 GLU A N 1
ATOM 5227 C CA . GLU A 1 707 ? -47.406 -17.582 52.282 1.00 91.00 707 GLU A CA 1
ATOM 5228 C C . GLU A 1 707 ? -46.220 -18.491 51.948 1.00 91.00 707 GLU A C 1
ATOM 5230 O O . GLU A 1 707 ? -45.996 -19.485 52.633 1.00 91.00 707 GLU A O 1
ATOM 5235 N N . MET A 1 708 ? -45.373 -18.096 50.989 1.00 90.94 708 MET A N 1
ATOM 5236 C CA . MET A 1 708 ? -44.159 -18.850 50.651 1.00 90.94 708 MET A CA 1
ATOM 5237 C C . MET A 1 708 ? -43.197 -18.992 51.839 1.00 90.94 708 MET A C 1
ATOM 5239 O O . MET A 1 708 ? -42.576 -20.041 52.006 1.00 90.94 708 MET A O 1
ATOM 5243 N N . ALA A 1 709 ? -43.060 -17.956 52.670 1.00 92.25 709 ALA A N 1
ATOM 5244 C CA . ALA A 1 709 ? -42.204 -18.005 53.849 1.00 92.25 709 ALA A CA 1
ATOM 5245 C C . ALA A 1 709 ? -42.757 -18.946 54.930 1.00 92.25 709 ALA A C 1
ATOM 5247 O O . ALA A 1 709 ? -41.991 -19.708 55.519 1.00 92.25 709 ALA A O 1
ATOM 5248 N N . LEU A 1 710 ? -44.073 -18.933 55.161 1.00 91.69 710 LEU A N 1
ATOM 5249 C CA . LEU A 1 710 ? -44.707 -19.764 56.181 1.00 91.69 710 LEU A CA 1
ATOM 5250 C C . LEU A 1 710 ? -44.832 -21.231 55.743 1.00 91.69 710 LEU A C 1
ATOM 5252 O O . LEU A 1 710 ? -44.500 -22.133 56.511 1.00 91.69 710 LEU A O 1
ATOM 5256 N N . GLU A 1 711 ? -45.300 -21.483 54.521 1.00 89.62 711 GLU A N 1
ATOM 5257 C CA . GLU A 1 711 ? -45.556 -22.838 54.020 1.00 89.62 711 GLU A CA 1
ATOM 5258 C C . GLU A 1 711 ? -44.300 -23.504 53.457 1.00 89.62 711 GLU A C 1
ATOM 5260 O O . GLU A 1 711 ? -44.068 -24.683 53.713 1.00 89.62 711 GLU A O 1
ATOM 5265 N N . GLY A 1 712 ? -43.482 -22.754 52.713 1.00 84.88 712 GLY A N 1
ATOM 5266 C CA . GLY A 1 712 ? -42.267 -23.270 52.080 1.00 84.88 712 GLY A CA 1
ATOM 5267 C C . GLY A 1 712 ? -41.029 -23.182 52.971 1.00 84.88 712 GLY A C 1
ATOM 5268 O O . GLY A 1 712 ? -40.224 -24.109 52.993 1.00 84.88 712 GLY A O 1
ATOM 5269 N N . GLY A 1 713 ? -40.870 -22.073 53.696 1.00 87.12 713 GLY A N 1
ATOM 5270 C CA . GLY A 1 713 ? -39.717 -21.834 54.568 1.00 87.12 713 GLY A CA 1
ATOM 5271 C C . GLY A 1 713 ? -39.944 -22.143 56.048 1.00 87.12 713 GLY A C 1
ATOM 5272 O O . GLY A 1 713 ? -38.978 -22.165 56.795 1.00 87.12 713 GLY A O 1
ATOM 5273 N N . HIS A 1 714 ? -41.187 -22.406 56.470 1.00 91.19 714 HIS A N 1
ATOM 5274 C CA . HIS A 1 714 ? -41.575 -22.728 57.852 1.00 91.19 714 HIS A CA 1
ATOM 5275 C C . HIS A 1 714 ? -41.275 -21.650 58.911 1.00 91.19 714 HIS A C 1
ATOM 5277 O O . HIS A 1 714 ? -41.197 -21.956 60.106 1.00 91.19 714 HIS A O 1
ATOM 5283 N N . GLY A 1 715 ? -41.187 -20.380 58.501 1.00 91.12 715 GLY A N 1
ATOM 5284 C CA . GLY A 1 715 ? -40.868 -19.259 59.386 1.00 91.12 715 GLY A CA 1
ATOM 5285 C C . GLY A 1 715 ? -41.820 -18.078 59.245 1.00 91.12 715 GLY A C 1
ATOM 5286 O O . GLY A 1 715 ? -42.336 -17.789 58.168 1.00 91.12 715 GLY A O 1
ATOM 5287 N N . GLN A 1 716 ? -42.045 -17.364 60.351 1.00 91.69 716 GLN A N 1
ATOM 5288 C CA . GLN A 1 716 ? -42.892 -16.163 60.372 1.00 91.69 716 GLN A CA 1
ATOM 5289 C C . GLN A 1 716 ? -42.143 -14.896 59.932 1.00 91.69 716 GLN A C 1
ATOM 5291 O O . GLN A 1 716 ? -42.766 -13.930 59.488 1.00 91.69 716 GLN A O 1
ATOM 5296 N N . ASN A 1 717 ? -40.808 -14.877 60.037 1.00 93.50 717 ASN A N 1
ATOM 5297 C CA . ASN A 1 717 ? -40.005 -13.761 59.551 1.00 93.50 717 ASN A CA 1
ATOM 5298 C C . ASN A 1 717 ? -39.716 -13.922 58.054 1.00 93.50 717 ASN A C 1
ATOM 5300 O O . ASN A 1 717 ? -38.719 -14.526 57.656 1.00 93.50 717 ASN A O 1
ATOM 5304 N N . VAL A 1 718 ? -40.564 -13.301 57.235 1.00 92.94 718 VAL A N 1
ATOM 5305 C CA . VAL A 1 718 ? -40.456 -13.318 55.771 1.00 92.94 718 VAL A CA 1
ATOM 5306 C C . VAL A 1 718 ? -39.068 -12.892 55.279 1.00 92.94 718 VAL A C 1
ATOM 5308 O O . VAL A 1 718 ? -38.525 -13.524 54.381 1.00 92.94 718 VAL A O 1
ATOM 5311 N N . VAL A 1 719 ? -38.452 -11.859 55.868 1.00 92.44 719 VAL A N 1
ATOM 5312 C CA . VAL A 1 719 ? -37.146 -11.349 55.410 1.00 92.44 719 VAL A CA 1
ATOM 5313 C C . VAL A 1 719 ? -36.048 -12.378 55.655 1.00 92.44 719 VAL A C 1
ATOM 5315 O O . VAL A 1 719 ? -35.289 -12.698 54.740 1.00 92.44 719 VAL A O 1
ATOM 5318 N N . ASN A 1 720 ? -35.968 -12.919 56.872 1.00 92.56 720 ASN A N 1
ATOM 5319 C CA . ASN A 1 720 ? -34.931 -13.889 57.205 1.00 92.56 720 ASN A CA 1
ATOM 5320 C C . ASN A 1 720 ? -35.120 -15.205 56.436 1.00 92.56 720 ASN A C 1
ATOM 5322 O O . ASN A 1 720 ? -34.142 -15.721 55.909 1.00 92.56 720 ASN A O 1
ATOM 5326 N N . VAL A 1 721 ? -36.355 -15.702 56.302 1.00 92.69 721 VAL A N 1
ATOM 5327 C CA . VAL A 1 721 ? -36.676 -16.903 55.505 1.00 92.69 721 VAL A CA 1
ATOM 5328 C C . VAL A 1 721 ? -36.297 -16.717 54.032 1.00 92.69 721 VAL A C 1
ATOM 5330 O O . VAL A 1 721 ? -35.715 -17.604 53.409 1.00 92.69 721 VAL A O 1
ATOM 5333 N N . VAL A 1 722 ? -36.549 -15.536 53.458 1.00 91.94 722 VAL A N 1
ATOM 5334 C CA . VAL A 1 722 ? -36.107 -15.238 52.089 1.00 91.94 722 VAL A CA 1
ATOM 5335 C C . VAL A 1 722 ? -34.587 -15.279 51.978 1.00 91.94 722 VAL A C 1
ATOM 5337 O O . VAL A 1 722 ? -34.080 -15.830 51.007 1.00 91.94 722 VAL A O 1
ATOM 5340 N N . LEU A 1 723 ? -33.852 -14.733 52.946 1.00 92.25 723 LEU A N 1
ATOM 5341 C CA . LEU A 1 723 ? -32.388 -14.714 52.907 1.00 92.25 723 LEU A CA 1
ATOM 5342 C C . LEU A 1 723 ? -31.768 -16.103 53.091 1.00 92.25 723 LEU A C 1
ATOM 5344 O O . LEU A 1 723 ? -30.797 -16.416 52.411 1.00 92.25 723 LEU A O 1
ATOM 5348 N N . VAL A 1 724 ? -32.304 -16.940 53.984 1.00 92.06 724 VAL A N 1
ATOM 5349 C CA . VAL A 1 724 ? -31.647 -18.206 54.363 1.00 92.06 724 VAL A CA 1
ATOM 5350 C C . VAL A 1 724 ? -32.219 -19.448 53.685 1.00 92.06 724 VAL A C 1
ATOM 5352 O O . VAL A 1 724 ? -31.471 -20.408 53.523 1.00 92.06 724 VAL A O 1
ATOM 5355 N N . ASP A 1 725 ? -33.478 -19.420 53.238 1.00 92.06 725 ASP A N 1
ATOM 5356 C CA . ASP A 1 725 ? -34.152 -20.579 52.641 1.00 92.06 725 ASP A CA 1
ATOM 5357 C C . ASP A 1 725 ? -34.454 -20.349 51.155 1.00 92.06 725 ASP A C 1
ATOM 5359 O O . ASP A 1 725 ? -33.963 -21.081 50.295 1.00 92.06 725 ASP A O 1
ATOM 5363 N N . ILE A 1 726 ? -35.209 -19.296 50.816 1.00 90.56 726 ILE A N 1
ATOM 5364 C CA . ILE A 1 726 ? -35.716 -19.123 49.440 1.00 90.56 726 ILE A CA 1
ATOM 5365 C C . ILE A 1 726 ? -34.636 -18.577 48.488 1.00 90.56 726 ILE A C 1
ATOM 5367 O O . ILE A 1 726 ? -34.510 -19.025 47.348 1.00 90.56 726 ILE A O 1
ATOM 5371 N N . ARG A 1 727 ? -33.829 -17.612 48.945 1.00 92.19 727 ARG A N 1
ATOM 5372 C CA . ARG A 1 727 ? -32.717 -16.984 48.204 1.00 92.19 727 ARG A CA 1
ATOM 5373 C C . ARG A 1 727 ? -31.375 -17.170 48.917 1.00 92.19 727 ARG A C 1
ATOM 5375 O O . ARG A 1 727 ? -30.498 -16.312 48.830 1.00 92.19 727 ARG A O 1
ATOM 5382 N N . ALA A 1 728 ? -31.185 -18.338 49.533 1.00 91.88 728 ALA A N 1
ATOM 5383 C CA . ALA A 1 728 ? -29.980 -18.727 50.276 1.00 91.88 728 ALA A CA 1
ATOM 5384 C C . ALA A 1 728 ? -28.651 -18.470 49.535 1.00 91.88 728 ALA A C 1
ATOM 5386 O O . ALA A 1 728 ? -27.626 -18.164 50.149 1.00 91.88 728 ALA A O 1
ATOM 5387 N N . TRP A 1 729 ? -28.658 -18.574 48.201 1.00 94.50 729 TRP A N 1
ATOM 5388 C CA . TRP A 1 729 ? -27.484 -18.331 47.360 1.00 94.50 729 TRP A CA 1
ATOM 5389 C C . TRP A 1 729 ? -26.965 -16.888 47.424 1.00 94.50 729 TRP A C 1
ATOM 5391 O O . TRP A 1 729 ? -25.749 -16.693 47.359 1.00 94.50 729 TRP A O 1
ATOM 5401 N N . ASP A 1 730 ? -27.841 -15.895 47.602 1.00 93.81 730 ASP A N 1
ATOM 5402 C CA . ASP A 1 730 ? -27.432 -14.494 47.749 1.00 93.81 730 ASP A CA 1
ATOM 5403 C C . ASP A 1 730 ? -26.648 -14.318 49.057 1.00 93.81 730 ASP A C 1
ATOM 5405 O O . ASP A 1 730 ? -25.526 -13.806 49.061 1.00 93.81 730 ASP A O 1
ATOM 5409 N N . THR A 1 731 ? -27.182 -14.849 50.161 1.00 91.44 731 THR A N 1
ATOM 5410 C CA . THR A 1 731 ? -26.538 -14.804 51.480 1.00 91.44 731 THR A CA 1
ATOM 5411 C C . THR A 1 731 ? -25.230 -15.599 51.516 1.00 91.44 731 THR A C 1
ATOM 5413 O O . THR A 1 731 ? -24.253 -15.148 52.118 1.00 91.44 731 THR A O 1
ATOM 5416 N N . LEU A 1 732 ? -25.141 -16.738 50.819 1.00 93.56 732 LEU A N 1
ATOM 5417 C CA . LEU A 1 732 ? -23.874 -17.460 50.655 1.00 93.56 732 LEU A CA 1
ATOM 5418 C C . LEU A 1 732 ? -22.820 -16.599 49.933 1.00 93.56 732 LEU A C 1
ATOM 5420 O O . LEU A 1 732 ? -21.649 -16.582 50.333 1.00 93.56 732 LEU A O 1
ATOM 5424 N N . GLY A 1 733 ? -23.225 -15.867 48.891 1.00 93.38 733 GLY A N 1
ATOM 5425 C CA . GLY A 1 733 ? -22.364 -14.933 48.163 1.00 93.38 733 GLY A CA 1
ATOM 5426 C C . GLY A 1 733 ? -21.863 -13.783 49.040 1.00 93.38 733 GLY A C 1
ATOM 5427 O O . GLY A 1 733 ? -20.667 -13.482 49.050 1.00 93.38 733 GLY A O 1
ATOM 5428 N N . GLU A 1 734 ? -22.747 -13.185 49.836 1.00 91.75 734 GLU A N 1
ATOM 5429 C CA . GLU A 1 734 ? -22.408 -12.115 50.782 1.00 91.75 734 GLU A CA 1
ATOM 5430 C C . GLU A 1 734 ? -21.423 -12.580 51.864 1.00 91.75 734 GLU A C 1
ATOM 5432 O O . GLU A 1 734 ? -20.414 -11.914 52.117 1.00 91.75 734 GLU A O 1
ATOM 5437 N N . ILE A 1 735 ? -21.656 -13.749 52.472 1.00 90.25 735 ILE A N 1
ATOM 5438 C CA . ILE A 1 735 ? -20.743 -14.324 53.473 1.00 90.25 735 ILE A CA 1
ATOM 5439 C C . ILE A 1 735 ? -19.381 -14.627 52.839 1.00 90.25 735 ILE A C 1
ATOM 5441 O O . ILE A 1 735 ? -18.340 -14.319 53.425 1.00 90.25 735 ILE A O 1
ATOM 5445 N N . SER A 1 736 ? -19.365 -15.164 51.617 1.00 93.81 736 SER A N 1
ATOM 5446 C CA . SER A 1 736 ? -18.126 -15.416 50.871 1.00 93.81 736 SER A CA 1
ATOM 5447 C C . SER A 1 736 ? -17.341 -14.124 50.615 1.00 93.81 736 SER A C 1
ATOM 5449 O O . SER A 1 736 ? -16.118 -14.100 50.785 1.00 93.81 736 SER A O 1
ATOM 5451 N N . LEU A 1 737 ? -18.026 -13.022 50.282 1.00 94.25 737 LEU A N 1
ATOM 5452 C CA . LEU A 1 737 ? -17.412 -11.699 50.140 1.00 94.25 737 LEU A CA 1
ATOM 5453 C C . LEU A 1 737 ? -16.819 -11.208 51.466 1.00 94.25 737 LEU A C 1
ATOM 5455 O O . LEU A 1 737 ? -15.696 -10.707 51.474 1.00 94.25 737 LEU A O 1
ATOM 5459 N N . LEU A 1 738 ? -17.526 -11.372 52.587 1.00 89.62 738 LEU A N 1
ATOM 5460 C CA . LEU A 1 738 ? -17.005 -10.994 53.905 1.00 89.62 738 LEU A CA 1
ATOM 5461 C C . LEU A 1 738 ? -15.747 -11.789 54.266 1.00 89.62 738 LEU A C 1
ATOM 5463 O O . LEU A 1 738 ? -14.773 -11.198 54.731 1.00 89.62 738 LEU A O 1
ATOM 5467 N N . VAL A 1 739 ? -15.724 -13.098 53.994 1.00 91.75 739 VAL A N 1
ATOM 5468 C CA . VAL A 1 739 ? -14.533 -13.944 54.183 1.00 91.75 739 VAL A CA 1
ATOM 5469 C C . VAL A 1 739 ? -13.380 -13.468 53.297 1.00 91.75 739 VAL A C 1
ATOM 5471 O O . VAL A 1 739 ? -12.247 -13.352 53.773 1.00 91.75 739 VAL A O 1
ATOM 5474 N N . ALA A 1 740 ? -13.648 -13.135 52.032 1.00 93.88 740 ALA A N 1
ATOM 5475 C CA . ALA A 1 740 ? -12.642 -12.616 51.109 1.00 93.88 740 ALA A CA 1
ATOM 5476 C C . ALA A 1 740 ? -12.088 -11.253 51.559 1.00 93.88 740 ALA A C 1
ATOM 5478 O O . ALA A 1 740 ? -10.871 -11.064 51.582 1.00 93.88 740 ALA A O 1
ATOM 5479 N N . VAL A 1 741 ? -12.951 -10.320 51.977 1.00 92.75 741 VAL A N 1
ATOM 5480 C CA . VAL A 1 741 ? -12.553 -9.007 52.510 1.00 92.75 741 VAL A CA 1
ATOM 5481 C C . VAL A 1 741 ? -11.740 -9.176 53.790 1.00 92.75 741 VAL A C 1
ATOM 5483 O O . VAL A 1 741 ? -10.664 -8.589 53.902 1.00 92.75 741 VAL A O 1
ATOM 5486 N N . ALA A 1 742 ? -12.192 -10.011 54.728 1.00 86.81 742 ALA A N 1
ATOM 5487 C CA . ALA A 1 742 ? -11.475 -10.284 55.971 1.00 86.81 742 ALA A CA 1
ATOM 5488 C C . ALA A 1 742 ? -10.086 -10.885 55.702 1.00 86.81 742 ALA A C 1
ATOM 5490 O O . ALA A 1 742 ? -9.089 -10.416 56.254 1.00 86.81 742 ALA A O 1
ATOM 5491 N N . THR A 1 743 ? -10.001 -11.861 54.795 1.00 89.50 743 THR A N 1
ATOM 5492 C CA . THR A 1 743 ? -8.738 -12.491 54.382 1.00 89.50 743 THR A CA 1
ATOM 5493 C C . THR A 1 743 ? -7.822 -11.497 53.667 1.00 89.50 743 THR A C 1
ATOM 5495 O O . THR A 1 743 ? -6.623 -11.457 53.939 1.00 89.50 743 THR A O 1
ATOM 5498 N N . GLY A 1 744 ? -8.366 -10.651 52.790 1.00 90.56 744 GLY A N 1
ATOM 5499 C CA . GLY A 1 744 ? -7.621 -9.608 52.085 1.00 90.56 744 GLY A CA 1
ATOM 5500 C C . GLY A 1 744 ? -7.051 -8.555 53.035 1.00 90.56 744 GLY A C 1
ATOM 5501 O O . GLY A 1 744 ? -5.868 -8.225 52.954 1.00 90.56 744 GLY A O 1
ATOM 5502 N N . VAL A 1 745 ? -7.859 -8.080 53.988 1.00 86.75 745 VAL A N 1
ATOM 5503 C CA . VAL A 1 745 ? -7.413 -7.163 55.048 1.00 86.75 745 VAL A CA 1
ATOM 5504 C C . VAL A 1 745 ? -6.328 -7.820 55.899 1.00 86.75 745 VAL A C 1
ATOM 5506 O O . VAL A 1 745 ? -5.280 -7.209 56.114 1.00 86.75 745 VAL A O 1
ATOM 5509 N N . ALA A 1 746 ? -6.526 -9.068 56.333 1.00 83.69 746 ALA A N 1
ATOM 5510 C CA . ALA A 1 746 ? -5.522 -9.812 57.087 1.00 83.69 746 ALA A CA 1
ATOM 5511 C C . ALA A 1 746 ? -4.207 -9.935 56.297 1.00 83.69 746 ALA A C 1
ATOM 5513 O O . ALA A 1 746 ? -3.149 -9.571 56.806 1.00 83.69 746 ALA A O 1
ATOM 5514 N N . SER A 1 747 ? -4.265 -10.358 55.031 1.00 84.44 747 SER A N 1
ATOM 5515 C CA . SER A 1 747 ? -3.106 -10.478 54.136 1.00 84.44 747 SER A CA 1
ATOM 5516 C C . SER A 1 747 ? -2.334 -9.160 54.001 1.00 84.44 747 SER A C 1
ATOM 5518 O O . SER A 1 747 ? -1.123 -9.131 54.226 1.00 84.44 747 SER A O 1
ATOM 5520 N N . LEU A 1 748 ? -3.020 -8.043 53.732 1.00 83.88 748 LEU A N 1
ATOM 5521 C CA . LEU A 1 748 ? -2.389 -6.722 53.611 1.00 83.88 748 LEU A CA 1
ATOM 5522 C C . LEU A 1 748 ? -1.686 -6.287 54.906 1.00 83.88 748 LEU A C 1
ATOM 5524 O O . LEU A 1 748 ? -0.594 -5.709 54.858 1.00 83.88 748 LEU A O 1
ATOM 5528 N N . LEU A 1 749 ? -2.277 -6.592 56.064 1.00 78.69 749 LEU A N 1
ATOM 5529 C CA . LEU A 1 749 ? -1.669 -6.329 57.369 1.00 78.69 749 LEU A CA 1
ATOM 5530 C C . LEU A 1 749 ? -0.431 -7.207 57.620 1.00 78.69 749 LEU A C 1
ATOM 5532 O O . LEU A 1 749 ? 0.562 -6.720 58.157 1.00 78.69 749 LEU A O 1
ATOM 5536 N N . PHE A 1 750 ? -0.446 -8.477 57.203 1.00 71.25 750 PHE A N 1
ATOM 5537 C CA . PHE A 1 750 ? 0.695 -9.384 57.370 1.00 71.25 750 PHE A CA 1
ATOM 5538 C C . PHE A 1 750 ? 1.854 -9.090 56.403 1.00 71.25 750 PHE A C 1
ATOM 5540 O O . PHE A 1 750 ? 3.017 -9.180 56.801 1.00 71.25 750 PHE A O 1
ATOM 5547 N N . VAL A 1 751 ? 1.570 -8.705 55.154 1.00 64.25 751 VAL A N 1
ATOM 5548 C CA . VAL A 1 751 ? 2.595 -8.384 54.139 1.00 64.25 751 VAL A CA 1
ATOM 5549 C C . VAL A 1 751 ? 3.354 -7.105 54.500 1.00 64.25 751 VAL A C 1
ATOM 5551 O O . VAL A 1 751 ? 4.583 -7.084 54.465 1.00 64.25 751 VAL A O 1
ATOM 5554 N N . THR A 1 752 ? 2.648 -6.067 54.953 1.00 58.84 752 THR A N 1
ATOM 5555 C CA . THR A 1 752 ? 3.270 -4.802 55.392 1.00 58.84 752 THR A CA 1
ATOM 5556 C C . THR A 1 752 ? 4.113 -4.935 56.668 1.00 58.84 752 THR A C 1
ATOM 5558 O O . THR A 1 752 ? 4.910 -4.049 56.966 1.00 58.84 752 THR A O 1
ATOM 5561 N N . GLY A 1 753 ? 3.980 -6.042 57.408 1.00 54.03 753 GLY A N 1
ATOM 5562 C CA . GLY A 1 753 ? 4.838 -6.383 58.546 1.00 54.03 753 GLY A CA 1
ATOM 5563 C C . GLY A 1 753 ? 6.130 -7.131 58.182 1.00 54.03 753 GLY A C 1
ATOM 5564 O O . GLY A 1 753 ? 7.048 -7.154 59.001 1.00 54.03 753 GLY A O 1
ATOM 5565 N N . ARG A 1 754 ? 6.217 -7.740 56.987 1.00 47.47 754 ARG A N 1
ATOM 5566 C CA . ARG A 1 754 ? 7.403 -8.484 56.506 1.00 47.47 754 ARG A CA 1
ATOM 5567 C C . ARG A 1 754 ? 8.417 -7.598 55.788 1.00 47.47 754 ARG A C 1
ATOM 5569 O O . ARG A 1 754 ? 9.616 -7.819 55.926 1.00 47.47 754 ARG A O 1
ATOM 5576 N N . GLU A 1 755 ? 7.960 -6.573 55.079 1.00 40.69 755 GLU A N 1
ATOM 5577 C CA . GLU A 1 755 ? 8.836 -5.517 54.573 1.00 40.69 755 GLU A CA 1
ATOM 5578 C C . GLU A 1 755 ? 9.112 -4.533 55.713 1.00 40.69 755 GLU A C 1
ATOM 5580 O O . GLU A 1 755 ? 8.383 -3.562 55.921 1.00 40.69 755 GLU A O 1
ATOM 5585 N N . GLY A 1 756 ? 10.144 -4.831 56.512 1.00 40.50 756 GLY A N 1
ATOM 5586 C CA . GLY A 1 756 ? 10.632 -3.938 57.559 1.00 40.50 756 GLY A CA 1
ATOM 5587 C C . GLY A 1 756 ? 10.699 -2.502 57.043 1.00 40.50 756 GLY A C 1
ATOM 5588 O O . GLY A 1 756 ? 11.154 -2.266 55.926 1.00 40.50 756 GLY A O 1
ATOM 5589 N N . ALA A 1 757 ? 10.183 -1.562 57.840 1.00 42.69 757 ALA A N 1
ATOM 5590 C CA . ALA A 1 757 ? 10.071 -0.153 57.486 1.00 42.69 757 ALA A CA 1
ATOM 5591 C C . ALA A 1 757 ? 11.320 0.326 56.731 1.00 42.69 757 ALA A C 1
ATOM 5593 O O . ALA A 1 757 ? 12.380 0.480 57.340 1.00 42.69 757 ALA A O 1
ATOM 5594 N N . LEU A 1 758 ? 11.185 0.552 55.415 1.00 38.66 758 LEU A N 1
ATOM 5595 C CA . LEU A 1 758 ? 12.246 1.121 54.585 1.00 38.66 758 LEU A CA 1
ATOM 5596 C C . LEU A 1 758 ? 12.867 2.298 55.348 1.00 38.66 758 LEU A C 1
ATOM 5598 O O . LEU A 1 758 ? 12.098 3.150 55.823 1.00 38.66 758 LEU A O 1
ATOM 5602 N N . PRO A 1 759 ? 14.207 2.357 55.508 1.00 35.56 759 PRO A N 1
ATOM 5603 C CA . PRO A 1 759 ? 14.849 3.361 56.337 1.00 35.56 759 PRO A CA 1
ATOM 5604 C C . PRO A 1 759 ? 14.359 4.735 55.905 1.00 35.56 759 PRO A C 1
ATOM 5606 O O . PRO A 1 759 ? 14.641 5.211 54.803 1.00 35.56 759 PRO A O 1
ATOM 5609 N N . ARG A 1 760 ? 13.569 5.381 56.765 1.00 38.69 760 ARG A N 1
ATOM 5610 C CA . ARG A 1 760 ? 13.208 6.779 56.571 1.00 38.69 760 ARG A CA 1
ATOM 5611 C C . ARG A 1 760 ? 14.514 7.548 56.662 1.00 38.69 760 ARG A C 1
ATOM 5613 O O . ARG A 1 760 ? 14.959 7.842 57.766 1.00 38.69 760 ARG A O 1
ATOM 5620 N N . LEU A 1 761 ? 15.113 7.871 55.514 1.00 38.47 761 LEU A N 1
ATOM 5621 C CA . LEU A 1 761 ? 16.211 8.826 55.402 1.00 38.47 761 LEU A CA 1
ATOM 5622 C C . LEU A 1 761 ? 15.824 10.055 56.225 1.00 38.47 761 LEU A C 1
ATOM 5624 O O . LEU A 1 761 ? 14.924 10.819 55.857 1.00 38.47 761 LEU A O 1
ATOM 5628 N N . GLN A 1 762 ? 16.449 10.181 57.395 1.00 38.59 762 GLN A N 1
ATOM 5629 C CA . GLN A 1 762 ? 16.154 11.191 58.395 1.00 38.59 762 GLN A CA 1
ATOM 5630 C C . GLN A 1 762 ? 16.554 12.543 57.807 1.00 38.59 762 GLN A C 1
ATOM 5632 O O . GLN A 1 762 ? 17.672 13.037 57.927 1.00 38.59 762 GLN A O 1
ATOM 5637 N N . ARG A 1 763 ? 15.609 13.173 57.114 1.00 42.03 763 ARG A N 1
ATOM 5638 C CA . ARG A 1 763 ? 15.780 14.456 56.428 1.00 42.03 763 ARG A CA 1
ATOM 5639 C C . ARG A 1 763 ? 15.762 15.631 57.419 1.00 42.03 763 ARG A C 1
ATOM 5641 O O . ARG A 1 763 ? 15.227 16.692 57.107 1.00 42.03 763 ARG A O 1
ATOM 5648 N N . ARG A 1 764 ? 16.305 15.435 58.629 1.00 42.19 764 ARG A N 1
ATOM 5649 C CA . ARG A 1 764 ? 16.266 16.398 59.743 1.00 42.19 764 ARG A CA 1
ATOM 5650 C C . ARG A 1 764 ? 17.631 16.967 60.154 1.00 42.19 764 ARG A C 1
ATOM 5652 O O . ARG A 1 764 ? 17.659 17.808 61.038 1.00 42.19 764 ARG A O 1
ATOM 5659 N N . GLY A 1 765 ? 18.721 16.618 59.461 1.00 43.41 765 GLY A N 1
ATOM 5660 C CA . GLY A 1 765 ? 20.053 17.207 59.701 1.00 43.41 765 GLY A CA 1
ATOM 5661 C C . GLY A 1 765 ? 20.562 18.203 58.645 1.00 43.41 765 GLY A C 1
ATOM 5662 O O . GLY A 1 765 ? 21.419 19.028 58.938 1.00 43.41 765 GLY A O 1
ATOM 5663 N N . ARG A 1 766 ? 20.043 18.189 57.404 1.00 39.59 766 ARG A N 1
ATOM 5664 C CA . ARG A 1 766 ? 20.654 18.973 56.300 1.00 39.59 766 ARG A CA 1
ATOM 5665 C C . ARG A 1 766 ? 20.231 20.447 56.233 1.00 39.59 766 ARG A C 1
ATOM 5667 O O . ARG A 1 766 ? 20.959 21.242 55.656 1.00 39.59 766 ARG A O 1
ATOM 5674 N N . ARG A 1 767 ? 19.105 20.845 56.844 1.00 43.19 767 ARG A N 1
ATOM 5675 C CA . ARG A 1 767 ? 18.630 22.248 56.818 1.00 43.19 767 ARG A CA 1
ATOM 5676 C C . ARG A 1 767 ? 19.251 23.146 57.894 1.00 43.19 767 ARG A C 1
ATOM 5678 O O . ARG A 1 767 ? 19.316 24.354 57.689 1.00 43.19 767 ARG A O 1
ATOM 5685 N N . SER A 1 768 ? 19.724 22.577 59.001 1.00 43.47 768 SER A N 1
ATOM 5686 C CA . SER A 1 768 ? 20.426 23.304 60.070 1.00 43.47 768 SER A CA 1
ATOM 5687 C C . SER A 1 768 ? 21.915 23.477 59.753 1.00 43.47 768 SER A C 1
ATOM 5689 O O . SER A 1 768 ? 22.439 24.576 59.909 1.00 43.47 768 SER A O 1
ATOM 5691 N N . ALA A 1 769 ? 22.567 22.459 59.179 1.00 43.38 769 ALA A N 1
ATOM 5692 C CA . ALA A 1 769 ? 23.968 22.554 58.756 1.00 43.38 769 ALA A CA 1
ATOM 5693 C C . ALA A 1 769 ? 24.185 23.496 57.547 1.00 43.38 769 ALA A C 1
ATOM 5695 O O . ALA A 1 769 ? 25.204 24.179 57.479 1.00 43.38 769 ALA A O 1
ATOM 5696 N N . GLN A 1 770 ? 23.215 23.602 56.623 1.00 46.62 770 GLN A N 1
ATOM 5697 C CA . GLN A 1 770 ? 23.284 24.554 55.499 1.00 46.62 770 GLN A CA 1
ATOM 5698 C C . GLN A 1 770 ? 23.101 26.016 55.926 1.00 46.62 770 GLN A C 1
ATOM 5700 O O . GLN A 1 770 ? 23.698 26.894 55.314 1.00 46.62 770 GLN A O 1
ATOM 5705 N N . ARG A 1 771 ? 22.326 26.294 56.984 1.00 43.62 771 ARG A N 1
ATOM 5706 C CA . ARG A 1 771 ? 22.164 27.663 57.505 1.00 43.62 771 ARG A CA 1
ATOM 5707 C C . ARG A 1 771 ? 23.365 28.133 58.326 1.00 43.62 771 ARG A C 1
ATOM 5709 O O . ARG A 1 771 ? 23.683 29.311 58.270 1.00 43.62 771 ARG A O 1
ATOM 5716 N N . ALA A 1 772 ? 24.058 27.223 59.013 1.00 42.91 772 ALA A N 1
ATOM 5717 C CA . ALA A 1 772 ? 25.280 27.550 59.748 1.00 42.91 772 ALA A CA 1
ATOM 5718 C C . ALA A 1 772 ? 26.509 27.724 58.830 1.00 42.91 772 ALA A C 1
ATOM 5720 O O . ALA A 1 772 ? 27.376 28.539 59.129 1.00 42.91 772 ALA A O 1
ATOM 5721 N N . ARG A 1 773 ? 26.571 27.018 57.686 1.00 42.78 773 ARG A N 1
ATOM 5722 C CA . ARG A 1 773 ? 27.636 27.206 56.678 1.00 42.78 773 ARG A CA 1
ATOM 5723 C C . ARG A 1 773 ? 27.404 28.402 55.745 1.00 42.78 773 ARG A C 1
ATOM 5725 O O . ARG A 1 773 ? 28.371 29.028 55.340 1.00 42.78 773 ARG A O 1
ATOM 5732 N N . ALA A 1 774 ? 26.153 28.774 55.459 1.00 41.81 774 ALA A N 1
ATOM 5733 C CA . ALA A 1 774 ? 25.836 29.931 54.608 1.00 41.81 774 ALA A CA 1
ATOM 5734 C C . ALA A 1 774 ? 26.098 31.302 55.270 1.00 41.81 774 ALA A C 1
ATOM 5736 O O . ALA A 1 774 ? 26.042 32.321 54.591 1.00 41.81 774 ALA A O 1
ATOM 5737 N N . ALA A 1 775 ? 26.388 31.337 56.576 1.00 44.59 775 ALA A N 1
ATOM 5738 C CA . ALA A 1 775 ? 26.671 32.564 57.325 1.00 44.59 775 ALA A CA 1
ATOM 5739 C C . ALA A 1 775 ? 28.178 32.832 57.543 1.00 44.59 775 ALA A C 1
ATOM 5741 O O . ALA A 1 775 ? 28.527 33.772 58.250 1.00 44.59 775 ALA A O 1
ATOM 5742 N N . ARG A 1 776 ? 29.081 32.013 56.976 1.00 41.91 776 ARG A N 1
ATOM 5743 C CA . ARG A 1 776 ? 30.533 32.083 57.243 1.00 41.91 776 ARG A CA 1
ATOM 5744 C C . ARG A 1 776 ? 31.430 31.904 56.009 1.00 41.91 776 ARG A C 1
ATOM 5746 O O . ARG A 1 776 ? 32.480 31.285 56.107 1.00 41.91 776 ARG A O 1
ATOM 5753 N N . SER A 1 777 ? 31.055 32.460 54.859 1.00 35.16 777 SER A N 1
ATOM 5754 C CA . SER A 1 777 ? 32.011 32.649 53.753 1.00 35.16 777 SER A CA 1
ATOM 5755 C C . SER A 1 777 ? 31.478 33.637 52.712 1.00 35.16 777 SER A C 1
ATOM 5757 O O . SER A 1 777 ? 30.997 33.250 51.648 1.00 35.16 777 SER A O 1
ATOM 5759 N N . VAL A 1 778 ? 31.555 34.928 53.034 1.00 43.91 778 VAL A N 1
ATOM 5760 C CA . VAL A 1 778 ? 31.833 35.957 52.028 1.00 43.91 778 VAL A CA 1
ATOM 5761 C C . VAL A 1 778 ? 33.350 36.082 52.014 1.00 43.91 778 VAL A C 1
ATOM 5763 O O . VAL A 1 778 ? 33.888 36.704 52.919 1.00 43.91 778 VAL A O 1
ATOM 5766 N N . GLN A 1 779 ? 34.020 35.428 51.063 1.00 32.06 779 GLN A N 1
ATOM 5767 C CA . GLN A 1 779 ? 35.304 35.860 50.498 1.00 32.06 779 GLN A CA 1
ATOM 5768 C C . GLN A 1 779 ? 35.767 34.888 49.401 1.00 32.06 779 GLN A C 1
ATOM 5770 O O . GLN A 1 779 ? 35.994 33.711 49.649 1.00 32.06 779 GLN A O 1
ATOM 5775 N N . GLU A 1 780 ? 35.889 35.477 48.212 1.00 30.30 780 GLU A N 1
ATOM 5776 C CA . GLU A 1 780 ? 36.764 35.151 47.079 1.00 30.30 780 GLU A CA 1
ATOM 5777 C C . GLU A 1 780 ? 36.541 33.926 46.161 1.00 30.30 780 GLU A C 1
ATOM 5779 O O . GLU A 1 780 ? 36.012 32.893 46.571 1.00 30.30 780 GLU A O 1
ATOM 5784 N N . PRO A 1 781 ? 36.887 34.088 44.858 1.00 46.69 781 PRO A N 1
ATOM 5785 C CA . PRO A 1 781 ? 36.598 33.143 43.780 1.00 46.69 781 PRO A CA 1
ATOM 5786 C C . PRO A 1 781 ? 37.777 32.182 43.558 1.00 46.69 781 PRO A C 1
ATOM 5788 O O . PRO A 1 781 ? 38.871 32.480 44.011 1.00 46.69 781 PRO A O 1
ATOM 5791 N N . VAL A 1 782 ? 37.583 31.077 42.821 1.00 29.66 782 VAL A N 1
ATOM 5792 C CA . VAL A 1 782 ? 38.573 30.450 41.907 1.00 29.66 782 VAL A CA 1
ATOM 5793 C C . VAL A 1 782 ? 37.992 29.169 41.276 1.00 29.66 782 VAL A C 1
ATOM 5795 O O . VAL A 1 782 ? 37.034 28.570 41.756 1.00 29.66 782 VAL A O 1
ATOM 5798 N N . ALA A 1 783 ? 38.551 28.870 40.109 1.00 29.59 783 ALA A N 1
ATOM 5799 C CA . ALA A 1 783 ? 38.158 27.993 39.021 1.00 29.59 783 ALA A CA 1
ATOM 5800 C C . ALA A 1 783 ? 38.285 26.462 39.232 1.00 29.59 783 ALA A C 1
ATOM 5802 O O . ALA A 1 783 ? 38.799 25.983 40.234 1.00 29.59 783 ALA A O 1
ATOM 5803 N N . ALA A 1 784 ? 37.921 25.763 38.144 1.00 27.47 784 ALA A N 1
ATOM 5804 C CA . ALA A 1 784 ? 38.497 24.517 37.614 1.00 27.47 784 ALA A CA 1
ATOM 5805 C C . ALA A 1 784 ? 37.991 23.145 38.128 1.00 27.47 784 ALA A C 1
ATOM 5807 O O . ALA A 1 784 ? 38.211 22.733 39.255 1.00 27.47 784 ALA A O 1
ATOM 5808 N N . GLN A 1 785 ? 37.309 22.456 37.200 1.00 27.23 785 GLN A N 1
ATOM 5809 C CA . GLN A 1 785 ? 37.555 21.097 36.676 1.00 27.23 785 GLN A CA 1
ATOM 5810 C C . GLN A 1 785 ? 38.017 19.919 37.570 1.00 27.23 785 GLN A C 1
ATOM 5812 O O . GLN A 1 785 ? 39.024 19.991 38.255 1.00 27.23 785 GLN A O 1
ATOM 5817 N N . ALA A 1 786 ? 37.374 18.775 37.264 1.00 25.84 786 ALA A N 1
ATOM 5818 C CA . ALA A 1 786 ? 37.898 17.395 37.164 1.00 25.84 786 ALA A CA 1
ATOM 5819 C C . ALA A 1 786 ? 38.195 16.627 38.477 1.00 25.84 786 ALA A C 1
ATOM 5821 O O . ALA A 1 786 ? 38.896 17.110 39.347 1.00 25.84 786 ALA A O 1
ATOM 5822 N N . VAL A 1 787 ? 37.487 15.520 38.763 1.00 27.55 787 VAL A N 1
ATOM 5823 C CA . VAL A 1 787 ? 37.747 14.100 38.387 1.00 27.55 787 VAL A CA 1
ATOM 5824 C C . VAL A 1 787 ? 38.953 13.484 39.115 1.00 27.55 787 VAL A C 1
ATOM 5826 O O . VAL A 1 787 ? 40.063 13.955 38.919 1.00 27.55 787 VAL A O 1
ATOM 5829 N N . THR A 1 788 ? 38.679 12.392 39.854 1.00 25.50 788 THR A N 1
ATOM 5830 C CA . THR A 1 788 ? 39.477 11.199 40.276 1.00 25.50 788 THR A CA 1
ATOM 5831 C C . THR A 1 788 ? 39.255 10.881 41.774 1.00 25.50 788 THR A C 1
ATOM 5833 O O . THR A 1 788 ? 39.199 11.801 42.580 1.00 25.50 788 THR A O 1
ATOM 5836 N N . GLU A 1 789 ? 38.750 9.692 42.159 1.00 25.83 789 GLU A N 1
ATOM 5837 C CA . GLU A 1 789 ? 39.491 8.417 42.390 1.00 25.83 789 GLU A CA 1
ATOM 5838 C C . GLU A 1 789 ? 40.475 8.593 43.583 1.00 25.83 789 GLU A C 1
ATOM 5840 O O . GLU A 1 789 ? 41.181 9.587 43.604 1.00 25.83 789 GLU A O 1
ATOM 5845 N N . ILE A 1 790 ? 40.573 7.830 44.684 1.00 25.14 790 ILE A N 1
ATOM 5846 C CA . ILE A 1 790 ? 40.588 6.394 45.073 1.00 25.14 790 ILE A CA 1
ATOM 5847 C C . ILE A 1 790 ? 40.457 6.427 46.636 1.00 25.14 790 ILE A C 1
ATOM 5849 O O . ILE A 1 790 ? 40.757 7.454 47.238 1.00 25.14 790 ILE A O 1
ATOM 5853 N N . GLY A 1 791 ? 39.802 5.513 47.366 1.00 27.80 791 GLY A N 1
ATOM 5854 C CA . GLY A 1 791 ? 40.312 4.199 47.792 1.00 27.80 791 GLY A CA 1
ATOM 5855 C C . GLY A 1 791 ? 41.471 4.281 48.813 1.00 27.80 791 GLY A C 1
ATOM 5856 O O . GLY A 1 791 ? 42.353 5.107 48.652 1.00 27.80 791 GLY A O 1
ATOM 5857 N N . GLU A 1 792 ? 41.460 3.381 49.809 1.00 24.28 792 GLU A N 1
ATOM 5858 C CA . GLU A 1 792 ? 42.534 3.067 50.792 1.00 24.28 792 GLU A CA 1
ATOM 5859 C C . GLU A 1 792 ? 42.693 4.043 51.984 1.00 24.28 792 GLU A C 1
ATOM 5861 O O . GLU A 1 792 ? 42.993 5.216 51.823 1.00 24.28 792 GLU A O 1
ATOM 5866 N N . SER A 1 793 ? 42.298 3.716 53.225 1.00 32.34 793 SER A N 1
ATOM 5867 C CA . SER A 1 793 ? 42.698 2.657 54.185 1.00 32.34 793 SER A CA 1
ATOM 5868 C C . SER A 1 793 ? 44.005 2.939 54.941 1.00 32.34 793 SER A C 1
ATOM 5870 O O . SER A 1 793 ? 45.083 2.835 54.365 1.00 32.34 793 SER A O 1
ATOM 5872 N N . SER A 1 794 ? 43.905 3.232 56.245 1.00 25.36 794 SER A N 1
ATOM 5873 C CA . SER A 1 794 ? 44.913 3.002 57.313 1.00 25.36 794 SER A CA 1
ATOM 5874 C C . SER A 1 794 ? 44.321 3.493 58.655 1.00 25.36 794 SER A C 1
ATOM 5876 O O . SER A 1 794 ? 43.753 4.577 58.703 1.00 25.36 794 SER A O 1
ATOM 5878 N N . PHE A 1 795 ? 44.129 2.617 59.649 1.00 25.38 795 PHE A N 1
ATOM 5879 C CA . PHE A 1 795 ? 45.059 2.210 60.729 1.00 25.38 795 PHE A CA 1
ATOM 5880 C C . PHE A 1 795 ? 45.007 3.109 61.995 1.00 25.38 795 PHE A C 1
ATOM 5882 O O . PHE A 1 795 ? 45.560 4.199 62.009 1.00 25.38 795 PHE A O 1
ATOM 5889 N N . ASP A 1 796 ? 44.312 2.583 63.015 1.00 27.33 796 ASP A N 1
ATOM 5890 C CA . ASP A 1 796 ? 44.652 2.399 64.446 1.00 27.33 796 ASP A CA 1
ATOM 5891 C C . ASP A 1 796 ? 45.111 3.498 65.442 1.00 27.33 796 ASP A C 1
ATOM 5893 O O . ASP A 1 796 ? 45.836 4.435 65.125 1.00 27.33 796 ASP A O 1
ATOM 5897 N N . LEU A 1 797 ? 44.763 3.169 66.712 1.00 27.91 797 LEU A N 1
ATOM 5898 C CA . LEU A 1 797 ? 45.186 3.621 68.066 1.00 27.91 797 LEU A CA 1
ATOM 5899 C C . LEU A 1 797 ? 44.380 4.798 68.671 1.00 27.91 797 LEU A C 1
ATOM 5901 O O . LEU A 1 797 ? 44.349 5.884 68.109 1.00 27.91 797 LEU A O 1
ATOM 5905 N N . PHE A 1 798 ? 43.658 4.671 69.802 1.00 29.22 798 PHE A N 1
ATOM 5906 C CA . PHE A 1 798 ? 43.981 4.042 71.102 1.00 29.22 798 PHE A CA 1
ATOM 5907 C C . PHE A 1 798 ? 42.769 3.390 71.828 1.00 29.22 798 PHE A C 1
ATOM 5909 O O . PHE A 1 798 ? 41.628 3.798 71.614 1.00 29.22 798 PHE A O 1
ATOM 5916 N N . GLY A 1 799 ? 43.061 2.412 72.710 1.00 28.00 799 GLY A N 1
ATOM 5917 C CA . GLY A 1 799 ? 42.166 1.767 73.702 1.00 28.00 799 GLY A CA 1
ATOM 5918 C C . GLY A 1 799 ? 41.684 2.711 74.826 1.00 28.00 799 GLY A C 1
ATOM 5919 O O . GLY A 1 799 ? 42.027 3.888 74.824 1.00 28.00 799 GLY A O 1
ATOM 5920 N N . ASP A 1 800 ? 40.844 2.304 75.784 1.00 28.59 800 ASP A N 1
ATOM 5921 C CA . ASP A 1 800 ? 40.988 1.120 76.640 1.00 28.59 800 ASP A CA 1
ATOM 5922 C C . ASP A 1 800 ? 39.674 0.694 77.349 1.00 28.59 800 ASP A C 1
ATOM 5924 O O . ASP A 1 800 ? 38.777 1.510 77.562 1.00 28.59 800 ASP A O 1
ATOM 5928 N N . GLU A 1 801 ? 39.691 -0.570 77.804 1.00 29.34 801 GLU A N 1
ATOM 5929 C CA . GLU A 1 801 ? 39.016 -1.163 78.986 1.00 29.34 801 GLU A CA 1
ATOM 5930 C C . GLU A 1 801 ? 37.633 -1.889 78.915 1.00 29.34 801 GLU A C 1
ATOM 5932 O O . GLU A 1 801 ? 36.778 -1.560 78.093 1.00 29.34 801 GLU A O 1
ATOM 5937 N N . PRO A 1 802 ? 37.437 -2.978 79.720 1.00 41.31 802 PRO A N 1
ATOM 5938 C CA . PRO A 1 802 ? 37.281 -4.331 79.164 1.00 41.31 802 PRO A CA 1
ATOM 5939 C C . PRO A 1 802 ? 36.155 -5.151 79.897 1.00 41.31 802 PRO A C 1
ATOM 5941 O O . PRO A 1 802 ? 35.138 -4.547 80.238 1.00 41.31 802 PRO A O 1
ATOM 5944 N N . PRO A 1 803 ? 36.177 -6.503 80.070 1.00 58.00 803 PRO A N 1
ATOM 5945 C CA . PRO A 1 803 ? 35.038 -7.334 79.641 1.00 58.00 803 PRO A CA 1
ATOM 5946 C C . PRO A 1 803 ? 34.441 -8.247 80.739 1.00 58.00 803 PRO A C 1
ATOM 5948 O O . PRO A 1 803 ? 35.129 -8.632 81.676 1.00 58.00 803 PRO A O 1
ATOM 5951 N N . VAL A 1 804 ? 33.198 -8.725 80.578 1.00 29.97 804 VAL A N 1
ATOM 5952 C CA . VAL A 1 804 ? 32.730 -9.955 81.259 1.00 29.97 804 VAL A CA 1
ATOM 5953 C C . VAL A 1 804 ? 31.759 -10.747 80.369 1.00 29.97 804 VAL A C 1
ATOM 5955 O O . VAL A 1 804 ? 30.831 -10.194 79.782 1.00 29.97 804 VAL A O 1
ATOM 5958 N N . SER A 1 805 ? 32.033 -12.050 80.282 1.00 27.39 805 SER A N 1
ATOM 5959 C CA . SER A 1 805 ? 31.314 -13.152 79.625 1.00 27.39 805 SER A CA 1
ATOM 5960 C C . SER A 1 805 ? 30.092 -13.623 80.431 1.00 27.39 805 SER A C 1
ATOM 5962 O O . SER A 1 805 ? 30.021 -13.432 81.639 1.00 27.39 805 SER A O 1
ATOM 5964 N N . LEU A 1 806 ? 29.042 -14.161 79.810 1.00 31.03 806 LEU A N 1
ATOM 5965 C CA . LEU A 1 806 ? 28.700 -15.584 79.545 1.00 31.03 806 LEU A CA 1
ATOM 5966 C C . LEU A 1 806 ? 27.182 -15.538 79.217 1.00 31.03 806 LEU A C 1
ATOM 5968 O O . LEU A 1 806 ? 26.513 -14.617 79.677 1.00 31.03 806 LEU A O 1
ATOM 5972 N N . SER A 1 807 ? 26.476 -16.422 78.525 1.00 26.34 807 SER A N 1
ATOM 5973 C CA . SER A 1 807 ? 26.644 -17.667 77.764 1.00 26.34 807 SER A CA 1
ATOM 5974 C C . SER A 1 807 ? 25.276 -17.892 77.070 1.00 26.34 807 SER A C 1
ATOM 5976 O O . SER A 1 807 ? 24.288 -17.337 77.548 1.00 26.34 807 SER A O 1
ATOM 5978 N N . ASP A 1 808 ? 25.243 -18.663 75.975 1.00 26.34 808 ASP A N 1
ATOM 5979 C CA . ASP A 1 808 ? 24.239 -19.671 75.538 1.00 26.34 808 ASP A CA 1
ATOM 5980 C C . ASP A 1 808 ? 22.784 -19.592 76.060 1.00 26.34 808 ASP A C 1
ATOM 5982 O O . ASP A 1 808 ? 22.528 -19.310 77.220 1.00 26.34 808 ASP A O 1
ATOM 5986 N N . ALA A 1 809 ? 21.714 -20.001 75.387 1.00 28.33 809 ALA A N 1
ATOM 5987 C CA . ALA A 1 809 ? 21.349 -20.542 74.085 1.00 28.33 809 ALA A CA 1
ATOM 5988 C C . ALA A 1 809 ? 19.828 -20.846 74.226 1.00 28.33 809 ALA A C 1
ATOM 5990 O O . ALA A 1 809 ? 19.291 -20.863 75.332 1.00 28.33 809 ALA A O 1
ATOM 5991 N N . ASP A 1 810 ? 19.154 -21.127 73.112 1.00 26.08 810 ASP A N 1
ATOM 5992 C CA . ASP A 1 810 ? 17.870 -21.845 73.023 1.00 26.08 810 ASP A CA 1
ATOM 5993 C C . ASP A 1 810 ? 16.524 -21.124 73.271 1.00 26.08 810 ASP A C 1
ATOM 5995 O O . ASP A 1 810 ? 15.983 -20.978 74.362 1.00 26.08 810 ASP A O 1
ATOM 5999 N N . ALA A 1 811 ? 15.926 -20.783 72.123 1.00 27.62 811 ALA A N 1
ATOM 6000 C CA . ALA A 1 811 ? 14.673 -21.365 71.632 1.00 27.62 811 ALA A CA 1
ATOM 6001 C C . ALA A 1 811 ? 13.397 -21.254 72.494 1.00 27.62 811 ALA A C 1
ATOM 6003 O O . ALA A 1 811 ? 13.097 -22.100 73.326 1.00 27.62 811 ALA A O 1
ATOM 6004 N N . ALA A 1 812 ? 12.513 -20.332 72.096 1.00 29.02 812 ALA A N 1
ATOM 6005 C CA . ALA A 1 812 ? 11.195 -20.692 71.549 1.00 29.02 812 ALA A CA 1
ATOM 6006 C C . ALA A 1 812 ? 10.489 -19.450 70.968 1.00 29.02 812 ALA A C 1
ATOM 6008 O O . ALA A 1 812 ? 10.437 -18.404 71.622 1.00 29.02 812 ALA A O 1
ATOM 6009 N N . PRO A 1 813 ? 9.864 -19.538 69.777 1.00 40.50 813 PRO A N 1
ATOM 6010 C CA . PRO A 1 813 ? 8.963 -18.508 69.297 1.00 40.50 813 PRO A CA 1
ATOM 6011 C C . PRO A 1 813 ? 7.648 -18.666 70.061 1.00 40.50 813 PRO A C 1
ATOM 6013 O O . PRO A 1 813 ? 6.732 -19.366 69.624 1.00 40.50 813 PRO A O 1
ATOM 6016 N N . THR A 1 814 ? 7.523 -18.030 71.225 1.00 32.31 814 THR A N 1
ATOM 6017 C CA . THR A 1 814 ? 6.207 -17.892 71.844 1.00 32.31 814 THR A CA 1
ATOM 6018 C C . THR A 1 814 ? 5.405 -16.938 70.974 1.00 32.31 814 THR A C 1
ATOM 6020 O O . THR A 1 814 ? 5.593 -15.721 70.969 1.00 32.31 814 THR A O 1
ATOM 6023 N N . ARG A 1 815 ? 4.573 -17.562 70.129 1.00 32.19 815 ARG A N 1
ATOM 6024 C CA . ARG A 1 815 ? 3.469 -16.983 69.367 1.00 32.19 815 ARG A CA 1
ATOM 6025 C C . ARG A 1 815 ? 3.052 -15.664 70.003 1.00 32.19 815 ARG A C 1
ATOM 6027 O O . ARG A 1 815 ? 2.465 -15.665 71.083 1.00 32.19 815 ARG A O 1
ATOM 6034 N N . ARG A 1 816 ? 3.352 -14.552 69.325 1.00 33.03 816 ARG A N 1
ATOM 6035 C CA . ARG A 1 816 ? 2.719 -13.264 69.609 1.00 33.03 816 ARG A CA 1
ATOM 6036 C C . ARG A 1 816 ? 1.217 -13.513 69.553 1.00 33.03 816 ARG A C 1
ATOM 6038 O O . ARG A 1 816 ? 0.652 -13.674 68.473 1.00 33.03 816 ARG A O 1
ATOM 6045 N N . SER A 1 817 ? 0.606 -13.647 70.723 1.00 32.59 817 SER A N 1
ATOM 6046 C CA . SER A 1 817 ? -0.830 -13.734 70.868 1.00 32.59 817 SER A CA 1
ATOM 6047 C C . SER A 1 817 ? -1.379 -12.393 70.399 1.00 32.59 817 SER A C 1
ATOM 6049 O O . SER A 1 817 ? -1.106 -11.343 70.974 1.00 32.59 817 SER A O 1
ATOM 6051 N N . TYR A 1 818 ? -2.119 -12.416 69.293 1.00 44.06 818 TYR A N 1
ATOM 6052 C CA . TYR A 1 818 ? -2.689 -11.222 68.663 1.00 44.06 818 TYR A CA 1
ATOM 6053 C C . TYR A 1 818 ? -3.823 -10.579 69.497 1.00 44.06 818 TYR A C 1
ATOM 6055 O O . TYR A 1 818 ? -4.441 -9.618 69.053 1.00 44.06 818 TYR A O 1
ATOM 6063 N N . LEU A 1 819 ? -4.083 -11.078 70.714 1.00 42.03 819 LEU A N 1
ATOM 6064 C CA . LEU A 1 819 ? -5.202 -10.703 71.585 1.00 42.03 819 LEU A CA 1
ATOM 6065 C C . LEU A 1 819 ? -4.752 -10.469 73.043 1.00 42.03 819 LEU A C 1
ATOM 6067 O O . LEU A 1 819 ? -5.240 -11.113 73.965 1.00 42.03 819 LEU A O 1
ATOM 6071 N N . LEU A 1 820 ? -3.808 -9.550 73.271 1.00 37.16 820 LEU A N 1
ATOM 6072 C CA . LEU A 1 820 ? -3.487 -9.034 74.613 1.00 37.16 820 LEU A CA 1
ATOM 6073 C C . LEU A 1 820 ? -3.103 -7.545 74.536 1.00 37.16 820 LEU A C 1
ATOM 6075 O O . LEU A 1 820 ? -1.934 -7.180 74.450 1.00 37.16 820 LEU A O 1
ATOM 6079 N N . ALA A 1 821 ? -4.106 -6.665 74.603 1.00 43.16 821 ALA A N 1
ATOM 6080 C CA . ALA A 1 821 ? -3.943 -5.204 74.651 1.00 43.16 821 ALA A CA 1
ATOM 6081 C C . ALA A 1 821 ? -3.571 -4.666 76.056 1.00 43.16 821 ALA A C 1
ATOM 6083 O O . ALA A 1 821 ? -3.616 -3.467 76.314 1.00 43.16 821 ALA A O 1
ATOM 6084 N N . GLY A 1 822 ? -3.193 -5.537 76.996 1.00 43.72 822 GLY A N 1
ATOM 6085 C CA . GLY A 1 822 ? -3.048 -5.166 78.407 1.00 43.72 822 GLY A CA 1
ATOM 6086 C C . GLY A 1 822 ? -1.756 -4.437 78.795 1.00 43.72 822 GLY A C 1
ATOM 6087 O O . GLY A 1 822 ? -1.680 -3.929 79.914 1.00 43.72 822 GLY A O 1
ATOM 6088 N N . ARG A 1 823 ? -0.724 -4.377 77.936 1.00 42.59 823 ARG A N 1
ATOM 6089 C CA . ARG A 1 823 ? 0.630 -3.932 78.352 1.00 42.59 823 ARG A CA 1
ATOM 6090 C C . ARG A 1 823 ? 1.236 -2.747 77.586 1.00 42.59 823 ARG A C 1
ATOM 6092 O O . ARG A 1 823 ? 2.383 -2.408 77.845 1.00 42.59 823 ARG A O 1
ATOM 6099 N N . THR A 1 824 ? 0.498 -2.076 76.698 1.00 48.53 824 THR A N 1
ATOM 6100 C CA . THR A 1 824 ? 1.056 -0.984 75.861 1.00 48.53 824 THR A CA 1
ATOM 6101 C C . THR A 1 824 ? 0.525 0.426 76.162 1.00 48.53 824 THR A C 1
ATOM 6103 O O . THR A 1 824 ? 0.914 1.368 75.477 1.00 48.53 824 THR A O 1
ATOM 6106 N N . LEU A 1 825 ? -0.343 0.604 77.166 1.00 51.03 825 LEU A N 1
ATOM 6107 C CA . LEU A 1 825 ? -0.847 1.913 77.616 1.00 51.03 825 LEU A CA 1
ATOM 6108 C C . LEU A 1 825 ? -0.487 2.142 79.087 1.00 51.03 825 LEU A C 1
ATOM 6110 O O . LEU A 1 825 ? -0.758 1.263 79.917 1.00 51.03 825 LEU A O 1
ATOM 6114 N N . THR A 1 826 ? 0.090 3.313 79.396 1.00 54.66 826 THR A N 1
ATOM 6115 C CA . THR A 1 826 ? 0.326 3.751 80.779 1.00 54.66 826 THR A CA 1
ATOM 6116 C C . THR A 1 826 ? -1.006 3.779 81.542 1.00 54.66 826 THR A C 1
ATOM 6118 O O . THR A 1 826 ? -2.025 4.156 80.953 1.00 54.66 826 THR A O 1
ATOM 6121 N N . PRO A 1 827 ? -1.044 3.342 82.815 1.00 57.91 827 PRO A N 1
ATOM 6122 C CA . PRO A 1 827 ? -2.277 3.260 83.602 1.00 57.91 827 PRO A CA 1
ATOM 6123 C C . PRO A 1 827 ? -3.078 4.569 83.647 1.00 57.91 827 PRO A C 1
ATOM 6125 O O . PRO A 1 827 ? -4.303 4.516 83.655 1.00 57.91 827 PRO A O 1
ATOM 6128 N N . GLU A 1 828 ? -2.412 5.729 83.582 1.00 57.62 828 GLU A N 1
ATOM 6129 C CA . GLU A 1 828 ? -3.066 7.047 83.638 1.00 57.62 828 GLU A CA 1
ATOM 6130 C C . GLU A 1 828 ? -3.965 7.360 82.428 1.00 57.62 828 GLU A C 1
ATOM 6132 O O . GLU A 1 828 ? -4.835 8.219 82.513 1.00 57.62 828 GLU A O 1
ATOM 6137 N N . ASN A 1 829 ? -3.780 6.668 81.298 1.00 57.44 829 ASN A N 1
ATOM 6138 C CA . ASN A 1 829 ? -4.545 6.898 80.067 1.00 57.44 829 ASN A CA 1
ATOM 6139 C C . ASN A 1 829 ? -5.685 5.883 79.861 1.00 57.44 829 ASN A C 1
ATOM 6141 O O . ASN A 1 829 ? -6.292 5.848 78.787 1.00 57.44 829 ASN A O 1
ATOM 6145 N N . ARG A 1 830 ? -5.961 5.024 80.852 1.00 66.50 830 ARG A N 1
ATOM 6146 C CA . ARG A 1 830 ? -7.034 4.023 80.787 1.00 66.50 830 ARG A CA 1
ATOM 6147 C C . ARG A 1 830 ? -8.328 4.609 81.340 1.00 66.50 830 ARG A C 1
ATOM 6149 O O . ARG A 1 830 ? -8.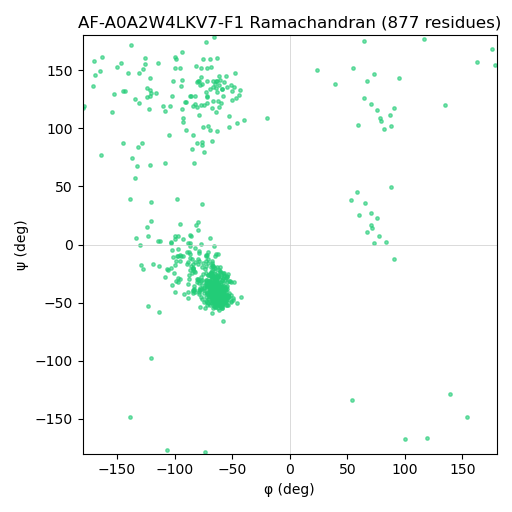388 5.032 82.490 1.00 66.50 830 ARG A O 1
ATOM 6156 N N . SER A 1 831 ? -9.385 4.605 80.531 1.00 75.75 831 SER A N 1
ATOM 6157 C CA . SER A 1 831 ? -10.723 4.956 81.011 1.00 75.75 831 SER A CA 1
ATOM 6158 C C . SER A 1 831 ? -11.294 3.793 81.822 1.00 75.75 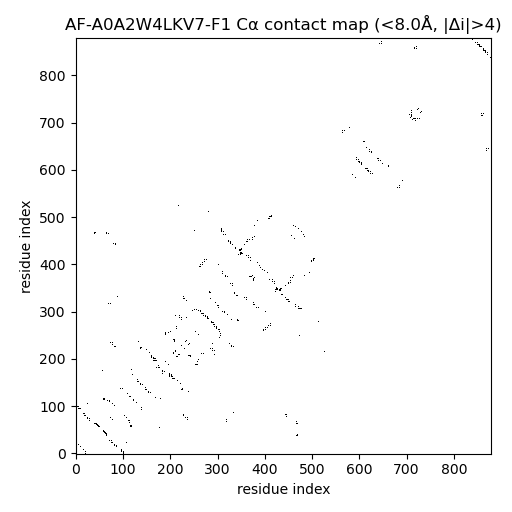831 SER A C 1
ATOM 6160 O O . SER A 1 831 ? -11.788 2.820 81.254 1.00 75.75 831 SER A O 1
ATOM 6162 N N . ILE A 1 832 ? -11.245 3.906 83.152 1.00 78.00 832 ILE A N 1
ATOM 6163 C CA . ILE A 1 832 ? -11.826 2.920 84.082 1.00 78.00 832 ILE A CA 1
ATOM 6164 C C . ILE A 1 832 ? -13.326 2.745 83.808 1.00 78.00 832 ILE A C 1
ATOM 6166 O O . ILE A 1 832 ? -13.843 1.632 83.837 1.00 78.00 832 ILE A O 1
ATOM 6170 N N . LEU A 1 833 ? -14.021 3.839 83.479 1.00 78.50 833 LEU A N 1
ATOM 6171 C CA . LEU A 1 833 ? -15.451 3.822 83.177 1.00 78.50 833 LEU A CA 1
ATOM 6172 C C . LEU A 1 833 ? -15.759 2.995 81.923 1.00 78.50 833 LEU A C 1
ATOM 6174 O O . LEU A 1 833 ? -16.684 2.188 81.945 1.00 78.50 833 LEU A O 1
ATOM 6178 N N . LEU A 1 834 ? -14.966 3.147 80.856 1.00 78.56 834 LEU A N 1
ATOM 6179 C CA . LEU A 1 834 ? -15.126 2.342 79.643 1.00 78.56 834 LEU A CA 1
ATOM 6180 C C . LEU A 1 834 ? -14.819 0.866 79.919 1.00 78.56 834 LEU A C 1
ATOM 6182 O O . LEU A 1 834 ? -15.574 0.002 79.494 1.00 78.56 834 LEU A O 1
ATOM 6186 N N . GLU A 1 835 ? -13.758 0.574 80.674 1.00 78.56 835 GLU A N 1
ATOM 6187 C CA . GLU A 1 835 ? -13.362 -0.798 81.004 1.00 78.56 835 GLU A CA 1
ATOM 6188 C C . GLU A 1 835 ? -14.437 -1.536 81.818 1.00 78.56 835 GLU A C 1
ATOM 6190 O O . GLU A 1 835 ? -14.780 -2.679 81.507 1.00 78.56 835 GLU A O 1
ATOM 6195 N N . VAL A 1 836 ? -15.007 -0.881 82.833 1.00 84.38 836 VAL A N 1
ATOM 6196 C CA . VAL A 1 836 ? -16.098 -1.444 83.643 1.00 84.38 836 VAL A CA 1
ATOM 6197 C C . VAL A 1 836 ? -17.354 -1.638 82.793 1.00 84.38 836 VAL A C 1
ATOM 6199 O O . VAL A 1 836 ? -17.956 -2.712 82.830 1.00 84.38 836 VAL A O 1
ATOM 6202 N N . LEU A 1 837 ? -17.720 -0.640 81.986 1.00 84.44 837 LEU A N 1
ATOM 6203 C CA . LEU A 1 837 ? -18.918 -0.678 81.148 1.00 84.44 837 LEU A CA 1
ATOM 6204 C C . LEU A 1 837 ? -18.827 -1.758 80.062 1.00 84.44 837 LEU A C 1
ATOM 6206 O O . LEU A 1 837 ? -19.761 -2.533 79.887 1.00 84.44 837 LEU A O 1
ATOM 6210 N N . VAL A 1 838 ? -17.689 -1.877 79.379 1.00 84.56 838 VAL A N 1
ATOM 6211 C CA . VAL A 1 838 ? -17.461 -2.913 78.363 1.00 84.56 838 VAL A CA 1
ATOM 6212 C C . VAL A 1 838 ? -17.479 -4.308 78.985 1.00 84.56 838 VAL A C 1
ATOM 6214 O O . VAL A 1 838 ? -18.107 -5.208 78.431 1.00 84.56 838 VAL A O 1
ATOM 6217 N N . ARG A 1 839 ? -16.850 -4.513 80.153 1.00 83.69 839 ARG A N 1
ATOM 6218 C CA . ARG A 1 839 ? -16.898 -5.810 80.857 1.00 83.69 839 ARG A CA 1
ATOM 6219 C C . ARG A 1 839 ? -18.323 -6.188 81.265 1.00 83.69 839 ARG A C 1
ATOM 6221 O O . ARG A 1 839 ? -18.694 -7.356 81.131 1.00 83.69 839 ARG A O 1
ATOM 6228 N N . ALA A 1 840 ? -19.105 -5.210 81.725 1.00 88.06 840 ALA A N 1
ATOM 6229 C CA . ALA A 1 840 ? -20.503 -5.403 82.094 1.00 88.06 840 ALA A CA 1
ATOM 6230 C C . ALA A 1 840 ? -21.387 -5.708 80.874 1.00 88.06 840 ALA A C 1
ATOM 6232 O O . ALA A 1 840 ? -22.230 -6.595 80.950 1.00 88.06 840 ALA A O 1
ATOM 6233 N N . LEU A 1 841 ? -21.173 -5.025 79.743 1.00 88.62 841 LEU A N 1
ATOM 6234 C CA . LEU A 1 841 ? -21.987 -5.172 78.531 1.00 88.62 841 LEU A CA 1
ATOM 6235 C C . LEU A 1 841 ? -21.579 -6.345 77.634 1.00 88.62 841 LEU A C 1
ATOM 6237 O O . LEU A 1 841 ? -22.406 -6.818 76.859 1.00 88.62 841 LEU A O 1
ATOM 6241 N N . PHE A 1 842 ? -20.345 -6.848 77.737 1.00 89.88 842 PHE A N 1
ATOM 6242 C CA . PHE A 1 842 ? -19.837 -7.902 76.855 1.00 89.88 842 PHE A CA 1
ATOM 6243 C C . PHE A 1 842 ? -20.682 -9.183 76.907 1.00 89.88 842 PHE A C 1
ATOM 6245 O O . PHE A 1 842 ? -21.120 -9.678 75.871 1.00 89.88 842 PHE A O 1
ATOM 6252 N N . HIS A 1 843 ? -20.927 -9.719 78.105 1.00 91.94 843 HIS A N 1
ATOM 6253 C CA . HIS A 1 843 ? -21.672 -10.971 78.260 1.00 91.94 843 HIS A CA 1
ATOM 6254 C C . HIS A 1 843 ? -23.146 -10.815 77.847 1.00 91.94 843 HIS A C 1
ATOM 6256 O O . HIS A 1 843 ? -23.601 -11.630 77.045 1.00 91.94 843 HIS A O 1
ATOM 6262 N N . PRO A 1 844 ? -23.872 -9.757 78.273 1.00 93.94 844 PRO A N 1
ATOM 6263 C CA . PRO A 1 844 ? -25.202 -9.462 77.746 1.00 93.94 844 PRO A CA 1
ATOM 6264 C C . PRO A 1 844 ? -25.239 -9.340 76.219 1.00 93.94 844 PRO A C 1
ATOM 6266 O O . PRO A 1 844 ? -26.105 -9.937 75.591 1.00 93.94 844 PRO A O 1
ATOM 6269 N N . ALA A 1 845 ? -24.285 -8.638 75.597 1.00 91.81 845 ALA A N 1
ATOM 6270 C CA . ALA A 1 845 ? -24.247 -8.481 74.142 1.00 91.81 845 ALA A CA 1
ATOM 6271 C C . ALA A 1 845 ? -24.032 -9.816 73.407 1.00 91.81 845 ALA A C 1
ATOM 6273 O O . ALA A 1 845 ? -24.665 -10.059 72.382 1.00 91.81 845 ALA A O 1
ATOM 6274 N N . MET A 1 846 ? -23.194 -10.710 73.946 1.00 93.56 846 MET A N 1
ATOM 6275 C CA . MET A 1 846 ? -23.014 -12.061 73.398 1.00 93.56 846 MET A CA 1
ATOM 6276 C C . MET A 1 846 ? -24.275 -12.919 73.549 1.00 93.56 846 MET A C 1
ATOM 6278 O O . MET A 1 846 ? -24.634 -13.640 72.621 1.00 93.56 846 MET A O 1
ATOM 6282 N N . VAL A 1 847 ? -24.980 -12.817 74.680 1.00 94.94 847 VAL A N 1
ATOM 6283 C CA . VAL A 1 847 ? -26.261 -13.513 74.883 1.00 94.94 847 VAL A CA 1
ATOM 6284 C C . VAL A 1 847 ? -27.315 -13.000 73.902 1.00 94.94 847 VAL A C 1
ATOM 6286 O O . VAL A 1 847 ? -27.989 -13.802 73.264 1.00 94.94 847 VAL A O 1
ATOM 6289 N N . VAL A 1 848 ? -27.415 -11.681 73.716 1.00 93.81 848 VAL A N 1
ATOM 6290 C CA . VAL A 1 848 ? -28.335 -11.080 72.738 1.00 93.81 848 VAL A CA 1
ATOM 6291 C C . VAL A 1 848 ? -27.956 -11.476 71.306 1.00 93.81 848 VAL A C 1
ATOM 6293 O O . VAL A 1 848 ? -28.838 -11.745 70.503 1.00 93.81 848 VAL A O 1
ATOM 6296 N N . SER A 1 849 ? -26.667 -11.585 70.978 1.00 95.00 849 SER A N 1
ATOM 6297 C CA . SER A 1 849 ? -26.210 -12.069 69.666 1.00 95.00 849 SER A CA 1
ATOM 6298 C C . SER A 1 849 ? -26.688 -13.497 69.378 1.00 95.00 849 SER A C 1
ATOM 6300 O O . SER A 1 849 ? -27.233 -13.759 68.305 1.00 95.00 849 SER A O 1
ATOM 6302 N N . VAL A 1 850 ? -26.552 -14.401 70.354 1.00 94.69 850 VAL A N 1
ATOM 6303 C CA . VAL A 1 850 ? -27.051 -15.780 70.249 1.00 94.69 850 VAL A CA 1
ATOM 6304 C C . VAL A 1 850 ? -28.579 -15.803 70.174 1.00 94.69 850 VAL A C 1
ATOM 6306 O O . VAL A 1 850 ? -29.142 -16.520 69.353 1.00 94.69 850 VAL A O 1
ATOM 6309 N N . TYR A 1 851 ? -29.261 -14.979 70.969 1.00 94.44 851 TYR A N 1
ATOM 6310 C CA . TYR A 1 851 ? -30.714 -14.831 70.903 1.00 94.44 851 TYR A CA 1
ATOM 6311 C C . TYR A 1 851 ? -31.184 -14.399 69.505 1.00 94.44 851 TYR A C 1
ATOM 6313 O O . TYR A 1 851 ? -32.068 -15.036 68.938 1.00 94.44 851 TYR A O 1
ATOM 6321 N N . LEU A 1 852 ? -30.555 -13.377 68.912 1.00 93.44 852 LEU A N 1
ATOM 6322 C CA . LEU A 1 852 ? -30.874 -12.906 67.560 1.00 93.44 852 LEU A CA 1
ATOM 6323 C C . LEU A 1 852 ? -30.661 -13.996 66.503 1.00 93.44 852 LEU A C 1
ATOM 6325 O O . LEU A 1 852 ? -31.449 -14.083 65.565 1.00 93.44 852 LEU A O 1
ATOM 6329 N N . LEU A 1 853 ? -29.634 -14.839 66.661 1.00 92.81 853 LEU A N 1
ATOM 6330 C CA . LEU A 1 853 ? -29.391 -15.977 65.773 1.00 92.81 853 LEU A CA 1
ATOM 6331 C C . LEU A 1 853 ? -30.540 -16.997 65.825 1.00 92.81 853 LEU A C 1
ATOM 6333 O O . LEU A 1 853 ? -31.001 -17.436 64.777 1.00 92.81 853 LEU A O 1
ATOM 6337 N N . PHE A 1 854 ? -31.009 -17.359 67.023 1.00 92.00 854 PHE A N 1
ATOM 6338 C CA . PHE A 1 854 ? -32.042 -18.389 67.194 1.00 92.00 854 PHE A CA 1
ATOM 6339 C C . PHE A 1 854 ? -33.462 -17.899 66.899 1.00 92.00 854 PHE A C 1
ATOM 6341 O O . PHE A 1 854 ? -34.288 -18.669 66.418 1.00 92.00 854 PHE A O 1
ATOM 6348 N N . VAL A 1 855 ? -33.761 -16.631 67.178 1.00 93.19 855 VAL A N 1
ATOM 6349 C CA . VAL A 1 855 ? -35.113 -16.079 67.000 1.00 93.19 855 VAL A CA 1
ATOM 6350 C C . VAL A 1 855 ? -35.376 -15.614 65.564 1.00 93.19 855 VAL A C 1
ATOM 6352 O O . VAL A 1 855 ? -36.536 -15.488 65.173 1.00 93.19 855 VAL A O 1
ATOM 6355 N N . GLY A 1 856 ? -34.329 -15.433 64.751 1.00 90.44 856 GLY A N 1
ATOM 6356 C CA . GLY A 1 856 ? -34.405 -14.818 63.421 1.00 90.44 856 GLY A CA 1
ATOM 6357 C C . GLY A 1 856 ? -35.422 -15.426 62.452 1.00 90.44 856 GLY A C 1
ATOM 6358 O O . GLY A 1 856 ? -35.918 -14.720 61.584 1.00 90.44 856 GLY A O 1
ATOM 6359 N N . HIS A 1 857 ? -35.787 -16.701 62.605 1.00 91.69 857 HIS A N 1
ATOM 6360 C CA . HIS A 1 857 ? -36.777 -17.354 61.742 1.00 91.69 857 HIS A CA 1
ATOM 6361 C C . HIS A 1 857 ? -38.225 -16.902 62.016 1.00 91.69 857 HIS A C 1
ATOM 6363 O O . HIS A 1 857 ? -39.084 -17.014 61.146 1.00 91.69 857 HIS A O 1
ATOM 6369 N N . ASN A 1 858 ? -38.500 -16.346 63.202 1.00 92.88 858 ASN A N 1
ATOM 6370 C CA . ASN A 1 858 ? -39.853 -15.965 63.627 1.00 92.88 858 ASN A CA 1
ATOM 6371 C C . ASN A 1 858 ? -39.981 -14.528 64.146 1.00 92.88 858 ASN A C 1
ATOM 6373 O O . ASN A 1 858 ? -41.088 -14.006 64.210 1.00 92.88 858 ASN A O 1
ATOM 6377 N N . ALA A 1 859 ? -38.882 -13.869 64.506 1.00 91.81 859 ALA A N 1
ATOM 6378 C CA . ALA A 1 859 ? -38.888 -12.456 64.872 1.00 91.81 859 ALA A CA 1
ATOM 6379 C C . ALA A 1 859 ? -37.676 -11.730 64.268 1.00 91.81 859 ALA A C 1
ATOM 6381 O O . ALA A 1 859 ? -36.785 -12.389 63.720 1.00 91.81 859 ALA A O 1
ATOM 6382 N N . PRO A 1 860 ? -37.625 -10.387 64.363 1.00 91.56 860 PRO A N 1
ATOM 6383 C CA . PRO A 1 860 ? -36.523 -9.625 63.800 1.00 91.56 860 PRO A CA 1
ATOM 6384 C C . PRO A 1 860 ? -35.166 -10.065 64.369 1.00 91.56 860 PRO A C 1
ATOM 6386 O O . PRO A 1 860 ? -34.987 -10.137 65.589 1.00 91.56 860 PRO A O 1
ATOM 6389 N N . GLY A 1 861 ? -34.211 -10.375 63.497 1.00 87.81 861 GLY A N 1
ATOM 6390 C CA . GLY A 1 861 ? -32.935 -10.987 63.841 1.00 87.81 861 GLY A CA 1
ATOM 6391 C C . GLY A 1 861 ? -32.325 -11.778 62.684 1.00 87.81 861 GLY A C 1
ATOM 6392 O O . GLY A 1 861 ? -32.458 -11.421 61.521 1.00 87.81 861 GLY A O 1
ATOM 6393 N N . GLY A 1 862 ? -31.600 -12.844 63.015 1.00 89.44 862 GLY A N 1
ATOM 6394 C CA . GLY A 1 862 ? -30.918 -13.710 62.055 1.00 89.44 862 GLY A CA 1
ATOM 6395 C C . GLY A 1 862 ? -29.398 -13.709 62.209 1.00 89.44 862 GLY A C 1
ATOM 6396 O O . GLY A 1 862 ? -28.813 -12.996 63.034 1.00 89.44 862 GLY A O 1
ATOM 6397 N N . GLY A 1 863 ? -28.738 -14.532 61.392 1.00 87.56 863 GLY A N 1
ATOM 6398 C CA . GLY A 1 863 ? -27.298 -14.782 61.499 1.00 87.56 863 GLY A CA 1
ATOM 6399 C C . GLY A 1 863 ? -26.426 -13.545 61.273 1.00 87.56 863 GLY A C 1
ATOM 6400 O O . GLY A 1 863 ? -25.398 -13.390 61.931 1.00 87.56 863 GLY A O 1
ATOM 6401 N N . PHE A 1 864 ? -26.852 -12.623 60.404 1.00 89.00 864 PHE A N 1
ATOM 6402 C CA . PHE A 1 864 ? -26.096 -11.406 60.100 1.00 89.00 864 PHE A CA 1
ATOM 6403 C C . PHE A 1 864 ? -26.115 -10.399 61.262 1.00 89.00 864 PHE A C 1
ATOM 6405 O O . PHE A 1 864 ? -25.060 -9.946 61.709 1.00 89.00 864 PHE A O 1
ATOM 6412 N N . ALA A 1 865 ? -27.300 -10.093 61.806 1.00 90.88 865 ALA A N 1
ATOM 6413 C CA . ALA A 1 865 ? -27.450 -9.209 62.964 1.00 90.88 865 ALA A CA 1
ATOM 6414 C C . ALA A 1 865 ? -26.765 -9.793 64.211 1.00 90.88 865 ALA A C 1
ATOM 6416 O O . ALA A 1 865 ? -26.018 -9.091 64.898 1.00 90.88 865 ALA A O 1
ATOM 6417 N N . GLY A 1 866 ? -26.946 -11.097 64.459 1.00 91.88 866 GLY A N 1
ATOM 6418 C CA . GLY A 1 866 ? -26.242 -11.811 65.524 1.00 91.88 866 GLY A CA 1
ATOM 6419 C C . GLY A 1 866 ? -24.721 -11.719 65.367 1.00 91.88 866 GLY A C 1
ATOM 6420 O O . GLY A 1 866 ? -24.025 -11.333 66.311 1.00 91.88 866 GLY A O 1
ATOM 6421 N N . GLY A 1 867 ? -24.198 -11.989 64.167 1.00 91.12 867 GLY A N 1
ATOM 6422 C CA . GLY A 1 867 ? -22.767 -11.920 63.863 1.00 91.12 867 GLY A CA 1
ATOM 6423 C C . GLY A 1 867 ? -22.163 -10.524 64.044 1.00 91.12 867 GLY A C 1
ATOM 6424 O O . GLY A 1 867 ? -21.108 -10.388 64.666 1.00 91.12 867 GLY A O 1
ATOM 6425 N N . LEU A 1 868 ? -22.841 -9.473 63.571 1.00 92.25 868 LEU A N 1
ATOM 6426 C CA . LEU A 1 868 ? -22.394 -8.087 63.749 1.00 92.25 868 LEU A CA 1
ATOM 6427 C C . LEU A 1 868 ? -22.386 -7.659 65.219 1.00 92.25 868 LEU A C 1
ATOM 6429 O O . LEU A 1 868 ? -21.434 -7.007 65.650 1.00 92.25 868 LEU A O 1
ATOM 6433 N N . LEU A 1 869 ? -23.404 -8.039 65.998 1.00 93.62 869 LEU A N 1
ATOM 6434 C CA . LEU A 1 869 ? -23.468 -7.718 67.424 1.00 93.62 869 LEU A CA 1
ATOM 6435 C C . LEU A 1 869 ? -22.341 -8.403 68.212 1.00 93.62 869 LEU A C 1
ATOM 6437 O O . LEU A 1 869 ? -21.681 -7.753 69.025 1.00 93.62 869 LEU A O 1
ATOM 6441 N N . ALA A 1 870 ? -22.064 -9.681 67.929 1.00 92.38 870 ALA A N 1
ATOM 6442 C CA . ALA A 1 870 ? -20.914 -10.383 68.504 1.00 92.38 870 ALA A CA 1
ATOM 6443 C C . ALA A 1 870 ? -19.589 -9.722 68.096 1.00 92.38 870 ALA A C 1
ATOM 6445 O O . ALA A 1 870 ? -18.726 -9.482 68.942 1.00 92.38 870 ALA A O 1
ATOM 6446 N N . GLY A 1 871 ? -19.437 -9.376 66.814 1.00 89.69 871 GLY A N 1
ATOM 6447 C CA . GLY A 1 871 ? -18.270 -8.654 66.311 1.00 89.69 871 GLY A CA 1
ATOM 6448 C C . GLY A 1 871 ? -18.057 -7.323 67.034 1.00 89.69 871 GLY A C 1
ATOM 6449 O O . GLY A 1 871 ? -16.946 -7.027 67.471 1.00 89.69 871 GLY A O 1
ATOM 6450 N N . LEU A 1 872 ? -19.124 -6.551 67.241 1.00 89.62 872 LEU A N 1
ATOM 6451 C CA . LEU A 1 872 ? -19.074 -5.280 67.955 1.00 89.62 872 LEU A CA 1
ATOM 6452 C C . LEU A 1 872 ? -18.716 -5.458 69.435 1.00 89.62 872 LEU A C 1
ATOM 6454 O O . LEU A 1 872 ? -17.896 -4.701 69.949 1.00 89.62 872 LEU A O 1
ATOM 6458 N N . ALA A 1 873 ? -19.255 -6.481 70.103 1.00 89.38 873 ALA A N 1
ATOM 6459 C CA . ALA A 1 873 ? -18.892 -6.816 71.479 1.00 89.38 873 ALA A CA 1
ATOM 6460 C C . ALA A 1 873 ? -17.402 -7.187 71.606 1.00 89.38 873 ALA A C 1
ATOM 6462 O O . ALA A 1 873 ? -16.722 -6.743 72.534 1.00 89.38 873 ALA A O 1
ATOM 6463 N N . LEU A 1 874 ? -16.866 -7.955 70.650 1.00 87.88 874 LEU A N 1
ATOM 6464 C CA . LEU A 1 874 ? -15.443 -8.305 70.593 1.00 87.88 874 LEU A CA 1
ATOM 6465 C C . LEU A 1 874 ? -14.557 -7.081 70.335 1.00 87.88 874 LEU A C 1
ATOM 6467 O O . LEU A 1 874 ? -13.524 -6.929 70.986 1.00 87.88 874 LEU A O 1
ATOM 6471 N N . VAL A 1 875 ? -14.963 -6.191 69.426 1.00 83.50 875 VAL A N 1
ATOM 6472 C CA . VAL A 1 875 ? -14.239 -4.941 69.154 1.00 83.50 875 VAL A CA 1
ATOM 6473 C C . VAL A 1 875 ? -14.284 -4.007 70.362 1.00 83.50 875 VAL A C 1
ATOM 6475 O O . VAL A 1 875 ? -13.253 -3.454 70.729 1.00 83.50 875 VAL A O 1
ATOM 6478 N N . ALA A 1 876 ? -15.435 -3.865 71.021 1.00 81.62 876 ALA A N 1
ATOM 6479 C CA . ALA A 1 876 ? -15.569 -3.067 72.236 1.00 81.62 876 ALA A CA 1
ATOM 6480 C C . ALA A 1 876 ? -14.673 -3.596 73.362 1.00 81.62 876 ALA A C 1
ATOM 6482 O O . ALA A 1 876 ? -14.073 -2.803 74.068 1.00 81.62 876 ALA A O 1
ATOM 6483 N N . ARG A 1 877 ? -14.532 -4.924 73.489 1.00 81.19 877 ARG A N 1
ATOM 6484 C CA . ARG A 1 877 ? -13.600 -5.573 74.428 1.00 81.19 877 ARG A CA 1
ATOM 6485 C C . ARG A 1 877 ? -12.125 -5.379 74.064 1.00 81.19 877 ARG A C 1
ATOM 6487 O O . ARG A 1 877 ? -11.268 -5.501 74.937 1.00 81.19 877 ARG A O 1
ATOM 6494 N N . TYR A 1 878 ? -11.824 -5.152 72.787 1.00 73.56 878 TYR A N 1
ATOM 6495 C CA . TYR A 1 878 ? -10.472 -4.865 72.313 1.00 73.56 878 TYR A CA 1
ATOM 6496 C C . TYR A 1 878 ? -10.052 -3.406 72.557 1.00 73.56 878 TYR A C 1
ATOM 6498 O O . TYR A 1 878 ? -8.880 -3.166 72.858 1.00 73.56 878 TYR A O 1
ATOM 6506 N N . LEU A 1 879 ? -10.980 -2.461 72.370 1.00 68.94 879 LEU A N 1
ATOM 6507 C CA . LEU A 1 879 ? -10.797 -1.028 72.631 1.00 68.94 879 LEU A CA 1
ATOM 6508 C C . LEU A 1 879 ? -10.585 -0.748 74.121 1.00 68.94 879 LEU A C 1
ATOM 6510 O O . LEU A 1 879 ? -9.744 0.141 74.400 1.00 68.94 879 LEU A O 1
#

Solvent-accessible surface area (backbone atoms only — not comparable to full-atom values): 45603 Å² total; per-residue (Å²): 110,69,39,75,47,31,44,64,50,21,76,77,44,41,35,59,39,28,49,71,58,15,49,53,34,38,52,51,26,52,54,55,59,69,45,42,72,48,25,65,71,71,43,58,53,72,51,77,42,85,70,42,71,94,76,60,40,34,58,27,36,36,39,34,32,59,25,44,54,49,36,44,39,30,17,46,49,42,17,35,41,31,44,33,44,34,69,72,50,58,76,82,49,82,60,50,26,56,50,54,13,43,55,50,43,39,43,53,32,50,42,49,31,49,23,37,29,15,50,64,53,22,48,53,26,51,51,49,43,41,55,39,47,24,54,53,19,24,60,54,67,91,39,68,63,17,41,51,22,14,51,46,37,34,53,50,35,48,52,16,42,55,42,15,49,56,11,49,54,49,48,28,68,73,46,75,41,44,36,46,69,52,42,54,66,50,73,71,64,48,80,38,69,66,51,32,50,19,52,52,25,36,43,44,19,22,38,29,43,25,23,25,60,75,46,34,56,35,56,47,45,37,65,61,24,58,44,60,56,52,16,39,36,64,21,45,37,57,37,45,50,16,47,46,49,48,53,72,44,21,66,61,42,32,87,21,72,61,43,38,64,48,35,24,50,35,10,27,52,18,10,41,57,23,22,59,52,19,65,72,48,52,40,55,67,51,23,50,36,24,43,40,31,14,51,42,10,47,46,36,28,43,35,28,69,41,43,17,42,31,34,35,17,30,48,43,36,51,53,29,46,23,29,25,41,27,20,48,33,46,49,49,40,51,43,32,68,26,49,74,55,51,40,39,74,55,40,8,36,43,24,80,77,38,49,68,63,41,49,39,44,48,53,17,34,35,19,66,40,38,37,84,60,16,21,25,18,36,14,50,45,40,35,44,42,38,38,49,57,46,29,76,73,73,42,73,66,39,50,53,38,49,52,25,51,48,57,22,40,17,34,36,22,19,41,31,52,46,48,53,50,24,55,28,36,73,42,88,89,50,50,77,51,68,69,53,85,70,68,74,70,51,48,50,44,32,41,54,30,28,49,49,34,37,53,40,8,68,42,25,62,78,50,42,68,62,41,45,54,39,15,39,61,41,54,65,71,50,86,68,76,66,51,71,71,94,66,96,45,73,37,50,56,51,49,52,49,26,49,52,53,5,48,50,49,43,72,44,39,66,63,50,52,53,48,56,72,70,47,81,80,70,87,53,52,59,57,50,52,54,50,51,54,50,49,51,52,51,49,50,53,48,52,45,56,71,66,68,68,53,55,70,73,50,53,51,51,48,54,50,50,50,48,43,53,59,52,43,56,55,50,64,77,43,62,88,52,57,53,95,72,82,86,90,62,96,45,80,64,55,54,53,44,50,51,50,29,51,51,25,49,55,48,28,74,68,50,56,39,50,67,62,22,51,54,26,47,46,51,37,44,53,37,49,23,52,50,28,47,76,69,73,34,56,45,60,18,53,39,43,50,48,49,46,51,48,50,52,54,52,48,55,64,54,49,74,79,49,75,64,53,60,61,86,87,61,68,75,90,54,57,66,64,52,50,50,53,52,50,49,43,50,52,49,52,51,51,51,51,50,36,57,66,47,62,69,81,68,88,67,73,71,79,51,42,61,56,48,14,42,75,73,51,70,20,72,18,41,68,41,21,38,40,65,59,79,41,29,68,59,47,53,50,53,54,50,48,51,53,51,51,53,51,48,54,50,48,55,58,55,53,65,66,69,58,63,78,72,79,73,77,75,86,79,59,65,71,62,54,51,58,64,54,72,74,71,73,94,77,85,89,86,86,83,84,82,92,80,92,80,85,86,91,85,85,89,88,82,88,86,89,88,90,86,90,88,76,91,80,85,90,78,87,75,72,80,69,93,82,67,81,82,82,84,64,66,76,91,79,57,58,63,67,57,54,55,48,38,63,64,44,34,60,58,39,44,52,49,15,55,48,22,42,71,42,8,43,60,39,79,40,16,63,66,46,12,49,47,40,37,50,46,35,52,49,54,69,65,108

Mean predicted aligned error: 12.31 Å

Secondary structure (DSSP, 8-state):
-HHHHHHHHHHHHGGGGHHHHHHHHHHHHHHHHHTHHHHHTTPPEEEEEEEEGGGTEEEEEEE-HHHHHHHHHHHHHHHHHHHHHHHHS-TT-TTHHHHHHHHHHHHHHHHHHHHB-BHHHHHHHHHHHHHHHHHHHT--TT-HHHHHHHHHHHHHHHHHHHHHHHHHHHHHHHHT-SBHHHHHHS---TT-HHHHHHHHHHHHHHHHHTT-TTTTTHHHHGGGS-HHHHHHHHHTSTTHHHHHHHHHHHHHHTTSTTHHHHHHHHHHHHHHHHHHHHHT--BHHHHHHHHHHHHHHHHHHHHTS--HHHHHHHHHHHHHHHHHHHHHHHHHHHHHHHHS--BTTT--SHHHH-HHHHHHHHHHHHHHHT-TTSHHHHHHHHHHHHHHHHHHHH-HHHHHHHHHHHHHHHHHHHHHHHHHHHHH---GGG-PPP-----GGGGHHHHHHHHHHHHHHH-THHHHHHHHHHHGGGSSPP-----S---S-HHHHHHHHHHHHHHHHHHTHHHHHHHHHHSPPPP-HHHHHHHHHHHHHHHHHHHHHHHTT--HHHHHHHHHHHHHHHHHHHHHHTGGG--S-----SSHHHHHHHHHHHHHHHHHHH-SBHHHHHHHHHHHHHHHHHHHHHTT-HHHHHHHHHHHHHHHHHHHHHHTTS-SBTTSS---S-HHHHHHHHHHHHHHHHHHHHHHHHT--SPPGGGGHHHIIIIIS--S-HHHHIIIIISHHHHHHHHHHHHHHHHHHHHHHHHHHHS-------TTSHHHHHHHHTTS-----------------------------------------S---SSSS-GGG--HHHHHHHHHHHHHHHHHHHHHHHHTTTSS--HHHHHHHHHHHHHHHH-